Protein AF-A0A858B3G3-F1 (afdb_monomer)

Solvent-accessible surface area (backbone atoms only — not comparable to full-atom values): 54896 Å² total; per-residue (Å²): 133,86,90,81,91,86,85,88,88,89,88,86,88,87,88,80,88,87,87,83,87,80,89,79,90,82,88,81,90,79,90,88,88,88,86,87,81,83,90,80,90,80,85,83,88,88,83,89,80,91,86,81,89,84,89,82,89,85,82,90,81,90,81,91,89,84,85,88,80,85,84,82,88,83,86,82,85,89,84,83,90,82,84,89,84,91,85,85,85,86,86,83,87,84,60,61,40,83,74,44,46,37,29,28,21,26,26,58,101,71,43,76,47,81,66,30,49,61,62,38,76,27,57,45,78,96,72,91,42,36,20,15,23,37,29,52,33,68,43,62,46,59,62,91,45,75,63,56,51,36,47,38,30,39,30,29,20,26,27,60,100,72,45,75,46,82,68,26,40,38,56,31,76,27,53,43,81,93,72,87,36,32,21,17,26,37,28,42,25,51,32,74,71,41,45,73,52,28,41,36,37,31,27,24,27,24,54,99,69,41,72,40,13,42,19,48,61,46,43,59,17,27,35,43,87,73,84,29,32,22,16,25,38,31,46,31,76,42,55,56,86,63,79,71,102,59,62,52,90,50,14,51,45,61,38,60,78,48,74,75,40,46,37,30,26,21,27,26,55,101,73,44,75,50,76,74,36,51,56,68,39,78,30,60,45,79,95,73,86,42,36,18,16,21,42,37,39,49,70,50,50,50,96,64,54,58,49,36,34,19,23,20,23,26,60,99,72,44,72,52,71,79,31,76,35,33,34,59,42,81,93,73,88,35,32,20,14,22,40,28,44,28,57,33,62,57,43,44,68,54,30,39,41,37,31,27,24,28,28,60,96,76,43,76,38,22,42,18,48,62,43,44,54,18,30,19,35,93,65,87,33,28,25,16,22,34,30,46,34,78,39,53,56,90,54,79,70,102,58,60,60,86,53,17,54,56,50,67,72,52,21,37,35,40,31,35,27,21,46,77,69,48,69,58,52,76,25,62,30,44,56,23,58,35,61,29,96,89,43,62,41,25,15,31,38,25,40,28,57,49,63,60,75,46,58,61,46,32,37,33,30,30,18,19,73,41,56,45,70,42,69,70,32,46,59,55,38,72,29,41,21,79,54,49,44,42,22,24,31,38,30,41,30,58,33,62,45,41,45,69,53,29,42,47,37,36,30,32,17,31,72,76,79,39,72,39,11,39,40,45,64,53,46,65,29,32,37,66,49,74,45,52,24,26,15,20,42,42,38,31,59,39,57,53,94,59,82,73,100,58,65,48,68,61,14,47,40,78,56,81,60,78,47,37,36,30,30,22,25,29,58,101,63,43,50,50,77,46,27,39,66,58,38,72,30,56,44,78,93,68,88,30,29,23,15,26,40,40,50,29,54,37,75,60,56,33,44,42,35,28,24,22,27,27,58,100,72,43,75,48,74,71,34,42,48,51,42,61,29,61,42,80,95,73,82,40,26,23,15,24,37,26,44,35,65,40,61,77,40,34,82,52,43,44,45,34,32,26,21,26,28,61,99,68,43,73,41,14,47,18,49,59,54,42,52,18,24,35,41,88,73,88,40,34,18,15,22,36,33,43,32,78,40,58,67,88,50,85,84,59,78,74,66,87,47,64,16,31,54,42,62,53,45,41,43,30,25,18,26,26,60,98,69,46,73,51,72,73,26,51,71,60,33,72,20,56,43,82,92,72,88,34,32,22,20,22,38,32,41,27,62,41,79,53,64,52,56,58,45,34,35,34,26,27,24,27,58,99,74,44,75,50,77,70,44,46,58,62,42,82,32,62,44,78,94,73,87,38,30,23,18,24,37,30,43,32,56,33,61,55,46,38,72,57,30,40,40,38,33,26,28,27,30,63,99,73,42,73,41,12,41,33,46,60,55,44,61,24,35,35,46,93,72,88,50,31,22,17,23,38,35,44,36,77,42,57,53,86,61,77,72,100,56,62,55,64,68,15,48,50,64,67,92,68,81,39,42,52,66,36,61,86,91,38,57,48,44,20,40,54,52,59,76,79,63,90,84,55,60,76,86,41,55,60,66,44,61,30,68,30,55,60,71,25,48,67,64,44,40,36,43,33,26,51,52,45,53,57,62,28,52,72,12,38,39,42,84,52,29,24,58,58,70,70,56,32,21,19,30,42,30,45,52,52,42,14,40,18,16,24,11,33,57,57,73,80,64,37,40,36,45,26,52,74,36,82,87,32,54,48,43,38,51,54,40,59,77,67,53,51,30,50,75,43,56,76,92,67,71,50,59,50,20,37,40,32,33,93,77,40,35,29,39,29,68,41,97,66,28,23,43,35,28,36,88,96,69,10,21,44,81,44,53,58,62,72,94,43,70,72,77,44,28,26,25,63,80,92

pLDDT: mean 86.66, std 19.13, range [22.41, 98.69]

Sequence (1038 aa):
MKRLLDVSVSILVVIALFMSQSWAVTAAYADYSIDGSDDSNSFHLEGSTSNQAEPISGGQESDAGSVDSEPQDAQQVLSGETNEAAAADSASNDQLTVKNVSVSAHVQNIGWMDPVSSGKVAGTTGRGLNLEALKISLEVDGATSQEQIANAISVEAHVSNVGWQAAVGNGGTAGTTGQSRAVEALRVRLSGELSARYTVWYRVHSAEFGWLGWACDGADAGSAGYGRAVQAVQVAVLPKGDPAPGDTSCPFKSRSDEPASITVRSHTSNIGWMSPVGGGSVAGTTGRGLPMEALEAQLGWYGHSGSIELRGHVSNVGWQQWSEGHCGTTGKSQRLEAVQIRLTGEAAEKYDIWYCAHVSGIGWLDWACNGAAAGSAGKGKAIEAVKVILVEKGGAAPGSSSKVFIGDLDAVAVSGSAVSGESLGLSSGQKATIGGKGAKLLNSIALSVAGQTDDGSISYAVMDAYSGWGASESDGGAAKAVSGAPIKAIKMSLSGQFAANYDIWYRVYDSGNGWTGWTSNGQACGVSGGSSGLCGIDVALVRKGQPAPGSTGNAFTETSGIGLVSQAHVASAGWLAPVGNGETAGQTGMSRSLQALYISTQGIDASVEVSAHVANIGWQPYVSGASYAGTVGKGLAIQAVKLRLTGNDSSKYNIYYRIHAADYGWLGWAKNDAAAGTVGLSKQAEAIQIKLVAKGSSDAPVQDHAALIQLPGLSAKANCSGLGWQASVGNGGVAGTVGQNRAMEAMQLSLSDSSMNGGISYSAHVSNIGWQSAVSDGATAGTIGQGQQIQAVKINLTGDVSNYFDVWYRVHVSNYGWLGWTKNGSPAGTTKLGIPVQALQVKIVPKGASAPGSTSDSYFETYRYMGYQTPGSYPKVSCNSVQLPSYCTGYFTYVTPSRIPYNASRQDCINAFVQRAREYIGTRYIEPWSSWPGDAVDCSGLVLQCLYATGMDMGWYNPYNHRWLPEQTYNSMNWYRNNTFMPVSTSAMQRGDVVYYQGHIGIYIGNGRIIDSWPGIGVTERSVNAPGRVIGAARPFA

Organism: Collinsella aerofaciens (strain ATCC 25986 / DSM 3979 / JCM 10188 / KCTC 3647 / NCTC 11838 / VPI 1003) (NCBI:txid411903)

Mean predicted aligned error: 19.14 Å

InterPro domains:
  IPR000064 Endopeptidase, NLPC/P60 domain [PF00877] (934-1026)
  IPR000064 Endopeptidase, NLPC/P60 domain [PS51935] (907-1038)
  IPR006637 Clostridial hydrophobic repeat [PF07538] (106-139)
  IPR006637 Clostridial hydrophobic repeat [PF07538] (158-192)
  IPR006637 Clostridial hydrophobic repeat [PF07538] (208-237)
  IPR006637 Clostridial hydrophobic repeat [PF07538] (267-298)
  IPR006637 Clostridial hydrophobic repeat [PF07538] (313-345)
  IPR006637 Clostridial hydrophobic repeat [PF07538] (358-391)
  IPR006637 Clostridial hydrophobic repeat [PF07538] (569-600)
  IPR006637 Clostridial hydrophobic repeat [PF07538] (613-647)
  IPR006637 Clostridial hydrophobic repeat [PF07538] (660-693)
  IPR006637 Clostridial hydrophobic repeat [PF07538] (721-752)
  IPR006637 Clostridial hydrophobic repeat [PF07538] (765-799)
  IPR006637 Clostridial hydrophobic repeat [PF07538] (812-845)
  IPR006637 Clostridial hydrophobic repeat [SM00728] (105-148)
  IPR006637 Clostridial hydrophobic repeat [SM00728] (157-203)
  IPR006637 Clostridial hydrophobic repeat [SM00728] (204-265)
  IPR006637 Clostridial hydrophobic repeat [SM00728] (266-311)
  IPR006637 Clostridial hydrophobic repeat [SM00728] (312-356)
  IPR006637 Clostridial hydrophobic repeat [SM00728] (357-401)

Nearest PDB structures (foldseek):
  8xup-assembly2_K  TM=7.875E-01  e=3.218E-03  Escherichia coli K-12
  2if7-assembly1_A  TM=2.024E-01  e=1.362E+00  Homo sapiens
  3v6o-assembly2_B  TM=2.243E-01  e=8.916E+00  Homo sapiens

Radius of gyration: 60.41 Å; Cα contacts (8 Å, |Δi|>4): 2766; chains: 1; bounding box: 128×125×145 Å

Secondary structure (DSSP, 8-state):
------------------------------------------------------------------------------------------------EEEEEEEEEEETTTEEPPPEETTSEEE-SSS-PPEEEEEEEEEEET--SHHHHHHSEEEEEEETTTEEPPPB-TT--EE-SSSS--EEEEEEEE-THHHHHEEEEEEEEETTTEEPPPEETT--EEESSS---EEEEEEEEEETTPPPSS--S-SEE-STTSPPEEEEEEEETTTEEPPPEETTS-EE-SSS---EEEEEEEEE-TT----EEEEEEETTTEEPPPEESEEE-SSS-PPEEEEEEEE-HHHHHHEEEEEEEEETTTEEPPPEETT--EE-TTTT--EEEEEEEEEETTPPPSS--SS-B-SPPPEEEEEEEETTS-EEEEEEESEEEEE-TTPPPEEEEEEEEE-SS----EEEEEEETTTEEEEEEETT--EE-TTSS-EEEEEEEE-HHHHHHEEEEEEEEETTTEEPPPEETT--EEESSSS--EEEEEEEEEETTPPPSS--TTSEE---S-EEEEEEEETTTEE---B-TT-EEE-TTSSPPEEEEEEEEESSS-EEEEEEEETTTEEPPPB-TTPPEE-SSS-PPEEEEEEEEESGGGGTEEEEEEEEETTTEE---EETT--EEEESS-PPEEEEEEEEEETT-TTSPP--S-SEEE--EEEEEEEETTTEEPPPB-TT-EEE-SSS-PPEEEEEEEEES-SSS--EEEEEEETTTEEPPPEETTPPEE-SSS-PPEEEEEEEE-TTHHHHEEEEEEEEETTTEEPPPEETT--EEESSS-PPEEEEEEEEEETTPPPSS--TTSEESSPPS-SS---TTSPPP-SSPP---TT--GGGG--PPP-S-TT--HHHHHHHHHHHHHHTTTPBP-TT-B--TTSBB-HHHHHHHHHHTTT---TTS-HHHHHH-GGGTTHHHHHHHTT-SEEE-GGG--TT-EEEETTEEEEEEETTEEEEEETTTEEEEEETTTTS-EEEEEES--

Structure (mmCIF, N/CA/C/O backbone):
data_AF-A0A858B3G3-F1
#
_entry.id   AF-A0A858B3G3-F1
#
loop_
_atom_site.group_PDB
_atom_site.id
_atom_site.type_symbol
_atom_site.label_atom_id
_atom_site.label_alt_id
_atom_site.label_comp_id
_atom_site.label_asym_id
_atom_site.label_entity_id
_atom_site.label_seq_id
_atom_site.pdbx_PDB_ins_code
_atom_site.Cartn_x
_atom_site.Cartn_y
_atom_site.Cartn_z
_atom_site.occupancy
_atom_site.B_iso_or_equiv
_atom_site.auth_seq_id
_atom_site.auth_comp_id
_atom_site.auth_asym_id
_atom_site.auth_atom_id
_atom_site.pdbx_PDB_model_num
ATOM 1 N N . MET A 1 1 ? -33.425 -50.848 18.474 1.00 32.31 1 MET A N 1
ATOM 2 C CA . MET A 1 1 ? -32.899 -52.175 18.065 1.00 32.31 1 MET A CA 1
ATOM 3 C C . MET A 1 1 ? -31.480 -51.949 17.531 1.00 32.31 1 MET A C 1
ATOM 5 O O . MET A 1 1 ? -31.381 -51.032 16.742 1.00 32.31 1 MET A O 1
ATOM 9 N N . LYS A 1 2 ? -30.443 -52.670 18.023 1.00 33.16 2 LYS A N 1
ATOM 10 C CA . LYS A 1 2 ? -28.980 -52.669 17.656 1.00 33.16 2 LYS A CA 1
ATOM 11 C C . LYS A 1 2 ? -28.341 -51.320 17.177 1.00 33.16 2 LYS A C 1
ATOM 13 O O . LYS A 1 2 ? -28.742 -50.812 16.146 1.00 33.16 2 LYS A O 1
ATOM 18 N N . ARG A 1 3 ? -27.427 -50.639 17.907 1.00 34.88 3 ARG A N 1
ATOM 19 C CA . ARG A 1 3 ? -25.988 -50.943 18.235 1.00 34.88 3 ARG A CA 1
ATOM 20 C C . ARG A 1 3 ? -25.076 -51.039 16.986 1.00 34.88 3 ARG A C 1
ATOM 22 O O . ARG A 1 3 ? -25.515 -51.686 16.045 1.00 34.88 3 ARG A O 1
ATOM 29 N N . LEU A 1 4 ? -23.831 -50.523 16.905 1.00 29.94 4 LEU A N 1
ATOM 30 C CA . LEU A 1 4 ? -22.820 -49.912 17.832 1.00 29.94 4 LEU A CA 1
ATOM 31 C C . LEU A 1 4 ? -22.279 -48.560 17.228 1.00 29.94 4 LEU A C 1
ATOM 33 O O . LEU A 1 4 ? -22.696 -48.250 16.117 1.00 29.94 4 LEU A O 1
ATOM 37 N N . LEU A 1 5 ? -21.522 -47.626 17.854 1.00 35.12 5 LEU A N 1
ATOM 38 C CA . LEU A 1 5 ? -20.322 -47.645 18.750 1.00 35.12 5 LEU A CA 1
ATOM 39 C C . LEU A 1 5 ? -19.048 -48.212 18.053 1.00 35.12 5 LEU A C 1
ATOM 41 O O . LEU A 1 5 ? -19.200 -49.055 17.176 1.00 35.12 5 LEU A O 1
ATOM 45 N N . ASP A 1 6 ? -17.784 -47.823 18.295 1.00 26.98 6 ASP A N 1
ATOM 46 C CA . ASP A 1 6 ? -17.085 -46.800 19.127 1.00 26.98 6 ASP A CA 1
ATOM 47 C C . ASP A 1 6 ? -16.022 -46.081 18.227 1.00 26.98 6 ASP A C 1
ATOM 49 O O . ASP A 1 6 ? -15.725 -46.599 17.153 1.00 26.98 6 ASP A O 1
ATOM 53 N N . VAL A 1 7 ? -15.420 -44.891 18.440 1.00 26.14 7 VAL A N 1
ATOM 54 C CA . VAL A 1 7 ? -15.176 -43.946 19.568 1.00 26.14 7 VAL A CA 1
ATOM 55 C C . VAL A 1 7 ? -13.763 -44.014 20.219 1.00 26.14 7 VAL A C 1
ATOM 57 O O . VAL A 1 7 ? -13.539 -44.778 21.146 1.00 26.14 7 VAL A O 1
ATOM 60 N N . SER A 1 8 ? -12.878 -43.084 19.791 1.00 31.00 8 SER A N 1
ATOM 61 C CA . SER A 1 8 ? 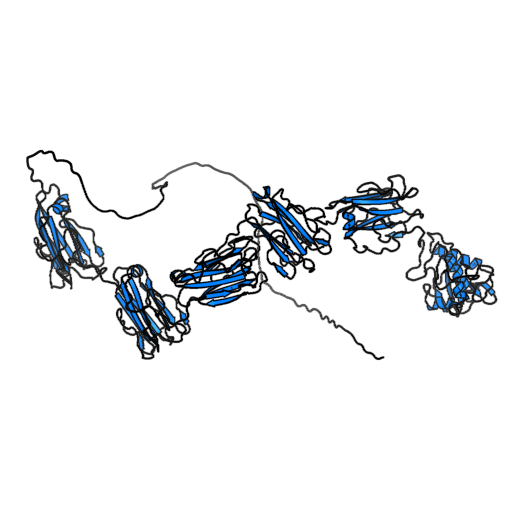-11.637 -42.563 20.440 1.00 31.00 8 SER A CA 1
ATOM 62 C C . SER A 1 8 ? -10.422 -43.478 20.722 1.00 31.00 8 SER A C 1
ATOM 64 O O . SER A 1 8 ? -10.573 -44.629 21.101 1.00 31.00 8 SER A O 1
ATOM 66 N N . VAL A 1 9 ? -9.200 -42.902 20.658 1.00 26.48 9 VAL A N 1
ATOM 67 C CA . VAL A 1 9 ? -8.211 -42.767 21.774 1.00 26.48 9 VAL A CA 1
ATOM 68 C C . VAL A 1 9 ? -6.851 -42.218 21.280 1.00 26.48 9 VAL A C 1
ATOM 70 O O . VAL A 1 9 ? -6.412 -42.511 20.171 1.00 26.48 9 VAL A O 1
ATOM 73 N N . SER A 1 10 ? -6.186 -41.411 22.116 1.00 31.34 10 SER A N 1
ATOM 74 C CA . SER A 1 10 ? -4.855 -40.814 21.886 1.00 31.34 10 SER A CA 1
ATOM 75 C C . SER A 1 10 ? -3.703 -41.689 22.406 1.00 31.34 10 SER A C 1
ATOM 77 O O . SER A 1 10 ? -3.885 -42.421 23.376 1.00 31.34 10 SER A O 1
ATOM 79 N N . ILE A 1 11 ? -2.483 -41.511 21.879 1.00 26.59 11 ILE A N 1
ATOM 80 C CA . ILE A 1 11 ? -1.233 -41.941 22.540 1.00 26.59 11 ILE A CA 1
ATOM 81 C C . ILE A 1 11 ? -0.244 -40.768 22.599 1.00 26.59 11 ILE A C 1
ATOM 83 O O . ILE A 1 11 ? -0.162 -39.958 21.678 1.00 26.59 11 ILE A O 1
ATOM 87 N N . LEU A 1 12 ? 0.490 -40.684 23.711 1.00 25.06 12 LEU A N 1
ATOM 88 C CA . LEU A 1 12 ? 1.481 -39.662 24.046 1.00 25.06 12 LEU A CA 1
ATOM 89 C C . LEU A 1 12 ? 2.709 -40.395 24.605 1.00 25.06 12 LEU A C 1
ATOM 91 O O . LEU A 1 12 ? 2.561 -41.201 25.522 1.00 25.06 12 LEU A O 1
ATOM 95 N N . VAL A 1 13 ? 3.905 -40.148 24.059 1.00 26.53 13 VAL A N 1
ATOM 96 C CA . VAL A 1 13 ? 5.163 -40.752 24.538 1.00 26.53 13 VAL A CA 1
ATOM 97 C C . VAL A 1 13 ? 6.230 -39.673 24.706 1.00 26.53 13 VAL A C 1
ATOM 99 O O . VAL A 1 13 ? 6.407 -38.823 23.838 1.00 26.53 13 VAL A O 1
ATOM 102 N N . VAL A 1 14 ? 6.948 -39.737 25.828 1.00 27.58 14 VAL A N 1
ATOM 103 C CA . VAL A 1 14 ? 8.101 -38.892 26.164 1.00 27.58 14 VAL A CA 1
ATOM 104 C C . VAL A 1 14 ? 9.312 -39.799 26.370 1.00 27.58 14 VAL A C 1
ATOM 106 O O . VAL A 1 14 ? 9.222 -40.772 27.116 1.00 27.58 14 VAL A O 1
ATOM 109 N N . ILE A 1 15 ? 10.447 -39.457 25.760 1.00 26.20 15 ILE A N 1
ATOM 110 C CA . ILE A 1 15 ? 11.780 -39.972 26.112 1.00 26.20 15 ILE A CA 1
ATOM 111 C C . ILE A 1 15 ? 12.724 -38.765 26.206 1.00 26.20 15 ILE A C 1
ATOM 113 O O . ILE A 1 15 ? 12.529 -37.770 25.508 1.00 26.20 15 ILE A O 1
ATOM 117 N N . ALA A 1 16 ? 13.688 -38.816 27.126 1.00 27.73 16 ALA A N 1
ATOM 118 C CA . ALA A 1 16 ? 14.453 -37.656 27.574 1.00 27.73 16 ALA A CA 1
ATOM 119 C C . ALA A 1 16 ? 15.955 -37.724 27.240 1.00 27.73 16 ALA A C 1
ATOM 121 O O . ALA A 1 16 ? 16.508 -38.798 27.034 1.00 27.73 16 ALA A O 1
ATOM 122 N N . LEU A 1 17 ? 16.568 -36.534 27.250 1.00 26.61 17 LEU A N 1
ATOM 123 C CA . LEU A 1 17 ? 17.950 -36.201 27.631 1.00 26.61 17 LEU A CA 1
ATOM 124 C C . LEU A 1 17 ? 19.038 -37.290 27.565 1.00 26.61 17 LEU A C 1
ATOM 126 O O . LEU A 1 17 ? 19.054 -38.219 28.366 1.00 26.61 17 LEU A O 1
ATOM 130 N N . PHE A 1 18 ? 20.104 -36.972 26.826 1.00 25.09 18 PHE A N 1
ATOM 131 C CA . PHE A 1 18 ? 21.471 -37.163 27.319 1.00 25.09 18 PHE A CA 1
ATOM 132 C C . PHE A 1 18 ? 22.304 -35.896 27.079 1.00 25.09 18 PHE A C 1
ATOM 134 O O . PHE A 1 18 ? 22.091 -35.180 26.102 1.00 25.09 18 PHE A O 1
ATOM 141 N N . MET A 1 19 ? 23.239 -35.616 27.989 1.00 27.61 19 MET A N 1
ATOM 142 C CA . MET A 1 19 ? 24.257 -34.569 27.854 1.00 27.61 19 MET A CA 1
ATOM 143 C C . MET A 1 19 ? 25.633 -35.198 27.634 1.00 27.61 19 MET A C 1
ATOM 145 O O . MET A 1 19 ? 25.947 -36.218 28.246 1.00 27.61 19 MET A O 1
ATOM 149 N N . SER A 1 20 ? 26.493 -34.509 26.886 1.00 29.72 20 SER A N 1
ATOM 150 C CA . SER A 1 20 ? 27.948 -34.658 26.983 1.00 29.72 20 SER A CA 1
ATOM 151 C C . SER A 1 20 ? 28.635 -33.333 26.648 1.00 29.72 20 SER A C 1
ATOM 153 O O . SER A 1 20 ? 28.404 -32.771 25.579 1.00 29.72 20 SER A O 1
ATOM 155 N N . GLN A 1 21 ? 29.479 -32.849 27.555 1.00 28.23 21 GLN A N 1
ATOM 156 C CA . GLN A 1 21 ? 30.507 -31.834 27.284 1.00 28.23 21 GLN A CA 1
ATOM 157 C C . GLN A 1 21 ? 31.868 -32.581 27.098 1.00 28.23 21 GLN A C 1
ATOM 159 O O . GLN A 1 21 ? 31.878 -33.807 27.203 1.00 28.23 21 GLN A O 1
ATOM 164 N N . SER A 1 22 ? 33.029 -31.992 26.775 1.00 30.34 22 SER A N 1
ATOM 165 C CA . SER A 1 22 ? 33.444 -30.582 26.834 1.00 30.34 22 SER A CA 1
ATOM 166 C C . SER A 1 22 ? 34.758 -30.299 26.059 1.00 30.34 22 SER A C 1
ATOM 168 O O . SER A 1 22 ? 35.574 -31.203 25.934 1.00 30.34 22 SER A O 1
ATOM 170 N N . TRP A 1 23 ? 35.013 -29.010 25.754 1.00 27.94 23 TRP A N 1
ATOM 171 C CA . TRP A 1 23 ? 36.341 -28.333 25.641 1.00 27.94 23 TRP A CA 1
ATOM 172 C C . TRP A 1 23 ? 37.329 -28.813 24.533 1.00 27.94 23 TRP A C 1
ATOM 174 O O . TRP A 1 23 ? 37.147 -29.871 23.948 1.00 27.94 23 TRP A O 1
ATOM 184 N N . ALA A 1 24 ? 38.358 -28.052 24.115 1.00 28.39 24 ALA A N 1
ATOM 185 C CA . ALA A 1 24 ? 38.967 -26.813 24.647 1.00 28.39 24 ALA A CA 1
ATOM 186 C C . ALA A 1 24 ? 39.320 -25.794 23.510 1.00 28.39 24 ALA A C 1
ATOM 188 O O . ALA A 1 24 ? 39.421 -26.208 22.361 1.00 28.39 24 ALA A O 1
ATOM 189 N N . VAL A 1 25 ? 39.261 -24.458 23.716 1.00 29.89 25 VAL A N 1
ATOM 190 C CA . VAL A 1 25 ? 40.357 -23.507 24.115 1.00 29.89 25 VAL A CA 1
ATOM 191 C C . VAL A 1 25 ? 41.489 -23.443 23.057 1.00 29.89 25 VAL A C 1
ATOM 193 O O . VAL A 1 25 ? 41.958 -24.490 22.634 1.00 29.89 25 VAL A O 1
ATOM 196 N N . THR A 1 26 ? 41.916 -22.293 22.501 1.00 28.44 26 THR A N 1
ATOM 197 C CA . THR A 1 26 ? 42.332 -20.983 23.094 1.00 28.44 26 THR A CA 1
ATOM 198 C C . THR A 1 26 ? 41.853 -19.806 22.196 1.00 28.44 26 THR A C 1
ATOM 200 O O . THR A 1 26 ? 41.813 -19.993 20.986 1.00 28.44 26 THR A O 1
ATOM 203 N N . ALA A 1 27 ? 41.318 -18.647 22.632 1.00 32.16 27 ALA A N 1
ATOM 204 C CA . ALA A 1 27 ? 41.798 -17.566 23.534 1.00 32.16 27 ALA A CA 1
ATOM 205 C C . ALA A 1 27 ? 42.970 -16.713 22.943 1.00 32.16 27 ALA A C 1
ATOM 207 O O . ALA A 1 27 ? 43.721 -17.231 22.127 1.00 32.16 27 ALA A O 1
ATOM 208 N N . ALA A 1 28 ? 43.194 -15.424 23.273 1.00 31.20 28 ALA A N 1
ATOM 209 C CA . ALA A 1 28 ? 42.551 -14.525 24.252 1.00 31.20 28 ALA A CA 1
ATOM 210 C C . ALA A 1 28 ? 42.939 -13.021 24.064 1.00 31.20 28 ALA A C 1
ATOM 212 O O . ALA A 1 28 ? 44.082 -12.759 23.716 1.00 31.20 28 ALA A O 1
ATOM 213 N N . TYR A 1 29 ? 42.031 -12.099 24.460 1.00 29.11 29 TYR A N 1
ATOM 214 C CA . TYR A 1 29 ? 42.267 -10.841 25.232 1.00 29.11 29 TYR A CA 1
ATOM 215 C C . TYR A 1 29 ? 43.084 -9.666 24.602 1.00 29.11 29 TYR A C 1
ATOM 217 O O . TYR A 1 29 ? 43.926 -9.887 23.743 1.00 29.11 29 TYR A O 1
ATOM 225 N N . ALA A 1 30 ? 42.931 -8.388 25.010 1.00 30.36 30 ALA A N 1
ATOM 226 C CA . ALA A 1 30 ? 41.854 -7.695 25.759 1.00 30.36 30 ALA A CA 1
ATOM 227 C C . ALA A 1 30 ? 42.004 -6.147 25.749 1.00 30.36 30 ALA A C 1
ATOM 229 O O . ALA A 1 30 ? 43.077 -5.630 25.458 1.00 30.36 30 ALA A O 1
ATOM 230 N N . ASP A 1 31 ? 40.899 -5.468 26.093 1.00 28.42 31 ASP A N 1
ATOM 231 C CA . ASP A 1 31 ? 40.708 -4.255 26.921 1.00 28.42 31 ASP A CA 1
ATOM 232 C C . ASP A 1 31 ? 41.817 -3.188 27.078 1.00 28.42 31 ASP A C 1
ATOM 234 O O . ASP A 1 31 ? 42.942 -3.485 27.468 1.00 28.42 31 ASP A O 1
ATOM 238 N N . TYR A 1 32 ? 41.412 -1.908 27.033 1.00 27.20 32 TYR A N 1
ATOM 239 C CA . TYR A 1 32 ? 41.209 -1.126 28.273 1.00 27.20 32 TYR A CA 1
ATOM 240 C C . TYR A 1 32 ? 40.237 0.060 28.063 1.00 27.20 32 TYR A C 1
ATOM 242 O O . TYR A 1 32 ? 39.793 0.317 26.945 1.00 27.20 32 TYR A O 1
ATOM 250 N N . SER A 1 33 ? 39.859 0.747 29.146 1.00 29.91 33 SER A N 1
ATOM 251 C CA . SER A 1 33 ? 38.894 1.867 29.189 1.00 29.91 33 SER A CA 1
ATOM 252 C C . SER A 1 33 ? 39.334 2.940 30.213 1.00 29.91 33 SER A C 1
ATOM 254 O O . SER A 1 33 ? 40.348 2.711 30.872 1.00 29.91 33 SER A O 1
ATOM 256 N N . ILE A 1 34 ? 38.525 4.008 30.392 1.00 31.27 34 ILE A N 1
ATOM 257 C CA . ILE A 1 34 ? 38.474 5.026 31.490 1.00 31.27 34 ILE A CA 1
ATOM 258 C C . ILE A 1 34 ? 38.810 6.505 31.119 1.00 31.27 34 ILE A C 1
ATOM 260 O O . ILE A 1 34 ? 39.879 6.806 30.605 1.00 31.27 34 ILE A O 1
ATOM 264 N N . ASP A 1 35 ? 37.833 7.374 31.445 1.00 29.45 35 ASP A N 1
ATOM 265 C CA . ASP A 1 35 ? 37.749 8.810 31.833 1.00 29.45 35 ASP A CA 1
ATOM 266 C C . ASP A 1 35 ? 38.565 9.985 31.221 1.00 29.45 35 ASP A C 1
ATOM 268 O O . ASP A 1 35 ? 39.789 9.982 31.184 1.00 29.45 35 ASP A O 1
ATOM 272 N N . GLY A 1 36 ? 37.827 11.097 31.003 1.00 26.31 36 GLY A N 1
ATOM 273 C CA . GLY A 1 36 ? 38.212 12.499 31.315 1.00 26.31 36 GLY A CA 1
ATOM 274 C C . GLY A 1 36 ? 39.073 13.290 30.306 1.00 26.31 36 GLY A C 1
ATOM 275 O O . GLY A 1 36 ? 39.797 12.706 29.511 1.00 26.31 36 GLY A O 1
ATOM 276 N N . SER A 1 37 ? 39.077 14.635 30.290 1.00 30.67 37 SER A N 1
ATOM 277 C CA . SER A 1 37 ? 38.154 15.653 30.857 1.00 30.67 37 SER A CA 1
ATOM 278 C C . SER A 1 37 ? 38.495 17.065 30.315 1.00 30.67 37 SER A C 1
ATOM 280 O O . SER A 1 37 ? 39.676 17.360 30.185 1.00 30.67 37 SER A O 1
ATOM 282 N N . ASP A 1 38 ? 37.470 17.893 30.073 1.00 28.80 38 ASP A N 1
ATOM 283 C CA . ASP A 1 38 ? 37.353 19.376 30.052 1.00 28.80 38 ASP A CA 1
ATOM 284 C C . ASP A 1 38 ? 38.481 20.326 29.540 1.00 28.80 38 ASP A C 1
ATOM 286 O O . ASP A 1 38 ? 39.639 20.233 29.926 1.00 28.80 38 ASP A O 1
ATOM 290 N N . ASP A 1 39 ? 38.047 21.339 28.763 1.00 27.45 39 ASP A N 1
ATOM 291 C CA . ASP A 1 39 ? 38.510 22.747 28.644 1.00 27.45 39 ASP A CA 1
ATOM 292 C C . ASP A 1 39 ? 40.027 23.094 28.556 1.00 27.45 39 ASP A C 1
ATOM 294 O O . ASP A 1 39 ? 40.841 22.807 29.425 1.00 27.45 39 ASP A O 1
ATOM 298 N N . SER A 1 40 ? 40.490 23.924 27.607 1.00 28.31 40 SER A N 1
ATOM 299 C CA . SER A 1 40 ? 40.075 25.336 27.449 1.00 28.31 40 SER A CA 1
ATOM 300 C C . SER A 1 40 ? 40.819 26.062 26.296 1.00 28.31 40 SER A C 1
ATOM 302 O O . SER A 1 40 ? 41.825 25.565 25.808 1.00 28.31 40 SER A O 1
ATOM 304 N N . ASN A 1 41 ? 40.310 27.247 25.904 1.00 26.67 41 ASN A N 1
ATOM 305 C CA . ASN A 1 41 ? 40.980 28.496 25.449 1.00 26.67 41 ASN A CA 1
ATOM 306 C C . ASN A 1 41 ? 42.358 28.494 24.719 1.00 26.67 41 ASN A C 1
ATOM 308 O O . ASN A 1 41 ? 43.277 27.787 25.095 1.00 26.67 41 ASN A O 1
ATOM 312 N N . SER A 1 42 ? 42.735 29.445 23.848 1.00 25.05 42 SER A N 1
ATOM 313 C CA . SER A 1 42 ? 42.097 30.428 22.940 1.00 25.05 42 SER A CA 1
ATOM 314 C C . SER A 1 42 ? 43.162 31.481 22.537 1.00 25.05 42 SER A C 1
ATOM 316 O O . SER A 1 42 ? 43.659 32.171 23.419 1.00 25.05 42 SER A O 1
ATOM 318 N N . PHE A 1 43 ? 43.389 31.687 21.232 1.00 23.80 43 PHE A N 1
ATOM 319 C CA . PHE A 1 43 ? 43.835 32.945 20.578 1.00 23.80 43 PHE A CA 1
ATOM 320 C C . PHE A 1 43 ? 45.183 33.664 20.896 1.00 23.80 43 PHE A C 1
ATOM 322 O O . PHE A 1 43 ? 45.628 33.756 22.030 1.00 23.80 43 PHE A O 1
ATOM 329 N N . HIS A 1 44 ? 45.716 34.305 19.832 1.00 22.41 44 HIS A N 1
ATOM 330 C CA . HIS A 1 44 ? 46.865 35.242 19.716 1.00 22.41 44 HIS A CA 1
ATOM 331 C C . HIS A 1 44 ? 48.271 34.697 20.098 1.00 22.41 44 HIS A C 1
ATOM 333 O O . HIS A 1 44 ? 48.447 34.090 21.144 1.00 22.41 44 HIS A O 1
ATOM 339 N N . LEU A 1 45 ? 49.295 34.716 19.218 1.00 26.73 45 LEU A N 1
ATOM 340 C CA . LEU A 1 45 ? 50.006 35.844 18.549 1.00 26.73 45 LEU A CA 1
ATOM 341 C C . LEU A 1 45 ? 50.779 36.716 19.566 1.00 26.73 45 LEU A C 1
ATOM 343 O O . LEU A 1 45 ? 50.205 37.096 20.576 1.00 26.73 45 LEU A O 1
ATOM 347 N N . GLU A 1 46 ? 52.062 37.062 19.389 1.00 25.20 46 GLU A N 1
ATOM 348 C CA . GLU A 1 46 ? 52.873 37.268 18.165 1.00 25.20 46 GLU A CA 1
ATOM 349 C C . GLU A 1 46 ? 54.346 36.781 18.303 1.00 25.20 46 GLU A C 1
ATOM 351 O O . GLU A 1 46 ? 54.759 36.366 19.383 1.00 25.20 46 GLU A O 1
ATOM 356 N N . GLY A 1 47 ? 55.172 36.945 17.249 1.00 23.34 47 GLY A N 1
ATOM 357 C CA . GLY A 1 47 ? 56.588 37.331 17.434 1.00 23.34 47 GLY A CA 1
ATOM 358 C C . GLY A 1 47 ? 57.688 36.596 16.641 1.00 23.34 47 GLY A C 1
ATOM 359 O O . GLY A 1 47 ? 58.257 35.647 17.159 1.00 23.34 47 GLY A O 1
ATOM 360 N N . SER A 1 48 ? 58.097 37.179 15.497 1.00 25.83 48 SER A N 1
ATOM 361 C CA . SER A 1 48 ? 59.504 37.284 15.010 1.00 25.83 48 SER A CA 1
ATOM 362 C C . SER A 1 48 ? 60.314 36.007 14.640 1.00 25.83 48 SER A C 1
ATOM 364 O O . SER A 1 48 ? 60.257 34.994 15.317 1.00 25.83 48 SER A O 1
ATOM 366 N N . THR A 1 49 ? 61.183 35.966 13.612 1.00 24.27 49 THR A N 1
ATOM 367 C CA . THR A 1 49 ? 61.570 36.941 12.556 1.00 24.27 49 THR A CA 1
ATOM 368 C C . THR A 1 49 ? 62.332 36.237 11.415 1.00 24.27 49 THR A C 1
ATOM 370 O O . THR A 1 49 ? 63.122 35.342 11.702 1.00 24.27 49 THR A O 1
ATOM 373 N N . SER A 1 50 ? 62.248 36.780 10.184 1.00 26.50 50 SER A N 1
ATOM 374 C CA . SER A 1 50 ? 63.158 36.569 9.020 1.00 26.50 50 SER A CA 1
ATOM 375 C C . SER A 1 50 ? 63.191 35.168 8.366 1.00 26.50 50 SER A C 1
ATOM 377 O O . SER A 1 50 ? 62.923 34.184 9.041 1.00 26.50 50 SER A O 1
ATOM 379 N N . ASN A 1 51 ? 63.585 34.942 7.101 1.00 28.66 51 ASN A N 1
ATOM 380 C CA . ASN A 1 51 ? 63.664 35.681 5.808 1.00 28.66 51 ASN A CA 1
ATOM 381 C C . ASN A 1 51 ? 64.098 34.615 4.754 1.00 28.66 51 ASN A C 1
ATOM 383 O O . ASN A 1 51 ? 64.743 33.647 5.145 1.00 28.66 51 ASN A O 1
ATOM 387 N N . GLN A 1 52 ? 63.866 34.665 3.436 1.00 32.09 52 GLN A N 1
ATOM 388 C CA . GLN A 1 52 ? 63.196 35.569 2.477 1.00 32.09 52 GLN A CA 1
ATOM 389 C C . GLN A 1 52 ? 62.591 34.644 1.373 1.00 32.09 52 GLN A C 1
ATOM 391 O O . GLN A 1 52 ? 63.157 33.584 1.117 1.00 32.09 52 GLN A O 1
ATOM 396 N N . ALA A 1 53 ? 61.360 34.843 0.882 1.00 29.70 53 ALA A N 1
ATOM 397 C CA . ALA A 1 53 ? 60.942 35.726 -0.231 1.00 29.70 53 ALA A CA 1
ATOM 398 C C . ALA A 1 53 ? 61.315 35.201 -1.652 1.00 29.70 53 ALA A C 1
ATOM 400 O O . ALA A 1 53 ? 62.419 34.706 -1.845 1.00 29.70 53 ALA A O 1
ATOM 401 N N . GLU A 1 54 ? 60.460 35.275 -2.686 1.00 28.80 54 GLU A N 1
ATOM 402 C CA . GLU A 1 54 ? 59.060 35.754 -2.739 1.00 28.80 54 GLU A CA 1
ATOM 403 C C . GLU A 1 54 ? 58.258 35.123 -3.917 1.00 28.80 54 GLU A C 1
ATOM 405 O O . GLU A 1 54 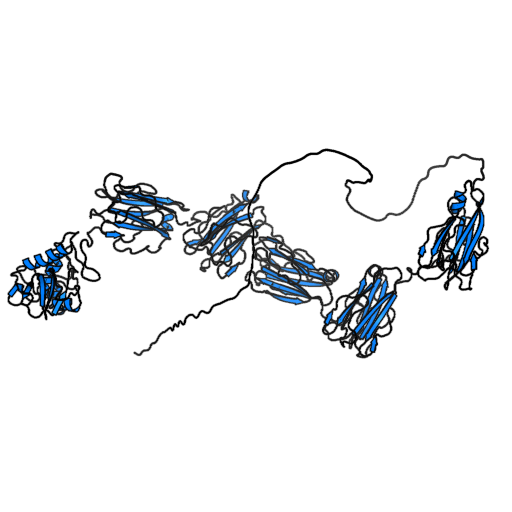? 58.872 34.746 -4.918 1.00 28.80 54 GLU A O 1
ATOM 410 N N . PRO A 1 55 ? 56.911 34.987 -3.832 1.00 53.06 55 PRO A N 1
ATOM 411 C CA . PRO A 1 55 ? 56.014 34.629 -4.946 1.00 53.06 55 PRO A CA 1
ATOM 412 C C . PRO A 1 55 ? 55.426 35.892 -5.630 1.00 53.06 55 PRO A C 1
ATOM 414 O O . PRO A 1 55 ? 55.973 36.974 -5.465 1.00 53.06 55 PRO A O 1
ATOM 417 N N . ILE A 1 56 ? 54.395 35.823 -6.491 1.00 28.91 56 ILE A N 1
ATOM 418 C CA . ILE A 1 56 ? 52.949 36.077 -6.197 1.00 28.91 56 ILE A CA 1
ATOM 419 C C . ILE A 1 56 ? 52.242 36.091 -7.589 1.00 28.91 56 ILE A C 1
ATOM 421 O O . ILE A 1 56 ? 52.822 36.624 -8.529 1.00 28.91 56 ILE A O 1
ATOM 425 N N . SER A 1 57 ? 51.164 35.341 -7.897 1.00 30.69 57 SER A N 1
ATOM 426 C CA . SER A 1 57 ? 49.762 35.371 -7.394 1.00 30.69 57 SER A CA 1
ATOM 427 C C . SER A 1 57 ? 49.026 36.691 -7.747 1.00 30.69 57 SER A C 1
ATOM 429 O O . SER A 1 57 ? 49.661 37.730 -7.794 1.00 30.69 57 SER A O 1
ATOM 431 N N . GLY A 1 58 ? 47.722 36.786 -8.039 1.00 26.84 58 GLY A N 1
ATOM 432 C CA . GLY A 1 58 ? 46.626 35.815 -8.184 1.00 26.84 58 GLY A CA 1
ATOM 433 C C . GLY A 1 58 ? 45.254 36.535 -8.110 1.00 26.84 58 GLY A C 1
ATOM 434 O O . GLY A 1 58 ? 45.212 37.713 -7.764 1.00 26.84 58 GLY A O 1
ATOM 435 N N . GLY A 1 59 ? 44.145 35.833 -8.392 1.00 25.45 59 GLY A N 1
ATOM 436 C CA . GLY A 1 59 ? 42.748 36.307 -8.208 1.00 25.45 59 GLY A CA 1
ATOM 437 C C . GLY A 1 59 ? 41.968 36.541 -9.521 1.00 25.45 59 GLY A C 1
ATOM 438 O O . GLY A 1 59 ? 42.580 36.914 -10.515 1.00 25.45 59 GLY A O 1
ATOM 439 N N . GLN A 1 60 ? 40.679 36.180 -9.680 1.00 26.27 60 GLN A N 1
ATOM 440 C CA . GLN A 1 60 ? 39.451 36.440 -8.875 1.00 26.27 60 GLN A CA 1
ATOM 441 C C . GLN A 1 60 ? 38.962 37.905 -8.984 1.00 26.27 60 GLN A C 1
ATOM 443 O O . GLN A 1 60 ? 39.773 38.812 -8.844 1.00 26.27 60 GLN A O 1
ATOM 448 N N . GLU A 1 61 ? 37.674 38.219 -9.219 1.00 26.52 61 GLU A N 1
ATOM 449 C CA . GLU A 1 61 ? 36.448 37.396 -9.396 1.00 26.52 61 GLU A CA 1
ATOM 450 C C . GLU A 1 61 ? 35.310 38.220 -10.070 1.00 26.52 61 GLU A C 1
ATOM 452 O O . GLU A 1 61 ? 35.524 39.396 -10.355 1.00 26.52 61 GLU A O 1
ATOM 457 N N . SER A 1 62 ? 34.093 37.649 -10.202 1.00 26.28 62 SER A N 1
ATOM 458 C CA . SER A 1 62 ? 32.777 38.308 -10.463 1.00 26.28 62 SER A CA 1
ATOM 459 C C . SER A 1 62 ? 32.537 38.942 -11.858 1.00 26.28 62 SER A C 1
ATOM 461 O O . SER A 1 62 ? 33.459 39.497 -12.441 1.00 26.28 62 SER A O 1
ATOM 463 N N . ASP A 1 63 ? 31.338 38.960 -12.469 1.00 23.64 63 ASP A N 1
ATOM 464 C CA . ASP A 1 63 ? 30.034 38.268 -12.281 1.00 23.64 63 ASP A CA 1
ATOM 465 C C . ASP A 1 63 ? 29.135 38.535 -13.537 1.00 23.64 63 ASP A C 1
ATOM 467 O O . ASP A 1 63 ? 29.453 39.417 -14.334 1.00 23.64 63 ASP A O 1
ATOM 471 N N . ALA A 1 64 ? 27.997 37.832 -13.666 1.00 25.44 64 ALA A N 1
ATOM 472 C CA . ALA A 1 64 ? 26.831 38.086 -14.540 1.00 25.44 64 ALA A CA 1
ATOM 473 C C . ALA A 1 64 ? 26.944 37.929 -16.085 1.00 25.44 64 ALA A C 1
ATOM 475 O O . ALA A 1 64 ? 27.985 38.136 -16.697 1.00 25.44 64 ALA A O 1
ATOM 476 N N . GLY A 1 65 ? 25.796 37.627 -16.730 1.00 24.64 65 GLY A N 1
ATOM 477 C CA . GLY A 1 65 ? 25.570 37.810 -18.184 1.00 24.64 65 GLY A CA 1
ATOM 478 C C . GLY A 1 65 ? 25.133 36.569 -18.987 1.00 24.64 65 GLY A C 1
ATOM 479 O O . GLY A 1 65 ? 25.921 36.030 -19.755 1.00 24.64 65 GLY A O 1
ATOM 480 N N . SER A 1 66 ? 23.884 36.113 -18.844 1.00 24.88 66 SER A N 1
ATOM 481 C CA . SER A 1 66 ? 23.341 34.913 -19.515 1.00 24.88 66 SER A CA 1
ATOM 482 C C . SER A 1 66 ? 22.478 35.188 -20.770 1.00 24.88 66 SER A C 1
ATOM 484 O O . SER A 1 66 ? 21.955 36.288 -20.925 1.00 24.88 66 SER A O 1
ATOM 486 N N . VAL A 1 67 ? 22.231 34.115 -21.551 1.00 25.20 67 VAL A N 1
ATOM 487 C CA . VAL A 1 67 ? 21.151 33.891 -22.560 1.00 25.20 67 VAL A CA 1
ATOM 488 C C . VAL A 1 67 ? 21.462 34.147 -24.058 1.00 25.20 67 VAL A C 1
ATOM 490 O O . VAL A 1 67 ? 21.477 35.277 -24.526 1.00 25.20 67 VAL A O 1
ATOM 493 N N . ASP A 1 68 ? 21.605 33.019 -24.772 1.00 24.59 68 ASP A N 1
ATOM 494 C CA . ASP A 1 68 ? 21.072 32.586 -26.087 1.00 24.59 68 ASP A CA 1
ATOM 495 C C . ASP A 1 68 ? 21.133 33.402 -27.405 1.00 24.59 68 ASP A C 1
ATOM 497 O O . ASP A 1 68 ? 21.012 34.620 -27.477 1.00 24.59 68 ASP A O 1
ATOM 501 N N . SER A 1 69 ? 21.066 32.596 -28.480 1.00 24.14 69 SER A N 1
ATOM 502 C CA . SER A 1 69 ? 20.366 32.797 -29.769 1.00 24.14 69 SER A CA 1
ATOM 503 C C . SER A 1 69 ? 21.097 33.393 -30.992 1.00 24.14 69 SER A C 1
ATOM 505 O O . SER A 1 69 ? 21.219 34.597 -31.186 1.00 24.14 69 SER A O 1
ATOM 507 N N . GLU A 1 70 ? 21.443 32.476 -31.906 1.00 27.75 70 GLU A N 1
ATOM 508 C CA . GLU A 1 70 ? 21.280 32.601 -33.370 1.00 27.75 70 GLU A CA 1
ATOM 509 C C . GLU A 1 70 ? 19.875 33.146 -33.750 1.00 27.75 70 GLU A C 1
ATOM 511 O O . GLU A 1 70 ? 18.922 32.866 -33.013 1.00 27.75 70 GLU A O 1
ATOM 516 N N . PRO A 1 71 ? 19.684 33.860 -34.893 1.00 36.78 71 PRO A N 1
ATOM 517 C CA . PRO A 1 71 ? 19.815 33.212 -36.207 1.00 36.78 71 PRO A CA 1
ATOM 518 C C . PRO A 1 71 ? 20.298 34.070 -37.405 1.00 36.78 71 PRO A C 1
ATOM 520 O O . PRO A 1 71 ? 20.787 35.189 -37.282 1.00 36.78 71 PRO A O 1
ATOM 523 N N . GLN A 1 72 ? 20.184 33.425 -38.569 1.00 25.69 72 GLN A N 1
ATOM 524 C CA . GLN A 1 72 ? 20.719 33.681 -39.911 1.00 25.69 72 GLN A CA 1
ATOM 525 C C . GLN A 1 72 ? 20.235 34.949 -40.652 1.00 25.69 72 GLN A C 1
ATOM 527 O O . GLN A 1 72 ? 19.201 35.525 -40.332 1.00 25.69 72 GLN A O 1
ATOM 532 N N . ASP A 1 73 ? 20.958 35.230 -41.749 1.00 26.14 73 ASP A N 1
ATOM 533 C CA . ASP A 1 73 ? 20.566 35.939 -42.985 1.00 26.14 73 ASP A CA 1
ATOM 534 C C . ASP A 1 73 ? 20.113 37.414 -42.942 1.00 26.14 73 ASP A C 1
ATOM 536 O O . ASP A 1 73 ? 19.048 37.749 -42.433 1.00 26.14 73 ASP A O 1
ATOM 540 N N . ALA A 1 74 ? 20.827 38.266 -43.704 1.00 24.45 74 ALA A N 1
ATOM 541 C CA . ALA A 1 74 ? 20.225 38.915 -44.882 1.00 24.45 74 ALA A CA 1
ATOM 542 C C . ALA A 1 74 ? 21.229 39.592 -45.849 1.00 24.45 74 ALA A C 1
ATOM 544 O O . ALA A 1 74 ? 22.251 40.165 -45.483 1.00 24.45 74 ALA A O 1
ATOM 545 N N . GLN A 1 75 ? 20.832 39.547 -47.118 1.00 24.67 75 GLN A N 1
ATOM 546 C CA . GLN A 1 75 ? 21.378 40.125 -48.349 1.00 24.67 75 GLN A CA 1
ATOM 547 C C . GLN A 1 75 ? 21.727 41.641 -48.406 1.00 24.67 75 GLN A C 1
ATOM 549 O O . GLN A 1 75 ? 20.960 42.500 -47.996 1.00 24.67 75 GLN A O 1
ATOM 554 N N . GLN A 1 76 ? 22.813 41.921 -49.144 1.00 25.17 76 GLN A N 1
ATOM 555 C CA . GLN A 1 76 ? 22.959 42.876 -50.275 1.00 25.17 76 GLN A CA 1
ATOM 556 C C . GLN A 1 76 ? 22.642 44.405 -50.209 1.00 25.17 76 GLN A C 1
ATOM 558 O O . GLN A 1 76 ? 21.508 44.819 -50.403 1.00 25.17 76 GLN A O 1
ATOM 563 N N . VAL A 1 77 ? 23.740 45.188 -50.309 1.00 26.17 77 VAL A N 1
ATOM 564 C CA . VAL A 1 77 ? 24.043 46.334 -51.234 1.00 26.17 77 VAL A CA 1
ATOM 565 C C . VAL A 1 77 ? 23.268 47.688 -51.140 1.00 26.17 77 VAL A C 1
ATOM 567 O O . VAL A 1 77 ? 22.064 47.731 -50.938 1.00 26.17 77 VAL A O 1
ATOM 570 N N . LEU A 1 78 ? 23.999 48.782 -51.464 1.00 26.19 78 LEU A N 1
ATOM 571 C CA . LEU A 1 78 ? 23.605 50.203 -51.694 1.00 26.19 78 LEU A CA 1
ATOM 572 C C . LEU A 1 78 ? 23.279 51.041 -50.427 1.00 26.19 78 LEU A C 1
ATOM 574 O O . LEU A 1 78 ? 22.713 50.524 -49.475 1.00 26.19 78 LEU A O 1
ATOM 578 N N . SER A 1 79 ? 23.592 52.349 -50.335 1.00 26.25 79 SER A N 1
ATOM 579 C CA . SER A 1 79 ? 24.402 53.262 -51.187 1.00 26.25 79 SER A CA 1
ATOM 580 C C . SER A 1 79 ? 24.656 54.626 -50.502 1.00 26.25 79 SER A C 1
ATOM 582 O O . SER A 1 79 ? 23.924 54.977 -49.582 1.00 26.25 79 SER A O 1
ATOM 584 N N . GLY A 1 80 ? 25.598 55.429 -51.028 1.00 24.44 80 GLY A N 1
ATOM 585 C CA . GLY A 1 80 ? 25.873 56.829 -50.637 1.00 24.44 80 GLY A CA 1
ATOM 586 C C . GLY A 1 80 ? 27.244 56.964 -49.956 1.00 24.44 80 GLY A C 1
ATOM 587 O O . GLY A 1 80 ? 27.423 56.462 -48.856 1.00 24.44 80 GLY A O 1
ATOM 588 N N . GLU A 1 81 ? 28.318 57.425 -50.606 1.00 29.56 81 GLU A N 1
ATOM 589 C CA . GLU A 1 81 ? 28.588 58.765 -51.175 1.00 29.56 81 GLU A CA 1
ATOM 590 C C . GLU A 1 81 ? 28.650 59.902 -50.141 1.00 29.56 81 GLU A C 1
ATOM 592 O O . GLU A 1 81 ? 27.627 60.313 -49.599 1.00 29.56 81 GLU A O 1
ATOM 597 N N . THR A 1 82 ? 29.831 60.518 -49.979 1.00 25.59 82 THR A N 1
ATOM 598 C CA . THR A 1 82 ? 29.988 61.964 -50.260 1.00 25.59 82 THR A CA 1
ATOM 599 C C . THR A 1 82 ? 31.457 62.411 -50.382 1.00 25.59 82 THR A C 1
ATOM 601 O O . THR A 1 82 ? 32.203 62.410 -49.413 1.00 25.59 82 THR A O 1
ATOM 604 N N . ASN A 1 83 ? 31.792 62.868 -51.591 1.00 27.41 83 ASN A N 1
ATOM 605 C CA . ASN A 1 83 ? 32.704 63.956 -51.980 1.00 27.41 83 ASN A CA 1
ATOM 606 C C . ASN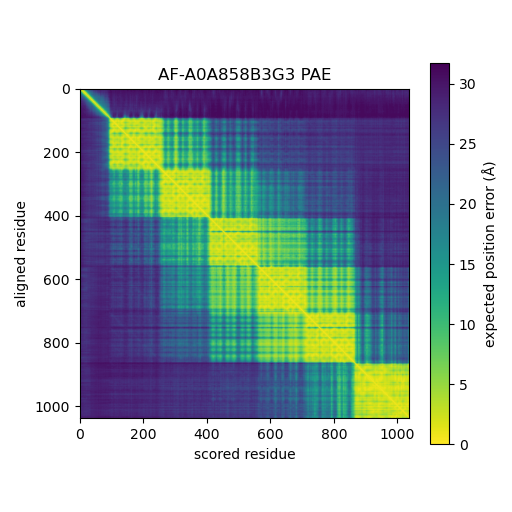 A 1 83 ? 34.179 64.013 -51.527 1.00 27.41 83 ASN A C 1
ATOM 608 O O . ASN A 1 83 ? 34.532 64.097 -50.355 1.00 27.41 83 ASN A O 1
ATOM 612 N N . GLU A 1 84 ? 35.024 64.173 -52.547 1.00 34.78 84 GLU A N 1
ATOM 613 C CA . GLU A 1 84 ? 36.414 64.627 -52.491 1.00 34.78 84 GLU A CA 1
ATOM 614 C C . GLU A 1 84 ? 36.541 66.120 -52.114 1.00 34.78 84 GLU A C 1
ATOM 616 O O . GLU A 1 84 ? 35.634 66.923 -52.342 1.00 34.78 84 GLU A O 1
ATOM 621 N N . ALA A 1 85 ? 37.740 66.521 -51.678 1.00 27.08 85 ALA A N 1
ATOM 622 C CA . ALA A 1 85 ? 38.270 67.871 -51.876 1.00 27.08 85 ALA A CA 1
ATOM 623 C C . ALA A 1 85 ? 39.789 67.783 -52.117 1.00 27.08 85 ALA A C 1
ATOM 625 O O . ALA A 1 85 ? 40.476 67.000 -51.463 1.00 27.08 85 ALA A O 1
ATOM 626 N N . ALA A 1 86 ? 40.311 68.547 -53.080 1.00 32.59 86 ALA A N 1
ATOM 627 C CA . ALA A 1 86 ? 41.650 68.327 -53.632 1.00 32.59 86 ALA A CA 1
ATOM 628 C C . ALA A 1 86 ? 42.770 69.157 -52.974 1.00 32.59 86 ALA A C 1
ATOM 630 O O . ALA A 1 86 ? 42.577 70.311 -52.593 1.00 32.59 86 ALA A O 1
ATOM 631 N N . ALA A 1 87 ? 43.979 68.591 -52.975 1.00 28.73 87 ALA A N 1
ATOM 632 C CA . ALA A 1 87 ? 45.263 69.290 -52.902 1.00 28.73 87 ALA A CA 1
ATOM 633 C C . ALA A 1 87 ? 46.285 68.517 -53.762 1.00 28.73 87 ALA A C 1
ATOM 635 O O . ALA A 1 87 ? 46.075 67.336 -54.039 1.00 28.73 87 ALA A O 1
ATOM 636 N N . ALA A 1 88 ? 47.355 69.170 -54.221 1.00 31.84 88 ALA A N 1
ATOM 637 C CA . ALA A 1 88 ? 48.261 68.614 -55.228 1.00 31.84 88 ALA A CA 1
ATOM 638 C C . ALA A 1 88 ? 49.750 68.762 -54.870 1.00 31.84 88 ALA A C 1
ATOM 640 O O . ALA A 1 88 ? 50.118 69.628 -54.079 1.00 31.84 88 ALA A O 1
ATOM 641 N N . ASP A 1 89 ? 50.559 67.994 -55.610 1.00 28.20 89 ASP A N 1
ATOM 642 C CA . ASP A 1 89 ? 51.967 68.242 -55.962 1.00 28.20 89 ASP A CA 1
ATOM 643 C C . ASP A 1 89 ? 53.091 67.762 -55.007 1.00 28.20 89 ASP A C 1
ATOM 645 O O . ASP A 1 89 ? 52.931 67.606 -53.800 1.00 28.20 89 ASP A O 1
ATOM 649 N N . SER A 1 90 ? 54.272 67.588 -55.611 1.00 31.08 90 SER A N 1
ATOM 650 C CA . SER A 1 90 ? 55.613 67.309 -55.070 1.00 31.08 90 SER A CA 1
ATOM 651 C C . SER A 1 90 ? 55.940 65.901 -54.525 1.00 31.08 90 SER A C 1
ATOM 653 O O . SER A 1 90 ? 55.364 65.380 -53.579 1.00 31.08 90 SER A O 1
ATOM 655 N N . ALA A 1 91 ? 56.948 65.305 -55.166 1.00 42.56 91 ALA A N 1
ATOM 656 C CA . ALA A 1 91 ? 57.437 63.936 -55.031 1.00 42.56 91 ALA A CA 1
ATOM 657 C C . ALA A 1 91 ? 58.269 63.608 -53.769 1.00 42.56 91 ALA A C 1
ATOM 659 O O . ALA A 1 91 ? 59.035 64.437 -53.280 1.00 42.56 91 ALA A O 1
ATOM 660 N N . SER A 1 92 ? 58.289 62.319 -53.407 1.00 35.19 92 SER A N 1
ATOM 661 C CA . SER A 1 92 ? 59.502 61.614 -52.951 1.00 35.19 92 SER A CA 1
ATOM 662 C C . SER A 1 92 ? 59.576 60.221 -53.609 1.00 35.19 92 SER A C 1
ATOM 664 O O . SER A 1 92 ? 58.619 59.795 -54.259 1.00 35.19 92 SER A O 1
ATOM 666 N N . ASN A 1 93 ? 60.719 59.532 -53.506 1.00 51.34 93 ASN A N 1
ATOM 667 C CA . ASN A 1 93 ? 60.964 58.223 -54.137 1.00 51.34 93 ASN A CA 1
ATOM 668 C C . ASN A 1 93 ? 61.288 57.138 -53.089 1.00 51.34 93 ASN A C 1
ATOM 670 O O . ASN A 1 93 ? 62.225 56.357 -53.244 1.00 51.34 93 ASN A O 1
ATOM 674 N N . ASP A 1 94 ? 60.519 57.117 -52.002 1.00 54.50 94 ASP A N 1
ATOM 675 C CA . ASP A 1 94 ? 60.707 56.218 -50.858 1.00 54.50 94 ASP A CA 1
ATOM 676 C C . ASP A 1 94 ? 59.761 55.006 -50.949 1.00 54.50 94 ASP A C 1
ATOM 678 O O . ASP A 1 94 ? 58.822 54.871 -50.171 1.00 54.50 94 ASP A O 1
ATOM 682 N N . GLN A 1 95 ? 59.969 54.136 -51.947 1.00 66.88 95 GLN A N 1
ATOM 683 C CA . GLN A 1 95 ? 59.133 52.947 -52.167 1.00 66.88 95 GLN A CA 1
ATOM 684 C C . GLN A 1 95 ? 59.983 51.678 -52.358 1.00 66.88 95 GLN A C 1
ATOM 686 O O . GLN A 1 95 ? 60.594 51.479 -53.405 1.00 66.88 95 GLN A O 1
ATOM 691 N N . LEU A 1 96 ? 59.959 50.767 -51.374 1.00 79.25 96 LEU A N 1
ATOM 692 C CA . LEU A 1 96 ? 60.688 49.480 -51.364 1.00 79.25 96 LEU A CA 1
ATOM 693 C C . LEU A 1 96 ? 60.525 48.677 -52.678 1.00 79.25 96 LEU A C 1
ATOM 695 O O . LEU A 1 96 ? 59.404 48.304 -53.004 1.00 79.25 96 LEU A O 1
ATOM 699 N N . THR A 1 97 ? 61.580 48.357 -53.429 1.00 85.06 97 THR A N 1
ATOM 700 C CA . THR A 1 97 ? 61.476 47.566 -54.682 1.00 85.06 97 THR A CA 1
ATOM 701 C C . THR A 1 97 ? 62.393 46.348 -54.683 1.00 85.06 97 THR A C 1
ATOM 703 O O . THR A 1 97 ? 63.494 46.384 -54.141 1.00 85.06 97 THR A O 1
ATOM 706 N N . VAL A 1 98 ? 61.944 45.240 -55.286 1.00 87.75 98 VAL A N 1
ATOM 707 C CA . VAL A 1 98 ? 62.746 44.009 -55.387 1.00 87.75 98 VAL A CA 1
ATOM 708 C C . VAL A 1 98 ? 63.687 44.116 -56.582 1.00 87.75 98 VAL A C 1
ATOM 710 O O . VAL A 1 98 ? 63.253 44.083 -57.733 1.00 87.75 98 VAL A O 1
ATOM 713 N N . LYS A 1 99 ? 64.983 44.216 -56.293 1.00 88.38 99 LYS A N 1
ATOM 714 C CA . LYS A 1 99 ? 66.065 44.344 -57.275 1.00 88.38 99 LYS A CA 1
ATOM 715 C C . LYS A 1 99 ? 66.601 42.994 -57.737 1.00 88.38 99 LYS A C 1
ATOM 717 O O . LYS A 1 99 ? 66.951 42.834 -58.903 1.00 88.38 99 LYS A O 1
ATOM 722 N N . ASN A 1 100 ? 66.671 42.019 -56.831 1.00 88.81 100 ASN A N 1
ATOM 723 C CA . ASN A 1 100 ? 67.181 40.684 -57.130 1.00 88.81 100 ASN A CA 1
ATOM 724 C C . ASN A 1 100 ? 66.525 39.618 -56.240 1.00 88.81 100 ASN A C 1
ATOM 726 O O . ASN A 1 100 ? 66.167 39.885 -55.092 1.00 88.81 100 ASN A O 1
ATOM 730 N N . VAL A 1 101 ? 66.413 38.398 -56.767 1.00 92.69 101 VAL A N 1
ATOM 731 C CA . VAL A 1 101 ? 65.912 37.205 -56.068 1.00 92.69 101 VAL A CA 1
ATOM 732 C C . VAL A 1 101 ? 66.962 36.116 -56.225 1.00 92.69 101 VAL A C 1
ATOM 734 O O . VAL A 1 101 ? 67.311 35.767 -57.351 1.00 92.69 101 VAL A O 1
ATOM 737 N N . SER A 1 102 ? 67.442 35.572 -55.111 1.00 95.12 102 SER A N 1
ATOM 738 C CA . SER A 1 102 ? 68.506 34.571 -55.056 1.00 95.12 102 SER A CA 1
ATOM 739 C C . SER A 1 102 ? 68.044 33.370 -54.231 1.00 95.12 102 SER A C 1
ATOM 741 O O . SER A 1 102 ? 67.677 33.519 -53.067 1.00 95.12 102 SER A O 1
ATOM 743 N N . VAL A 1 103 ? 68.017 32.180 -54.833 1.00 96.88 103 VAL A N 1
ATOM 744 C CA . VAL A 1 103 ? 67.479 30.952 -54.223 1.00 96.88 103 VAL A CA 1
ATOM 745 C C . VAL A 1 103 ? 68.558 29.877 -54.189 1.00 96.88 103 VAL A C 1
ATOM 747 O O . VAL A 1 103 ? 69.060 29.474 -55.234 1.00 96.88 103 VAL A O 1
ATOM 750 N N . SER A 1 104 ? 68.894 29.368 -53.006 1.00 96.62 104 SER A N 1
ATOM 751 C CA . SER A 1 104 ? 69.861 28.276 -52.825 1.00 96.62 104 SER A CA 1
ATOM 752 C C . SER A 1 104 ? 69.208 27.112 -52.087 1.00 96.62 104 SER A C 1
ATOM 754 O O . SER A 1 104 ? 68.456 27.316 -51.135 1.00 96.62 104 SER A O 1
ATOM 756 N N . ALA A 1 105 ? 69.487 25.886 -52.529 1.00 96.25 105 ALA A N 1
ATOM 757 C CA . ALA A 1 105 ? 68.964 24.658 -51.940 1.00 96.25 105 ALA A CA 1
ATOM 758 C C . ALA A 1 105 ? 70.089 23.849 -51.283 1.00 96.25 105 ALA A C 1
ATOM 760 O O . ALA A 1 105 ? 71.156 23.679 -51.873 1.00 96.25 105 ALA A O 1
ATOM 761 N N . HIS A 1 106 ? 69.829 23.311 -50.093 1.00 96.94 106 HIS A N 1
ATOM 762 C CA . HIS A 1 106 ? 70.644 22.281 -49.461 1.00 96.94 106 HIS A CA 1
ATOM 763 C C . HIS A 1 106 ? 70.106 20.912 -49.878 1.00 96.94 106 HIS A C 1
ATOM 765 O O . HIS A 1 106 ? 69.037 20.500 -49.423 1.00 96.94 106 HIS A O 1
ATOM 771 N N . VAL A 1 107 ? 70.819 20.212 -50.758 1.00 95.00 107 VAL A N 1
ATOM 772 C CA . VAL A 1 107 ? 70.404 18.896 -51.266 1.00 95.00 107 VAL A CA 1
ATOM 773 C C . VAL A 1 107 ? 71.209 17.790 -50.590 1.00 95.00 107 VAL A C 1
ATOM 775 O O . VAL A 1 107 ? 72.426 17.887 -50.426 1.00 95.00 107 VAL A O 1
ATOM 778 N N . GLN A 1 108 ? 70.517 16.720 -50.210 1.00 93.75 108 GLN A N 1
ATOM 779 C CA . GLN A 1 108 ? 71.071 15.510 -49.617 1.00 93.75 108 GLN A CA 1
ATOM 780 C C . GLN A 1 108 ? 72.283 15.007 -50.418 1.00 93.75 108 GLN A C 1
ATOM 782 O O . GLN A 1 108 ? 72.227 14.881 -51.641 1.00 93.75 108 GLN A O 1
ATOM 787 N N . ASN A 1 109 ? 73.383 14.713 -49.719 1.00 91.00 109 ASN A N 1
ATOM 788 C CA . ASN A 1 109 ? 74.672 14.281 -50.283 1.00 91.00 109 ASN A CA 1
ATOM 789 C C . ASN A 1 109 ? 75.369 15.283 -51.238 1.00 91.00 109 ASN A C 1
ATOM 791 O O . ASN A 1 109 ? 76.394 14.935 -51.820 1.00 91.00 109 ASN A O 1
ATOM 795 N N . ILE A 1 110 ? 74.857 16.512 -51.387 1.00 92.50 110 ILE A N 1
ATOM 796 C CA . ILE A 1 110 ? 75.480 17.603 -52.164 1.00 92.50 110 ILE A CA 1
ATOM 797 C C . ILE A 1 110 ? 75.851 18.787 -51.257 1.00 92.50 110 ILE A C 1
ATOM 799 O O . ILE A 1 110 ? 76.908 19.387 -51.435 1.00 92.50 110 ILE A O 1
ATOM 803 N N . GLY A 1 111 ? 75.009 19.110 -50.273 1.00 91.62 111 GLY A N 1
ATOM 804 C CA . GLY A 1 111 ? 75.124 20.326 -49.469 1.00 91.62 111 GLY A CA 1
ATOM 805 C C . GLY A 1 111 ? 74.426 21.522 -50.126 1.00 91.62 111 GLY A C 1
ATOM 806 O O . GLY A 1 111 ? 73.523 21.350 -50.948 1.00 91.62 111 GLY A O 1
ATOM 807 N N . TRP A 1 112 ? 74.827 22.740 -49.749 1.00 95.81 112 TRP A N 1
ATOM 808 C CA . TRP A 1 112 ? 74.327 23.977 -50.363 1.00 95.81 112 TRP A CA 1
ATOM 809 C C . TRP A 1 112 ? 74.808 24.102 -51.814 1.00 95.81 112 TRP A C 1
ATOM 811 O O . TRP A 1 112 ? 76.008 24.136 -52.072 1.00 95.81 112 TRP A O 1
ATOM 821 N N . MET A 1 113 ? 73.864 24.201 -52.748 1.00 95.62 113 MET A N 1
ATOM 822 C CA . MET A 1 113 ? 74.122 24.480 -54.162 1.00 95.62 113 MET A CA 1
ATOM 823 C C . MET A 1 113 ? 74.236 25.989 -54.424 1.00 95.62 113 MET A C 1
ATOM 825 O O . MET A 1 113 ? 73.632 26.790 -53.703 1.00 95.62 113 MET A O 1
ATOM 829 N N . ASP A 1 114 ? 74.960 26.369 -55.482 1.00 94.62 114 ASP A N 1
ATOM 830 C CA . ASP A 1 114 ? 75.091 27.769 -55.909 1.00 94.62 114 ASP A CA 1
ATOM 831 C C . ASP A 1 114 ? 73.714 28.450 -56.061 1.00 94.62 114 ASP A C 1
ATOM 833 O O . ASP A 1 114 ? 72.792 27.840 -56.619 1.00 94.62 114 ASP A O 1
ATOM 837 N N . PRO A 1 115 ? 73.531 29.696 -55.577 1.00 93.94 115 PRO A N 1
ATOM 838 C CA . PRO A 1 115 ? 72.242 30.369 -55.661 1.00 93.94 115 PRO A CA 1
ATOM 839 C C . PRO A 1 115 ? 71.837 30.687 -57.106 1.00 93.94 115 PRO A C 1
ATOM 841 O O . PRO A 1 115 ? 72.636 31.188 -57.898 1.00 93.94 115 PRO A O 1
ATOM 844 N N . VAL A 1 116 ? 70.566 30.454 -57.435 1.00 95.44 116 VAL A N 1
ATOM 845 C CA . VAL A 1 116 ? 69.980 30.735 -58.752 1.00 95.44 116 VAL A CA 1
ATOM 846 C C . VAL A 1 116 ? 69.039 31.939 -58.702 1.00 95.44 116 VAL A C 1
ATOM 848 O O . VAL A 1 116 ? 68.466 32.250 -57.658 1.00 95.44 116 VAL A O 1
ATOM 851 N N . SER A 1 117 ? 68.864 32.616 -59.838 1.00 91.56 117 SER A N 1
ATOM 852 C CA . SER A 1 117 ? 68.014 33.806 -59.945 1.00 91.56 117 SER A CA 1
ATOM 853 C C . SER A 1 117 ? 66.514 33.494 -60.085 1.00 91.56 117 SER A C 1
ATOM 855 O O . SER A 1 117 ? 66.119 32.349 -60.319 1.00 91.56 117 SER A O 1
ATOM 857 N N . SER A 1 118 ? 65.677 34.533 -59.965 1.00 90.69 118 SER A N 1
ATOM 858 C CA . SER A 1 118 ? 64.211 34.487 -60.135 1.00 90.69 118 SER A CA 1
ATOM 859 C C . SER A 1 118 ? 63.752 33.558 -61.276 1.00 90.69 118 SER A C 1
ATOM 861 O O . SER A 1 118 ? 64.226 33.636 -62.413 1.00 90.69 118 SER A O 1
ATOM 863 N N . GLY A 1 119 ? 62.827 32.650 -60.964 1.00 87.56 119 GLY A N 1
ATOM 864 C CA . GLY A 1 119 ? 62.237 31.677 -61.885 1.00 87.56 119 GLY A CA 1
ATOM 865 C C . GLY A 1 119 ? 63.125 30.483 -62.259 1.00 87.56 119 GLY A C 1
ATOM 866 O O . GLY A 1 119 ? 62.650 29.581 -62.953 1.00 87.56 119 GLY A O 1
ATOM 867 N N . LYS A 1 120 ? 64.391 30.420 -61.827 1.00 94.81 120 LYS A N 1
ATOM 868 C CA . LYS A 1 120 ? 65.274 29.265 -62.073 1.00 94.81 120 LYS A CA 1
ATOM 869 C C . LYS A 1 120 ? 65.053 28.147 -61.046 1.00 94.81 120 LYS A C 1
ATOM 871 O O . LYS A 1 120 ? 64.385 28.331 -60.033 1.00 94.81 120 LYS A O 1
ATOM 876 N N . VAL A 1 121 ? 65.576 26.960 -61.358 1.00 96.38 121 VAL A N 1
ATOM 877 C CA . VAL A 1 121 ? 65.428 25.743 -60.543 1.00 96.38 121 VAL A CA 1
ATOM 878 C C . VAL A 1 121 ? 66.566 25.661 -59.526 1.00 96.38 121 VAL A C 1
ATOM 880 O O . VAL A 1 121 ? 67.722 25.535 -59.920 1.00 96.38 121 VAL A O 1
ATOM 883 N N . ALA A 1 122 ? 66.235 25.689 -58.236 1.00 95.31 122 ALA A N 1
ATOM 884 C CA . ALA A 1 122 ? 67.151 25.393 -57.138 1.00 95.31 122 ALA A CA 1
ATOM 885 C C . ALA A 1 122 ? 66.956 23.938 -56.681 1.00 95.31 122 ALA A C 1
ATOM 887 O O . ALA A 1 122 ? 65.827 23.522 -56.429 1.00 95.31 122 ALA A O 1
ATOM 888 N N . GLY A 1 123 ? 68.036 23.164 -56.558 1.00 94.62 123 GLY A N 1
ATOM 889 C CA . GLY A 1 123 ? 67.990 21.740 -56.201 1.00 94.62 123 GLY A CA 1
ATOM 890 C C . GLY A 1 123 ? 68.203 20.810 -57.401 1.00 94.62 123 GLY A C 1
ATOM 891 O O . GLY A 1 123 ? 68.865 21.182 -58.370 1.00 94.62 123 GLY A O 1
ATOM 892 N N . THR A 1 124 ? 67.660 19.588 -57.356 1.00 92.38 124 THR A N 1
ATOM 893 C CA . THR A 1 124 ? 67.815 18.598 -58.441 1.00 92.38 124 THR A CA 1
ATOM 894 C C . THR A 1 124 ? 66.489 17.968 -58.861 1.00 92.38 124 THR A C 1
ATOM 896 O O . THR A 1 124 ? 65.638 17.677 -58.032 1.00 92.38 124 THR A O 1
ATOM 899 N N . THR A 1 125 ? 66.317 17.706 -60.155 1.00 90.31 125 THR A N 1
ATOM 900 C CA . THR A 1 125 ? 65.172 16.954 -60.690 1.00 90.31 125 THR A CA 1
ATOM 901 C C . THR A 1 125 ? 65.641 15.610 -61.246 1.00 90.31 125 THR A C 1
ATOM 903 O O . THR A 1 125 ? 66.748 15.496 -61.775 1.00 90.31 125 THR A O 1
ATOM 906 N N . GLY A 1 126 ? 64.829 14.561 -61.083 1.00 81.62 126 GLY A N 1
ATOM 907 C CA . GLY A 1 126 ? 65.096 13.227 -61.644 1.00 81.62 126 GLY A CA 1
ATOM 908 C C . GLY A 1 126 ? 66.298 12.461 -61.065 1.00 81.62 126 GLY A C 1
ATOM 909 O O . GLY A 1 126 ? 66.621 11.394 -61.576 1.00 81.62 126 GLY A O 1
ATOM 910 N N . ARG A 1 127 ? 66.968 12.968 -60.016 1.00 88.12 127 ARG A N 1
ATOM 911 C CA . ARG A 1 127 ? 68.150 12.325 -59.398 1.00 88.12 127 ARG A CA 1
ATOM 912 C C . ARG A 1 127 ? 67.860 11.503 -58.138 1.00 88.12 127 ARG A C 1
ATOM 914 O O . ARG A 1 127 ? 68.765 10.844 -57.644 1.00 88.12 127 ARG A O 1
ATOM 921 N N . GLY A 1 128 ? 66.639 11.561 -57.601 1.00 85.50 128 GLY A N 1
ATOM 922 C CA . GLY A 1 128 ? 66.280 10.869 -56.355 1.00 85.50 128 GLY A CA 1
ATOM 923 C C . GLY A 1 128 ? 66.922 11.449 -55.086 1.00 85.50 128 GLY A C 1
ATOM 924 O O . GLY A 1 128 ? 66.868 10.807 -54.044 1.00 85.50 128 GLY A O 1
ATOM 925 N N . LEU A 1 129 ? 67.532 12.638 -55.166 1.00 92.81 129 LEU A N 1
ATOM 926 C CA . LEU A 1 129 ? 68.133 13.332 -54.026 1.00 92.81 129 LEU A CA 1
ATOM 927 C C . LEU A 1 129 ? 67.146 14.345 -53.450 1.00 92.81 129 LEU A C 1
ATOM 929 O O . LEU A 1 129 ? 66.558 15.137 -54.189 1.00 92.81 129 LEU A O 1
ATOM 933 N N . ASN A 1 130 ? 66.986 14.321 -52.131 1.00 94.31 130 ASN A N 1
ATOM 934 C CA . ASN A 1 130 ? 66.008 15.143 -51.429 1.00 94.31 130 ASN A CA 1
ATOM 935 C C . ASN A 1 130 ? 66.585 16.515 -51.060 1.00 94.31 130 ASN A C 1
ATOM 937 O O . ASN A 1 130 ? 67.768 16.646 -50.750 1.00 94.31 130 ASN A O 1
ATOM 941 N N . LEU A 1 131 ? 65.740 17.537 -51.047 1.00 95.00 131 LEU A N 1
ATOM 942 C CA . LEU A 1 131 ? 66.051 18.857 -50.519 1.00 95.00 131 LEU A CA 1
ATOM 943 C C . LEU A 1 131 ? 65.835 18.836 -49.001 1.00 95.00 131 LEU A C 1
ATOM 945 O O . LEU A 1 131 ? 64.735 18.552 -48.531 1.00 95.00 131 LEU A O 1
ATOM 949 N N . GLU A 1 132 ? 66.885 19.112 -48.231 1.00 96.12 132 GLU A N 1
ATOM 950 C CA . GLU A 1 132 ? 66.825 19.152 -46.763 1.00 96.12 132 GLU A CA 1
ATOM 951 C C . GLU A 1 132 ? 66.497 20.562 -46.244 1.00 96.12 132 GLU A C 1
ATOM 953 O O . GLU A 1 132 ? 65.790 20.700 -45.246 1.00 96.12 132 GLU A O 1
ATOM 958 N N . ALA A 1 133 ? 66.968 21.607 -46.940 1.00 95.62 133 ALA A N 1
ATOM 959 C CA . ALA A 1 133 ? 66.664 23.006 -46.639 1.00 95.62 133 ALA A CA 1
ATOM 960 C C . ALA A 1 133 ? 66.710 23.922 -47.875 1.00 95.62 133 ALA A C 1
ATOM 962 O O . ALA A 1 133 ? 67.310 23.596 -48.901 1.00 95.62 133 ALA A O 1
ATOM 963 N N . LEU A 1 134 ? 66.111 25.105 -47.748 1.00 96.31 134 LEU A N 1
ATOM 964 C CA . LEU A 1 134 ? 66.086 26.185 -48.732 1.00 96.31 134 LEU A CA 1
ATOM 965 C C . LEU A 1 134 ? 66.536 27.503 -48.080 1.00 96.31 134 LEU A C 1
ATOM 967 O O . LEU A 1 134 ? 66.300 27.737 -46.895 1.00 96.31 134 LEU A O 1
ATOM 971 N N . LYS A 1 135 ? 67.144 28.381 -48.875 1.00 97.06 135 LYS A N 1
ATOM 972 C CA . LYS A 1 135 ? 67.336 29.807 -48.591 1.00 97.06 135 LYS A CA 1
ATOM 973 C C . LYS A 1 135 ? 66.768 30.616 -49.744 1.00 97.06 135 LYS A C 1
ATOM 975 O O . LYS A 1 135 ? 67.066 30.317 -50.901 1.00 97.06 135 LYS A O 1
ATOM 980 N N . ILE A 1 136 ? 65.997 31.650 -49.424 1.00 96.19 136 ILE A N 1
ATOM 981 C CA . ILE A 1 136 ? 65.550 32.658 -50.388 1.00 96.19 136 ILE A CA 1
ATOM 982 C C . ILE A 1 136 ? 66.014 34.017 -49.873 1.00 96.19 136 ILE A C 1
ATOM 984 O O . ILE A 1 136 ? 65.642 34.419 -48.771 1.00 96.19 136 ILE A O 1
ATOM 988 N N . SER A 1 137 ? 66.828 34.700 -50.670 1.00 94.25 137 SER A N 1
ATOM 989 C CA . SER A 1 137 ? 67.350 36.033 -50.390 1.00 94.25 137 SER A CA 1
ATOM 990 C C . SER A 1 137 ? 66.807 37.041 -51.403 1.00 94.25 137 SER A C 1
ATOM 992 O O . SER A 1 137 ? 66.961 36.850 -52.611 1.00 94.25 137 SER A O 1
ATOM 994 N N . LEU A 1 138 ? 66.211 38.127 -50.918 1.00 92.19 138 LEU A N 1
ATOM 995 C CA . LEU A 1 138 ? 65.821 39.298 -51.700 1.00 92.19 138 LEU A CA 1
ATOM 996 C C . LEU A 1 138 ? 66.818 40.436 -51.484 1.00 92.19 138 LEU A C 1
ATOM 998 O O . LEU A 1 138 ? 67.114 40.798 -50.343 1.00 92.19 138 LEU A O 1
ATOM 1002 N N . GLU A 1 139 ? 67.273 41.033 -52.582 1.00 90.69 139 GLU A N 1
ATOM 1003 C CA . GLU A 1 139 ? 67.911 42.350 -52.581 1.00 90.69 139 GLU A CA 1
ATOM 1004 C C . GLU A 1 139 ? 66.819 43.402 -52.804 1.00 90.69 139 GLU A C 1
ATOM 1006 O O . GLU A 1 139 ? 66.048 43.298 -53.766 1.00 90.69 139 GLU A O 1
ATOM 1011 N N . VAL A 1 140 ? 66.722 44.378 -51.899 1.00 86.62 140 VAL A N 1
ATOM 1012 C CA . VAL A 1 140 ? 65.607 45.332 -51.842 1.00 86.62 140 VAL A CA 1
ATOM 1013 C C . VAL A 1 140 ? 66.149 46.758 -51.816 1.00 86.62 140 VAL A C 1
ATOM 1015 O O . VAL A 1 140 ? 66.811 47.150 -50.855 1.00 86.62 140 VAL A O 1
ATOM 1018 N N . ASP A 1 141 ? 65.859 47.531 -52.860 1.00 85.31 141 ASP A N 1
ATOM 1019 C CA . ASP A 1 141 ? 66.170 48.961 -52.914 1.00 85.31 141 ASP A CA 1
ATOM 1020 C C . ASP A 1 141 ? 65.083 49.760 -52.171 1.00 85.31 141 ASP A C 1
ATOM 1022 O O . ASP A 1 141 ? 63.927 49.341 -52.097 1.00 85.31 141 ASP A O 1
ATOM 1026 N N . GLY A 1 142 ? 65.436 50.924 -51.617 1.00 78.81 142 GLY A N 1
ATOM 1027 C CA . GLY A 1 142 ? 64.500 51.787 -50.877 1.00 78.81 142 GLY A CA 1
ATOM 1028 C C . GLY A 1 142 ? 64.219 51.362 -49.427 1.00 78.81 142 GLY A C 1
ATOM 1029 O O . GLY A 1 142 ? 63.326 51.919 -48.798 1.00 78.81 142 GLY A O 1
ATOM 1030 N N . ALA A 1 143 ? 64.963 50.395 -48.878 1.00 79.88 143 ALA A N 1
ATOM 1031 C CA . ALA A 1 143 ? 64.865 50.031 -47.465 1.00 79.88 143 ALA A CA 1
ATOM 1032 C C . ALA A 1 143 ? 65.609 51.030 -46.563 1.00 79.88 143 ALA A C 1
ATOM 1034 O O . ALA A 1 143 ? 66.782 51.330 -46.783 1.00 79.88 143 ALA A O 1
ATOM 1035 N N . THR A 1 144 ? 64.934 51.507 -45.517 1.00 78.31 144 THR A N 1
ATOM 1036 C CA . THR A 1 144 ? 65.458 52.463 -44.530 1.00 78.31 144 THR A CA 1
ATOM 1037 C C . THR A 1 144 ? 65.904 51.798 -43.224 1.00 78.31 144 THR A C 1
ATOM 1039 O O . THR A 1 144 ? 66.569 52.441 -42.412 1.00 78.31 144 THR A O 1
ATOM 1042 N N . SER A 1 145 ? 65.614 50.505 -43.020 1.00 83.38 145 SER A N 1
ATOM 1043 C CA . SER A 1 145 ? 66.157 49.722 -41.902 1.00 83.38 145 SER A CA 1
ATOM 1044 C C . SER A 1 145 ? 66.570 48.298 -42.292 1.00 83.38 145 SER A C 1
ATOM 1046 O O . SER A 1 145 ? 65.998 47.669 -43.185 1.00 83.38 145 SER A O 1
ATOM 1048 N N . GLN A 1 146 ? 67.541 47.744 -41.558 1.00 80.75 146 GLN A N 1
ATOM 1049 C CA . GLN A 1 146 ? 67.966 46.346 -41.708 1.00 80.75 146 GLN A CA 1
ATOM 1050 C C . GLN A 1 146 ? 66.831 45.354 -41.384 1.00 80.75 146 GLN A C 1
ATOM 1052 O O . GLN A 1 146 ? 66.819 44.237 -41.895 1.00 80.75 146 GLN A O 1
ATOM 1057 N N . GLU A 1 147 ? 65.862 45.764 -40.564 1.00 82.75 147 GLU A N 1
ATOM 1058 C CA . GLU A 1 147 ? 64.692 44.967 -40.189 1.00 82.75 147 GLU A CA 1
ATOM 1059 C C . GLU A 1 147 ? 63.678 44.845 -41.337 1.00 82.75 147 GLU A C 1
ATOM 1061 O O . GLU A 1 147 ? 63.130 43.765 -41.551 1.00 82.75 147 GLU A O 1
ATOM 1066 N N . GLN A 1 148 ? 63.487 45.900 -42.141 1.00 81.94 148 GLN A N 1
ATOM 1067 C CA . GLN A 1 148 ? 62.706 45.810 -43.382 1.00 81.94 148 GLN A CA 1
ATOM 1068 C C . GLN A 1 148 ? 63.335 44.804 -44.354 1.00 81.94 148 GLN A C 1
ATOM 1070 O O . GLN A 1 148 ? 62.623 43.995 -44.944 1.00 81.94 148 GLN A O 1
ATOM 1075 N N . ILE A 1 149 ? 64.669 44.806 -44.477 1.00 83.31 149 ILE A N 1
ATOM 1076 C CA . ILE A 1 149 ? 65.397 43.836 -45.307 1.00 83.31 149 ILE A CA 1
ATOM 1077 C C . ILE A 1 149 ? 65.250 42.422 -44.730 1.00 83.31 149 ILE A C 1
ATOM 1079 O O . ILE A 1 149 ? 64.956 41.497 -45.481 1.00 83.31 149 ILE A O 1
ATOM 1083 N N . ALA A 1 150 ? 65.407 42.239 -43.415 1.00 85.81 150 ALA A N 1
ATOM 1084 C CA . ALA A 1 150 ? 65.297 40.934 -42.759 1.00 85.81 150 ALA A CA 1
ATOM 1085 C C . ALA A 1 150 ? 63.887 40.324 -42.860 1.00 85.81 150 ALA A C 1
ATOM 1087 O O . ALA A 1 150 ? 63.755 39.117 -43.052 1.00 85.81 150 ALA A O 1
ATOM 1088 N N . ASN A 1 151 ? 62.839 41.146 -42.783 1.00 87.62 151 ASN A N 1
ATOM 1089 C CA . ASN A 1 151 ? 61.447 40.696 -42.850 1.00 87.62 151 ASN A CA 1
ATOM 1090 C C . ASN A 1 151 ? 60.860 40.683 -44.274 1.00 87.62 151 ASN A C 1
ATOM 1092 O O . ASN A 1 151 ? 59.750 40.183 -44.449 1.00 87.62 151 ASN A O 1
ATOM 1096 N N . ALA A 1 152 ? 61.577 41.190 -45.288 1.00 90.06 152 ALA A N 1
ATOM 1097 C CA . ALA A 1 152 ? 61.112 41.355 -46.676 1.00 90.06 152 ALA A CA 1
ATOM 1098 C C . ALA A 1 152 ? 60.424 40.114 -47.278 1.00 90.06 152 ALA A C 1
ATOM 1100 O O . ALA A 1 152 ? 59.459 40.235 -48.036 1.00 90.06 152 ALA A O 1
ATOM 1101 N N . ILE A 1 153 ? 60.911 38.926 -46.915 1.00 93.62 153 ILE A N 1
ATOM 1102 C CA . ILE A 1 153 ? 60.335 37.628 -47.260 1.00 93.62 153 ILE A CA 1
ATOM 1103 C C . ILE A 1 153 ? 60.331 36.727 -46.023 1.00 93.62 153 ILE A C 1
ATOM 1105 O O . ILE A 1 153 ? 61.225 36.811 -45.180 1.00 93.62 153 ILE A O 1
ATOM 1109 N N . SER A 1 154 ? 59.324 35.867 -45.923 1.00 94.69 154 SER A N 1
ATOM 1110 C CA . SER A 1 154 ? 59.137 34.900 -44.845 1.00 94.69 154 SER A CA 1
ATOM 1111 C C . SER A 1 154 ? 58.889 33.515 -45.452 1.00 94.69 154 SER A C 1
ATOM 1113 O O . SER A 1 154 ? 58.073 33.378 -46.368 1.00 94.69 154 SER A O 1
ATOM 1115 N N . VAL A 1 155 ? 59.632 32.508 -44.983 1.00 96.69 155 VAL A N 1
ATOM 1116 C CA . VAL A 1 155 ? 59.682 31.153 -45.561 1.00 96.69 155 VAL A CA 1
ATOM 1117 C C . VAL A 1 155 ? 59.413 30.104 -44.483 1.00 96.69 155 VAL A C 1
ATOM 1119 O O . VAL A 1 155 ? 60.119 30.061 -43.478 1.00 96.69 155 VAL A O 1
ATOM 1122 N N . GLU A 1 156 ? 58.437 29.226 -44.707 1.00 97.44 156 GLU A N 1
ATOM 1123 C CA . GLU A 1 156 ? 58.142 28.060 -43.857 1.00 97.44 156 GLU A CA 1
ATOM 1124 C C . GLU A 1 156 ? 58.429 26.767 -44.625 1.00 97.44 156 GLU A C 1
ATOM 1126 O O . GLU A 1 156 ? 58.217 26.694 -45.838 1.00 97.44 156 GLU A O 1
ATOM 1131 N N . ALA A 1 157 ? 58.870 25.729 -43.913 1.00 96.25 157 ALA A N 1
ATOM 1132 C CA . ALA A 1 157 ? 59.095 24.400 -44.471 1.00 96.25 157 ALA A CA 1
ATOM 1133 C C . ALA A 1 157 ? 58.376 23.329 -43.645 1.00 96.25 157 ALA A C 1
ATOM 1135 O O . ALA A 1 157 ? 58.543 23.261 -42.427 1.00 96.25 157 ALA A O 1
ATOM 1136 N N . HIS A 1 158 ? 57.615 22.468 -44.316 1.00 95.25 158 HIS A N 1
ATOM 1137 C CA . HIS A 1 158 ? 57.124 21.216 -43.756 1.00 95.25 158 HIS A CA 1
ATOM 1138 C C . HIS A 1 158 ? 58.238 20.180 -43.872 1.00 95.25 158 HIS A C 1
ATOM 1140 O O . HIS A 1 158 ? 58.591 19.780 -44.983 1.00 95.25 158 HIS A O 1
ATOM 1146 N N . VAL A 1 159 ? 58.816 19.758 -42.750 1.00 94.44 159 VAL A N 1
ATOM 1147 C CA . VAL A 1 159 ? 59.916 18.786 -42.722 1.00 94.44 159 VAL A CA 1
ATOM 1148 C C . VAL A 1 159 ? 59.407 17.417 -42.282 1.00 94.44 159 VAL A C 1
ATOM 1150 O O . VAL A 1 159 ? 58.626 17.290 -41.335 1.00 94.44 159 VAL A O 1
ATOM 1153 N N . SER A 1 160 ? 59.881 16.375 -42.963 1.00 90.25 160 SER A N 1
ATOM 1154 C CA . SER A 1 160 ? 59.502 14.989 -42.703 1.00 90.25 160 SER A CA 1
ATOM 1155 C C . SER A 1 160 ? 59.793 14.592 -41.251 1.00 90.25 160 SER A C 1
ATOM 1157 O O . SER A 1 160 ? 60.904 14.787 -40.747 1.00 90.25 160 SER A O 1
ATOM 1159 N N . ASN A 1 161 ? 58.788 14.033 -40.571 1.00 85.69 161 ASN A N 1
ATOM 1160 C CA . ASN A 1 161 ? 58.804 13.719 -39.133 1.00 85.69 161 ASN A CA 1
ATOM 1161 C C . ASN A 1 161 ? 59.073 14.938 -38.212 1.00 85.69 161 ASN A C 1
ATOM 1163 O O . ASN A 1 161 ? 59.641 14.794 -37.127 1.00 85.69 161 ASN A O 1
ATOM 1167 N N . VAL A 1 162 ? 58.681 16.142 -38.649 1.00 89.25 162 VAL A N 1
ATOM 1168 C CA . VAL A 1 162 ? 58.687 17.393 -37.859 1.00 89.25 162 VAL A CA 1
ATOM 1169 C C . VAL A 1 162 ? 57.374 18.165 -38.017 1.00 89.25 162 VAL A C 1
ATOM 1171 O O . VAL A 1 162 ? 56.873 18.701 -37.035 1.00 89.25 162 VAL A O 1
ATOM 1174 N N . GLY A 1 163 ? 56.818 18.216 -39.230 1.00 88.19 163 GLY A N 1
ATOM 1175 C CA . GLY A 1 163 ? 55.714 19.113 -39.574 1.00 88.19 163 GLY A CA 1
ATOM 1176 C C . GLY A 1 163 ? 56.208 20.490 -40.030 1.00 88.19 163 GLY A C 1
ATOM 1177 O O . GLY A 1 163 ? 57.380 20.654 -40.381 1.00 88.19 163 GLY A O 1
ATOM 1178 N N . TRP A 1 164 ? 55.313 21.480 -40.039 1.00 93.19 164 TRP A N 1
ATOM 1179 C CA . TRP A 1 164 ? 55.644 22.874 -40.362 1.00 93.19 164 TRP A CA 1
ATOM 1180 C C . TRP A 1 164 ? 56.575 23.486 -39.307 1.00 93.19 164 TRP A C 1
ATOM 1182 O O . TRP A 1 164 ? 56.236 23.562 -38.127 1.00 93.19 164 TRP A O 1
ATOM 1192 N N . GLN A 1 165 ? 57.751 23.937 -39.738 1.00 94.94 165 GLN A N 1
ATOM 1193 C CA . GLN A 1 165 ? 58.697 24.680 -38.907 1.00 94.94 165 GLN A CA 1
ATOM 1194 C C . GLN A 1 165 ? 58.370 26.178 -38.886 1.00 94.94 165 GLN A C 1
ATOM 1196 O O . GLN A 1 165 ? 57.815 26.714 -39.845 1.00 94.94 165 GLN A O 1
ATOM 1201 N N . ALA A 1 166 ? 58.766 26.860 -37.805 1.00 93.44 166 ALA A N 1
ATOM 1202 C CA . ALA A 1 166 ? 58.601 28.305 -37.661 1.00 93.44 166 ALA A CA 1
ATOM 1203 C C . ALA A 1 166 ? 59.253 29.079 -38.821 1.00 93.44 166 ALA A C 1
ATOM 1205 O O . ALA A 1 166 ? 60.348 28.736 -39.274 1.00 93.44 166 ALA A O 1
ATOM 1206 N N . ALA A 1 167 ? 58.575 30.132 -39.280 1.00 93.62 167 ALA A N 1
ATOM 1207 C CA . ALA A 1 167 ? 58.984 30.885 -40.455 1.00 93.62 167 ALA A CA 1
ATOM 1208 C C . ALA A 1 167 ? 60.328 31.605 -40.253 1.00 93.62 167 ALA A C 1
ATOM 1210 O O . ALA A 1 167 ? 60.529 32.295 -39.252 1.00 93.62 167 ALA A O 1
ATOM 1211 N N . VAL A 1 168 ? 61.220 31.511 -41.239 1.00 95.56 168 VAL A N 1
ATOM 1212 C CA . VAL A 1 168 ? 62.489 32.253 -41.267 1.00 95.56 168 VAL A CA 1
ATOM 1213 C C . VAL A 1 168 ? 62.394 33.474 -42.179 1.00 95.56 168 VAL A C 1
ATOM 1215 O O . VAL A 1 168 ? 61.647 33.469 -43.157 1.00 95.56 168 VAL A O 1
ATOM 1218 N N . GLY A 1 169 ? 63.145 34.524 -41.844 1.00 91.81 169 GLY A N 1
ATOM 1219 C CA . GLY A 1 169 ? 63.235 35.748 -42.641 1.00 91.81 169 GLY A CA 1
ATOM 1220 C C . GLY A 1 169 ? 64.156 35.632 -43.863 1.00 91.81 169 GLY A C 1
ATOM 1221 O O . GLY A 1 169 ? 64.654 34.559 -44.212 1.00 91.81 169 GLY A O 1
ATOM 1222 N N . ASN A 1 170 ? 64.420 36.780 -44.482 1.00 93.12 170 ASN A N 1
ATOM 1223 C CA . ASN A 1 170 ? 65.236 36.950 -45.679 1.00 93.12 170 ASN A CA 1
ATOM 1224 C C . ASN A 1 170 ? 66.642 36.330 -45.531 1.00 93.12 170 ASN A C 1
ATOM 1226 O O . ASN A 1 170 ? 67.397 36.673 -44.620 1.00 93.12 170 ASN A O 1
ATOM 1230 N N . GLY A 1 171 ? 66.993 35.395 -46.420 1.00 90.88 171 GLY A N 1
ATOM 1231 C CA . GLY A 1 171 ? 68.251 34.635 -46.388 1.00 90.88 171 GLY A CA 1
ATOM 1232 C C . GLY A 1 171 ? 68.352 33.552 -45.301 1.00 90.88 171 GLY A C 1
ATOM 1233 O O . GLY A 1 171 ? 69.384 32.879 -45.202 1.00 90.88 171 GLY A O 1
ATOM 1234 N N . GLY A 1 172 ? 67.302 33.355 -44.498 1.00 94.00 172 GLY A N 1
ATOM 1235 C CA . GLY A 1 172 ? 67.227 32.327 -43.462 1.00 94.00 172 GLY A CA 1
ATOM 1236 C C . GLY A 1 172 ? 67.129 30.902 -44.017 1.00 94.00 172 GLY A C 1
ATOM 1237 O O . GLY A 1 172 ? 66.648 30.673 -45.125 1.00 94.00 172 GLY A O 1
ATOM 1238 N N . THR A 1 173 ? 67.589 29.926 -43.229 1.00 96.44 173 THR A N 1
ATOM 1239 C CA . THR A 1 173 ? 67.520 28.493 -43.563 1.00 96.44 173 THR A CA 1
ATOM 1240 C C . THR A 1 173 ? 66.144 27.927 -43.206 1.00 96.44 173 THR A C 1
ATOM 1242 O O . THR A 1 173 ? 65.886 27.669 -42.033 1.00 96.44 173 THR A O 1
ATOM 1245 N N . ALA A 1 174 ? 65.278 27.695 -44.192 1.00 95.38 174 ALA A N 1
ATOM 1246 C CA . ALA A 1 174 ? 64.023 26.966 -44.001 1.00 95.38 174 ALA A CA 1
ATOM 1247 C C . ALA A 1 174 ? 64.268 25.465 -44.222 1.00 95.38 174 ALA A C 1
ATOM 1249 O O . ALA A 1 174 ? 64.725 25.084 -45.298 1.00 95.38 174 ALA A O 1
ATOM 1250 N N . GLY A 1 175 ? 63.991 24.614 -43.232 1.00 93.88 175 GLY A N 1
ATOM 1251 C CA . GLY A 1 175 ? 64.310 23.182 -43.269 1.00 93.88 175 GLY A CA 1
ATOM 1252 C C . GLY A 1 175 ? 65.441 22.790 -42.310 1.00 93.88 175 GLY A C 1
ATOM 1253 O O . GLY A 1 175 ? 65.695 23.451 -41.303 1.00 93.88 175 GLY A O 1
ATOM 1254 N N . THR A 1 176 ? 66.156 21.706 -42.622 1.00 91.31 176 THR A N 1
ATOM 1255 C CA . THR A 1 176 ? 67.300 21.208 -41.837 1.00 91.31 176 THR A CA 1
ATOM 1256 C C . THR A 1 176 ? 68.536 20.993 -42.711 1.00 91.31 176 THR A C 1
ATOM 1258 O O . THR A 1 176 ? 68.427 20.745 -43.903 1.00 91.31 176 THR A O 1
ATOM 1261 N N . THR A 1 177 ? 69.738 21.067 -42.141 1.00 90.69 177 THR A N 1
ATOM 1262 C CA . THR A 1 177 ? 70.985 20.792 -42.879 1.00 90.69 177 THR A CA 1
ATOM 1263 C C . THR A 1 177 ? 71.743 19.653 -42.215 1.00 90.69 177 THR A C 1
ATOM 1265 O O . THR A 1 177 ? 72.111 19.773 -41.046 1.00 90.69 177 THR A O 1
ATOM 1268 N N . GLY A 1 178 ? 71.979 18.554 -42.935 1.00 82.19 178 GLY A N 1
ATOM 1269 C CA . GLY A 1 178 ? 72.762 17.416 -42.444 1.00 82.19 178 GLY A CA 1
ATOM 1270 C C . GLY A 1 178 ? 72.036 16.524 -41.430 1.00 82.19 178 GLY A C 1
ATOM 1271 O O . GLY A 1 178 ? 72.659 15.644 -40.845 1.00 82.19 178 GLY A O 1
ATOM 1272 N N . GLN A 1 179 ? 70.729 16.720 -41.221 1.00 86.75 179 GLN A N 1
ATOM 1273 C CA . GLN A 1 179 ? 69.913 15.872 -40.338 1.00 86.75 179 GLN A CA 1
ATOM 1274 C C . GLN A 1 179 ? 69.256 14.688 -41.072 1.00 86.75 179 GLN A C 1
ATOM 1276 O O . GLN A 1 179 ? 68.538 13.915 -40.440 1.00 86.75 179 GLN A O 1
ATOM 1281 N N . SER A 1 180 ? 69.472 14.536 -42.388 1.00 84.69 180 SER A N 1
ATOM 1282 C CA . SER A 1 180 ? 68.802 13.531 -43.237 1.00 84.69 180 SER A CA 1
ATOM 1283 C C . SER A 1 180 ? 67.266 13.616 -43.226 1.00 84.69 180 SER A C 1
ATOM 1285 O O . SER A 1 180 ? 66.584 12.626 -43.489 1.00 84.69 180 SER A O 1
ATOM 1287 N N . ARG A 1 181 ? 66.703 14.798 -42.926 1.00 90.50 181 ARG A N 1
ATOM 1288 C CA . ARG A 1 181 ? 65.259 15.070 -42.967 1.00 90.50 181 ARG A CA 1
ATOM 1289 C C . ARG A 1 181 ? 64.943 15.950 -44.169 1.00 90.50 181 ARG A C 1
ATOM 1291 O O . ARG A 1 181 ? 65.473 17.051 -44.289 1.00 90.50 181 ARG A O 1
ATOM 1298 N N . ALA A 1 182 ? 64.084 15.454 -45.051 1.00 93.44 182 ALA A N 1
ATOM 1299 C CA . ALA A 1 182 ? 63.660 16.180 -46.239 1.00 93.44 182 ALA A CA 1
ATOM 1300 C C . ALA A 1 182 ? 62.582 17.226 -45.923 1.00 93.44 182 ALA A C 1
ATOM 1302 O O . ALA A 1 182 ? 61.734 17.009 -45.055 1.00 93.44 182 ALA A O 1
ATOM 1303 N N . VAL A 1 183 ? 62.570 18.314 -46.691 1.00 95.94 183 VAL A N 1
ATOM 1304 C CA . VAL A 1 183 ? 61.390 19.165 -46.872 1.00 95.94 183 VAL A CA 1
ATOM 1305 C C . VAL A 1 183 ? 60.381 18.408 -47.738 1.00 95.94 183 VAL A C 1
ATOM 1307 O O . VAL A 1 183 ? 60.760 17.792 -48.730 1.00 95.94 183 VAL A O 1
ATOM 1310 N N . GLU A 1 184 ? 59.102 18.461 -47.387 1.00 96.00 184 GLU A N 1
ATOM 1311 C CA . GLU A 1 184 ? 57.989 17.836 -48.120 1.00 96.00 184 GLU A CA 1
ATOM 1312 C C . GLU A 1 184 ? 57.044 18.895 -48.726 1.00 96.00 184 GLU A C 1
ATOM 1314 O O . GLU A 1 184 ? 56.482 18.691 -49.804 1.00 96.00 184 GLU A O 1
ATOM 1319 N N . ALA A 1 185 ? 56.937 20.068 -48.086 1.00 96.00 185 ALA A N 1
ATOM 1320 C CA . ALA A 1 185 ? 56.207 21.235 -48.584 1.00 96.00 185 ALA A CA 1
ATOM 1321 C C . ALA A 1 185 ? 56.817 22.565 -48.093 1.00 96.00 185 ALA A C 1
ATOM 1323 O O . ALA A 1 185 ? 57.612 22.588 -47.153 1.00 96.00 185 ALA A O 1
ATOM 1324 N N . LEU A 1 186 ? 56.444 23.673 -48.734 1.00 96.50 186 LEU A N 1
ATOM 1325 C CA . LEU A 1 186 ? 56.913 25.034 -48.457 1.00 96.50 186 LEU A CA 1
ATOM 1326 C C . LEU A 1 186 ? 55.753 26.040 -48.443 1.00 96.50 186 LEU A C 1
ATOM 1328 O O . LEU A 1 186 ? 54.773 25.868 -49.169 1.00 96.50 186 LEU A O 1
ATOM 1332 N N . ARG A 1 187 ? 55.931 27.139 -47.703 1.00 97.81 187 ARG A N 1
ATOM 1333 C CA . ARG A 1 187 ? 55.212 28.409 -47.905 1.00 97.81 187 ARG A CA 1
ATOM 1334 C C . ARG A 1 187 ? 56.219 29.540 -48.040 1.00 97.81 187 ARG A C 1
ATOM 1336 O O . ARG A 1 187 ? 57.254 29.535 -47.373 1.00 97.81 187 ARG A O 1
ATOM 1343 N N . VAL A 1 188 ? 55.909 30.518 -48.882 1.00 96.25 188 VAL A N 1
ATOM 1344 C CA . VAL A 1 188 ? 56.737 31.706 -49.103 1.00 96.25 188 VAL A CA 1
ATOM 1345 C C . VAL A 1 188 ? 55.816 32.913 -49.223 1.00 96.25 188 VAL A C 1
ATOM 1347 O O . VAL A 1 188 ? 54.900 32.918 -50.038 1.00 96.25 188 VAL A O 1
ATOM 1350 N N . ARG A 1 189 ? 56.054 33.956 -48.432 1.00 95.62 189 ARG A N 1
ATOM 1351 C CA . ARG A 1 189 ? 55.269 35.198 -48.471 1.00 95.62 189 ARG A CA 1
ATOM 1352 C C . ARG A 1 189 ? 56.183 36.412 -48.420 1.00 95.62 189 ARG A C 1
ATOM 1354 O O . ARG A 1 189 ? 57.207 36.390 -47.740 1.00 95.62 189 ARG A O 1
ATOM 1361 N N . LEU A 1 190 ? 55.806 37.470 -49.129 1.00 93.56 190 LEU A N 1
ATOM 1362 C CA . LEU A 1 190 ? 56.412 38.792 -48.967 1.00 93.56 190 LEU A CA 1
ATOM 1363 C C . LEU A 1 190 ? 55.778 39.503 -47.764 1.00 93.56 190 LEU A C 1
ATOM 1365 O O . LEU A 1 190 ? 54.624 39.233 -47.426 1.00 93.56 190 LEU A O 1
ATOM 1369 N N . SER A 1 191 ? 56.506 40.437 -47.155 1.00 86.62 191 SER A N 1
ATOM 1370 C CA . SER A 1 191 ? 56.013 41.237 -46.022 1.00 86.62 191 SER A CA 1
ATOM 1371 C C . SER A 1 191 ? 56.040 42.737 -46.323 1.00 86.62 191 SER A C 1
ATOM 1373 O O . SER A 1 191 ? 56.785 43.199 -47.189 1.00 86.62 191 SER A O 1
ATOM 1375 N N . GLY A 1 192 ? 55.260 43.512 -45.563 1.00 82.31 192 GLY A N 1
ATOM 1376 C CA . GLY A 1 192 ? 55.220 44.973 -45.682 1.00 82.31 192 GLY A CA 1
ATOM 1377 C C . GLY A 1 192 ? 54.813 45.437 -47.083 1.00 82.31 192 GLY A C 1
ATOM 1378 O O . GLY A 1 192 ? 54.027 44.784 -47.762 1.00 82.31 192 GLY A O 1
ATOM 1379 N N . GLU A 1 193 ? 55.372 46.553 -47.546 1.00 81.88 193 GLU A N 1
ATOM 1380 C CA . GLU A 1 193 ? 55.015 47.134 -48.850 1.00 81.88 193 GLU A CA 1
ATOM 1381 C C . GLU A 1 193 ? 55.311 46.230 -50.057 1.00 81.88 193 GLU A C 1
ATOM 1383 O O . GLU A 1 193 ? 54.712 46.409 -51.120 1.00 81.88 193 GLU A O 1
ATOM 1388 N N . LEU A 1 194 ? 56.221 45.258 -49.915 1.00 88.88 194 LEU A N 1
ATOM 1389 C CA . LEU A 1 194 ? 56.562 44.344 -51.001 1.00 88.88 194 LEU A CA 1
ATOM 1390 C C . LEU A 1 194 ? 55.386 43.433 -51.361 1.00 88.88 194 LEU A C 1
ATOM 1392 O O . LEU A 1 194 ? 55.179 43.173 -52.542 1.00 88.88 194 LEU A O 1
ATOM 1396 N N . SER A 1 195 ? 54.570 43.005 -50.391 1.00 90.56 195 SER A N 1
ATOM 1397 C CA . SER A 1 195 ? 53.389 42.171 -50.671 1.00 90.56 195 SER A CA 1
ATOM 1398 C C . SER A 1 195 ? 52.242 42.944 -51.329 1.00 90.56 195 SER A C 1
ATOM 1400 O O . SER A 1 195 ? 51.371 42.327 -51.942 1.00 90.56 195 SER A O 1
ATOM 1402 N N . ALA A 1 196 ? 52.252 44.278 -51.252 1.00 87.81 196 ALA A N 1
ATOM 1403 C CA . ALA A 1 196 ? 51.306 45.141 -51.956 1.00 87.81 196 ALA A CA 1
ATOM 1404 C C . ALA A 1 196 ? 51.705 45.383 -53.424 1.00 87.81 196 ALA A C 1
ATOM 1406 O O . ALA A 1 196 ? 50.835 45.590 -54.266 1.00 87.81 196 ALA A O 1
ATOM 1407 N N . ARG A 1 197 ? 53.009 45.350 -53.742 1.00 89.94 197 ARG A N 1
ATOM 1408 C CA . ARG A 1 197 ? 53.549 45.698 -55.074 1.00 89.94 197 ARG A CA 1
ATOM 1409 C C . ARG A 1 197 ? 54.113 44.521 -55.871 1.00 89.94 197 ARG A C 1
ATOM 1411 O O . ARG A 1 197 ? 54.295 44.647 -57.079 1.00 89.94 197 ARG A O 1
ATOM 1418 N N . TYR A 1 198 ? 54.287 43.367 -55.235 1.00 94.19 198 TYR A N 1
ATOM 1419 C CA . TYR A 1 198 ? 54.723 42.124 -55.861 1.00 94.19 198 TYR A CA 1
ATOM 1420 C C . TYR A 1 198 ? 53.921 40.921 -55.344 1.00 94.19 198 TYR A C 1
ATOM 1422 O O . TYR A 1 198 ? 53.343 40.943 -54.254 1.00 94.19 198 TYR A O 1
ATOM 1430 N N . THR A 1 199 ? 53.919 39.847 -56.125 1.00 95.50 199 THR A N 1
ATOM 1431 C CA . THR A 1 199 ? 53.522 38.503 -55.699 1.00 95.50 199 THR A CA 1
ATOM 1432 C C . THR A 1 199 ? 54.724 37.573 -55.821 1.00 95.50 199 THR A C 1
ATOM 1434 O O . THR A 1 199 ? 55.427 37.575 -56.837 1.00 95.50 199 THR A O 1
ATOM 1437 N N . VAL A 1 200 ? 54.972 36.772 -54.783 1.00 96.06 200 VAL A N 1
ATOM 1438 C CA . VAL A 1 200 ? 55.959 35.690 -54.826 1.00 96.06 200 VAL A CA 1
ATOM 1439 C C . VAL A 1 200 ? 55.269 34.405 -55.265 1.00 96.06 200 VAL A C 1
ATOM 1441 O O . VAL A 1 200 ? 54.523 33.797 -54.505 1.00 96.06 200 VAL A O 1
ATOM 1444 N N . TRP A 1 201 ? 55.526 33.994 -56.504 1.00 97.31 201 TRP A N 1
ATOM 1445 C CA . TRP A 1 201 ? 55.119 32.707 -57.061 1.00 97.31 201 TRP A CA 1
ATOM 1446 C C . TRP A 1 201 ? 56.183 31.650 -56.762 1.00 97.31 201 TRP A C 1
ATOM 1448 O O . TRP A 1 201 ? 57.376 31.890 -56.949 1.00 97.31 201 TRP A O 1
ATOM 1458 N N . TYR A 1 202 ? 55.783 30.454 -56.341 1.00 97.31 202 TYR A N 1
ATOM 1459 C CA . TYR A 1 202 ? 56.709 29.343 -56.106 1.00 97.31 202 TYR A CA 1
ATOM 1460 C C . TYR A 1 202 ? 56.062 27.987 -56.364 1.00 97.31 202 TYR A C 1
ATOM 1462 O O . TYR A 1 202 ? 54.865 27.797 -56.175 1.00 97.31 202 TYR A O 1
ATOM 1470 N N . ARG A 1 203 ? 56.876 27.021 -56.785 1.00 97.50 203 ARG A N 1
ATOM 1471 C CA . ARG A 1 203 ? 56.469 25.619 -56.921 1.00 97.50 203 ARG A CA 1
ATOM 1472 C C . ARG A 1 203 ? 57.599 24.675 -56.568 1.00 97.50 203 ARG A C 1
ATOM 1474 O O . ARG A 1 203 ? 58.771 25.055 -56.609 1.00 97.50 203 ARG A O 1
ATOM 1481 N N . VAL A 1 204 ? 57.248 23.424 -56.298 1.00 96.94 204 VAL A N 1
ATOM 1482 C CA . VAL A 1 204 ? 58.208 22.376 -55.945 1.00 96.94 204 VAL A CA 1
ATOM 1483 C C . VAL A 1 204 ? 58.089 21.161 -56.861 1.00 96.94 204 VAL A C 1
ATOM 1485 O O . VAL A 1 204 ? 57.020 20.850 -57.387 1.00 96.94 204 VAL A O 1
ATOM 1488 N N . HIS A 1 205 ? 59.207 20.464 -57.031 1.00 96.75 205 HIS A N 1
ATOM 1489 C CA . HIS A 1 205 ? 59.274 19.144 -57.634 1.00 96.75 205 HIS A CA 1
ATOM 1490 C C . HIS A 1 205 ? 59.266 18.101 -56.511 1.00 96.75 205 HIS A C 1
ATOM 1492 O O . HIS A 1 205 ? 60.312 17.844 -55.908 1.00 96.75 205 HIS A O 1
ATOM 1498 N N . SER A 1 206 ? 58.102 17.524 -56.210 1.00 94.69 206 SER A N 1
ATOM 1499 C CA . SER A 1 206 ? 57.952 16.492 -55.176 1.00 94.69 206 SER A CA 1
ATOM 1500 C C . SER A 1 206 ? 58.239 15.093 -55.741 1.00 94.69 206 SER A C 1
ATOM 1502 O O . SER A 1 206 ? 57.967 14.802 -56.909 1.00 94.69 206 SER A O 1
ATOM 1504 N N . ALA A 1 207 ? 58.833 14.220 -54.930 1.00 92.62 207 ALA A N 1
ATOM 1505 C CA . ALA A 1 207 ? 59.162 12.848 -55.298 1.00 92.62 207 ALA A CA 1
ATOM 1506 C C . ALA A 1 207 ? 57.901 12.065 -55.709 1.00 92.62 207 ALA A C 1
ATOM 1508 O O . ALA A 1 207 ? 56.873 12.127 -55.042 1.00 92.62 207 ALA A O 1
ATOM 1509 N N . GLU A 1 208 ? 57.985 11.335 -56.824 1.00 89.44 208 GLU A N 1
ATOM 1510 C CA . GLU A 1 208 ? 56.884 10.587 -57.468 1.00 89.44 208 GLU A CA 1
ATOM 1511 C C . GLU A 1 208 ? 55.675 11.421 -57.958 1.00 89.44 208 GLU A C 1
ATOM 1513 O O . GLU A 1 208 ? 54.940 10.944 -58.818 1.00 89.44 208 GLU A O 1
ATOM 1518 N N . PHE A 1 209 ? 55.507 12.680 -57.531 1.00 91.31 209 PHE A N 1
ATOM 1519 C CA . PHE A 1 209 ? 54.505 13.607 -58.084 1.00 91.31 209 PHE A CA 1
ATOM 1520 C C . PHE A 1 209 ? 55.041 14.544 -59.184 1.00 91.31 209 PHE A C 1
ATOM 1522 O O . PHE A 1 209 ? 54.253 15.042 -59.985 1.00 91.31 209 PHE A O 1
ATOM 1529 N N . GLY A 1 210 ? 56.356 14.773 -59.258 1.00 93.62 210 GLY A N 1
ATOM 1530 C CA . GLY A 1 210 ? 56.973 15.689 -60.222 1.00 93.62 210 GLY A CA 1
ATOM 1531 C C . GLY A 1 210 ? 56.781 17.165 -59.856 1.00 93.62 210 GLY A C 1
ATOM 1532 O O . GLY A 1 210 ? 56.603 17.507 -58.686 1.00 93.62 210 GLY A O 1
ATOM 1533 N N . TRP A 1 211 ? 56.842 18.057 -60.853 1.00 95.88 211 TRP A N 1
ATOM 1534 C CA . TRP A 1 211 ? 56.503 19.473 -60.663 1.00 95.88 211 TRP A CA 1
ATOM 1535 C C . TRP A 1 211 ? 55.008 19.633 -60.392 1.00 95.88 211 TRP A C 1
ATOM 1537 O O . TRP A 1 211 ? 54.189 19.356 -61.266 1.00 95.88 211 TRP A O 1
ATOM 1547 N N . LEU A 1 212 ? 54.681 20.135 -59.206 1.00 96.00 212 LEU A N 1
ATOM 1548 C CA . LEU A 1 212 ? 53.342 20.606 -58.866 1.00 96.00 212 LEU A CA 1
ATOM 1549 C C . LEU A 1 212 ? 53.117 22.034 -59.403 1.00 96.00 212 LEU A C 1
ATOM 1551 O O . LEU A 1 212 ? 54.028 22.661 -59.958 1.00 96.00 212 LEU A O 1
ATOM 1555 N N . GLY A 1 213 ? 51.889 22.533 -59.274 1.00 95.88 213 GLY A N 1
ATOM 1556 C CA . GLY A 1 213 ? 51.504 23.883 -59.687 1.00 95.88 213 GLY A CA 1
ATOM 1557 C C . GLY A 1 213 ? 52.207 24.996 -58.897 1.00 95.88 213 GLY A C 1
ATOM 1558 O O . GLY A 1 213 ? 52.839 24.760 -57.866 1.00 95.88 213 GLY A O 1
ATOM 1559 N N . TRP A 1 214 ? 52.092 26.228 -59.386 1.00 97.38 214 TRP A N 1
ATOM 1560 C CA . TRP A 1 214 ? 52.575 27.428 -58.706 1.00 97.38 214 TRP A CA 1
ATOM 1561 C C . TRP A 1 214 ? 51.594 27.885 -57.618 1.00 97.38 214 TRP A C 1
ATOM 1563 O O . TRP A 1 214 ? 50.455 28.245 -57.908 1.00 97.38 214 TRP A O 1
ATOM 1573 N N . ALA A 1 215 ? 52.063 27.897 -56.372 1.00 96.31 215 ALA A N 1
ATOM 1574 C CA . ALA A 1 215 ? 51.467 28.632 -55.262 1.00 96.31 215 ALA A CA 1
ATOM 1575 C C . ALA A 1 215 ? 51.930 30.096 -55.277 1.00 96.31 215 ALA A C 1
ATOM 1577 O O . ALA A 1 215 ? 52.919 30.440 -55.935 1.00 96.31 215 ALA A O 1
ATOM 1578 N N . CYS A 1 216 ? 51.258 30.945 -54.500 1.00 95.19 216 CYS A N 1
ATOM 1579 C CA . CYS A 1 216 ? 51.660 32.330 -54.284 1.00 95.19 216 CYS A CA 1
ATOM 1580 C C . CYS A 1 216 ? 51.407 32.821 -52.856 1.00 95.19 216 CYS A C 1
ATOM 1582 O O . CYS A 1 216 ? 50.503 32.330 -52.182 1.00 95.19 216 CYS A O 1
ATOM 1584 N N . ASP A 1 217 ? 52.167 33.843 -52.447 1.00 93.06 217 ASP A N 1
ATOM 1585 C CA . ASP A 1 217 ? 51.886 34.741 -51.312 1.00 93.06 217 ASP A CA 1
ATOM 1586 C C . ASP A 1 217 ? 51.448 34.049 -49.997 1.00 93.06 217 ASP A C 1
ATOM 1588 O O . ASP A 1 217 ? 50.634 34.575 -49.241 1.00 93.06 217 ASP A O 1
ATOM 1592 N N . GLY A 1 218 ? 52.027 32.882 -49.696 1.00 92.75 218 GLY A N 1
ATOM 1593 C CA . GLY A 1 218 ? 51.807 32.119 -48.463 1.00 92.75 218 GLY A CA 1
ATOM 1594 C C . GLY A 1 218 ? 51.045 30.800 -48.625 1.00 92.75 218 GLY A C 1
ATOM 1595 O O . GLY A 1 218 ? 51.053 30.009 -47.687 1.00 92.75 218 GLY A O 1
ATOM 1596 N N . ALA A 1 219 ? 50.440 30.515 -49.783 1.00 95.56 219 ALA A N 1
ATOM 1597 C CA . ALA A 1 219 ? 49.747 29.246 -50.031 1.00 95.56 219 ALA A CA 1
ATOM 1598 C C . ALA A 1 219 ? 50.703 28.031 -50.057 1.00 95.56 219 ALA A C 1
ATOM 1600 O O . ALA A 1 219 ? 51.851 28.130 -50.493 1.00 95.56 219 ALA A O 1
ATOM 1601 N N . ASP A 1 220 ? 50.248 26.867 -49.605 1.00 96.50 220 ASP A N 1
ATOM 1602 C CA . ASP A 1 220 ? 51.081 25.664 -49.523 1.00 96.50 220 ASP A CA 1
ATOM 1603 C C . ASP A 1 220 ? 51.561 25.204 -50.919 1.00 96.50 220 ASP A C 1
ATOM 1605 O O . ASP A 1 220 ? 50.814 25.238 -51.899 1.00 96.50 220 ASP A O 1
ATOM 1609 N N . ALA A 1 221 ? 52.813 24.744 -51.012 1.00 95.88 221 ALA A N 1
ATOM 1610 C CA . ALA A 1 221 ? 53.385 24.130 -52.213 1.00 95.88 221 ALA A CA 1
ATOM 1611 C C . ALA A 1 221 ? 54.141 22.841 -51.862 1.00 95.88 221 ALA A C 1
ATOM 1613 O O . ALA A 1 221 ? 55.092 22.880 -51.081 1.00 95.88 221 ALA A O 1
ATOM 1614 N N . GLY A 1 222 ? 53.766 21.702 -52.451 1.00 94.94 222 GLY A N 1
ATOM 1615 C CA . GLY A 1 222 ? 54.370 20.395 -52.162 1.00 94.94 222 GLY A CA 1
ATOM 1616 C C . GLY A 1 222 ? 53.373 19.333 -51.730 1.00 94.94 222 GLY A C 1
ATOM 1617 O O . GLY A 1 222 ? 52.302 19.195 -52.313 1.00 94.94 222 GLY A O 1
ATOM 1618 N N . SER A 1 223 ? 53.734 18.535 -50.735 1.00 92.88 223 SER A N 1
ATOM 1619 C CA . SER A 1 223 ? 52.896 17.421 -50.300 1.00 92.88 223 SER A CA 1
ATOM 1620 C C . SER A 1 223 ? 53.071 17.101 -48.822 1.00 92.88 223 SER A C 1
ATOM 1622 O O . SER A 1 223 ? 54.196 17.078 -48.338 1.00 92.88 223 SER A O 1
ATOM 1624 N N . ALA A 1 224 ? 51.978 16.789 -48.127 1.00 89.75 224 ALA A N 1
ATOM 1625 C CA . ALA A 1 224 ? 51.988 16.373 -46.723 1.00 89.75 224 ALA A CA 1
ATOM 1626 C C . ALA A 1 224 ? 51.352 14.984 -46.549 1.00 89.75 224 ALA A C 1
ATOM 1628 O O . ALA A 1 224 ? 50.480 14.584 -47.317 1.00 89.75 224 ALA A O 1
ATOM 1629 N N . GLY A 1 225 ? 51.811 14.212 -45.561 1.00 85.00 225 GLY A N 1
ATOM 1630 C CA . GLY A 1 225 ? 51.254 12.896 -45.201 1.00 85.00 225 GLY A CA 1
ATOM 1631 C C . GLY A 1 225 ? 51.562 11.725 -46.153 1.00 85.00 225 GLY A C 1
ATOM 1632 O O . GLY A 1 225 ? 51.444 10.563 -45.759 1.00 85.00 225 GLY A O 1
ATOM 1633 N N . TYR A 1 226 ? 52.017 11.999 -47.379 1.00 87.31 226 TYR A N 1
ATOM 1634 C CA . TYR A 1 226 ? 52.474 10.980 -48.339 1.00 87.31 226 TYR A CA 1
ATOM 1635 C C . TYR A 1 226 ? 53.953 10.569 -48.178 1.00 87.31 226 TYR A C 1
ATOM 1637 O O . TYR A 1 226 ? 54.398 9.655 -48.870 1.00 87.31 226 TYR A O 1
ATOM 1645 N N . GLY A 1 227 ? 54.737 11.256 -47.335 1.00 86.94 227 GLY A N 1
ATOM 1646 C CA . GLY A 1 227 ? 56.182 11.011 -47.190 1.00 86.94 227 GLY A CA 1
ATOM 1647 C C . GLY A 1 227 ? 56.999 11.325 -48.454 1.00 86.94 227 GLY A C 1
ATOM 1648 O O . GLY A 1 227 ? 57.990 10.651 -48.738 1.00 86.94 227 GLY A O 1
ATOM 1649 N N . ARG A 1 228 ? 56.550 12.291 -49.271 1.00 91.56 228 ARG A N 1
ATOM 1650 C CA . ARG A 1 228 ? 57.194 12.659 -50.542 1.00 91.56 228 ARG A CA 1
ATOM 1651 C C . ARG A 1 228 ? 58.027 13.922 -50.376 1.00 91.56 228 ARG A C 1
ATOM 1653 O O . ARG A 1 228 ? 57.500 15.004 -50.137 1.00 91.56 228 ARG A O 1
ATOM 1660 N N . ALA A 1 229 ? 59.335 13.756 -50.519 1.00 93.38 229 ALA A N 1
ATOM 1661 C CA . ALA A 1 229 ? 60.308 14.830 -50.416 1.00 93.38 229 ALA A CA 1
ATOM 1662 C C . ALA A 1 229 ? 60.283 15.765 -51.633 1.00 93.38 229 ALA A C 1
ATOM 1664 O O . ALA A 1 229 ? 60.238 15.317 -52.779 1.00 93.38 229 ALA A O 1
ATOM 1665 N N . VAL A 1 230 ? 60.436 17.063 -51.388 1.00 96.19 230 VAL A N 1
ATOM 1666 C CA . VAL A 1 230 ? 60.878 18.038 -52.385 1.00 96.19 230 VAL A CA 1
ATOM 1667 C C . VAL A 1 230 ? 62.285 17.661 -52.854 1.00 96.19 230 VAL A C 1
ATOM 1669 O O . VAL A 1 230 ? 63.144 17.307 -52.051 1.00 96.19 230 VAL A O 1
ATOM 1672 N N . GLN A 1 231 ? 62.536 17.760 -54.157 1.00 96.38 231 GLN A N 1
ATOM 1673 C CA . GLN A 1 231 ? 63.854 17.540 -54.772 1.00 96.38 231 GLN A CA 1
ATOM 1674 C C . GLN A 1 231 ? 64.411 18.836 -55.387 1.00 96.38 231 GLN A C 1
ATOM 1676 O O . GLN A 1 231 ? 65.622 19.075 -55.369 1.00 96.38 231 GLN A O 1
ATOM 1681 N N . ALA A 1 232 ? 63.521 19.710 -55.872 1.00 95.94 232 ALA A N 1
ATOM 1682 C CA . ALA A 1 232 ? 63.846 21.040 -56.378 1.00 95.94 232 ALA A CA 1
ATOM 1683 C C . ALA A 1 232 ? 62.694 22.040 -56.176 1.00 95.94 232 ALA A C 1
ATOM 1685 O O . ALA A 1 232 ? 61.542 21.646 -55.992 1.00 95.94 232 ALA A O 1
ATOM 1686 N N . VAL A 1 233 ? 63.003 23.333 -56.261 1.00 96.94 233 VAL A N 1
ATOM 1687 C CA . VAL A 1 233 ? 62.075 24.466 -56.105 1.00 96.94 233 VAL A CA 1
ATOM 1688 C C . VAL A 1 233 ? 62.297 25.462 -57.246 1.00 96.94 233 VAL A C 1
ATOM 1690 O O . VAL A 1 233 ? 63.420 25.621 -57.723 1.00 96.94 233 VAL A O 1
ATOM 1693 N N . GLN A 1 234 ? 61.246 26.156 -57.674 1.00 97.50 234 GLN A N 1
ATOM 1694 C CA . GLN A 1 234 ? 61.357 27.423 -58.402 1.00 97.50 234 GLN A CA 1
ATOM 1695 C C . GLN A 1 234 ? 60.648 28.512 -57.596 1.00 97.50 234 GLN A C 1
ATOM 1697 O O . GLN A 1 234 ? 59.562 28.267 -57.076 1.00 97.50 234 GLN A O 1
ATOM 1702 N N . VAL A 1 235 ? 61.239 29.706 -57.523 1.00 96.31 235 VAL A N 1
ATOM 1703 C CA . VAL A 1 235 ? 60.636 30.898 -56.902 1.00 96.31 235 VAL A CA 1
ATOM 1704 C C . VAL A 1 235 ? 60.805 32.068 -57.861 1.00 96.31 235 VAL A C 1
ATOM 1706 O O . VAL A 1 235 ? 61.911 32.304 -58.345 1.00 96.31 235 VAL A O 1
ATOM 1709 N N . ALA A 1 236 ? 59.729 32.790 -58.148 1.00 94.94 236 ALA A N 1
ATOM 1710 C CA . ALA A 1 236 ? 59.712 33.976 -58.990 1.00 94.94 236 ALA A CA 1
ATOM 1711 C C . ALA A 1 236 ? 58.940 35.092 -58.281 1.00 94.94 236 ALA A C 1
ATOM 1713 O O . ALA A 1 236 ? 57.785 34.908 -57.909 1.00 94.94 236 ALA A O 1
ATOM 1714 N N . VAL A 1 237 ? 59.565 36.255 -58.107 1.00 93.56 237 VAL A N 1
ATOM 1715 C CA . VAL A 1 237 ? 58.869 37.459 -57.631 1.00 93.56 237 VAL A CA 1
ATOM 1716 C C . VAL A 1 237 ? 58.501 38.298 -58.850 1.00 93.56 237 VAL A C 1
ATOM 1718 O O . VAL A 1 237 ? 59.387 38.654 -59.628 1.00 93.56 237 VAL A O 1
ATOM 1721 N N . LEU A 1 238 ? 57.208 38.574 -59.024 1.00 93.62 238 LEU A N 1
ATOM 1722 C CA . LEU A 1 238 ? 56.639 39.339 -60.140 1.00 93.62 238 LEU A CA 1
ATOM 1723 C C . LEU A 1 238 ? 55.830 40.540 -59.610 1.00 93.62 238 LEU A C 1
ATOM 1725 O O . LEU A 1 238 ? 55.368 40.480 -58.469 1.00 93.62 238 LEU A O 1
ATOM 1729 N N . PRO A 1 239 ? 55.647 41.620 -60.392 1.00 92.94 239 PRO A N 1
ATOM 1730 C CA . PRO A 1 239 ? 54.719 42.712 -60.078 1.00 92.94 239 PRO A CA 1
ATOM 1731 C C . PRO A 1 239 ? 53.315 42.241 -59.662 1.00 92.94 239 PRO A C 1
ATOM 1733 O O . PRO A 1 239 ? 52.831 41.195 -60.100 1.00 92.94 239 PRO A O 1
ATOM 1736 N N . LYS A 1 240 ? 52.631 43.011 -58.806 1.00 91.62 240 LYS A N 1
ATOM 1737 C CA . LYS A 1 240 ? 51.280 42.656 -58.344 1.00 91.62 240 LYS A CA 1
ATOM 1738 C C . LYS A 1 240 ? 50.288 42.671 -59.510 1.00 91.62 240 LYS A C 1
ATOM 1740 O O . LYS A 1 240 ? 50.094 43.703 -60.144 1.00 91.62 240 LYS A O 1
ATOM 1745 N N . GLY A 1 241 ? 49.634 41.535 -59.744 1.00 86.38 241 GLY A N 1
ATOM 1746 C CA . GLY A 1 241 ? 48.686 41.346 -60.846 1.00 86.38 241 GLY A CA 1
ATOM 1747 C C . GLY A 1 241 ? 49.272 40.655 -62.082 1.00 86.38 241 GLY A C 1
ATOM 1748 O O . GLY A 1 241 ? 48.495 40.238 -62.940 1.00 86.38 241 GLY A O 1
ATOM 1749 N N . ASP A 1 242 ? 50.593 40.460 -62.159 1.00 92.69 242 ASP A N 1
ATOM 1750 C CA . ASP A 1 242 ? 51.196 39.648 -63.220 1.00 92.69 242 ASP A CA 1
ATOM 1751 C C . ASP A 1 242 ? 50.786 38.166 -63.077 1.00 92.69 242 ASP A C 1
ATOM 1753 O O . ASP A 1 242 ? 50.724 37.634 -61.958 1.00 92.69 242 ASP A O 1
ATOM 1757 N N . PRO A 1 243 ? 50.516 37.465 -64.196 1.00 90.00 243 PRO A N 1
ATOM 1758 C CA . PRO A 1 243 ? 50.081 36.074 -64.176 1.00 90.00 243 PRO A CA 1
ATOM 1759 C C . PRO A 1 243 ? 51.179 35.129 -63.669 1.00 90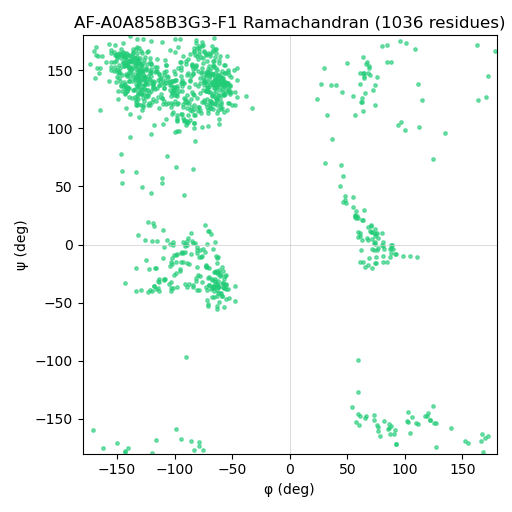.00 243 PRO A C 1
ATOM 1761 O O . PRO A 1 243 ? 52.376 35.387 -63.809 1.00 90.00 243 PRO A O 1
ATOM 1764 N N . ALA A 1 244 ? 50.758 33.984 -63.128 1.00 91.38 244 ALA A N 1
ATOM 1765 C CA . ALA A 1 244 ? 51.665 32.936 -62.676 1.00 91.38 244 ALA A CA 1
ATOM 1766 C C . ALA A 1 244 ? 52.610 32.454 -63.802 1.00 91.38 244 ALA A C 1
ATOM 1768 O O . ALA A 1 244 ? 52.177 32.351 -64.954 1.00 91.38 244 ALA A O 1
ATOM 1769 N N . PRO A 1 245 ? 53.861 32.043 -63.503 1.00 92.50 245 PRO A N 1
ATOM 1770 C CA . PRO A 1 245 ? 54.802 31.538 -64.514 1.00 92.50 245 PRO A CA 1
ATOM 1771 C C . PRO A 1 245 ? 54.433 30.176 -65.150 1.00 92.50 245 PRO A C 1
ATOM 1773 O O . PRO A 1 245 ? 55.265 29.556 -65.816 1.00 92.50 245 PRO A O 1
ATOM 1776 N N . GLY A 1 246 ? 53.232 29.651 -64.902 1.00 93.19 246 GLY A N 1
ATOM 1777 C CA . GLY A 1 246 ? 52.735 28.369 -65.397 1.00 93.19 246 GLY A CA 1
ATOM 1778 C C . GLY A 1 246 ? 51.462 27.939 -64.666 1.00 93.19 246 GLY A C 1
ATOM 1779 O O . GLY A 1 246 ? 50.831 28.749 -63.995 1.00 93.19 246 GLY A O 1
ATOM 1780 N N . ASP A 1 247 ? 51.109 26.657 -64.777 1.00 93.44 247 ASP A N 1
ATOM 1781 C CA . ASP A 1 247 ? 49.918 26.085 -64.132 1.00 93.44 247 ASP A CA 1
ATOM 1782 C C . ASP A 1 247 ? 49.889 26.287 -62.604 1.00 93.44 247 ASP A C 1
ATOM 1784 O O . ASP A 1 247 ? 50.897 26.089 -61.925 1.00 93.44 247 ASP A O 1
ATOM 1788 N N . THR A 1 248 ? 48.715 26.630 -62.077 1.00 94.44 248 THR A N 1
ATOM 1789 C CA . THR A 1 248 ? 48.406 26.847 -60.654 1.00 94.44 248 THR A CA 1
ATOM 1790 C C . THR A 1 248 ? 47.393 25.831 -60.104 1.00 94.44 248 THR A C 1
ATOM 1792 O O . THR A 1 248 ? 47.004 25.934 -58.946 1.00 94.44 248 THR A O 1
ATOM 1795 N N . SER A 1 249 ? 46.951 24.849 -60.903 1.00 90.69 249 SER A N 1
ATOM 1796 C CA . SER A 1 249 ? 45.792 23.994 -60.592 1.00 90.69 249 SER A CA 1
ATOM 1797 C C . SER A 1 249 ? 45.949 23.083 -59.368 1.00 90.69 249 SER A C 1
ATOM 1799 O O . SER A 1 249 ? 44.974 22.813 -58.671 1.00 90.69 249 SER A O 1
ATOM 1801 N N . CYS A 1 250 ? 47.163 22.598 -59.098 1.00 91.75 250 CYS A N 1
ATOM 1802 C CA . CYS A 1 250 ? 47.459 21.699 -57.981 1.00 91.75 250 CYS A CA 1
ATOM 1803 C C . CYS A 1 250 ? 48.873 21.976 -57.434 1.00 91.75 250 CYS A C 1
ATOM 1805 O O . CYS A 1 250 ? 49.816 21.256 -57.775 1.00 91.75 250 CYS A O 1
ATOM 1807 N N . PRO A 1 251 ? 49.065 23.044 -56.635 1.00 94.56 251 PRO A N 1
ATOM 1808 C CA . PRO A 1 251 ? 50.367 23.382 -56.058 1.00 94.56 251 PRO A CA 1
ATOM 1809 C C . PRO A 1 251 ? 50.720 22.506 -54.851 1.00 94.56 251 PRO A C 1
ATOM 1811 O O . PRO A 1 251 ? 51.898 22.262 -54.582 1.00 94.56 251 PRO A O 1
ATOM 1814 N N . PHE A 1 252 ? 49.704 22.000 -54.149 1.00 95.06 252 PHE A N 1
ATOM 1815 C CA . PHE A 1 252 ? 49.829 21.195 -52.943 1.00 95.06 252 PHE A CA 1
ATOM 1816 C C . PHE A 1 252 ? 48.928 19.958 -52.991 1.00 95.06 252 PHE A C 1
ATOM 1818 O O . PHE A 1 252 ? 47.896 19.955 -53.665 1.00 95.06 252 PHE A O 1
ATOM 1825 N N . LYS A 1 253 ? 49.329 18.909 -52.265 1.00 92.44 253 LYS A N 1
ATOM 1826 C CA . LYS A 1 253 ? 48.542 17.695 -52.017 1.00 92.44 253 LYS A CA 1
ATOM 1827 C C . LYS A 1 253 ? 48.697 17.257 -50.561 1.00 92.44 253 LYS A C 1
ATOM 1829 O O . LYS A 1 253 ? 49.775 16.782 -50.193 1.00 92.44 253 LYS A O 1
ATOM 1834 N N . SER A 1 254 ? 47.645 17.336 -49.750 1.00 89.19 254 SER A N 1
ATOM 1835 C CA . SER A 1 254 ? 47.621 16.610 -48.477 1.00 89.19 254 SER A CA 1
ATOM 1836 C C . SER A 1 254 ? 47.053 15.206 -48.668 1.00 89.19 254 SER A C 1
ATOM 1838 O O . SER A 1 254 ? 46.390 14.904 -49.664 1.00 89.19 254 SER A O 1
ATOM 1840 N N . ARG A 1 255 ? 47.358 14.326 -47.716 1.00 86.00 255 ARG A N 1
ATOM 1841 C CA . ARG A 1 255 ? 46.806 12.972 -47.633 1.00 86.00 255 ARG A CA 1
ATOM 1842 C C . ARG A 1 255 ? 45.549 12.889 -46.755 1.00 86.00 255 ARG A C 1
ATOM 1844 O O . ARG A 1 255 ? 44.808 11.922 -46.855 1.00 86.00 255 ARG A O 1
ATOM 1851 N N . SER A 1 256 ? 45.282 13.917 -45.945 1.00 85.88 256 SER A N 1
ATOM 1852 C CA . SER A 1 256 ? 43.969 14.120 -45.301 1.00 85.88 256 SER A CA 1
ATOM 1853 C C . SER A 1 256 ? 42.837 14.196 -46.322 1.00 85.88 256 SER A C 1
ATOM 1855 O O . SER A 1 256 ? 41.738 13.707 -46.094 1.00 85.88 256 SER A O 1
ATOM 1857 N N . ASP A 1 257 ? 43.141 14.767 -47.483 1.00 84.88 257 ASP A N 1
ATOM 1858 C CA . ASP A 1 257 ? 42.158 15.104 -48.508 1.00 84.88 257 ASP A CA 1
ATOM 1859 C C . ASP A 1 257 ? 41.763 13.871 -49.356 1.00 84.88 257 ASP A C 1
ATOM 1861 O O . ASP A 1 257 ? 40.918 13.971 -50.246 1.00 84.88 257 ASP A O 1
ATOM 1865 N N . GLU A 1 258 ? 42.364 12.698 -49.094 1.00 86.62 258 GLU A N 1
ATOM 1866 C CA . GLU A 1 258 ? 41.934 11.420 -49.669 1.00 86.62 258 GLU A CA 1
ATOM 1867 C C . GLU A 1 258 ? 40.649 10.925 -48.963 1.00 86.62 258 GLU A C 1
ATOM 1869 O O . GLU A 1 258 ? 40.595 10.898 -47.729 1.00 86.62 258 GLU A O 1
ATOM 1874 N N . PRO A 1 259 ? 39.609 10.489 -49.702 1.00 88.56 259 PRO A N 1
ATOM 1875 C CA . PRO A 1 259 ? 38.360 10.019 -49.104 1.00 88.56 259 PRO A CA 1
ATOM 1876 C C . PRO A 1 259 ? 38.553 8.730 -48.295 1.00 88.56 259 PRO A C 1
ATOM 1878 O O . PRO A 1 259 ? 39.437 7.915 -48.577 1.00 88.56 259 PRO A O 1
ATOM 1881 N N . ALA A 1 260 ? 37.682 8.512 -47.308 1.00 92.25 260 ALA A N 1
ATOM 1882 C CA . ALA A 1 260 ? 37.756 7.350 -46.432 1.00 92.25 260 ALA A CA 1
ATOM 1883 C C . ALA A 1 260 ? 37.592 6.039 -47.217 1.00 92.25 260 ALA A C 1
ATOM 1885 O O . ALA A 1 260 ? 36.635 5.840 -47.969 1.00 92.25 260 ALA A O 1
ATOM 1886 N N . SER A 1 261 ? 38.523 5.113 -47.003 1.00 92.81 261 SER A N 1
ATOM 1887 C CA . SER A 1 261 ? 38.531 3.790 -47.625 1.00 92.81 261 SER A CA 1
ATOM 1888 C C . SER A 1 261 ? 38.163 2.695 -46.623 1.00 92.81 261 SER A C 1
ATOM 1890 O O . SER A 1 261 ? 38.358 2.837 -45.417 1.00 92.81 261 SER A O 1
ATOM 1892 N N . ILE A 1 262 ? 37.634 1.577 -47.125 1.00 95.50 262 ILE A N 1
ATOM 1893 C CA . ILE A 1 262 ? 37.310 0.395 -46.320 1.00 95.50 262 ILE A CA 1
ATOM 1894 C C . ILE A 1 262 ? 37.862 -0.867 -46.981 1.00 95.50 262 ILE A C 1
ATOM 1896 O O . ILE A 1 262 ? 37.730 -1.056 -48.195 1.00 95.50 262 ILE A O 1
ATOM 1900 N N . THR A 1 263 ? 38.439 -1.751 -46.167 1.00 97.19 263 THR A N 1
ATOM 1901 C CA . THR A 1 263 ? 38.748 -3.134 -46.555 1.00 97.19 263 THR A CA 1
ATOM 1902 C C . THR A 1 263 ? 38.039 -4.114 -45.627 1.00 97.19 263 THR A C 1
ATOM 1904 O O . THR A 1 263 ? 37.812 -3.809 -44.460 1.00 97.19 263 THR A O 1
ATOM 1907 N N . VAL A 1 264 ? 37.648 -5.278 -46.147 1.00 97.62 264 VAL A N 1
ATOM 1908 C CA . VAL A 1 264 ? 36.854 -6.285 -45.426 1.00 97.62 264 VAL A CA 1
ATOM 1909 C C . VAL A 1 264 ? 37.374 -7.684 -45.745 1.00 97.62 264 VAL A C 1
ATOM 1911 O O . VAL A 1 264 ? 37.684 -7.975 -46.898 1.00 97.62 264 VAL A O 1
ATOM 1914 N N . ARG A 1 265 ? 37.430 -8.586 -44.762 1.00 97.56 265 ARG A N 1
ATOM 1915 C CA . ARG A 1 265 ? 37.669 -10.024 -44.978 1.00 97.56 265 ARG A CA 1
ATOM 1916 C C . ARG A 1 265 ? 36.827 -10.885 -44.049 1.00 97.56 265 ARG A C 1
ATOM 1918 O O . ARG A 1 265 ? 36.444 -10.465 -42.965 1.00 97.56 265 ARG A O 1
ATOM 1925 N N . SER A 1 266 ? 36.579 -12.120 -44.465 1.00 97.06 266 SER A N 1
ATOM 1926 C CA . SER A 1 266 ? 35.840 -13.117 -43.692 1.00 97.06 266 SER A CA 1
ATOM 1927 C C . SER A 1 266 ? 36.729 -14.282 -43.268 1.00 97.06 266 SER A C 1
ATOM 1929 O O . SER A 1 266 ? 37.597 -14.720 -44.027 1.00 97.06 266 SER A O 1
ATOM 1931 N N . HIS A 1 267 ? 36.447 -14.842 -42.095 1.00 97.50 267 HIS A N 1
ATOM 1932 C CA . HIS A 1 267 ? 36.832 -16.201 -41.742 1.00 97.50 267 HIS A CA 1
ATOM 1933 C C . HIS A 1 267 ? 35.703 -17.139 -42.180 1.00 97.50 267 HIS A C 1
ATOM 1935 O O . HIS A 1 267 ? 34.643 -17.176 -41.551 1.00 97.50 267 HIS A O 1
ATOM 1941 N N . THR A 1 268 ? 35.898 -17.871 -43.274 1.00 95.38 268 THR A N 1
ATOM 1942 C CA . THR A 1 268 ? 34.892 -18.803 -43.806 1.00 95.38 268 THR A CA 1
ATOM 1943 C C . THR A 1 268 ? 35.237 -20.231 -43.395 1.00 95.38 268 THR A C 1
ATOM 1945 O O . THR A 1 268 ? 36.387 -20.663 -43.502 1.00 95.38 268 THR A O 1
ATOM 1948 N N . SER A 1 269 ? 34.245 -20.979 -42.912 1.00 93.44 269 SER A N 1
ATOM 1949 C CA . SER A 1 269 ? 34.441 -22.335 -42.397 1.00 93.44 269 SER A CA 1
ATOM 1950 C C . SER A 1 269 ? 35.028 -23.265 -43.467 1.00 93.44 269 SER A C 1
ATOM 1952 O O . SER A 1 269 ? 34.646 -23.207 -44.637 1.00 93.44 269 SER A O 1
ATOM 1954 N N . ASN A 1 270 ? 35.988 -24.104 -43.068 1.00 89.81 270 ASN A N 1
ATOM 1955 C CA . ASN A 1 270 ? 36.830 -24.941 -43.942 1.00 89.81 270 ASN A CA 1
ATOM 1956 C C . ASN A 1 270 ? 37.693 -24.190 -44.988 1.00 89.81 270 ASN A C 1
ATOM 1958 O O . ASN A 1 270 ? 38.283 -24.835 -45.853 1.00 89.81 270 ASN A O 1
ATOM 1962 N N . ILE A 1 271 ? 37.800 -22.856 -44.915 1.00 93.44 271 ILE A N 1
ATOM 1963 C CA . ILE A 1 271 ? 38.714 -22.036 -45.738 1.00 93.44 271 ILE A CA 1
ATOM 1964 C C . ILE A 1 271 ? 39.712 -21.267 -44.859 1.00 93.44 271 ILE A C 1
ATOM 1966 O O . ILE A 1 271 ? 40.888 -21.180 -45.202 1.00 93.44 271 ILE A O 1
ATOM 1970 N N . GLY A 1 272 ? 39.260 -20.732 -43.724 1.00 93.12 272 GLY A N 1
ATOM 1971 C CA . GLY A 1 272 ? 40.038 -19.818 -42.891 1.00 93.12 272 GLY A CA 1
ATOM 1972 C C . GLY A 1 272 ? 39.807 -18.350 -43.263 1.00 93.12 272 GLY A C 1
ATOM 1973 O O . GLY A 1 272 ? 38.795 -18.003 -43.878 1.00 93.12 272 GLY A O 1
ATOM 1974 N N . TRP A 1 273 ? 40.748 -17.481 -42.885 1.00 97.12 273 TRP A N 1
ATOM 1975 C CA . TRP A 1 273 ? 40.737 -16.066 -43.272 1.00 97.12 273 TRP A CA 1
ATOM 1976 C C . TRP A 1 273 ? 41.018 -15.896 -44.767 1.00 97.12 273 TRP A C 1
ATOM 1978 O O . TRP A 1 273 ? 42.072 -16.291 -45.263 1.00 97.12 273 TRP A O 1
ATOM 1988 N N . MET A 1 274 ? 40.083 -15.265 -45.472 1.00 96.62 274 MET A N 1
ATOM 1989 C CA . MET A 1 274 ? 40.231 -14.885 -46.877 1.00 96.62 274 MET A CA 1
ATOM 1990 C C . MET A 1 274 ? 41.003 -13.559 -47.018 1.00 96.62 274 MET A C 1
ATOM 1992 O O . MET A 1 274 ? 41.146 -12.800 -46.055 1.00 96.62 274 MET A O 1
ATOM 1996 N N . SER A 1 275 ? 41.507 -13.268 -48.221 1.00 95.88 275 SER A N 1
ATOM 1997 C CA . SER A 1 275 ? 42.161 -11.986 -48.525 1.00 95.88 275 SER A CA 1
ATOM 1998 C C . SER A 1 275 ? 41.203 -10.797 -48.338 1.00 95.88 275 SER A C 1
ATOM 2000 O O . SER A 1 275 ? 40.025 -10.931 -48.682 1.00 95.88 275 SER A O 1
ATOM 2002 N N . PRO A 1 276 ? 41.681 -9.629 -47.863 1.00 96.12 276 PRO A N 1
ATOM 2003 C CA . PRO A 1 276 ? 40.893 -8.399 -47.851 1.00 96.12 276 PRO A CA 1
ATOM 2004 C C . PRO A 1 276 ? 40.393 -7.998 -49.242 1.00 96.12 276 PRO A C 1
ATOM 2006 O O . PRO A 1 276 ? 41.125 -8.080 -50.229 1.00 96.12 276 PRO A O 1
ATOM 2009 N N . VAL A 1 277 ? 39.154 -7.513 -49.297 1.00 96.88 277 VAL A N 1
ATOM 2010 C CA . VAL A 1 277 ? 38.520 -6.904 -50.474 1.00 96.88 277 VAL A CA 1
ATOM 2011 C C . VAL A 1 277 ? 38.097 -5.471 -50.148 1.00 96.88 277 VAL A C 1
ATOM 2013 O O . VAL A 1 277 ? 37.780 -5.164 -49.000 1.00 96.88 277 VAL A O 1
ATOM 2016 N N . GLY A 1 278 ? 38.116 -4.582 -51.142 1.00 92.50 278 GLY A N 1
ATOM 2017 C CA . GLY A 1 278 ? 37.704 -3.184 -50.970 1.00 92.50 278 GLY A CA 1
ATOM 2018 C C . GLY A 1 278 ? 36.183 -3.000 -50.893 1.00 92.50 278 GLY A C 1
ATOM 2019 O O . GLY A 1 278 ? 35.417 -3.924 -51.177 1.00 92.50 278 GLY A O 1
ATOM 2020 N N . GLY A 1 279 ? 35.747 -1.784 -50.556 1.00 91.69 279 GLY A N 1
ATOM 2021 C CA . GLY A 1 279 ? 34.329 -1.409 -50.470 1.00 91.69 279 GLY A CA 1
ATOM 2022 C C . GLY A 1 279 ? 33.467 -1.871 -51.658 1.00 91.69 279 GLY A C 1
ATOM 2023 O O . GLY A 1 279 ? 33.906 -1.903 -52.806 1.00 91.69 279 GLY A O 1
ATOM 2024 N N . GLY A 1 280 ? 32.234 -2.291 -51.367 1.00 90.31 280 GLY A N 1
ATOM 2025 C CA . GLY A 1 280 ? 31.266 -2.835 -52.330 1.00 90.31 280 GLY A CA 1
ATOM 2026 C C . GLY A 1 280 ? 31.544 -4.269 -52.814 1.00 90.31 280 GLY A C 1
ATOM 2027 O O . GLY A 1 280 ? 30.637 -4.917 -53.350 1.00 90.31 280 GLY A O 1
ATOM 2028 N N . SER A 1 281 ? 32.755 -4.794 -52.604 1.00 96.06 281 SER A N 1
ATOM 2029 C CA . SER A 1 281 ? 33.144 -6.152 -53.005 1.00 96.06 281 SER A CA 1
ATOM 2030 C C . SER A 1 281 ? 32.585 -7.225 -52.062 1.00 96.06 281 SER A C 1
ATOM 2032 O O . SER A 1 281 ? 32.184 -6.946 -50.933 1.00 96.06 281 SER A O 1
ATOM 2034 N N . VAL A 1 282 ? 32.546 -8.476 -52.533 1.00 97.19 282 VAL A N 1
ATOM 2035 C CA . VAL A 1 282 ? 32.024 -9.622 -51.769 1.00 97.19 282 VAL A CA 1
ATOM 2036 C C . VAL A 1 282 ? 33.117 -10.203 -50.870 1.00 97.19 282 VAL A C 1
ATOM 2038 O O . VAL A 1 282 ? 34.084 -10.773 -51.372 1.00 97.19 282 VAL A O 1
ATOM 2041 N N . ALA A 1 283 ? 32.935 -10.116 -49.552 1.00 96.75 283 ALA A N 1
ATOM 2042 C CA . ALA A 1 283 ? 33.765 -10.798 -48.561 1.00 96.75 283 ALA A CA 1
ATOM 2043 C C . ALA A 1 283 ? 33.071 -12.095 -48.109 1.00 96.75 283 ALA A C 1
ATOM 2045 O O . ALA A 1 283 ? 32.024 -12.040 -47.462 1.00 96.75 283 ALA A O 1
ATOM 2046 N N . GLY A 1 284 ? 33.630 -13.254 -48.469 1.00 95.62 284 GLY A N 1
ATOM 2047 C CA . GLY A 1 284 ? 33.092 -14.584 -48.148 1.00 95.62 284 GLY A CA 1
ATOM 2048 C C . GLY A 1 284 ? 32.800 -15.434 -49.382 1.00 95.62 284 GLY A C 1
ATOM 2049 O O . GLY A 1 284 ? 33.447 -15.297 -50.420 1.00 95.62 284 GLY A O 1
ATOM 2050 N N . THR A 1 285 ? 31.818 -16.331 -49.277 1.00 94.00 285 THR A N 1
ATOM 2051 C CA . THR A 1 285 ? 31.354 -17.165 -50.399 1.00 94.00 285 THR A CA 1
ATOM 2052 C C . THR A 1 285 ? 29.844 -17.064 -50.584 1.00 94.00 285 THR A C 1
ATOM 2054 O O . THR A 1 285 ? 29.125 -16.757 -49.644 1.00 94.00 285 THR A O 1
ATOM 2057 N N . THR A 1 286 ? 29.334 -17.330 -51.784 1.00 93.75 286 THR A N 1
ATOM 2058 C CA . THR A 1 286 ? 27.890 -17.301 -52.062 1.00 93.75 286 THR A CA 1
ATOM 2059 C C . THR A 1 286 ? 27.429 -18.634 -52.641 1.00 93.75 286 THR A C 1
ATOM 2061 O O . THR A 1 286 ? 28.034 -19.162 -53.574 1.00 93.75 286 THR A O 1
ATOM 2064 N N . GLY A 1 287 ? 26.375 -19.218 -52.067 1.00 87.44 287 GLY A N 1
ATOM 2065 C CA . GLY A 1 287 ? 25.741 -20.445 -52.562 1.00 87.44 287 GLY A CA 1
ATOM 2066 C C . GLY A 1 287 ? 26.571 -21.721 -52.383 1.00 87.44 287 GLY A C 1
ATOM 2067 O O . GLY A 1 287 ? 26.217 -22.756 -52.942 1.00 87.44 287 GLY A O 1
ATOM 2068 N N . ARG A 1 288 ? 27.674 -21.668 -51.623 1.00 89.75 288 ARG A N 1
ATOM 2069 C CA . ARG A 1 288 ? 28.576 -22.814 -51.397 1.00 89.75 288 ARG A CA 1
ATOM 2070 C C . ARG A 1 288 ? 28.242 -23.635 -50.148 1.00 89.75 288 ARG A C 1
ATOM 2072 O O . ARG A 1 288 ? 28.877 -24.664 -49.944 1.00 89.75 288 ARG A O 1
ATOM 2079 N N . GLY A 1 289 ? 27.304 -23.190 -49.305 1.00 86.69 289 GLY A N 1
ATOM 2080 C CA . GLY A 1 289 ? 26.993 -23.849 -48.030 1.00 86.69 289 GLY A CA 1
ATOM 2081 C C . GLY A 1 289 ? 28.116 -23.753 -46.988 1.00 86.69 289 GLY A C 1
ATOM 2082 O O . GLY A 1 289 ? 28.104 -24.497 -46.011 1.00 86.69 289 GLY A O 1
ATOM 2083 N N . LEU A 1 290 ? 29.094 -22.864 -47.197 1.00 93.31 290 LEU A N 1
ATOM 2084 C CA . LEU A 1 290 ? 30.207 -22.624 -46.280 1.00 93.31 290 LEU A CA 1
ATOM 2085 C C . LEU A 1 290 ? 29.882 -21.393 -45.418 1.00 93.31 290 LEU A C 1
ATOM 2087 O O . LEU A 1 290 ? 29.892 -20.275 -45.942 1.00 93.31 290 LEU A O 1
ATOM 2091 N N . PRO A 1 291 ? 29.568 -21.564 -44.120 1.00 94.69 291 PRO A N 1
ATOM 2092 C CA . PRO A 1 291 ? 29.217 -20.444 -43.260 1.00 94.69 291 PRO A CA 1
ATOM 2093 C C . PRO A 1 291 ? 30.424 -19.544 -42.986 1.00 94.69 291 PRO A C 1
ATOM 2095 O O . PRO A 1 291 ? 31.558 -20.006 -42.838 1.00 94.69 291 PRO A O 1
ATOM 2098 N N . MET A 1 292 ? 30.161 -18.250 -42.851 1.00 97.25 292 MET A N 1
ATOM 2099 C CA . MET A 1 292 ? 31.073 -17.302 -42.228 1.00 97.25 292 MET A CA 1
ATOM 2100 C C . MET A 1 292 ? 31.081 -17.541 -40.712 1.00 97.25 292 MET A C 1
ATOM 2102 O O . MET A 1 292 ? 30.023 -17.666 -40.098 1.00 97.25 292 MET A O 1
ATOM 2106 N N . GLU A 1 293 ? 32.262 -17.614 -40.105 1.00 97.25 293 GLU A N 1
ATOM 2107 C CA . GLU A 1 293 ? 32.436 -17.760 -38.652 1.00 97.25 293 GLU A CA 1
ATOM 2108 C C . GLU A 1 293 ? 32.830 -16.424 -38.004 1.00 97.25 293 GLU A C 1
ATOM 2110 O O . GLU A 1 293 ? 32.345 -16.103 -36.920 1.00 97.25 293 GLU A O 1
ATOM 2115 N N . ALA A 1 294 ? 33.654 -15.621 -38.690 1.00 97.44 294 ALA A N 1
ATOM 2116 C CA . ALA A 1 294 ? 34.034 -14.264 -38.294 1.00 97.44 294 ALA A CA 1
ATOM 2117 C C . ALA A 1 294 ? 34.138 -13.313 -39.495 1.00 97.44 294 ALA A C 1
ATOM 2119 O O . ALA A 1 294 ? 34.285 -13.741 -40.643 1.00 97.44 294 ALA A O 1
ATOM 2120 N N . LEU A 1 295 ? 34.088 -12.017 -39.199 1.00 98.19 295 LEU A N 1
ATOM 2121 C CA . LEU A 1 295 ? 34.223 -10.904 -40.131 1.00 98.19 295 LEU A CA 1
ATOM 2122 C C . LEU A 1 295 ? 35.203 -9.882 -39.543 1.00 98.19 295 LEU A C 1
ATOM 2124 O O . LEU A 1 295 ? 35.172 -9.624 -38.341 1.00 98.19 295 LEU A O 1
ATOM 2128 N N . GLU A 1 296 ? 36.040 -9.293 -40.387 1.00 98.00 296 GLU A N 1
ATOM 2129 C CA . GLU A 1 296 ? 36.938 -8.188 -40.052 1.00 98.00 296 GLU A CA 1
ATOM 2130 C C . GLU A 1 296 ? 36.764 -7.072 -41.092 1.00 98.00 296 GLU A C 1
ATOM 2132 O O . GLU A 1 296 ? 36.663 -7.359 -42.289 1.00 98.00 296 GLU A O 1
ATOM 2137 N N . ALA A 1 297 ? 36.726 -5.814 -40.655 1.00 97.25 297 ALA A N 1
ATOM 2138 C CA . ALA A 1 297 ? 36.668 -4.638 -41.517 1.00 97.25 297 ALA A CA 1
ATOM 2139 C C . ALA A 1 297 ? 37.559 -3.517 -40.963 1.00 97.25 297 ALA A C 1
ATOM 2141 O O . ALA A 1 297 ? 37.531 -3.231 -39.771 1.00 97.25 297 ALA A O 1
ATOM 2142 N N . GLN A 1 298 ? 38.341 -2.873 -41.827 1.00 96.12 298 GLN A N 1
ATOM 2143 C CA . GLN A 1 298 ? 39.328 -1.860 -41.449 1.00 96.12 298 GLN A CA 1
ATOM 2144 C C . GLN A 1 298 ? 39.052 -0.543 -42.182 1.00 96.12 298 GLN A C 1
ATOM 2146 O O . GLN A 1 298 ? 38.842 -0.546 -43.399 1.00 96.12 298 GLN A O 1
ATOM 2151 N N . LEU A 1 299 ? 39.072 0.567 -41.438 1.00 95.56 299 LEU A N 1
ATOM 2152 C CA . LEU A 1 299 ? 38.937 1.931 -41.950 1.00 95.56 299 LEU A CA 1
ATOM 2153 C C . LEU A 1 299 ? 40.321 2.484 -42.313 1.00 95.56 299 LEU A C 1
ATOM 2155 O O . LEU A 1 299 ? 41.237 2.444 -41.496 1.00 95.56 299 LEU A O 1
ATOM 2159 N N . GLY A 1 300 ? 40.469 3.015 -43.523 1.00 92.44 300 GLY A N 1
ATOM 2160 C CA . GLY A 1 300 ? 41.680 3.691 -43.981 1.00 92.44 300 GLY A CA 1
ATOM 2161 C C . GLY A 1 300 ? 41.376 5.132 -44.368 1.00 92.44 300 GLY A C 1
ATOM 2162 O O . GLY A 1 300 ? 40.964 5.383 -45.499 1.00 92.44 300 GLY A O 1
ATOM 2163 N N . TRP A 1 301 ? 41.587 6.068 -43.444 1.00 92.50 301 TRP A N 1
ATOM 2164 C CA . TRP A 1 301 ? 41.399 7.505 -43.660 1.00 92.50 301 TRP A CA 1
ATOM 2165 C C . TRP A 1 301 ? 42.505 8.254 -42.900 1.00 92.50 301 TRP A C 1
ATOM 2167 O O . TRP A 1 301 ? 42.670 8.069 -41.696 1.00 92.50 301 TRP A O 1
ATOM 2177 N N . TYR A 1 302 ? 43.370 8.985 -43.609 1.00 86.69 302 TYR A N 1
ATOM 2178 C CA . TYR A 1 302 ? 44.643 9.454 -43.047 1.00 86.69 302 TYR A CA 1
ATOM 2179 C C . TYR A 1 302 ? 44.485 10.779 -42.293 1.00 86.69 302 TYR A C 1
ATOM 2181 O O . TYR A 1 302 ? 44.044 11.763 -42.868 1.00 86.69 302 TYR A O 1
ATOM 2189 N N . GLY A 1 303 ? 44.910 10.834 -41.028 1.00 84.62 303 GLY A N 1
ATOM 2190 C CA . GLY A 1 303 ? 44.885 12.067 -40.225 1.00 84.62 303 GLY A CA 1
ATOM 2191 C C . GLY A 1 303 ? 43.523 12.426 -39.617 1.00 84.62 303 GLY A C 1
ATOM 2192 O O . GLY A 1 303 ? 43.441 13.413 -38.894 1.00 84.62 303 GLY A O 1
ATOM 2193 N N . HIS A 1 304 ? 42.497 11.610 -39.862 1.00 88.31 304 HIS A N 1
ATOM 2194 C CA . HIS A 1 304 ? 41.145 11.757 -39.321 1.00 88.31 304 HIS A CA 1
ATOM 2195 C C . HIS A 1 304 ? 40.868 10.757 -38.192 1.00 88.31 304 HIS A C 1
ATOM 2197 O O . HIS A 1 304 ? 41.633 9.814 -37.972 1.00 88.31 304 HIS A O 1
ATOM 2203 N N . SER A 1 305 ? 39.773 10.969 -37.463 1.00 89.00 305 SER A N 1
ATOM 2204 C CA . SER A 1 305 ? 39.398 10.177 -36.288 1.00 89.00 305 SER A CA 1
ATOM 2205 C C . SER A 1 305 ? 38.191 9.254 -36.512 1.00 89.00 305 SER A C 1
ATOM 2207 O O . SER A 1 305 ? 37.354 9.466 -37.390 1.00 89.00 305 SER A O 1
ATOM 2209 N N . GLY A 1 306 ? 38.087 8.220 -35.674 1.00 91.06 306 GLY A N 1
ATOM 2210 C CA . GLY A 1 306 ? 37.018 7.223 -35.734 1.00 91.06 306 GLY A CA 1
ATOM 2211 C C . GLY A 1 306 ? 37.474 5.852 -36.231 1.00 91.06 306 GLY A C 1
ATOM 2212 O O . GLY A 1 306 ? 38.584 5.676 -36.729 1.00 91.06 306 GLY A O 1
ATOM 2213 N N . SER A 1 307 ? 36.598 4.867 -36.068 1.00 94.62 307 SER A N 1
ATOM 2214 C CA . SER A 1 307 ? 36.832 3.461 -36.398 1.00 94.62 307 SER A CA 1
ATOM 2215 C C . SER A 1 307 ? 35.555 2.792 -36.918 1.00 94.62 307 SER A C 1
ATOM 2217 O O . SER A 1 307 ? 34.477 3.392 -36.921 1.00 94.62 307 SER A O 1
ATOM 2219 N N . ILE A 1 308 ? 35.671 1.541 -37.376 1.00 97.38 308 ILE A N 1
ATOM 2220 C CA . ILE A 1 308 ? 34.516 0.674 -37.638 1.00 97.38 308 ILE A CA 1
ATOM 2221 C C . ILE A 1 308 ? 34.359 -0.265 -36.443 1.00 97.38 308 ILE A C 1
ATOM 2223 O O . ILE A 1 308 ? 35.270 -1.030 -36.132 1.00 97.38 308 ILE A O 1
ATOM 2227 N N . GLU A 1 309 ? 33.189 -0.260 -35.814 1.00 96.94 309 GLU A N 1
ATOM 2228 C CA . GLU A 1 309 ? 32.805 -1.261 -34.820 1.00 96.94 309 GLU A CA 1
ATOM 2229 C C . GLU A 1 309 ? 31.847 -2.280 -35.434 1.00 96.94 309 GLU A C 1
ATOM 2231 O O . GLU A 1 309 ? 30.932 -1.931 -36.187 1.00 96.94 309 GLU A O 1
ATOM 2236 N N . LEU A 1 310 ? 32.027 -3.549 -35.073 1.00 97.19 310 LEU A N 1
ATOM 2237 C CA . LEU A 1 310 ? 31.170 -4.649 -35.490 1.00 97.19 310 LEU A CA 1
ATOM 2238 C C . LEU A 1 310 ? 30.644 -5.411 -34.274 1.00 97.19 310 LEU A C 1
ATOM 2240 O O . LEU A 1 310 ? 31.317 -5.530 -33.251 1.00 97.19 310 LEU A O 1
ATOM 2244 N N . ARG A 1 311 ? 29.465 -6.015 -34.423 1.00 94.25 311 ARG A N 1
ATOM 2245 C CA . ARG A 1 311 ? 29.049 -7.160 -33.607 1.00 94.25 311 ARG A CA 1
ATOM 2246 C C . ARG A 1 311 ? 28.330 -8.204 -34.445 1.00 94.25 311 ARG A C 1
ATOM 2248 O O . ARG A 1 311 ? 27.712 -7.886 -35.459 1.00 94.25 311 ARG A O 1
ATOM 2255 N N . GLY A 1 312 ? 28.404 -9.456 -34.007 1.00 93.25 312 GLY A N 1
ATOM 2256 C CA . GLY A 1 312 ? 27.831 -10.597 -34.710 1.00 93.25 312 GLY A CA 1
ATOM 2257 C C . GLY A 1 312 ? 26.879 -11.400 -33.834 1.00 93.25 312 GLY A C 1
ATOM 2258 O O . GLY A 1 312 ? 27.168 -11.634 -32.661 1.00 93.25 312 GLY A O 1
ATOM 2259 N N . HIS A 1 313 ? 25.768 -11.859 -34.410 1.00 92.50 313 HIS A N 1
ATOM 2260 C CA . HIS A 1 313 ? 24.935 -12.895 -33.809 1.00 92.50 313 HIS A CA 1
ATOM 2261 C C . HIS A 1 313 ? 25.529 -14.258 -34.161 1.00 92.50 313 HIS A C 1
ATOM 2263 O O . HIS A 1 313 ? 25.396 -14.724 -35.296 1.00 92.50 313 HIS A O 1
ATOM 2269 N N . VAL A 1 314 ? 26.195 -14.896 -33.202 1.00 93.38 314 VAL A N 1
ATOM 2270 C CA . VAL A 1 314 ? 26.868 -16.185 -33.393 1.00 93.38 314 VAL A CA 1
ATOM 2271 C C . VAL A 1 314 ? 25.974 -17.324 -32.897 1.00 93.38 314 VAL A C 1
ATOM 2273 O O . VAL A 1 314 ? 25.392 -17.260 -31.810 1.00 93.38 314 VAL A O 1
ATOM 2276 N N . SER A 1 315 ? 25.863 -18.402 -33.678 1.00 91.06 315 SER A N 1
ATOM 2277 C CA . SER A 1 315 ? 25.033 -19.558 -33.322 1.00 91.06 315 SER A CA 1
ATOM 2278 C C . SER A 1 315 ? 25.445 -20.173 -31.983 1.00 91.06 315 SER A C 1
ATOM 2280 O O . SER A 1 315 ? 26.619 -20.501 -31.783 1.00 91.06 315 SER A O 1
ATOM 2282 N N . ASN A 1 316 ? 24.462 -20.400 -31.109 1.00 86.00 316 ASN A N 1
ATOM 2283 C CA . ASN A 1 316 ? 24.637 -20.884 -29.734 1.00 86.00 316 ASN A CA 1
ATOM 2284 C C . ASN A 1 316 ? 25.434 -19.921 -28.821 1.00 86.00 316 ASN A C 1
ATOM 2286 O O . ASN A 1 316 ? 25.974 -20.354 -27.806 1.00 86.00 316 ASN A O 1
ATOM 2290 N N . VAL A 1 317 ? 25.512 -18.632 -29.179 1.00 87.88 317 VAL A N 1
ATOM 2291 C CA . VAL A 1 317 ? 26.104 -17.552 -28.361 1.00 87.88 317 VAL A CA 1
ATOM 2292 C C . VAL A 1 317 ? 25.148 -16.361 -28.241 1.00 87.88 317 VAL A C 1
ATOM 2294 O O . VAL A 1 317 ? 25.037 -15.788 -27.164 1.00 87.88 317 VAL A O 1
ATOM 2297 N N . GLY A 1 318 ? 24.440 -16.013 -29.320 1.00 85.19 318 GLY A N 1
ATOM 2298 C CA . GLY A 1 318 ? 23.653 -14.780 -29.411 1.00 85.19 318 GLY A CA 1
ATOM 2299 C C . GLY A 1 318 ? 24.478 -13.622 -29.977 1.00 85.19 318 GLY A C 1
ATOM 2300 O O . GLY A 1 318 ? 25.528 -13.844 -30.588 1.00 85.19 318 GLY A O 1
ATOM 2301 N N . TRP A 1 319 ? 24.010 -12.385 -29.786 1.00 87.31 319 TRP A N 1
ATOM 2302 C CA . TRP A 1 319 ? 24.791 -11.190 -30.120 1.00 87.31 319 TRP A CA 1
ATOM 2303 C C . TRP A 1 319 ? 26.002 -11.049 -29.198 1.00 87.31 319 TRP A C 1
ATOM 2305 O O . TRP A 1 319 ? 25.891 -11.072 -27.973 1.00 87.31 319 TRP A O 1
ATOM 2315 N N . GLN A 1 320 ? 27.171 -10.883 -29.805 1.00 90.81 320 GLN A N 1
ATOM 2316 C CA . GLN A 1 320 ? 28.391 -10.496 -29.105 1.00 90.81 320 GLN A CA 1
ATOM 2317 C C . GLN A 1 320 ? 28.360 -9.006 -28.733 1.00 90.81 320 GLN A C 1
ATOM 2319 O O . GLN A 1 320 ? 27.542 -8.242 -29.240 1.00 90.81 320 GLN A O 1
ATOM 2324 N N . GLN A 1 321 ? 29.276 -8.579 -27.865 1.00 87.81 321 GLN A N 1
ATOM 2325 C CA . GLN A 1 321 ? 29.518 -7.152 -27.640 1.00 87.81 321 GLN A CA 1
ATOM 2326 C C . GLN A 1 321 ? 30.090 -6.487 -28.902 1.00 87.81 321 GLN A C 1
ATOM 2328 O O . GLN A 1 321 ? 30.676 -7.163 -29.752 1.00 87.81 321 GLN A O 1
ATOM 2333 N N . TRP A 1 322 ? 29.927 -5.168 -29.005 1.00 91.44 322 TRP A N 1
ATOM 2334 C CA . TRP A 1 322 ? 30.611 -4.358 -30.014 1.00 91.44 322 TRP A CA 1
ATOM 2335 C C . TRP A 1 322 ? 32.130 -4.463 -29.837 1.00 91.44 322 TRP A C 1
ATOM 2337 O O . TRP A 1 322 ? 32.634 -4.442 -28.713 1.00 91.44 322 TRP A O 1
ATOM 2347 N N . SER A 1 323 ? 32.857 -4.595 -30.944 1.00 94.69 323 SER A N 1
ATOM 2348 C CA . SER A 1 323 ? 34.317 -4.597 -30.954 1.00 94.69 323 SER A CA 1
ATOM 2349 C C . SER A 1 323 ? 34.855 -3.867 -32.178 1.00 94.69 323 SER A C 1
ATOM 2351 O O . SER A 1 323 ? 34.248 -3.888 -33.252 1.00 94.69 323 SER A O 1
ATOM 2353 N N . GLU A 1 324 ? 36.001 -3.214 -32.016 1.00 96.12 324 GLU A N 1
ATOM 2354 C CA . GLU A 1 324 ? 36.659 -2.502 -33.102 1.00 96.12 324 GLU A CA 1
ATOM 2355 C C . GLU A 1 324 ? 37.211 -3.488 -34.139 1.00 96.12 324 GLU A C 1
ATOM 2357 O O . GLU A 1 324 ? 37.873 -4.478 -33.817 1.00 96.12 324 GLU A O 1
ATOM 2362 N N . GLY A 1 325 ? 36.908 -3.224 -35.406 1.00 94.38 325 GLY A N 1
ATOM 2363 C CA . GLY A 1 325 ? 37.466 -3.902 -36.567 1.00 94.38 325 GLY A CA 1
ATOM 2364 C C . GLY A 1 325 ? 37.061 -5.362 -36.787 1.00 94.38 325 GLY A C 1
ATOM 2365 O O . GLY A 1 325 ? 37.308 -5.869 -37.877 1.00 94.38 325 GLY A O 1
ATOM 2366 N N . HIS A 1 326 ? 36.422 -6.060 -35.837 1.00 95.81 326 HIS A N 1
ATOM 2367 C CA . HIS A 1 326 ? 36.089 -7.484 -35.996 1.00 95.81 326 HIS A CA 1
ATOM 2368 C C . HIS A 1 326 ? 34.859 -7.966 -35.206 1.00 95.81 326 HIS A C 1
ATOM 2370 O O . HIS A 1 326 ? 34.486 -7.402 -34.183 1.00 95.81 326 HIS A O 1
ATOM 2376 N N . CYS A 1 327 ? 34.243 -9.065 -35.659 1.00 96.62 327 CYS A N 1
ATOM 2377 C CA . CYS A 1 327 ? 33.239 -9.822 -34.902 1.00 96.62 327 CYS A CA 1
ATOM 2378 C C . CYS A 1 327 ? 33.201 -11.311 -35.300 1.00 96.62 327 CYS A C 1
ATOM 2380 O O . CYS A 1 327 ? 33.689 -11.697 -36.362 1.00 96.62 327 CYS A O 1
ATOM 2382 N N . GLY A 1 328 ? 32.550 -12.147 -34.491 1.00 95.75 328 GLY A N 1
ATOM 2383 C CA . GLY A 1 328 ? 32.344 -13.579 -34.725 1.00 95.75 328 GLY A CA 1
ATOM 2384 C C . GLY A 1 328 ? 33.290 -14.474 -33.920 1.00 95.75 328 GLY A C 1
ATOM 2385 O O . GLY A 1 328 ? 33.725 -14.128 -32.821 1.00 95.75 328 GLY A O 1
ATOM 2386 N N . THR A 1 329 ? 33.599 -15.660 -34.444 1.00 93.25 329 THR A N 1
ATOM 2387 C CA . THR A 1 329 ? 34.584 -16.592 -33.872 1.00 93.25 329 THR A CA 1
ATOM 2388 C C . THR A 1 329 ? 35.455 -17.216 -34.962 1.00 93.25 329 THR A C 1
ATOM 2390 O O . THR A 1 329 ? 35.029 -17.370 -36.098 1.00 93.25 329 THR A O 1
ATOM 2393 N N . THR A 1 330 ? 36.688 -17.591 -34.632 1.00 92.81 330 THR A N 1
ATOM 2394 C CA . THR A 1 330 ? 37.605 -18.289 -35.548 1.00 92.81 330 THR A CA 1
ATOM 2395 C C . THR A 1 330 ? 37.761 -19.738 -35.094 1.00 92.81 330 THR A C 1
ATOM 2397 O O . THR A 1 330 ? 38.138 -19.977 -33.947 1.00 92.81 330 THR A O 1
ATOM 2400 N N . GLY A 1 331 ? 37.461 -20.706 -35.967 1.00 85.00 331 GLY A N 1
ATOM 2401 C CA . GLY A 1 331 ? 37.791 -22.123 -35.767 1.00 85.00 331 GLY A CA 1
ATOM 2402 C C . GLY A 1 331 ? 36.949 -22.864 -34.722 1.00 85.00 331 GLY A C 1
ATOM 2403 O O . GLY A 1 331 ? 37.278 -23.993 -34.368 1.00 85.00 331 GLY A O 1
ATOM 2404 N N . LYS A 1 332 ? 35.866 -22.256 -34.217 1.00 88.56 332 LYS A N 1
ATOM 2405 C CA . LYS A 1 332 ? 34.953 -22.880 -33.238 1.00 88.56 332 LYS A CA 1
ATOM 2406 C C . LYS A 1 332 ? 33.781 -23.635 -33.879 1.00 88.56 332 LYS A C 1
ATOM 2408 O O . LYS A 1 332 ? 32.940 -24.161 -33.153 1.00 88.56 332 LYS A O 1
ATOM 2413 N N . SER A 1 333 ? 33.679 -23.648 -35.211 1.00 85.88 333 SER A N 1
ATOM 2414 C CA . SER A 1 333 ? 32.516 -24.158 -35.960 1.00 85.88 333 SER A CA 1
ATOM 2415 C C . SER A 1 333 ? 31.185 -23.477 -35.586 1.00 85.88 333 SER A C 1
ATOM 2417 O O . SER A 1 333 ? 30.109 -24.050 -35.767 1.00 85.88 333 SER A O 1
ATOM 2419 N N . GLN A 1 334 ? 31.242 -22.247 -35.060 1.00 92.56 334 GLN A N 1
ATOM 2420 C CA . GLN A 1 334 ? 30.074 -21.422 -34.747 1.00 92.56 334 GLN A CA 1
ATOM 2421 C C . GLN A 1 334 ? 29.896 -20.385 -35.861 1.00 92.56 334 GLN A C 1
ATOM 2423 O O . GLN A 1 334 ? 30.801 -19.598 -36.132 1.00 92.56 334 GLN A O 1
ATOM 2428 N N . ARG A 1 335 ? 28.734 -20.397 -36.520 1.00 94.12 335 ARG A N 1
ATOM 2429 C CA . ARG A 1 335 ? 28.432 -19.521 -37.665 1.00 94.12 335 ARG A CA 1
ATOM 2430 C C . ARG A 1 335 ? 27.950 -18.147 -37.198 1.00 94.12 335 ARG A C 1
ATOM 2432 O O . ARG A 1 335 ? 27.215 -18.059 -36.213 1.00 94.12 335 ARG A O 1
ATOM 2439 N N . LEU A 1 336 ? 28.272 -17.105 -37.955 1.00 95.94 336 LEU A N 1
ATOM 2440 C CA . LEU A 1 336 ? 27.531 -15.847 -37.931 1.00 95.94 336 LEU A CA 1
ATOM 2441 C C . LEU A 1 336 ? 26.169 -16.057 -38.602 1.00 95.94 336 LEU A C 1
ATOM 2443 O O . LEU A 1 336 ? 26.081 -16.623 -39.690 1.00 95.94 336 LEU A O 1
ATOM 2447 N N . GLU A 1 337 ? 25.107 -15.596 -37.952 1.00 95.06 337 GLU A N 1
ATOM 2448 C CA . GLU A 1 337 ? 23.735 -15.599 -38.476 1.00 95.06 337 GLU A CA 1
ATOM 2449 C C . GLU A 1 337 ? 23.257 -14.185 -38.818 1.00 95.06 337 GLU A C 1
ATOM 2451 O O . GLU A 1 337 ? 22.476 -14.015 -39.749 1.00 95.06 337 GLU A O 1
ATOM 2456 N N . ALA A 1 338 ? 23.749 -13.171 -38.105 1.00 94.25 338 ALA A N 1
ATOM 2457 C CA . ALA A 1 338 ? 23.535 -11.757 -38.400 1.00 94.25 338 ALA A CA 1
ATOM 2458 C C . ALA A 1 338 ? 24.764 -10.921 -38.006 1.00 94.25 338 ALA A C 1
ATOM 2460 O O . ALA A 1 338 ? 25.607 -11.378 -37.230 1.00 94.25 338 ALA A O 1
ATOM 2461 N N . VAL A 1 339 ? 24.851 -9.699 -38.529 1.00 95.69 339 VAL A N 1
ATOM 2462 C CA . VAL A 1 339 ? 25.904 -8.720 -38.233 1.00 95.69 339 VAL A CA 1
ATOM 2463 C C . VAL A 1 339 ? 25.317 -7.311 -38.095 1.00 95.69 339 VAL A C 1
ATOM 2465 O O . VAL A 1 339 ? 24.326 -6.974 -38.746 1.00 95.69 339 VAL A O 1
ATOM 2468 N N . GLN A 1 340 ? 25.934 -6.488 -37.253 1.00 94.44 340 GLN A N 1
ATOM 2469 C CA . GLN A 1 340 ? 25.737 -5.041 -37.167 1.00 94.44 340 GLN A CA 1
ATOM 2470 C C . GLN A 1 340 ? 27.109 -4.371 -37.300 1.00 94.44 340 GLN A C 1
ATOM 2472 O O . GLN A 1 340 ? 28.088 -4.865 -36.742 1.00 94.44 340 GLN A O 1
ATOM 2477 N N . ILE A 1 341 ? 27.186 -3.281 -38.065 1.00 96.44 341 ILE A N 1
ATOM 2478 C CA . ILE A 1 341 ? 28.427 -2.566 -38.396 1.00 96.44 341 ILE A CA 1
ATOM 2479 C C . ILE A 1 341 ? 28.145 -1.066 -38.285 1.00 96.44 341 ILE A C 1
ATOM 2481 O O . ILE A 1 341 ? 27.203 -0.576 -38.905 1.00 96.44 341 ILE A O 1
ATOM 2485 N N . ARG A 1 342 ? 28.935 -0.322 -37.512 1.00 95.00 342 ARG A N 1
ATOM 2486 C CA . ARG A 1 342 ? 28.786 1.134 -37.358 1.00 95.00 342 ARG A CA 1
ATOM 2487 C C . ARG A 1 342 ? 30.131 1.847 -37.432 1.00 95.00 342 ARG A C 1
ATOM 2489 O O . ARG A 1 342 ? 31.175 1.227 -37.252 1.00 95.00 342 ARG A O 1
ATOM 2496 N N . LEU A 1 343 ? 30.081 3.148 -37.687 1.00 95.94 343 LEU A N 1
ATOM 2497 C CA . LEU A 1 343 ? 31.229 4.043 -37.563 1.00 95.94 343 LEU A CA 1
ATOM 2498 C C . LEU A 1 343 ? 31.231 4.699 -36.178 1.00 95.94 343 LEU A C 1
ATOM 2500 O O . LEU A 1 343 ? 30.180 4.827 -35.546 1.00 95.94 343 LEU A O 1
ATOM 2504 N N . THR A 1 344 ? 32.402 5.150 -35.739 1.00 93.69 344 THR A N 1
ATOM 2505 C CA . THR A 1 344 ? 32.602 5.964 -34.529 1.00 93.69 344 THR A CA 1
ATOM 2506 C C . THR A 1 344 ? 33.326 7.271 -34.873 1.00 93.69 344 THR A C 1
ATOM 2508 O O . THR A 1 344 ? 33.878 7.400 -35.966 1.00 93.69 344 THR A O 1
ATOM 2511 N N . GLY A 1 345 ? 33.332 8.241 -33.952 1.00 92.31 345 GLY A N 1
ATOM 2512 C CA . GLY A 1 345 ? 34.055 9.511 -34.110 1.00 92.31 345 GLY A CA 1
ATOM 2513 C C . GLY A 1 345 ? 33.653 10.318 -35.352 1.00 92.31 345 GLY A C 1
ATOM 2514 O O . GLY A 1 345 ? 32.546 10.185 -35.869 1.00 92.31 345 GLY A O 1
ATOM 2515 N N . GLU A 1 346 ? 34.583 11.128 -35.853 1.00 92.69 346 GLU A N 1
ATOM 2516 C CA . GLU A 1 346 ? 34.426 11.965 -37.051 1.00 92.69 346 GLU A CA 1
ATOM 2517 C C . GLU A 1 346 ? 34.006 11.164 -38.298 1.00 92.69 346 GLU A C 1
ATOM 2519 O O . GLU A 1 346 ? 33.199 11.637 -39.100 1.00 92.69 346 GLU A O 1
ATOM 2524 N N . ALA A 1 347 ? 34.470 9.917 -38.444 1.00 92.56 347 ALA A N 1
ATOM 2525 C CA . ALA A 1 347 ? 34.021 9.032 -39.519 1.00 92.56 347 ALA A CA 1
ATOM 2526 C C . ALA A 1 347 ? 32.493 8.827 -39.508 1.00 92.56 347 ALA A C 1
ATOM 2528 O O . ALA A 1 347 ? 31.875 8.815 -40.571 1.00 92.56 347 ALA A O 1
ATOM 2529 N N . ALA A 1 348 ? 31.865 8.744 -38.329 1.00 93.38 348 ALA A N 1
ATOM 2530 C CA . ALA A 1 348 ? 30.410 8.648 -38.193 1.00 93.38 348 ALA A CA 1
ATOM 2531 C C . ALA A 1 348 ? 29.671 9.964 -38.494 1.00 93.38 348 ALA A C 1
ATOM 2533 O O . ALA A 1 348 ? 28.469 9.934 -38.759 1.00 93.38 348 ALA A O 1
ATOM 2534 N N . GLU A 1 349 ? 30.357 11.106 -38.467 1.00 92.50 349 GLU A N 1
ATOM 2535 C CA . GLU A 1 349 ? 29.802 12.419 -38.816 1.00 92.50 349 GLU A CA 1
ATOM 2536 C C . GLU A 1 349 ? 29.908 12.707 -40.318 1.00 92.50 349 GLU A C 1
ATOM 2538 O O . GLU A 1 349 ? 29.025 13.350 -40.885 1.00 92.50 349 GLU A O 1
ATOM 2543 N N . LYS A 1 350 ? 30.975 12.229 -40.973 1.00 93.06 350 LYS A N 1
ATOM 2544 C CA . LYS A 1 350 ? 31.253 12.478 -42.399 1.00 93.06 350 LYS A CA 1
ATOM 2545 C C . LYS A 1 350 ? 30.761 11.381 -43.344 1.00 93.06 350 LYS A C 1
ATOM 2547 O O . LYS A 1 350 ? 30.521 11.680 -44.513 1.00 93.06 350 LYS A O 1
ATOM 2552 N N . TYR A 1 351 ? 30.572 10.155 -42.858 1.00 95.25 351 TYR A N 1
ATOM 2553 C CA . TYR A 1 351 ? 30.159 9.011 -43.672 1.00 95.25 351 TYR A CA 1
ATOM 2554 C C . TYR A 1 351 ? 28.990 8.231 -43.052 1.00 95.25 351 TYR A C 1
ATOM 2556 O O . TYR A 1 351 ? 28.726 8.277 -41.847 1.00 95.25 351 TYR A O 1
ATOM 2564 N N . ASP A 1 352 ? 28.307 7.477 -43.908 1.00 95.50 352 ASP A N 1
ATOM 2565 C CA . ASP A 1 352 ? 27.396 6.393 -43.553 1.00 95.50 352 ASP A CA 1
ATOM 2566 C C . ASP A 1 352 ? 27.965 5.056 -44.049 1.00 95.50 352 ASP A C 1
ATOM 2568 O O . ASP A 1 352 ? 28.551 4.973 -45.134 1.00 95.50 352 ASP A O 1
ATOM 2572 N N . ILE A 1 353 ? 27.796 3.995 -43.254 1.00 96.50 353 ILE A N 1
ATOM 2573 C CA . ILE A 1 353 ? 28.281 2.649 -43.582 1.00 96.50 353 ILE A CA 1
ATOM 2574 C C . ILE A 1 353 ? 27.112 1.733 -43.951 1.00 96.50 353 ILE A C 1
ATOM 2576 O O . ILE A 1 353 ? 26.333 1.313 -43.094 1.00 96.50 353 ILE A O 1
ATOM 2580 N N . TRP A 1 354 ? 27.005 1.408 -45.242 1.00 97.62 354 TRP A N 1
ATOM 2581 C CA . TRP A 1 354 ? 25.982 0.512 -45.787 1.00 97.62 354 TRP A CA 1
ATOM 2582 C C . TRP A 1 354 ? 26.533 -0.904 -45.960 1.00 97.62 354 TRP A C 1
ATOM 2584 O O . TRP A 1 354 ? 27.637 -1.102 -46.471 1.00 97.62 354 TRP A O 1
ATOM 2594 N N . TYR A 1 355 ? 25.754 -1.916 -45.580 1.00 97.88 355 TYR A N 1
ATOM 2595 C CA . TYR A 1 355 ? 26.136 -3.324 -45.708 1.00 97.88 355 TYR A CA 1
ATOM 2596 C C . TYR A 1 355 ? 24.942 -4.243 -45.952 1.00 97.88 355 TYR A C 1
ATOM 2598 O O . TYR A 1 355 ? 23.838 -4.009 -45.473 1.00 97.88 355 TYR A O 1
ATOM 2606 N N . CYS A 1 356 ? 25.171 -5.329 -46.684 1.00 96.94 356 CYS A N 1
ATOM 2607 C CA . CYS A 1 356 ? 24.190 -6.392 -46.893 1.00 96.94 356 CYS A CA 1
ATOM 2608 C C . CYS A 1 356 ? 24.834 -7.767 -46.686 1.00 96.94 356 CYS A C 1
ATOM 2610 O O . CYS A 1 356 ? 26.050 -7.931 -46.828 1.00 96.94 356 CYS A O 1
ATOM 2612 N N . ALA A 1 357 ? 24.012 -8.760 -46.345 1.00 97.12 357 ALA A N 1
ATOM 2613 C CA . ALA A 1 357 ? 24.446 -10.121 -46.041 1.00 97.12 357 ALA A CA 1
ATOM 2614 C C . ALA A 1 357 ? 23.826 -11.136 -47.012 1.00 97.12 357 ALA A C 1
ATOM 2616 O O . ALA A 1 357 ? 22.632 -11.079 -47.307 1.00 97.12 357 ALA A O 1
ATOM 2617 N N . HIS A 1 358 ? 24.631 -12.091 -47.477 1.00 97.50 358 HIS A N 1
ATOM 2618 C CA . HIS A 1 358 ? 24.177 -13.264 -48.214 1.00 97.50 358 HIS A CA 1
ATOM 2619 C C . HIS A 1 358 ? 23.878 -14.396 -47.230 1.00 97.50 358 HIS A C 1
ATOM 2621 O O . HIS A 1 358 ? 24.798 -14.998 -46.673 1.00 97.50 358 HIS A O 1
ATOM 2627 N N . VAL A 1 359 ? 22.597 -14.687 -47.011 1.00 96.38 359 VAL A N 1
ATOM 2628 C CA . VAL A 1 359 ? 22.137 -15.708 -46.064 1.00 96.38 359 VAL A CA 1
ATOM 2629 C C . VAL A 1 359 ? 21.927 -17.050 -46.771 1.00 96.38 359 VAL A C 1
ATOM 2631 O O . VAL A 1 359 ? 21.272 -17.137 -47.813 1.00 96.38 359 VAL A O 1
ATOM 2634 N N . SER A 1 360 ? 22.463 -18.120 -46.185 1.00 94.00 360 SER A N 1
ATOM 2635 C CA . SER A 1 360 ? 22.461 -19.468 -46.757 1.00 94.00 360 SER A CA 1
ATOM 2636 C C . SER A 1 360 ? 21.040 -19.999 -46.986 1.00 94.00 360 SER A C 1
ATOM 2638 O O . SER A 1 360 ? 20.234 -20.138 -46.059 1.00 94.00 360 SER A O 1
ATOM 2640 N N . GLY A 1 361 ? 20.717 -20.295 -48.247 1.00 91.25 361 GLY A N 1
ATOM 2641 C CA . GLY A 1 361 ? 19.381 -20.723 -48.670 1.00 91.25 361 GLY A CA 1
ATOM 2642 C C . GLY A 1 361 ? 18.315 -19.617 -48.703 1.00 91.25 361 GLY A C 1
ATOM 2643 O O . GLY A 1 361 ? 17.136 -19.948 -48.785 1.00 91.25 361 GLY A O 1
ATOM 2644 N N . ILE A 1 362 ? 18.706 -18.338 -48.629 1.00 92.62 362 ILE A N 1
ATOM 2645 C CA . ILE A 1 362 ? 17.827 -17.173 -48.853 1.00 92.62 362 ILE A CA 1
ATOM 2646 C C . ILE A 1 362 ? 18.384 -16.276 -49.973 1.00 92.62 362 ILE A C 1
ATOM 2648 O O . ILE A 1 362 ? 17.625 -15.834 -50.830 1.00 92.62 362 ILE A O 1
ATOM 2652 N N . GLY A 1 363 ? 19.703 -16.057 -50.005 1.00 94.50 363 GLY A N 1
ATOM 2653 C CA . GLY A 1 363 ? 20.372 -15.152 -50.945 1.00 94.50 363 GLY A CA 1
ATOM 2654 C C . GLY A 1 363 ? 20.791 -13.834 -50.289 1.00 94.50 363 GLY A C 1
ATOM 2655 O O . GLY A 1 363 ? 20.886 -13.744 -49.065 1.00 94.50 363 GLY A O 1
ATOM 2656 N N . TRP A 1 364 ? 21.061 -12.809 -51.102 1.00 97.00 364 TRP A N 1
ATOM 2657 C CA . TRP A 1 364 ? 21.327 -11.455 -50.604 1.00 97.00 364 TRP A CA 1
ATOM 2658 C C . TRP A 1 364 ? 20.069 -10.844 -49.981 1.00 97.00 364 TRP A C 1
ATOM 2660 O O . TRP A 1 364 ? 19.015 -10.807 -50.615 1.00 97.00 364 TRP A O 1
ATOM 2670 N N . LEU A 1 365 ? 20.207 -10.346 -48.754 1.00 96.12 365 LEU A N 1
ATOM 2671 C CA . LEU A 1 365 ? 19.254 -9.430 -48.136 1.00 96.12 365 LEU A CA 1
ATOM 2672 C C . LEU A 1 365 ? 19.518 -7.985 -48.581 1.00 96.12 365 LEU A C 1
ATOM 2674 O O . LEU A 1 365 ? 20.547 -7.683 -49.190 1.00 96.12 365 LEU A O 1
ATOM 2678 N N . ASP A 1 366 ? 18.577 -7.102 -48.261 1.00 95.81 366 ASP A N 1
ATOM 2679 C CA . ASP A 1 366 ? 18.676 -5.666 -48.534 1.00 95.81 366 ASP A CA 1
ATOM 2680 C C . ASP A 1 366 ? 19.787 -4.984 -47.703 1.00 95.81 366 ASP A C 1
ATOM 2682 O O . ASP A 1 366 ? 20.322 -5.552 -46.747 1.00 95.81 366 ASP A O 1
ATOM 2686 N N . TRP A 1 367 ? 20.129 -3.741 -48.054 1.00 96.25 367 TRP A N 1
ATOM 2687 C CA . TRP A 1 367 ? 21.187 -2.963 -47.408 1.00 96.25 367 TRP A CA 1
ATOM 2688 C C . TRP A 1 367 ? 20.741 -2.357 -46.068 1.00 96.25 367 TRP A C 1
ATOM 2690 O O . TRP A 1 367 ? 19.867 -1.491 -46.022 1.00 96.25 367 TRP A O 1
ATOM 2700 N N . ALA A 1 368 ? 21.382 -2.792 -44.984 1.00 93.00 368 ALA A N 1
ATOM 2701 C CA . ALA A 1 368 ? 21.379 -2.141 -43.678 1.00 93.00 368 ALA A CA 1
ATOM 2702 C C . ALA A 1 368 ? 22.376 -0.969 -43.644 1.00 93.00 368 ALA A C 1
ATOM 2704 O O . ALA A 1 368 ? 23.292 -0.904 -44.465 1.00 93.00 368 ALA A O 1
ATOM 2705 N N . CYS A 1 369 ? 22.219 -0.074 -42.666 1.00 93.75 369 CYS A N 1
ATOM 2706 C CA . CYS A 1 369 ? 23.074 1.095 -42.456 1.00 93.75 369 CYS A CA 1
ATOM 2707 C C . CYS A 1 369 ? 23.389 1.282 -40.967 1.00 93.75 369 CYS A C 1
ATOM 2709 O O . CYS A 1 369 ? 22.536 0.975 -40.134 1.00 93.75 369 CYS A O 1
ATOM 2711 N N . ASN A 1 370 ? 24.559 1.841 -40.637 1.00 91.81 370 ASN A N 1
ATOM 2712 C CA . ASN A 1 370 ? 24.881 2.452 -39.333 1.00 91.81 370 ASN A CA 1
ATOM 2713 C C . ASN A 1 370 ? 24.416 1.663 -38.090 1.00 91.81 370 ASN A C 1
ATOM 2715 O O . ASN A 1 370 ? 23.772 2.202 -37.192 1.00 91.81 370 ASN A O 1
ATOM 2719 N N . GLY A 1 371 ? 24.732 0.373 -38.027 1.00 88.44 371 GLY A N 1
ATOM 2720 C CA . GLY A 1 371 ? 24.409 -0.486 -36.892 1.00 88.44 371 GLY A CA 1
ATOM 2721 C C . GLY A 1 371 ? 23.036 -1.160 -36.942 1.00 88.44 371 GLY A C 1
ATOM 2722 O O . GLY A 1 371 ? 22.747 -1.949 -36.049 1.00 88.44 371 GLY A O 1
ATOM 2723 N N . ALA A 1 372 ? 22.204 -0.947 -37.966 1.00 86.62 372 ALA A N 1
ATOM 2724 C CA . ALA A 1 372 ? 21.000 -1.757 -38.181 1.00 86.62 372 ALA A CA 1
ATOM 2725 C C . ALA A 1 372 ? 21.368 -3.220 -38.507 1.00 86.62 372 ALA A C 1
ATOM 2727 O O . ALA A 1 372 ? 22.340 -3.483 -39.215 1.00 86.62 372 ALA A O 1
ATOM 2728 N N . ALA A 1 373 ? 20.625 -4.206 -38.006 1.00 89.19 373 ALA A N 1
ATOM 2729 C CA . ALA A 1 373 ? 20.994 -5.605 -38.229 1.00 89.19 373 ALA A CA 1
ATOM 2730 C C . ALA A 1 373 ? 20.861 -6.036 -39.700 1.00 89.19 373 ALA A C 1
ATOM 2732 O O . ALA A 1 373 ? 19.888 -5.704 -40.374 1.00 89.19 373 ALA A O 1
ATOM 2733 N N . ALA A 1 374 ? 21.825 -6.831 -40.169 1.00 93.31 374 ALA A N 1
ATOM 2734 C CA . ALA A 1 374 ? 21.795 -7.516 -41.456 1.00 93.31 374 ALA A CA 1
ATOM 2735 C C . ALA A 1 374 ? 21.931 -9.031 -41.244 1.00 93.31 374 ALA A C 1
ATOM 2737 O O . ALA A 1 374 ? 22.840 -9.476 -40.543 1.00 93.31 374 ALA A O 1
ATOM 2738 N N . GLY A 1 375 ? 21.053 -9.835 -41.847 1.00 93.25 375 GLY A N 1
ATOM 2739 C CA . GLY A 1 375 ? 21.082 -11.303 -41.733 1.00 93.25 375 GLY A CA 1
ATOM 2740 C C . GLY A 1 375 ? 19.820 -11.907 -41.109 1.00 93.25 375 GLY A C 1
ATOM 2741 O O . GLY A 1 375 ? 18.715 -11.416 -41.316 1.00 93.25 375 GLY A O 1
ATOM 2742 N N . SER A 1 376 ? 19.971 -13.008 -40.377 1.00 91.12 376 SER A N 1
ATOM 2743 C CA . SER A 1 376 ? 18.881 -13.909 -39.977 1.00 91.12 376 SER A CA 1
ATOM 2744 C C . SER A 1 376 ? 19.081 -14.543 -38.591 1.00 91.12 376 SER A C 1
ATOM 2746 O O . SER A 1 376 ? 19.048 -15.769 -38.441 1.00 91.12 376 SER A O 1
ATOM 2748 N N . ALA A 1 377 ? 19.324 -13.708 -37.576 1.00 88.06 377 ALA A N 1
ATOM 2749 C CA . ALA A 1 377 ? 19.531 -14.144 -36.193 1.00 88.06 377 ALA A CA 1
ATOM 2750 C C . ALA A 1 377 ? 18.376 -15.026 -35.686 1.00 88.06 377 ALA A C 1
ATOM 2752 O O . ALA A 1 377 ? 17.203 -14.738 -35.930 1.00 88.06 377 ALA A O 1
ATOM 2753 N N . GLY A 1 378 ? 18.700 -16.127 -35.004 1.00 79.69 378 GLY A N 1
ATOM 2754 C CA . GLY A 1 378 ? 17.707 -17.018 -34.390 1.00 79.69 378 GLY A CA 1
ATOM 2755 C C . GLY A 1 378 ? 16.939 -17.912 -35.374 1.00 79.69 378 GLY A C 1
ATOM 2756 O O . GLY A 1 378 ? 16.290 -18.864 -34.949 1.00 79.69 378 GLY A O 1
ATOM 2757 N N . LYS A 1 379 ? 17.043 -17.691 -36.694 1.00 85.56 379 LYS A N 1
ATOM 2758 C CA . LYS A 1 379 ? 16.390 -18.539 -37.716 1.00 85.56 379 LYS A CA 1
ATOM 2759 C C . LYS A 1 379 ? 17.242 -19.728 -38.168 1.00 85.56 379 LYS A C 1
ATOM 2761 O O . LYS A 1 379 ? 16.854 -20.449 -39.086 1.00 85.56 379 LYS A O 1
ATOM 2766 N N . GLY A 1 380 ? 18.400 -19.949 -37.540 1.00 85.81 380 GLY A N 1
ATOM 2767 C CA . GLY A 1 380 ? 19.270 -21.098 -37.809 1.00 85.81 380 GLY A CA 1
ATOM 2768 C C . GLY A 1 380 ? 19.978 -21.057 -39.168 1.00 85.81 380 GLY A C 1
ATOM 2769 O O . GLY A 1 380 ? 20.451 -22.090 -39.643 1.00 85.81 380 GLY A O 1
ATOM 2770 N N . LYS A 1 381 ? 20.022 -19.889 -39.821 1.00 91.38 381 LYS A N 1
ATOM 2771 C CA . LYS A 1 381 ? 20.635 -19.676 -41.138 1.00 91.38 381 LYS A CA 1
ATOM 2772 C C . LYS A 1 381 ? 21.912 -18.852 -40.994 1.00 91.38 381 LYS A C 1
ATOM 2774 O O . LYS A 1 381 ? 21.929 -17.860 -40.273 1.00 91.38 381 LYS A O 1
ATOM 2779 N N . ALA A 1 382 ? 22.973 -19.278 -41.677 1.00 94.44 382 ALA A N 1
ATOM 2780 C CA . ALA A 1 382 ? 24.264 -18.598 -41.659 1.00 94.44 382 ALA A CA 1
ATOM 2781 C C . ALA A 1 382 ? 24.326 -17.441 -42.661 1.00 94.44 382 ALA A C 1
ATOM 2783 O O . ALA A 1 382 ? 23.753 -17.537 -43.747 1.00 94.44 382 ALA A O 1
ATOM 2784 N N . ILE A 1 383 ? 25.138 -16.433 -42.357 1.00 97.38 383 ILE A N 1
ATOM 2785 C CA . ILE A 1 383 ? 25.782 -15.592 -43.368 1.00 97.38 383 ILE A CA 1
ATOM 2786 C C . ILE A 1 383 ? 26.855 -16.438 -44.075 1.00 97.38 383 ILE A C 1
ATOM 2788 O O . ILE A 1 383 ? 27.624 -17.142 -43.424 1.00 97.38 383 ILE A O 1
ATOM 2792 N N . GLU A 1 384 ? 26.923 -16.369 -45.403 1.00 97.44 384 GLU A N 1
ATOM 2793 C CA . GLU A 1 384 ? 27.996 -16.970 -46.217 1.00 97.44 384 GLU A CA 1
ATOM 2794 C C . GLU A 1 384 ? 28.976 -15.900 -46.743 1.00 97.44 384 GLU A C 1
ATOM 2796 O O . GLU A 1 384 ? 30.184 -16.144 -46.833 1.00 97.44 384 GLU A O 1
ATOM 2801 N N . ALA A 1 385 ? 28.463 -14.699 -47.041 1.00 97.31 385 ALA A N 1
ATOM 2802 C CA . ALA A 1 385 ? 29.225 -13.524 -47.466 1.00 97.31 385 ALA A CA 1
ATOM 2803 C C . ALA A 1 385 ? 28.554 -12.209 -47.037 1.00 97.31 385 ALA A C 1
ATOM 2805 O O . ALA A 1 385 ? 27.350 -12.175 -46.780 1.00 97.31 385 ALA A O 1
ATOM 2806 N N . VAL A 1 386 ? 29.313 -11.113 -47.044 1.00 98.00 386 VAL A N 1
ATOM 2807 C CA . VAL A 1 386 ? 28.801 -9.738 -46.911 1.00 98.00 386 VAL A CA 1
ATOM 2808 C C . VAL A 1 386 ? 29.332 -8.833 -48.026 1.00 98.00 386 VAL A C 1
ATOM 2810 O O . VAL A 1 386 ? 30.310 -9.162 -48.701 1.00 98.00 386 VAL A O 1
ATOM 2813 N N . LYS A 1 387 ? 28.702 -7.669 -48.189 1.00 97.88 387 LYS A N 1
ATOM 2814 C CA . LYS A 1 387 ? 29.297 -6.472 -48.802 1.00 97.88 387 LYS A CA 1
ATOM 2815 C C . LYS A 1 387 ? 29.200 -5.332 -47.799 1.00 97.88 387 LYS A C 1
ATOM 2817 O O . LYS A 1 387 ? 28.195 -5.246 -47.096 1.00 97.88 387 LYS A O 1
ATOM 2822 N N . VAL A 1 388 ? 30.195 -4.452 -47.776 1.00 97.62 388 VAL A N 1
ATOM 2823 C CA . VAL A 1 388 ? 30.210 -3.227 -46.958 1.00 97.62 388 VAL A CA 1
ATOM 2824 C C . VAL A 1 388 ? 30.755 -2.089 -47.818 1.00 97.62 388 VAL A C 1
ATOM 2826 O O . VAL A 1 388 ? 31.675 -2.314 -48.604 1.00 97.62 388 VAL A O 1
ATOM 2829 N N . ILE A 1 389 ? 30.197 -0.888 -47.711 1.00 96.31 389 ILE A N 1
ATOM 2830 C CA . ILE A 1 389 ? 30.634 0.304 -48.444 1.00 96.31 389 ILE A CA 1
ATOM 2831 C C . ILE A 1 389 ? 30.445 1.557 -47.580 1.00 96.31 389 ILE A C 1
ATOM 2833 O O . ILE A 1 389 ? 29.501 1.635 -46.794 1.00 96.31 389 ILE A O 1
ATOM 2837 N N . LEU A 1 390 ? 31.354 2.519 -47.731 1.00 95.56 390 LEU A N 1
ATOM 2838 C CA . LEU A 1 390 ? 31.228 3.863 -47.169 1.00 95.56 390 LEU A CA 1
ATOM 2839 C C . LEU A 1 390 ? 30.617 4.789 -48.224 1.00 95.56 390 LEU A C 1
ATOM 2841 O O . LEU A 1 390 ? 30.992 4.717 -49.395 1.00 95.56 390 LEU A O 1
ATOM 2845 N N . VAL A 1 391 ? 29.707 5.662 -47.807 1.00 94.31 391 VAL A N 1
ATOM 2846 C CA . VAL A 1 391 ? 29.190 6.785 -48.605 1.00 94.31 391 VAL A CA 1
ATOM 2847 C C . VAL A 1 391 ? 29.259 8.059 -47.767 1.00 94.31 391 VAL A C 1
ATOM 2849 O O . VAL A 1 391 ? 29.268 7.973 -46.541 1.00 94.31 391 VAL A O 1
ATOM 2852 N N . GLU A 1 392 ? 29.317 9.231 -48.397 1.00 92.12 392 GLU A N 1
ATOM 2853 C CA . GLU A 1 392 ? 29.229 10.518 -47.688 1.00 92.12 392 GLU A CA 1
ATOM 2854 C C . GLU A 1 392 ? 27.930 10.619 -46.867 1.00 92.12 392 GLU A C 1
ATOM 2856 O O . GLU A 1 392 ? 26.933 9.965 -47.184 1.00 92.12 392 GLU A O 1
ATOM 2861 N N . LYS A 1 393 ? 27.929 11.428 -45.803 1.00 92.94 393 LYS A N 1
ATOM 2862 C CA . LYS A 1 393 ? 26.805 11.516 -44.860 1.00 92.94 393 LYS A CA 1
ATOM 2863 C C . LYS A 1 393 ? 25.484 11.901 -45.538 1.00 92.94 393 LYS A C 1
ATOM 2865 O O . LYS A 1 393 ? 25.401 12.902 -46.242 1.00 92.94 393 LYS A O 1
ATOM 2870 N N . GLY A 1 394 ? 24.433 11.119 -45.292 1.00 86.81 394 GLY A N 1
ATOM 2871 C CA . GLY A 1 394 ? 23.136 11.230 -45.968 1.00 86.81 394 GLY A CA 1
ATOM 2872 C C . GLY A 1 394 ? 23.090 10.553 -47.345 1.00 86.81 394 GLY A C 1
ATOM 2873 O O . GLY A 1 394 ? 22.064 10.621 -48.024 1.00 86.81 394 GLY A O 1
ATOM 2874 N N . GLY A 1 395 ? 24.176 9.900 -47.768 1.00 86.25 395 GLY A N 1
ATOM 2875 C CA . GLY A 1 395 ? 24.304 9.231 -49.056 1.00 86.25 395 GLY A CA 1
ATOM 2876 C C . GLY A 1 395 ? 23.326 8.068 -49.230 1.00 86.25 395 GLY A C 1
ATOM 2877 O O . GLY A 1 395 ? 23.101 7.257 -48.327 1.00 86.25 395 GLY A O 1
ATOM 2878 N N . ALA A 1 396 ? 22.745 7.978 -50.427 1.00 85.81 396 ALA A N 1
ATOM 2879 C CA . ALA A 1 396 ? 21.735 6.979 -50.752 1.00 85.81 396 ALA A CA 1
ATOM 2880 C C . ALA A 1 396 ? 22.268 5.537 -50.662 1.00 85.81 396 ALA A C 1
ATOM 2882 O O . ALA A 1 396 ? 23.409 5.243 -51.024 1.00 85.81 396 ALA A O 1
ATOM 2883 N N . ALA A 1 397 ? 21.395 4.620 -50.240 1.00 88.56 397 ALA A N 1
ATOM 2884 C CA . ALA A 1 397 ? 21.687 3.193 -50.193 1.00 88.56 397 ALA A CA 1
ATOM 2885 C C . ALA A 1 397 ? 22.067 2.640 -51.587 1.00 88.56 397 ALA A C 1
ATOM 2887 O O . ALA A 1 397 ? 21.412 2.992 -52.573 1.00 88.56 397 ALA A O 1
ATOM 2888 N N . PRO A 1 398 ? 23.010 1.682 -51.702 1.00 90.50 398 PRO A N 1
ATOM 2889 C CA . PRO A 1 398 ? 23.350 1.041 -52.982 1.00 90.50 398 PRO A CA 1
ATOM 2890 C C . PRO A 1 398 ? 22.263 0.092 -53.543 1.00 90.50 398 PRO A C 1
ATOM 2892 O O . PRO A 1 398 ? 22.531 -0.706 -54.443 1.00 90.50 398 PRO A O 1
ATOM 2895 N N . GLY A 1 399 ? 21.052 0.108 -52.982 1.00 91.06 399 GLY A N 1
ATOM 2896 C CA . GLY A 1 399 ? 19.926 -0.753 -53.335 1.00 91.06 399 GLY A CA 1
ATOM 2897 C C . GLY A 1 399 ? 18.760 -0.580 -52.355 1.00 91.06 399 GLY A C 1
ATOM 2898 O O . GLY A 1 399 ? 18.725 0.377 -51.589 1.00 91.06 399 GLY A O 1
ATOM 2899 N N . SER A 1 400 ? 17.807 -1.516 -52.359 1.00 90.38 400 SER A N 1
ATOM 2900 C CA . SER A 1 400 ? 16.711 -1.526 -51.376 1.00 90.38 400 SER A CA 1
ATOM 2901 C C . SER A 1 400 ? 17.239 -1.710 -49.945 1.00 90.38 400 SER A C 1
ATOM 2903 O O . SER A 1 400 ? 18.253 -2.375 -49.734 1.00 90.38 400 SER A O 1
ATOM 2905 N N . SER A 1 401 ? 16.510 -1.149 -48.977 1.00 87.06 401 SER A N 1
ATOM 2906 C CA . SER A 1 401 ? 16.726 -1.232 -47.522 1.00 87.06 401 SER A CA 1
ATOM 2907 C C . SER A 1 401 ? 15.492 -1.792 -46.778 1.00 87.06 401 SER A C 1
ATOM 2909 O O . SER A 1 401 ? 15.321 -1.610 -45.574 1.00 87.06 401 SER A O 1
ATOM 2911 N N . SER A 1 402 ? 14.600 -2.483 -47.496 1.00 82.50 402 SER A N 1
ATOM 2912 C CA . SER A 1 402 ? 13.281 -2.920 -47.007 1.00 82.50 402 SER A CA 1
ATOM 2913 C C . SER A 1 402 ? 13.311 -4.233 -46.211 1.00 82.50 402 SER A C 1
ATOM 2915 O O . SER A 1 402 ? 12.521 -4.422 -45.288 1.00 82.50 402 SER A O 1
ATOM 2917 N N . LYS A 1 403 ? 14.189 -5.170 -46.588 1.00 87.44 403 LYS A N 1
ATOM 2918 C CA . LYS A 1 403 ? 14.271 -6.552 -46.071 1.00 87.44 403 LYS A CA 1
ATOM 2919 C C . LYS A 1 403 ? 15.686 -6.911 -45.607 1.00 87.44 403 LYS A C 1
ATOM 2921 O O . LYS A 1 403 ? 16.253 -7.920 -46.018 1.00 87.44 403 LYS A O 1
ATOM 2926 N N . VAL A 1 404 ? 16.274 -6.042 -44.788 1.00 87.75 404 VAL A N 1
ATOM 2927 C CA . VAL A 1 404 ? 17.680 -6.142 -44.342 1.00 87.75 404 VAL A CA 1
ATOM 2928 C C . VAL A 1 404 ? 17.920 -7.297 -43.361 1.00 87.75 404 VAL A C 1
ATOM 2930 O O . VAL A 1 404 ? 19.003 -7.880 -43.315 1.00 87.75 404 VAL A O 1
ATOM 2933 N N . PHE A 1 405 ? 16.886 -7.654 -42.596 1.00 87.12 405 PHE A N 1
ATOM 2934 C CA . PHE A 1 405 ? 16.955 -8.586 -41.477 1.00 87.12 405 PHE A CA 1
ATOM 2935 C C . PHE A 1 405 ? 15.740 -9.515 -41.448 1.00 87.12 405 PHE A C 1
ATOM 2937 O O . PHE A 1 405 ? 14.612 -9.090 -41.699 1.00 87.12 405 PHE A O 1
ATOM 2944 N N . ILE A 1 406 ? 15.978 -10.782 -41.114 1.00 82.81 406 ILE A N 1
ATOM 2945 C CA . ILE A 1 406 ? 14.971 -11.835 -40.949 1.00 82.81 406 ILE A CA 1
ATOM 2946 C C . ILE A 1 406 ? 15.264 -12.580 -39.638 1.00 82.81 406 ILE A C 1
ATOM 2948 O O . ILE A 1 406 ? 15.612 -13.759 -39.644 1.00 82.81 406 ILE A O 1
ATOM 2952 N N . GLY A 1 407 ? 15.189 -11.872 -38.511 1.00 74.25 407 GLY A N 1
ATOM 2953 C CA . GLY A 1 407 ? 15.286 -12.441 -37.164 1.00 74.25 407 GLY A CA 1
ATOM 2954 C C . GLY A 1 407 ? 13.995 -12.267 -36.367 1.00 74.25 407 GLY A C 1
ATOM 2955 O O . GLY A 1 407 ? 12.949 -11.936 -36.926 1.00 74.25 407 GLY A O 1
ATOM 2956 N N . ASP A 1 408 ? 14.058 -12.520 -35.063 1.00 69.12 408 ASP A N 1
ATOM 2957 C CA . ASP A 1 408 ? 13.038 -12.029 -34.134 1.00 69.12 408 ASP A CA 1
ATOM 2958 C C . ASP A 1 408 ? 13.284 -10.542 -33.846 1.00 69.12 408 ASP A C 1
ATOM 2960 O O . ASP A 1 408 ? 14.425 -10.086 -33.845 1.00 69.12 408 ASP A O 1
ATOM 2964 N N . LEU A 1 409 ? 12.206 -9.771 -33.696 1.00 70.56 409 LEU A N 1
ATOM 2965 C CA . LEU A 1 409 ? 12.268 -8.321 -33.491 1.00 70.56 409 LEU A CA 1
ATOM 2966 C C . LEU A 1 409 ? 12.336 -7.993 -31.999 1.00 70.56 409 LEU A C 1
ATOM 2968 O O . LEU A 1 409 ? 11.857 -8.771 -31.171 1.00 70.56 409 LEU A O 1
ATOM 2972 N N . ASP A 1 410 ? 12.884 -6.823 -31.667 1.00 84.44 410 ASP A N 1
ATOM 2973 C CA . ASP A 1 410 ? 12.924 -6.346 -30.286 1.00 84.44 410 ASP A CA 1
ATOM 2974 C C . ASP A 1 410 ? 11.516 -6.292 -29.683 1.00 84.44 410 ASP A C 1
ATOM 2976 O O . ASP A 1 410 ? 10.551 -5.855 -30.322 1.00 84.44 410 ASP A O 1
ATOM 2980 N N . ALA A 1 411 ? 11.397 -6.753 -28.441 1.00 88.19 411 ALA A N 1
ATOM 2981 C CA . ALA A 1 411 ? 10.117 -6.943 -27.775 1.00 88.19 411 ALA A CA 1
ATOM 2982 C C . ALA A 1 411 ? 10.077 -6.206 -26.438 1.00 88.19 411 ALA A C 1
ATOM 2984 O O . ALA A 1 411 ? 11.043 -6.234 -25.680 1.00 88.19 411 ALA A O 1
ATOM 2985 N N . VAL A 1 412 ? 8.929 -5.616 -26.108 1.00 93.31 412 VAL A N 1
ATOM 2986 C CA . VAL A 1 412 ? 8.620 -5.211 -24.736 1.00 93.31 412 VAL A CA 1
ATOM 2987 C C . VAL A 1 412 ? 7.891 -6.358 -24.046 1.00 93.31 412 VAL A C 1
ATOM 2989 O O . VAL A 1 412 ? 7.036 -7.017 -24.640 1.00 93.31 412 VAL A O 1
ATOM 2992 N N . ALA A 1 413 ? 8.232 -6.607 -22.789 1.00 93.75 413 ALA A N 1
ATOM 2993 C CA . ALA A 1 413 ? 7.491 -7.467 -21.886 1.00 93.75 413 ALA A CA 1
ATOM 2994 C C . ALA A 1 413 ? 6.826 -6.608 -20.804 1.00 93.75 413 ALA A C 1
ATOM 2996 O O . ALA A 1 413 ? 7.429 -5.662 -20.302 1.00 93.75 413 ALA A O 1
ATOM 2997 N N . VAL A 1 414 ? 5.590 -6.940 -20.433 1.00 96.38 414 VAL A N 1
ATOM 2998 C CA . VAL A 1 414 ? 4.856 -6.297 -19.335 1.00 96.38 414 VAL A CA 1
ATOM 2999 C C . VAL A 1 414 ? 4.197 -7.353 -18.456 1.00 96.38 414 VAL A C 1
ATOM 3001 O O . VAL A 1 414 ? 3.562 -8.296 -18.934 1.00 96.38 414 VAL A O 1
ATOM 3004 N N . SER A 1 415 ? 4.353 -7.180 -17.150 1.00 96.06 415 SER A N 1
ATOM 3005 C CA . SER A 1 415 ? 3.694 -7.962 -16.108 1.00 96.06 415 SER A CA 1
ATOM 3006 C C . SER A 1 415 ? 3.266 -7.052 -14.961 1.00 96.06 415 SER A C 1
ATOM 3008 O O . SER A 1 415 ? 3.730 -5.915 -14.840 1.00 96.06 415 SER A O 1
ATOM 3010 N N . GLY A 1 416 ? 2.359 -7.532 -14.116 1.00 94.19 416 GLY A N 1
ATOM 3011 C CA . GLY A 1 416 ? 1.895 -6.760 -12.971 1.00 94.19 416 GLY A CA 1
ATOM 3012 C C . GLY A 1 416 ? 1.194 -7.604 -11.920 1.00 94.19 416 GLY A C 1
ATOM 3013 O O . GLY A 1 416 ? 0.756 -8.727 -12.190 1.00 94.19 416 GLY A O 1
ATOM 3014 N N . SER A 1 417 ? 1.082 -7.033 -10.725 1.00 92.50 417 SER A N 1
ATOM 3015 C CA . SER A 1 417 ? 0.450 -7.654 -9.562 1.00 92.50 417 SER A CA 1
ATOM 3016 C C . SER A 1 417 ? -0.645 -6.757 -9.004 1.00 92.50 417 SER A C 1
ATOM 3018 O O . SER A 1 417 ? -0.497 -5.536 -8.918 1.00 92.50 417 SER A O 1
ATOM 3020 N N . ALA A 1 418 ? -1.757 -7.372 -8.622 1.00 90.56 418 ALA A N 1
ATOM 3021 C CA . ALA A 1 418 ? -2.891 -6.720 -7.998 1.00 90.56 418 ALA A CA 1
ATOM 3022 C C . ALA A 1 418 ? -2.595 -6.305 -6.550 1.00 90.56 418 ALA A C 1
ATOM 3024 O O . ALA A 1 418 ? -1.722 -6.867 -5.891 1.00 90.56 418 ALA A O 1
ATOM 3025 N N . VAL A 1 419 ? -3.418 -5.406 -6.006 1.00 84.81 419 VAL A N 1
ATOM 3026 C CA . VAL A 1 419 ? -3.441 -5.052 -4.571 1.00 84.81 419 VAL A CA 1
ATOM 3027 C C . VAL A 1 419 ? -3.644 -6.282 -3.659 1.00 84.81 419 VAL A C 1
ATOM 3029 O O . VAL A 1 419 ? -3.176 -6.290 -2.524 1.00 84.81 419 VAL A O 1
ATOM 3032 N N . SER A 1 420 ? -4.276 -7.356 -4.155 1.00 78.50 420 SER A N 1
ATOM 3033 C CA . SER A 1 420 ? -4.410 -8.643 -3.447 1.00 78.50 420 SER A CA 1
ATOM 3034 C C . SER A 1 420 ? -3.189 -9.573 -3.555 1.00 78.50 420 SER A C 1
ATOM 3036 O O . SER A 1 420 ? -3.229 -10.689 -3.045 1.00 78.50 420 SER A O 1
ATOM 3038 N N . GLY A 1 421 ? -2.117 -9.151 -4.234 1.00 82.06 421 GLY A N 1
ATOM 3039 C CA . GLY A 1 421 ? -0.906 -9.943 -4.486 1.00 82.06 421 GLY A CA 1
ATOM 3040 C C . GLY A 1 421 ? -0.994 -10.922 -5.665 1.00 82.06 421 GLY A C 1
ATOM 3041 O O . GLY A 1 421 ? 0.002 -11.554 -6.009 1.00 82.06 421 GLY A O 1
ATOM 3042 N N . GLU A 1 422 ? -2.154 -11.050 -6.311 1.00 86.31 422 GLU A N 1
ATOM 3043 C CA . GLU A 1 422 ? -2.340 -11.906 -7.491 1.00 86.31 422 GLU A CA 1
ATOM 3044 C C . GLU A 1 422 ? -1.709 -11.296 -8.749 1.00 86.31 422 GLU A C 1
ATOM 3046 O O . GLU A 1 422 ? -1.890 -10.112 -9.022 1.00 86.31 422 GLU A O 1
ATOM 3051 N N . SER A 1 423 ? -1.021 -12.101 -9.560 1.00 89.19 423 SER A N 1
ATOM 3052 C CA . SER A 1 423 ? -0.487 -11.637 -10.847 1.00 89.19 423 SER A CA 1
ATOM 3053 C C . SER A 1 423 ? -1.591 -11.480 -11.900 1.00 89.19 423 SER A C 1
ATOM 3055 O O . SER A 1 423 ? -2.464 -12.339 -12.026 1.00 89.19 423 SER A O 1
ATOM 3057 N N . LEU A 1 424 ? -1.508 -10.420 -12.710 1.00 90.56 424 LEU A N 1
ATOM 3058 C CA . LEU A 1 424 ? -2.306 -10.234 -13.931 1.00 90.56 424 LEU A CA 1
ATOM 3059 C C . LEU A 1 424 ? -1.667 -10.912 -15.165 1.00 90.56 424 LEU A C 1
ATOM 3061 O O . LEU A 1 424 ? -2.131 -10.717 -16.289 1.00 90.56 424 LEU A O 1
ATOM 3065 N N . GLY A 1 425 ? -0.623 -11.720 -14.957 1.00 89.69 425 GLY A N 1
ATOM 3066 C CA . GLY A 1 425 ? 0.112 -12.437 -15.993 1.00 89.69 425 GLY A CA 1
ATOM 3067 C C . GLY A 1 425 ? 1.332 -11.681 -16.526 1.00 89.69 425 GLY A C 1
ATOM 3068 O O . GLY A 1 425 ? 1.741 -10.644 -16.000 1.00 89.69 425 GLY A O 1
ATOM 3069 N N . LEU A 1 426 ? 1.908 -12.249 -17.585 1.00 93.19 426 LEU A N 1
ATOM 3070 C CA . LEU A 1 426 ? 3.038 -11.731 -18.351 1.00 93.19 426 LEU A CA 1
ATOM 3071 C C . LEU A 1 426 ? 2.660 -11.779 -19.836 1.00 93.19 426 LEU A C 1
ATOM 3073 O O . LEU A 1 426 ? 2.157 -12.797 -20.313 1.00 93.19 426 LEU A O 1
ATOM 3077 N N . SER A 1 427 ? 2.923 -10.697 -20.560 1.00 94.88 427 SER A N 1
ATOM 3078 C CA . SER A 1 427 ? 2.775 -10.606 -22.013 1.00 94.88 427 SER A CA 1
ATOM 3079 C C . SER A 1 427 ? 4.056 -10.031 -22.612 1.00 94.88 427 SER A C 1
ATOM 3081 O O . SER A 1 427 ? 4.692 -9.187 -21.981 1.00 94.88 427 SER A O 1
ATOM 3083 N N . SER A 1 428 ? 4.449 -10.475 -23.807 1.00 91.94 428 SER A N 1
ATOM 3084 C CA . SER A 1 428 ? 5.628 -9.957 -24.505 1.00 91.94 428 SER A CA 1
ATOM 3085 C C . SER A 1 428 ? 5.478 -9.975 -26.028 1.00 91.94 428 SER A C 1
ATOM 3087 O O . SER A 1 428 ? 4.763 -10.805 -26.590 1.00 91.94 428 SER A O 1
ATOM 3089 N N . GLY A 1 429 ? 6.164 -9.044 -26.692 1.00 88.25 429 GLY A N 1
ATOM 3090 C CA . GLY A 1 429 ? 6.209 -8.900 -28.150 1.00 88.25 429 GLY A CA 1
ATOM 3091 C C . GLY A 1 429 ? 6.458 -7.449 -28.566 1.00 88.25 429 GLY A C 1
ATOM 3092 O O . GLY A 1 429 ? 6.729 -6.594 -27.726 1.00 88.25 429 GLY A O 1
ATOM 3093 N N . GLN A 1 430 ? 6.310 -7.129 -29.857 1.00 88.44 430 GLN A N 1
ATOM 3094 C CA . GLN A 1 430 ? 6.284 -5.721 -30.294 1.00 88.44 430 GLN A CA 1
ATOM 3095 C C . GLN A 1 430 ? 5.056 -4.967 -29.767 1.00 88.44 430 GLN A C 1
ATOM 3097 O O . GLN A 1 430 ? 5.100 -3.752 -29.606 1.00 88.44 430 GLN A O 1
ATOM 3102 N N . LYS A 1 431 ? 3.975 -5.688 -29.448 1.00 93.69 431 LYS A N 1
ATOM 3103 C CA . LYS A 1 431 ? 2.894 -5.221 -28.582 1.00 93.69 431 LYS A CA 1
ATOM 3104 C C . LYS A 1 431 ? 2.680 -6.244 -27.469 1.00 93.69 431 LYS A C 1
ATOM 3106 O O . LYS A 1 431 ? 2.633 -7.440 -27.751 1.00 93.69 431 LYS A O 1
ATOM 3111 N N . ALA A 1 432 ? 2.500 -5.768 -26.242 1.00 95.44 432 ALA A N 1
ATOM 3112 C CA . ALA A 1 432 ? 2.205 -6.575 -25.068 1.00 95.44 432 ALA A CA 1
ATOM 3113 C C . ALA A 1 432 ? 1.034 -5.972 -24.270 1.00 95.44 432 ALA A C 1
ATOM 3115 O O . ALA A 1 432 ? 0.881 -4.751 -24.192 1.00 95.44 432 ALA A O 1
ATOM 3116 N N . THR A 1 433 ? 0.197 -6.831 -23.687 1.00 96.31 433 THR A N 1
ATOM 3117 C CA . THR A 1 433 ? -1.057 -6.438 -23.022 1.00 96.31 433 THR A CA 1
ATOM 3118 C C . THR A 1 433 ? -1.286 -7.274 -21.765 1.00 96.31 433 THR A C 1
ATOM 3120 O O . THR A 1 433 ? -1.239 -8.501 -21.829 1.00 96.31 433 THR A O 1
ATOM 3123 N N . ILE A 1 434 ? -1.614 -6.632 -20.642 1.00 97.06 434 ILE A N 1
ATOM 3124 C CA . ILE A 1 434 ? -2.107 -7.303 -19.426 1.00 97.06 434 ILE A CA 1
ATOM 3125 C C . ILE A 1 434 ? -3.404 -6.664 -18.926 1.00 97.06 434 ILE A C 1
ATOM 3127 O O . ILE A 1 434 ? -3.612 -5.458 -19.068 1.00 97.06 434 ILE A O 1
ATOM 3131 N N . GLY A 1 435 ? -4.260 -7.467 -18.292 1.00 95.38 435 GLY A N 1
ATOM 3132 C CA . GLY A 1 435 ? -5.477 -6.992 -17.629 1.00 95.38 435 GLY A CA 1
ATOM 3133 C C . GLY A 1 435 ? -6.537 -6.391 -18.563 1.00 95.38 435 GLY A C 1
ATOM 3134 O O . GLY A 1 435 ? -6.695 -6.809 -19.708 1.00 95.38 435 GLY A O 1
ATOM 3135 N N . GLY A 1 436 ? -7.301 -5.425 -18.046 1.00 94.00 436 GLY A N 1
ATOM 3136 C CA . GLY A 1 436 ? -8.389 -4.740 -18.750 1.00 94.00 436 GLY A CA 1
ATOM 3137 C C . GLY A 1 436 ? -9.722 -4.796 -17.996 1.00 94.00 436 GLY A C 1
ATOM 3138 O O . GLY A 1 436 ? -9.765 -4.923 -16.772 1.00 94.00 436 GLY A O 1
ATOM 3139 N N . LYS A 1 437 ? -10.840 -4.706 -18.729 1.00 93.56 437 LYS A N 1
ATOM 3140 C CA . LYS A 1 437 ? -12.191 -4.648 -18.145 1.00 93.56 437 LYS A CA 1
ATOM 3141 C C . LYS A 1 437 ? -12.485 -5.854 -17.241 1.00 93.56 437 LYS A C 1
ATOM 3143 O O . LYS A 1 437 ? -12.625 -6.972 -17.724 1.00 93.56 437 LYS A O 1
ATOM 3148 N N . GLY A 1 438 ? -12.655 -5.597 -15.944 1.00 89.19 438 GLY A N 1
ATOM 3149 C CA . GLY A 1 438 ? -12.971 -6.616 -14.935 1.00 89.19 438 GLY A CA 1
ATOM 3150 C C . GLY A 1 438 ? -11.754 -7.297 -14.296 1.00 89.19 438 GLY A C 1
ATOM 3151 O O . GLY A 1 438 ? -11.935 -8.130 -13.411 1.00 89.19 438 GLY A O 1
ATOM 3152 N N . ALA A 1 439 ? -10.529 -6.941 -14.692 1.00 92.38 439 ALA A N 1
ATOM 3153 C CA . ALA A 1 439 ? -9.321 -7.355 -13.984 1.00 92.38 439 ALA A CA 1
ATOM 3154 C C . ALA A 1 439 ? -9.160 -6.600 -12.647 1.00 92.38 439 ALA A C 1
ATOM 3156 O O . ALA A 1 439 ? -9.801 -5.574 -12.404 1.00 92.38 439 ALA A O 1
ATOM 3157 N N . LYS A 1 440 ? -8.301 -7.118 -11.762 1.00 91.50 440 LYS A N 1
ATOM 3158 C CA . LYS A 1 440 ? -8.041 -6.530 -10.437 1.00 91.50 440 LYS A CA 1
ATOM 3159 C C . LYS A 1 440 ? -7.147 -5.289 -10.531 1.00 91.50 440 LYS A C 1
ATOM 3161 O O . LYS A 1 440 ? -6.326 -5.179 -11.436 1.00 91.50 440 LYS A O 1
ATOM 3166 N N . LEU A 1 441 ? -7.306 -4.370 -9.578 1.00 93.31 441 LEU A N 1
ATOM 3167 C CA . LEU A 1 441 ? -6.515 -3.138 -9.500 1.00 93.31 441 LEU A CA 1
ATOM 3168 C C . LEU A 1 441 ? -5.032 -3.456 -9.248 1.00 93.31 441 LEU A C 1
ATOM 3170 O O . LEU A 1 441 ? -4.714 -4.153 -8.283 1.00 93.31 441 LEU A O 1
ATOM 3174 N N . LEU A 1 442 ? -4.151 -2.934 -10.102 1.00 93.94 442 LEU A N 1
ATOM 3175 C CA . LEU A 1 442 ? -2.696 -3.079 -10.057 1.00 93.94 442 LEU A CA 1
ATOM 3176 C C . LEU A 1 442 ? -2.086 -2.275 -8.904 1.00 93.94 442 LEU A C 1
ATOM 3178 O O . LEU A 1 442 ? -2.406 -1.105 -8.724 1.00 93.94 442 LEU A O 1
ATOM 3182 N N . ASN A 1 443 ? -1.165 -2.897 -8.174 1.00 91.69 443 ASN A N 1
ATOM 3183 C CA . ASN A 1 443 ? -0.331 -2.312 -7.118 1.00 91.69 443 ASN A CA 1
ATOM 3184 C C . ASN A 1 443 ? 1.134 -2.171 -7.575 1.00 91.69 443 ASN A C 1
ATOM 3186 O O . ASN A 1 443 ? 1.827 -1.246 -7.146 1.00 91.69 443 ASN A O 1
ATOM 3190 N N . SER A 1 444 ? 1.594 -3.059 -8.464 1.00 94.25 444 SER A N 1
ATOM 3191 C CA . SER A 1 444 ? 2.924 -2.993 -9.067 1.00 94.25 444 SER A CA 1
ATOM 3192 C C . SER A 1 444 ? 2.942 -3.456 -10.520 1.00 94.25 444 SER A C 1
ATOM 3194 O O . SER A 1 444 ? 2.133 -4.291 -10.933 1.00 94.25 444 SER A O 1
ATOM 3196 N N . ILE A 1 445 ? 3.907 -2.939 -11.280 1.00 96.38 445 ILE A N 1
ATOM 3197 C CA . ILE A 1 445 ? 4.197 -3.324 -12.666 1.00 96.38 445 ILE A CA 1
ATOM 3198 C C . ILE A 1 445 ? 5.688 -3.618 -12.821 1.00 96.38 445 ILE A C 1
ATOM 3200 O O . ILE A 1 445 ? 6.517 -2.998 -12.160 1.00 96.38 445 ILE A O 1
ATOM 3204 N N . ALA A 1 446 ? 6.032 -4.543 -13.707 1.00 96.44 446 ALA A N 1
ATOM 3205 C CA . ALA A 1 446 ? 7.404 -4.773 -14.139 1.00 96.44 446 ALA A CA 1
ATOM 3206 C C . ALA A 1 446 ? 7.420 -4.864 -15.665 1.00 96.44 446 ALA A C 1
ATOM 3208 O O . ALA A 1 446 ? 6.648 -5.632 -16.252 1.00 96.44 446 ALA A O 1
ATOM 3209 N N . LEU A 1 447 ? 8.285 -4.067 -16.291 1.00 95.56 447 LEU A N 1
ATOM 3210 C CA . LEU A 1 447 ? 8.484 -4.036 -17.733 1.00 95.56 447 LEU A CA 1
ATOM 3211 C C . LEU A 1 447 ? 9.953 -4.237 -18.061 1.00 95.56 447 LEU A C 1
ATO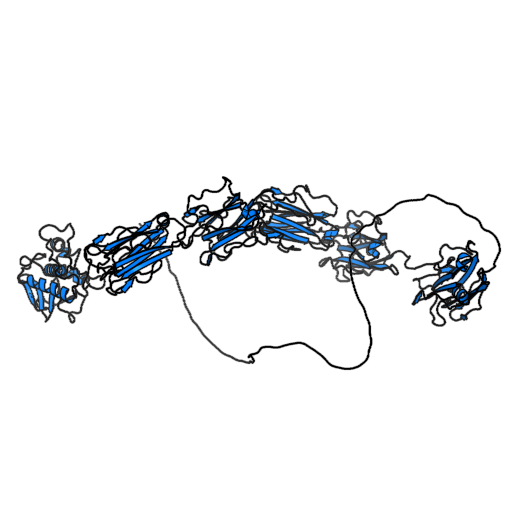M 3213 O O . LEU A 1 447 ? 10.823 -3.732 -17.363 1.00 95.56 447 LEU A O 1
ATOM 3217 N N . SER A 1 448 ? 10.235 -4.928 -19.151 1.00 92.88 448 SER A N 1
ATOM 3218 C CA . SER A 1 448 ? 11.586 -5.024 -19.694 1.00 92.88 448 SER A CA 1
ATOM 3219 C C . SER A 1 448 ? 11.541 -4.951 -21.208 1.00 92.88 448 SER A C 1
ATOM 3221 O O . SER A 1 448 ? 10.535 -5.307 -21.826 1.00 92.88 448 SER A O 1
ATOM 3223 N N . VAL A 1 449 ? 12.631 -4.488 -21.810 1.00 90.19 449 VAL A N 1
ATOM 3224 C CA . VAL A 1 449 ? 12.852 -4.643 -23.247 1.00 90.19 449 VAL A CA 1
ATOM 3225 C C . VAL A 1 449 ? 13.851 -5.768 -23.490 1.00 90.19 449 VAL A C 1
ATOM 3227 O O . VAL A 1 449 ? 14.898 -5.853 -22.857 1.00 90.19 449 VAL A O 1
ATOM 3230 N N . ALA A 1 450 ? 13.496 -6.675 -24.392 1.00 78.44 450 ALA A N 1
ATOM 3231 C CA . ALA A 1 450 ? 14.349 -7.758 -24.844 1.00 78.44 450 ALA A CA 1
ATOM 3232 C C . ALA A 1 450 ? 14.966 -7.352 -26.185 1.00 78.44 450 ALA A C 1
ATOM 3234 O O . ALA A 1 450 ? 14.326 -7.497 -27.231 1.00 78.44 450 ALA A O 1
ATOM 3235 N N . GLY A 1 451 ? 16.198 -6.841 -26.132 1.00 64.50 451 GLY A N 1
ATOM 3236 C CA . GLY A 1 451 ? 17.013 -6.556 -27.311 1.00 64.50 451 GLY A CA 1
ATOM 3237 C C . GLY A 1 451 ? 17.281 -7.835 -28.101 1.00 64.50 451 GLY A C 1
ATOM 3238 O O . GLY A 1 451 ? 18.038 -8.699 -27.660 1.00 64.50 451 GLY A O 1
ATOM 3239 N N . GLN A 1 452 ? 16.636 -7.965 -29.258 1.00 64.44 452 GLN A N 1
ATOM 3240 C CA . GLN A 1 452 ? 16.943 -8.981 -30.273 1.00 64.44 452 GLN A CA 1
ATOM 3241 C C . GLN A 1 452 ? 17.814 -8.399 -31.390 1.00 64.44 452 GLN A C 1
ATOM 3243 O O . GLN A 1 452 ? 18.422 -9.153 -32.150 1.00 64.44 452 GLN A O 1
ATOM 3248 N N . THR A 1 453 ? 17.901 -7.070 -31.468 1.00 66.06 453 THR A N 1
ATOM 3249 C CA . THR A 1 453 ? 18.747 -6.302 -32.381 1.00 66.06 453 THR A CA 1
ATOM 3250 C C . THR A 1 453 ? 19.331 -5.034 -31.750 1.00 66.06 453 THR A C 1
ATOM 3252 O O . THR A 1 453 ? 20.474 -4.703 -32.068 1.00 66.06 453 THR A O 1
ATOM 3255 N N . ASP A 1 454 ? 18.627 -4.365 -30.832 1.00 73.06 454 ASP A N 1
ATOM 3256 C CA . ASP A 1 454 ? 19.054 -3.077 -30.257 1.00 73.06 454 ASP A CA 1
ATOM 3257 C C . ASP A 1 454 ? 19.443 -3.140 -28.769 1.00 73.06 454 ASP A C 1
ATOM 3259 O O . ASP A 1 454 ? 18.819 -3.838 -27.970 1.00 73.06 454 ASP A O 1
ATOM 3263 N N . ASP A 1 455 ? 20.472 -2.369 -28.394 1.00 75.75 455 ASP A N 1
ATOM 3264 C CA . ASP A 1 455 ? 20.940 -2.220 -27.010 1.00 75.75 455 ASP A CA 1
ATOM 3265 C C . ASP A 1 455 ? 20.280 -1.017 -26.306 1.00 75.75 455 ASP A C 1
ATOM 3267 O O . ASP A 1 455 ? 20.155 0.067 -26.879 1.00 75.75 455 ASP A O 1
ATOM 3271 N N . GLY A 1 456 ? 19.901 -1.159 -25.035 1.00 84.69 456 GLY A N 1
ATOM 3272 C CA . GLY A 1 456 ? 19.312 -0.083 -24.227 1.00 84.69 456 GLY A CA 1
ATOM 3273 C C . GLY A 1 456 ? 18.443 -0.623 -23.091 1.00 84.69 456 GLY A C 1
ATOM 3274 O O . GLY A 1 456 ? 18.428 -1.826 -22.847 1.00 84.69 456 GLY A O 1
ATOM 3275 N N . SER A 1 457 ? 17.720 0.272 -22.418 1.00 90.62 457 SER A N 1
ATOM 3276 C CA . SER A 1 457 ? 16.812 -0.047 -21.306 1.00 90.62 457 SER A CA 1
ATOM 3277 C C . SER A 1 457 ? 15.435 0.589 -21.478 1.00 90.62 457 SER A C 1
ATOM 3279 O O . SER A 1 457 ? 15.297 1.610 -22.160 1.00 90.62 457 SER A O 1
ATOM 3281 N N . ILE A 1 458 ? 14.421 0.036 -20.807 1.00 94.56 458 ILE A N 1
ATOM 3282 C CA . ILE A 1 458 ? 13.192 0.769 -20.471 1.00 94.56 458 ILE A CA 1
ATOM 3283 C C . ILE A 1 458 ? 13.267 1.223 -19.010 1.00 94.56 458 ILE A C 1
ATOM 3285 O O . ILE A 1 458 ? 13.577 0.430 -18.123 1.00 94.56 458 ILE A O 1
ATOM 3289 N N . SER A 1 459 ? 12.940 2.490 -18.749 1.00 96.19 459 SER A N 1
ATOM 3290 C CA . SER A 1 459 ? 12.715 3.014 -17.400 1.00 96.19 459 SER A CA 1
ATOM 3291 C C . SER A 1 459 ? 11.291 3.540 -17.251 1.00 96.19 459 SER A C 1
ATOM 3293 O O . SER A 1 459 ? 10.730 4.125 -18.178 1.00 96.19 459 SER A O 1
ATOM 3295 N N . TYR A 1 460 ? 10.678 3.299 -16.096 1.00 96.69 460 TYR A N 1
ATOM 3296 C CA . TYR A 1 460 ? 9.262 3.572 -15.863 1.00 96.69 460 TYR A CA 1
ATOM 3297 C C . TYR A 1 460 ? 8.972 3.850 -14.391 1.00 96.69 460 TYR A C 1
ATOM 3299 O O . TYR A 1 460 ? 9.614 3.305 -13.499 1.00 96.69 460 TYR A O 1
ATOM 3307 N N . ALA A 1 461 ? 7.961 4.678 -14.142 1.00 96.94 461 ALA A N 1
ATOM 3308 C CA . ALA A 1 461 ? 7.488 5.000 -12.799 1.00 96.94 461 ALA A CA 1
ATOM 3309 C C . ALA A 1 461 ? 5.963 4.896 -12.721 1.00 96.94 461 ALA A C 1
ATOM 3311 O O . ALA A 1 461 ? 5.258 4.994 -13.732 1.00 96.94 461 ALA A O 1
ATOM 3312 N N . VAL A 1 462 ? 5.462 4.739 -11.497 1.00 96.50 462 VAL A N 1
ATOM 3313 C CA . VAL A 1 462 ? 4.034 4.634 -11.176 1.00 96.50 462 VAL A CA 1
ATOM 3314 C C . VAL A 1 462 ? 3.618 5.746 -10.216 1.00 96.50 462 VAL A C 1
ATOM 3316 O O . VAL A 1 462 ? 4.426 6.221 -9.421 1.00 96.50 462 VAL A O 1
ATOM 3319 N N . MET A 1 463 ? 2.359 6.164 -10.291 1.00 93.88 463 MET A N 1
ATOM 3320 C CA . MET A 1 463 ? 1.734 7.125 -9.384 1.00 93.88 463 MET A CA 1
ATOM 3321 C C . MET A 1 463 ? 0.653 6.440 -8.547 1.00 93.88 463 MET A C 1
ATOM 3323 O O . MET A 1 463 ? -0.125 5.660 -9.096 1.00 93.88 463 MET A O 1
ATOM 3327 N N . ASP A 1 464 ? 0.536 6.791 -7.265 1.00 90.19 464 ASP A N 1
ATOM 3328 C CA . ASP A 1 464 ? -0.590 6.402 -6.404 1.00 90.19 464 ASP A CA 1
ATOM 3329 C C . ASP A 1 464 ? -1.263 7.603 -5.711 1.00 90.19 464 ASP A C 1
ATOM 3331 O O . ASP A 1 464 ? -0.675 8.676 -5.570 1.00 90.19 464 ASP A O 1
ATOM 3335 N N . ALA A 1 465 ? -2.517 7.413 -5.285 1.00 84.19 465 ALA A N 1
ATOM 3336 C CA . ALA A 1 465 ? -3.403 8.466 -4.765 1.00 84.19 465 ALA A CA 1
ATOM 3337 C C . ALA A 1 465 ? -3.035 9.018 -3.368 1.00 84.19 465 ALA A C 1
ATOM 3339 O O . ALA A 1 465 ? -3.756 9.870 -2.843 1.00 84.19 465 ALA A O 1
ATOM 3340 N N . TYR A 1 466 ? -1.960 8.522 -2.751 1.00 81.38 466 TYR A N 1
ATOM 3341 C CA . TYR A 1 466 ? -1.514 8.901 -1.405 1.00 81.38 466 TYR A CA 1
ATOM 3342 C C . TYR A 1 466 ? -0.076 9.440 -1.386 1.00 81.38 466 TYR A C 1
ATOM 3344 O O . TYR A 1 466 ? 0.295 10.159 -0.458 1.00 81.38 466 TYR A O 1
ATOM 3352 N N . SER A 1 467 ? 0.713 9.108 -2.413 1.00 82.50 467 SER A N 1
ATOM 3353 C CA . SER A 1 467 ? 2.161 9.357 -2.470 1.00 82.50 467 SER A CA 1
ATOM 3354 C C . SER A 1 467 ? 2.610 10.157 -3.699 1.00 82.50 467 SER A C 1
ATOM 3356 O O . SER A 1 467 ? 3.742 10.629 -3.732 1.00 82.50 467 SER A O 1
ATOM 3358 N N . GLY A 1 468 ? 1.756 10.312 -4.719 1.00 87.38 468 GLY A N 1
ATOM 3359 C CA . GLY A 1 468 ? 2.152 10.892 -6.005 1.00 87.38 468 GLY A CA 1
ATOM 3360 C C . GLY A 1 468 ? 3.008 9.922 -6.827 1.00 87.38 468 GLY A C 1
ATOM 3361 O O . GLY A 1 468 ? 2.780 8.714 -6.780 1.00 87.38 468 GLY A O 1
ATOM 3362 N N . TRP A 1 469 ? 3.960 10.442 -7.610 1.00 92.50 469 TRP A N 1
ATOM 3363 C CA . TRP A 1 469 ? 4.913 9.624 -8.375 1.00 92.50 469 TRP A CA 1
ATOM 3364 C C . TRP A 1 469 ? 5.939 8.953 -7.451 1.00 92.50 469 TRP A C 1
ATOM 3366 O O . TRP A 1 469 ? 6.649 9.635 -6.715 1.00 92.50 469 TRP A O 1
ATOM 3376 N N . GLY A 1 470 ? 6.059 7.628 -7.545 1.00 90.62 470 GLY A N 1
ATOM 3377 C CA . GLY A 1 470 ? 7.161 6.874 -6.951 1.00 90.62 470 GLY A CA 1
ATOM 3378 C C . GLY A 1 470 ? 8.474 7.017 -7.731 1.00 90.62 470 GLY A C 1
ATOM 3379 O O . GLY A 1 470 ? 8.557 7.726 -8.739 1.00 90.62 470 GLY A O 1
ATOM 3380 N N . ALA A 1 471 ? 9.502 6.303 -7.269 1.00 90.50 471 ALA A N 1
ATOM 3381 C CA . ALA A 1 471 ? 10.774 6.185 -7.978 1.00 90.50 471 ALA A CA 1
ATOM 3382 C C . ALA A 1 471 ? 10.603 5.533 -9.365 1.00 90.50 471 ALA A C 1
ATOM 3384 O O . ALA A 1 471 ? 9.654 4.780 -9.605 1.00 90.50 471 ALA A O 1
ATOM 3385 N N . SER A 1 472 ? 11.542 5.817 -10.270 1.00 92.19 472 SER A N 1
ATOM 3386 C CA . SER A 1 472 ? 11.647 5.112 -11.548 1.00 92.19 472 SER A CA 1
ATOM 3387 C C . SER A 1 472 ? 12.432 3.813 -11.373 1.00 92.19 472 SER A C 1
ATOM 3389 O O . SER A 1 472 ? 13.546 3.833 -10.855 1.00 92.19 472 SER A O 1
ATOM 3391 N N . GLU A 1 473 ? 11.877 2.712 -11.864 1.00 95.25 473 GLU A N 1
ATOM 3392 C CA . GLU A 1 473 ? 12.560 1.427 -12.030 1.00 95.25 473 GLU A CA 1
ATOM 3393 C C . GLU A 1 473 ? 13.094 1.285 -13.466 1.00 95.25 473 GLU A C 1
ATOM 3395 O O . GLU A 1 473 ? 12.841 2.136 -14.330 1.00 95.25 473 GLU A O 1
ATOM 3400 N N . SER A 1 474 ? 13.801 0.187 -13.738 1.00 92.06 474 SER A N 1
ATOM 3401 C CA . SER A 1 474 ? 14.195 -0.234 -15.087 1.00 92.06 474 SER A CA 1
ATOM 3402 C C . SER A 1 474 ? 14.191 -1.757 -15.251 1.00 92.06 474 SER A C 1
ATOM 3404 O O . SER A 1 474 ? 14.322 -2.480 -14.265 1.00 92.06 474 SER A O 1
ATOM 3406 N N . ASP A 1 475 ? 14.056 -2.223 -16.495 1.00 87.94 475 ASP A N 1
ATOM 3407 C CA . ASP A 1 475 ? 14.260 -3.607 -16.969 1.00 87.94 475 ASP A CA 1
ATOM 3408 C C . ASP A 1 475 ? 13.951 -4.737 -15.965 1.00 87.94 475 ASP A C 1
ATOM 3410 O O . ASP A 1 475 ? 14.823 -5.465 -15.493 1.00 87.94 475 ASP A O 1
ATOM 3414 N N . GLY A 1 476 ? 12.666 -4.919 -15.665 1.00 86.06 476 GLY A N 1
ATOM 3415 C CA . GLY A 1 476 ? 12.152 -5.982 -14.800 1.00 86.06 476 GLY A CA 1
ATOM 3416 C C . GLY A 1 476 ? 12.014 -5.587 -13.328 1.00 86.06 476 GLY A C 1
ATOM 3417 O O . GLY A 1 476 ? 11.390 -6.329 -12.567 1.00 86.06 476 GLY A O 1
ATOM 3418 N N . GLY A 1 477 ? 12.511 -4.412 -12.926 1.00 89.06 477 GLY A N 1
ATOM 3419 C CA . GLY A 1 477 ? 12.266 -3.829 -11.606 1.00 89.06 477 GLY A CA 1
ATOM 3420 C C . GLY A 1 477 ? 10.767 -3.667 -11.326 1.00 89.06 477 GLY A C 1
ATOM 3421 O O . GLY A 1 477 ? 10.007 -3.151 -12.147 1.00 89.06 477 GLY A O 1
ATOM 3422 N N . ALA A 1 478 ? 10.295 -4.146 -10.178 1.00 90.81 478 ALA A N 1
ATOM 3423 C CA . ALA A 1 478 ? 8.873 -4.108 -9.852 1.00 90.81 478 ALA A CA 1
ATOM 3424 C C . ALA A 1 478 ? 8.485 -2.733 -9.287 1.00 90.81 478 ALA A C 1
ATOM 3426 O O . ALA A 1 478 ? 8.490 -2.558 -8.069 1.00 90.81 478 ALA A O 1
ATOM 3427 N N . ALA A 1 479 ? 8.113 -1.789 -10.155 1.00 94.12 479 ALA A N 1
ATOM 3428 C CA . ALA A 1 479 ? 7.659 -0.451 -9.778 1.00 94.12 479 ALA A CA 1
ATOM 3429 C C . ALA A 1 479 ? 6.319 -0.549 -9.042 1.00 94.12 479 ALA A C 1
ATOM 3431 O O . ALA A 1 479 ? 5.328 -1.014 -9.611 1.00 94.12 479 ALA A O 1
ATOM 3432 N N . LYS A 1 480 ? 6.289 -0.142 -7.769 1.00 91.12 480 LYS A N 1
ATOM 3433 C CA . LYS A 1 480 ? 5.125 -0.284 -6.875 1.00 91.12 480 LYS A CA 1
ATOM 3434 C C . LYS A 1 480 ? 4.598 1.077 -6.452 1.00 91.12 480 LYS A C 1
ATOM 3436 O O . LYS A 1 480 ? 5.377 2.012 -6.276 1.00 91.12 480 LYS A O 1
ATOM 3441 N N . ALA A 1 481 ? 3.291 1.157 -6.220 1.00 87.94 481 ALA A N 1
ATOM 3442 C CA . ALA A 1 481 ? 2.714 2.230 -5.421 1.00 87.94 481 ALA A CA 1
ATOM 3443 C C . ALA A 1 481 ? 3.450 2.309 -4.070 1.00 87.94 481 ALA A C 1
ATOM 3445 O O . ALA A 1 481 ? 3.621 1.287 -3.400 1.00 87.94 481 ALA A O 1
ATOM 3446 N N . VAL A 1 482 ? 3.876 3.505 -3.665 1.00 83.06 482 VAL A N 1
ATOM 3447 C CA . VAL A 1 482 ? 4.675 3.726 -2.446 1.00 83.06 482 VAL A CA 1
ATOM 3448 C C . VAL A 1 482 ? 3.822 3.481 -1.199 1.00 83.06 482 VAL A C 1
ATOM 3450 O O . VAL A 1 482 ? 4.295 2.898 -0.226 1.00 83.06 482 VAL A O 1
ATOM 3453 N N . SER A 1 483 ? 2.533 3.821 -1.268 1.00 75.44 483 SER A N 1
ATOM 3454 C CA . SER A 1 483 ? 1.520 3.452 -0.268 1.00 75.44 483 SER A CA 1
ATOM 3455 C C . SER A 1 483 ? 1.042 1.993 -0.378 1.00 75.44 483 SER A C 1
ATOM 3457 O O . SER A 1 483 ? 0.320 1.494 0.481 1.00 75.44 483 SER A O 1
ATOM 3459 N N . GLY A 1 484 ? 1.394 1.286 -1.457 1.00 77.19 484 GLY A N 1
ATOM 3460 C CA . GLY A 1 484 ? 0.854 -0.035 -1.792 1.00 77.19 484 GLY A CA 1
ATOM 3461 C C . GLY A 1 484 ? -0.591 -0.036 -2.322 1.00 77.19 484 GLY A C 1
ATOM 3462 O O . GLY A 1 484 ? -1.120 -1.113 -2.615 1.00 77.19 484 GLY A O 1
ATOM 3463 N N . ALA A 1 485 ? -1.214 1.136 -2.471 1.00 84.00 485 ALA A N 1
ATOM 3464 C CA . ALA A 1 485 ? -2.544 1.338 -3.049 1.00 84.00 485 ALA A CA 1
ATOM 3465 C C . ALA A 1 485 ? -2.614 0.990 -4.558 1.00 84.00 485 ALA A C 1
ATOM 3467 O O . ALA A 1 485 ? -1.594 0.646 -5.162 1.00 84.00 485 ALA A O 1
ATOM 3468 N N . PRO A 1 486 ? -3.792 1.078 -5.214 1.00 90.75 486 PRO A N 1
ATOM 3469 C CA . PRO A 1 486 ? -3.860 1.033 -6.667 1.00 90.75 486 PRO A CA 1
ATOM 3470 C C . PRO A 1 486 ? -3.009 2.112 -7.331 1.00 90.75 486 PRO A C 1
ATOM 3472 O O . PRO A 1 486 ? -3.036 3.282 -6.940 1.00 90.75 486 PRO A O 1
ATOM 3475 N N . ILE A 1 487 ? -2.341 1.724 -8.411 1.00 94.12 487 ILE A N 1
ATOM 3476 C CA . ILE A 1 487 ? -1.716 2.658 -9.338 1.00 94.12 487 ILE A CA 1
ATOM 3477 C C . ILE A 1 487 ? -2.819 3.498 -10.003 1.00 94.12 487 ILE A C 1
ATOM 3479 O O . ILE A 1 487 ? -3.868 2.984 -10.400 1.00 94.12 487 ILE A O 1
ATOM 3483 N N . LYS A 1 488 ? -2.562 4.799 -10.123 1.00 93.81 488 LYS A N 1
ATOM 3484 C CA . LYS A 1 488 ? -3.417 5.823 -10.739 1.00 93.81 488 LYS A CA 1
ATOM 3485 C C . LYS A 1 488 ? -2.933 6.215 -12.137 1.00 93.81 488 LYS A C 1
ATOM 3487 O O . LYS A 1 488 ? -3.741 6.379 -13.050 1.00 93.81 488 LYS A O 1
ATOM 3492 N N . ALA A 1 489 ? -1.616 6.322 -12.313 1.00 96.19 489 ALA A N 1
ATOM 3493 C CA . ALA A 1 489 ? -0.979 6.651 -13.585 1.00 96.19 489 ALA A CA 1
ATOM 3494 C C . ALA A 1 489 ? 0.426 6.038 -13.707 1.00 96.19 489 ALA A C 1
ATOM 3496 O O . ALA A 1 489 ? 1.021 5.630 -12.709 1.00 96.19 489 ALA A O 1
ATOM 3497 N N . ILE A 1 490 ? 0.949 5.971 -14.932 1.00 97.56 490 ILE A N 1
ATOM 3498 C CA . ILE A 1 490 ? 2.278 5.441 -15.274 1.00 97.56 490 ILE A CA 1
ATOM 3499 C C . ILE A 1 490 ? 2.984 6.341 -16.296 1.00 97.56 490 ILE A C 1
ATOM 3501 O O . ILE A 1 490 ? 2.330 7.084 -17.029 1.00 97.56 490 ILE A O 1
ATOM 3505 N N . LYS A 1 491 ? 4.314 6.255 -16.366 1.00 97.31 491 LYS A N 1
ATOM 3506 C CA . LYS A 1 491 ? 5.146 6.850 -17.428 1.00 97.31 491 LYS A CA 1
ATOM 3507 C C . LYS A 1 491 ? 6.285 5.897 -17.794 1.00 97.31 491 LYS A C 1
ATOM 3509 O O . LYS A 1 491 ? 6.770 5.198 -16.906 1.00 97.31 491 LYS A O 1
ATOM 3514 N N . MET A 1 492 ? 6.700 5.860 -19.063 1.00 96.75 492 MET A N 1
ATOM 3515 C CA . MET A 1 492 ? 7.755 4.966 -19.566 1.00 96.75 492 MET A CA 1
ATOM 3516 C C . MET A 1 492 ? 8.631 5.660 -20.614 1.00 96.75 492 MET A C 1
ATOM 3518 O O . MET A 1 492 ? 8.103 6.258 -21.549 1.00 96.75 492 MET A O 1
ATOM 3522 N N . SER A 1 493 ? 9.947 5.508 -20.514 1.00 96.31 493 SER A N 1
ATOM 3523 C CA . SER A 1 493 ? 10.932 6.001 -21.483 1.00 96.31 493 SER A CA 1
ATOM 3524 C C . SER A 1 493 ? 11.899 4.889 -21.881 1.00 96.31 493 SER A C 1
ATOM 3526 O O . SER A 1 493 ? 12.221 4.026 -21.067 1.00 96.31 493 SER A O 1
ATOM 3528 N N . LEU A 1 494 ? 12.396 4.938 -23.117 1.00 95.19 494 LEU A N 1
ATOM 3529 C CA . LEU A 1 494 ? 13.516 4.112 -23.576 1.00 95.19 494 LEU A CA 1
ATOM 3530 C C . LEU A 1 494 ? 14.852 4.852 -23.394 1.00 95.19 494 LEU A C 1
ATOM 3532 O O . LEU A 1 494 ? 14.879 6.081 -23.301 1.00 95.19 494 LEU A O 1
ATOM 3536 N N . SER A 1 495 ? 15.958 4.110 -23.416 1.00 92.62 495 SER A N 1
ATOM 3537 C CA . SER A 1 495 ? 17.332 4.623 -23.519 1.00 92.62 495 SER A CA 1
ATOM 3538 C C . SER A 1 495 ? 18.102 3.947 -24.670 1.00 92.62 495 SER A C 1
ATOM 3540 O O . SER A 1 495 ? 17.571 3.058 -25.335 1.00 92.62 495 SER A O 1
ATOM 3542 N N . GLY A 1 496 ? 19.350 4.353 -24.926 1.00 86.75 496 GLY A N 1
ATOM 3543 C CA . GLY A 1 496 ? 20.241 3.669 -25.877 1.00 86.75 496 GLY A CA 1
ATOM 3544 C C . GLY A 1 496 ? 19.731 3.632 -27.326 1.00 86.75 496 GLY A C 1
ATOM 3545 O O . GLY A 1 496 ? 19.044 4.546 -27.784 1.00 86.75 496 GLY A O 1
ATOM 3546 N N . GLN A 1 497 ? 20.058 2.558 -28.051 1.00 79.56 497 GLN A N 1
ATOM 3547 C CA . GLN A 1 497 ? 19.562 2.312 -29.410 1.00 79.56 497 GLN A CA 1
ATOM 3548 C C . GLN A 1 497 ? 18.046 2.098 -29.432 1.00 79.56 497 GLN A C 1
ATOM 3550 O O . GLN A 1 497 ? 17.395 2.533 -30.377 1.00 79.56 497 GLN A O 1
ATOM 3555 N N . PHE A 1 498 ? 17.461 1.536 -28.367 1.00 86.50 498 PHE A N 1
ATOM 3556 C CA . PHE A 1 498 ? 16.005 1.467 -28.209 1.00 86.50 498 PHE A CA 1
ATOM 3557 C C . PHE A 1 498 ? 15.346 2.847 -28.363 1.00 86.50 498 PHE A C 1
ATOM 3559 O O . PHE A 1 498 ? 14.398 2.983 -29.131 1.00 86.50 498 PHE A O 1
ATOM 3566 N N . ALA A 1 499 ? 15.884 3.887 -27.717 1.00 90.00 499 ALA A N 1
ATOM 3567 C CA . ALA A 1 499 ? 15.402 5.264 -27.865 1.00 90.00 499 ALA A CA 1
ATOM 3568 C C . ALA A 1 499 ? 15.752 5.917 -29.216 1.00 90.00 499 ALA A C 1
ATOM 3570 O O . ALA A 1 499 ? 15.139 6.920 -29.591 1.00 90.00 499 ALA A O 1
ATOM 3571 N N . ALA A 1 500 ? 16.739 5.393 -29.946 1.00 82.94 500 ALA A N 1
ATOM 3572 C CA . ALA A 1 500 ? 17.086 5.855 -31.290 1.00 82.94 500 ALA A CA 1
ATOM 3573 C C . ALA A 1 500 ? 16.156 5.261 -32.363 1.00 82.94 500 ALA A C 1
ATOM 3575 O O . ALA A 1 500 ? 15.749 5.980 -33.274 1.00 82.94 500 ALA A O 1
ATOM 3576 N N . ASN A 1 501 ? 15.779 3.987 -32.221 1.00 81.50 501 ASN A N 1
ATOM 3577 C CA . ASN A 1 501 ? 15.093 3.205 -33.253 1.00 81.50 501 ASN A CA 1
ATOM 3578 C C . ASN A 1 501 ? 13.588 3.011 -33.004 1.00 81.50 501 ASN A C 1
ATOM 3580 O O . ASN A 1 501 ? 12.850 2.733 -33.955 1.00 81.50 501 ASN A O 1
ATOM 3584 N N . TYR A 1 502 ? 13.112 3.203 -31.769 1.00 89.19 502 TYR A N 1
ATOM 3585 C CA . TYR A 1 502 ? 11.706 3.044 -31.395 1.00 89.19 502 TYR A CA 1
ATOM 3586 C C . TYR A 1 502 ? 11.151 4.237 -30.603 1.00 89.19 502 TYR A C 1
ATOM 3588 O O . TYR A 1 502 ? 11.845 4.879 -29.818 1.00 89.19 502 TYR A O 1
ATOM 3596 N N . ASP A 1 503 ? 9.852 4.469 -30.773 1.00 94.19 503 ASP A N 1
ATOM 3597 C CA . ASP A 1 503 ? 8.998 5.184 -29.831 1.00 94.19 503 ASP A CA 1
ATOM 3598 C C . ASP A 1 503 ? 8.235 4.143 -28.995 1.00 94.19 503 ASP A C 1
ATOM 3600 O O . ASP A 1 503 ? 7.601 3.235 -29.551 1.00 94.19 503 ASP A O 1
ATOM 3604 N N . ILE A 1 504 ? 8.274 4.257 -27.662 1.00 96.06 504 ILE A N 1
ATOM 3605 C CA . ILE A 1 504 ? 7.469 3.394 -26.787 1.00 96.06 504 ILE A CA 1
ATOM 3606 C C . ILE A 1 504 ? 6.101 4.028 -26.570 1.00 96.06 504 ILE A C 1
ATOM 3608 O O . ILE A 1 504 ? 5.979 5.052 -25.903 1.00 96.06 504 ILE A O 1
ATOM 3612 N N . TRP A 1 505 ? 5.065 3.404 -27.121 1.00 97.81 505 TRP A N 1
ATOM 3613 C CA . TRP A 1 505 ? 3.678 3.825 -26.957 1.00 97.81 505 TRP A CA 1
ATOM 3614 C C . TRP A 1 505 ? 2.985 2.986 -25.889 1.00 97.81 505 TRP A C 1
ATOM 3616 O O . TRP A 1 505 ? 3.095 1.761 -25.883 1.00 97.81 505 TRP A O 1
ATOM 3626 N N . TYR A 1 506 ? 2.224 3.622 -25.005 1.00 97.94 506 TYR A N 1
ATOM 3627 C CA . TYR A 1 506 ? 1.455 2.944 -23.965 1.00 97.94 506 TYR A CA 1
ATOM 3628 C C . TYR A 1 506 ? 0.109 3.617 -23.700 1.00 97.94 506 TYR A C 1
ATOM 3630 O O . TYR A 1 506 ? -0.075 4.817 -23.914 1.00 97.94 506 TYR A O 1
ATOM 3638 N N . ARG A 1 507 ? -0.841 2.815 -23.222 1.00 97.94 507 ARG A N 1
ATOM 3639 C CA . ARG A 1 507 ? -2.118 3.256 -22.650 1.00 97.94 507 ARG A CA 1
ATOM 3640 C C . ARG A 1 507 ? -2.536 2.338 -21.507 1.00 97.94 507 ARG A C 1
ATOM 3642 O O . ARG A 1 507 ? -2.034 1.219 -21.382 1.00 97.94 507 ARG A O 1
ATOM 3649 N N . VAL A 1 508 ? -3.494 2.775 -20.700 1.00 97.75 508 VAL A N 1
ATOM 3650 C CA . VAL A 1 508 ? -3.931 2.043 -19.504 1.00 97.75 508 VAL A CA 1
ATOM 3651 C C . VAL A 1 508 ? -5.442 1.875 -19.465 1.00 97.75 508 VAL A C 1
ATOM 3653 O O . VAL A 1 508 ? -6.181 2.678 -20.030 1.00 97.75 508 VAL A O 1
ATOM 3656 N N . TYR A 1 509 ? -5.910 0.816 -18.811 1.00 97.19 509 TYR A N 1
ATOM 3657 C CA . TYR A 1 509 ? -7.317 0.629 -18.484 1.00 97.19 509 TYR A CA 1
ATOM 3658 C C . TYR A 1 509 ? -7.535 1.085 -17.040 1.00 97.19 509 TYR A C 1
ATOM 3660 O O . TYR A 1 509 ? -7.135 0.391 -16.104 1.00 97.19 509 TYR A O 1
ATOM 3668 N N . ASP A 1 510 ? -8.174 2.238 -16.862 1.00 95.69 510 ASP A N 1
ATOM 3669 C CA . ASP A 1 510 ? -8.676 2.704 -15.571 1.00 95.69 510 ASP A CA 1
ATOM 3670 C C . ASP A 1 510 ? -10.039 2.058 -15.269 1.00 95.69 510 ASP A C 1
ATOM 3672 O O . ASP A 1 510 ? -10.903 1.939 -16.142 1.00 95.69 510 ASP A O 1
ATOM 3676 N N . SER A 1 511 ? -10.253 1.633 -14.025 1.00 93.38 511 SER A N 1
ATOM 3677 C CA . SER A 1 511 ? -11.439 0.866 -13.633 1.00 93.38 511 SER A CA 1
ATOM 3678 C C . SER A 1 511 ? -12.765 1.624 -13.765 1.00 93.38 511 SER A C 1
ATOM 3680 O O . SER A 1 511 ? -13.804 0.975 -13.885 1.00 93.38 511 SER A O 1
ATOM 3682 N N . GLY A 1 512 ? -12.749 2.962 -13.731 1.00 89.56 512 GLY A N 1
ATOM 3683 C CA . GLY A 1 512 ? -13.933 3.810 -13.904 1.00 89.56 512 GLY A CA 1
ATOM 3684 C C . GLY A 1 512 ? -14.090 4.355 -15.326 1.00 89.56 512 GLY A C 1
ATOM 3685 O O . GLY A 1 512 ? -15.208 4.438 -15.828 1.00 89.56 512 GLY A O 1
ATOM 3686 N N . ASN A 1 513 ? -12.979 4.694 -15.984 1.00 90.88 513 ASN A N 1
ATOM 3687 C CA . ASN A 1 513 ? -12.962 5.435 -17.252 1.00 90.88 513 ASN A CA 1
ATOM 3688 C C . ASN A 1 513 ? -12.694 4.551 -18.487 1.00 90.88 513 ASN A C 1
ATOM 3690 O O . ASN A 1 513 ? -12.989 4.955 -19.610 1.00 90.88 513 ASN A O 1
ATOM 3694 N N . GLY A 1 514 ? -12.183 3.330 -18.302 1.00 95.06 514 GLY A N 1
ATOM 3695 C CA . GLY A 1 514 ? -11.849 2.409 -19.388 1.00 95.06 514 GLY A CA 1
ATOM 3696 C C . GLY A 1 514 ? -10.442 2.614 -19.955 1.00 95.06 514 GLY A C 1
ATOM 3697 O O . GLY A 1 514 ? -9.542 3.079 -19.259 1.00 95.06 514 GLY A O 1
ATOM 3698 N N . TRP A 1 515 ? -10.239 2.228 -21.219 1.00 96.62 515 TRP A N 1
ATOM 3699 C CA . TRP A 1 515 ? -8.972 2.465 -21.921 1.00 96.62 515 TRP A CA 1
ATOM 3700 C C . TRP A 1 515 ? -8.759 3.963 -22.176 1.00 96.62 515 TRP A C 1
ATOM 3702 O O . TRP A 1 515 ? -9.565 4.587 -22.867 1.00 96.62 515 TRP A O 1
ATOM 3712 N N . THR A 1 516 ? -7.640 4.503 -21.698 1.00 97.31 516 THR A N 1
ATOM 3713 C CA . THR A 1 516 ? -7.158 5.846 -22.045 1.00 97.31 516 THR A CA 1
ATOM 3714 C C . THR A 1 516 ? -6.720 5.931 -23.511 1.00 97.31 516 THR A C 1
ATOM 3716 O O . THR A 1 516 ? -6.557 4.915 -24.203 1.00 97.31 516 THR A O 1
ATOM 3719 N N . GLY A 1 517 ? -6.455 7.154 -23.974 1.00 97.00 517 GLY A N 1
ATOM 3720 C CA . GLY A 1 517 ? -5.645 7.373 -25.172 1.00 97.00 517 GLY A CA 1
ATOM 3721 C C . GLY A 1 517 ? -4.223 6.814 -25.033 1.00 97.00 517 GLY A C 1
ATOM 3722 O O . GLY A 1 517 ? -3.743 6.553 -23.925 1.00 97.00 517 GLY A O 1
ATOM 3723 N N . TRP A 1 518 ? -3.557 6.640 -26.172 1.00 97.75 518 TRP A N 1
ATOM 3724 C CA . TRP A 1 518 ? -2.135 6.313 -26.266 1.00 97.75 518 TRP A CA 1
ATOM 3725 C C . TRP A 1 518 ? -1.259 7.546 -26.026 1.00 97.75 518 TRP A C 1
ATOM 3727 O O . TRP A 1 518 ? -1.524 8.620 -26.559 1.00 97.75 518 TRP A O 1
ATOM 3737 N N . THR A 1 519 ? -0.175 7.371 -25.281 1.00 97.50 519 THR A N 1
ATOM 3738 C CA . THR A 1 519 ? 0.916 8.346 -25.149 1.00 97.50 519 THR A CA 1
ATOM 3739 C C . THR A 1 519 ? 2.262 7.644 -25.312 1.00 97.50 519 THR A C 1
ATOM 3741 O O . THR A 1 519 ? 2.294 6.422 -25.465 1.00 97.50 519 THR A O 1
ATOM 3744 N N . SER A 1 520 ? 3.366 8.386 -25.290 1.00 96.31 520 SER A N 1
ATOM 3745 C CA . SER A 1 520 ? 4.704 7.827 -25.487 1.00 96.31 520 SER A CA 1
ATOM 3746 C C . SER A 1 520 ? 5.802 8.538 -24.698 1.00 96.31 520 SER A C 1
ATOM 3748 O O . SER A 1 520 ? 5.597 9.620 -24.150 1.00 96.31 520 SER A O 1
ATOM 3750 N N . ASN A 1 521 ? 6.982 7.910 -24.656 1.00 94.69 521 ASN A N 1
ATOM 3751 C CA . ASN A 1 521 ? 8.275 8.538 -24.357 1.00 94.69 521 ASN A CA 1
ATOM 3752 C C . ASN A 1 521 ? 8.277 9.494 -23.137 1.00 94.69 521 ASN A C 1
ATOM 3754 O O . ASN A 1 521 ? 8.601 10.677 -23.242 1.00 94.69 521 ASN A O 1
ATOM 3758 N N . GLY A 1 522 ? 7.912 8.976 -21.964 1.00 95.38 522 GLY A N 1
ATOM 3759 C CA . GLY A 1 522 ? 8.025 9.650 -20.665 1.00 95.38 522 GLY A CA 1
ATOM 3760 C C . GLY A 1 522 ? 6.796 10.449 -20.228 1.00 95.38 522 GLY A C 1
ATOM 3761 O O . GLY A 1 522 ? 6.733 10.882 -19.076 1.00 95.38 522 GLY A O 1
ATOM 3762 N N . GLN A 1 523 ? 5.801 10.609 -21.102 1.00 96.56 523 GLN A N 1
ATOM 3763 C CA . GLN A 1 523 ? 4.552 11.304 -20.791 1.00 96.56 523 GLN A CA 1
ATOM 3764 C C . GLN A 1 523 ? 3.678 10.521 -19.797 1.00 96.56 523 GLN A C 1
ATOM 3766 O O . GLN A 1 523 ? 3.694 9.288 -19.756 1.00 96.56 523 GLN A O 1
ATOM 3771 N N . ALA A 1 524 ? 2.885 11.226 -18.991 1.00 97.00 524 ALA A N 1
ATOM 3772 C CA . ALA A 1 524 ? 1.958 10.587 -18.059 1.00 97.00 524 ALA A CA 1
ATOM 3773 C C . ALA A 1 524 ? 0.824 9.853 -18.801 1.00 97.00 524 ALA A C 1
ATOM 3775 O O . ALA A 1 524 ? 0.363 10.304 -19.850 1.00 97.00 524 ALA A O 1
ATOM 3776 N N . CYS A 1 525 ? 0.344 8.744 -18.235 1.00 97.19 525 CYS A N 1
ATOM 3777 C CA . CYS A 1 525 ? -0.811 7.999 -18.732 1.00 97.19 525 CYS A CA 1
ATOM 3778 C C . CYS A 1 525 ? -1.656 7.443 -17.579 1.00 97.19 525 CYS A C 1
ATOM 3780 O O . CYS A 1 525 ? -1.108 6.809 -16.680 1.00 97.19 525 CYS A O 1
ATOM 3782 N N . GLY A 1 526 ? -2.974 7.661 -17.594 1.00 96.12 526 GLY A N 1
ATOM 3783 C CA . GLY A 1 526 ? -3.894 7.270 -16.517 1.00 96.12 526 GLY A CA 1
ATOM 3784 C C . GLY A 1 526 ? -4.768 8.414 -16.008 1.00 96.12 526 GLY A C 1
ATOM 3785 O O . GLY A 1 526 ? -5.058 9.358 -16.740 1.00 96.12 526 GLY A O 1
ATOM 3786 N N . VAL A 1 527 ? -5.210 8.323 -14.755 1.00 92.00 527 VAL A N 1
ATOM 3787 C CA . VAL A 1 527 ? -6.180 9.252 -14.153 1.00 92.00 527 VAL A CA 1
ATOM 3788 C C . VAL A 1 527 ? -5.659 9.692 -12.787 1.00 92.00 527 VAL A C 1
ATOM 3790 O O . VAL A 1 527 ? -5.451 8.845 -11.926 1.00 92.00 527 VAL A O 1
ATOM 3793 N N . SER A 1 528 ? -5.432 10.989 -12.557 1.00 86.06 528 SER A N 1
ATOM 3794 C CA . SER A 1 528 ? -4.705 11.444 -11.354 1.00 86.06 528 SER A CA 1
ATOM 3795 C C . SER A 1 528 ? -5.474 11.271 -10.035 1.00 86.06 528 SER A C 1
ATOM 3797 O O . SER A 1 528 ? -4.855 11.085 -8.989 1.00 86.06 528 SER A O 1
ATOM 3799 N N . GLY A 1 529 ? -6.812 11.288 -10.065 1.00 80.19 529 GLY A N 1
ATOM 3800 C CA . GLY A 1 529 ? -7.659 11.286 -8.865 1.00 80.19 529 GLY A CA 1
ATOM 3801 C C . GLY A 1 529 ? -8.922 10.424 -8.972 1.00 80.19 529 GLY A C 1
ATOM 3802 O O . GLY A 1 529 ? -9.139 9.723 -9.961 1.00 80.19 529 GLY A O 1
ATOM 3803 N N . GLY A 1 530 ? -9.768 10.467 -7.944 1.00 82.81 530 GLY A N 1
ATOM 3804 C CA . GLY A 1 530 ? -10.957 9.626 -7.777 1.00 82.81 530 GLY A CA 1
ATOM 3805 C C . GLY A 1 530 ? -10.648 8.215 -7.256 1.00 82.81 530 GLY A C 1
ATOM 3806 O O . GLY A 1 530 ? -9.492 7.797 -7.201 1.00 82.81 530 GLY A O 1
ATOM 3807 N N . SER A 1 531 ? -11.691 7.461 -6.898 1.00 83.50 531 SER A N 1
ATOM 3808 C CA . SER A 1 531 ? -11.601 6.100 -6.333 1.00 83.50 531 SER A CA 1
ATOM 3809 C C . SER A 1 531 ? -11.253 4.995 -7.344 1.00 83.50 531 SER A C 1
ATOM 3811 O O . SER A 1 531 ? -11.064 3.844 -6.955 1.00 83.50 531 SER A O 1
ATOM 3813 N N . SER A 1 532 ? -11.143 5.320 -8.636 1.00 89.00 532 SER A N 1
ATOM 3814 C CA . SER A 1 532 ? -10.700 4.382 -9.671 1.00 89.00 532 SER A CA 1
ATOM 3815 C C . SER A 1 532 ? -9.223 3.990 -9.522 1.00 89.00 532 SER A C 1
ATOM 3817 O O . SER A 1 532 ? -8.451 4.668 -8.842 1.00 89.00 532 SER A O 1
ATOM 3819 N N . GLY A 1 533 ? -8.792 2.941 -10.215 1.00 92.00 533 GLY A N 1
ATOM 3820 C CA . GLY A 1 533 ? -7.374 2.615 -10.365 1.00 92.00 533 GLY A CA 1
ATOM 3821 C C . GLY A 1 533 ? -7.111 1.805 -11.627 1.00 92.00 533 GLY A C 1
ATOM 3822 O O . GLY A 1 533 ? -8.040 1.297 -12.259 1.00 92.00 533 GLY A O 1
ATOM 3823 N N . LEU A 1 534 ? -5.842 1.668 -11.998 1.00 95.38 534 LEU A N 1
ATOM 3824 C CA . LEU A 1 534 ? -5.459 0.919 -13.188 1.00 95.38 534 LEU A CA 1
ATOM 3825 C C . LEU A 1 534 ? -5.649 -0.585 -12.972 1.00 95.38 534 LEU A C 1
ATOM 3827 O O . LEU A 1 534 ? -5.209 -1.136 -11.967 1.00 95.38 534 LEU A O 1
ATOM 3831 N N . CYS A 1 535 ? -6.262 -1.266 -13.936 1.00 95.62 535 CYS A N 1
ATOM 3832 C CA . CYS A 1 535 ? -6.390 -2.726 -13.963 1.00 95.62 535 CYS A CA 1
ATOM 3833 C C . CYS A 1 535 ? -5.999 -3.351 -15.311 1.00 95.62 535 CYS A C 1
ATOM 3835 O O . CYS A 1 535 ? -6.178 -4.550 -15.512 1.00 95.62 535 CYS A O 1
ATOM 3837 N N . GLY A 1 536 ? -5.433 -2.575 -16.235 1.00 96.75 536 GLY A N 1
ATOM 3838 C CA . GLY A 1 536 ? -4.841 -3.095 -17.466 1.00 96.75 536 GLY A CA 1
ATOM 3839 C C . GLY A 1 536 ? -3.857 -2.120 -18.097 1.00 96.75 536 GLY A C 1
ATOM 3840 O O . GLY A 1 536 ? -3.921 -0.919 -17.838 1.00 96.75 536 GLY A O 1
ATOM 3841 N N . ILE A 1 537 ? -2.940 -2.643 -18.908 1.00 97.75 537 ILE A N 1
ATOM 3842 C CA . ILE A 1 537 ? -1.904 -1.879 -19.611 1.00 97.75 537 ILE A CA 1
ATOM 3843 C C . ILE A 1 537 ? -1.724 -2.476 -21.009 1.00 97.75 537 ILE A C 1
ATOM 3845 O O . ILE A 1 537 ? -1.662 -3.694 -21.168 1.00 97.75 537 ILE A O 1
ATOM 3849 N N . ASP A 1 538 ? -1.647 -1.600 -22.005 1.00 97.38 538 ASP A N 1
ATOM 3850 C CA . ASP A 1 538 ? -1.330 -1.879 -23.406 1.00 97.38 538 ASP A CA 1
ATOM 3851 C C . ASP A 1 538 ? -0.004 -1.154 -23.701 1.00 97.38 538 ASP A C 1
ATOM 3853 O O . ASP A 1 538 ? 0.070 0.058 -23.500 1.00 97.38 538 ASP A O 1
ATOM 3857 N N . VAL A 1 539 ? 1.031 -1.859 -24.166 1.00 97.38 539 VAL A N 1
ATOM 3858 C CA . VAL A 1 539 ? 2.349 -1.279 -24.506 1.00 97.38 539 VAL A CA 1
ATOM 3859 C C . VAL A 1 539 ? 2.774 -1.753 -25.890 1.00 97.38 539 VAL A C 1
ATOM 3861 O O . VAL A 1 539 ? 2.563 -2.916 -26.228 1.00 97.38 539 VAL A O 1
ATOM 3864 N N . ALA A 1 540 ? 3.375 -0.879 -26.693 1.00 96.12 540 ALA A N 1
ATOM 3865 C CA . ALA A 1 540 ? 3.893 -1.195 -28.016 1.00 96.12 540 ALA A CA 1
ATOM 3866 C C . ALA A 1 540 ? 5.239 -0.503 -28.284 1.00 96.12 540 ALA A C 1
ATOM 3868 O O . ALA A 1 540 ? 5.385 0.697 -28.057 1.00 96.12 540 ALA A O 1
ATOM 3869 N N . LEU A 1 541 ? 6.195 -1.258 -28.827 1.00 93.25 541 LEU A N 1
ATOM 3870 C CA . LEU A 1 541 ? 7.388 -0.723 -29.477 1.00 93.25 541 LEU A CA 1
ATOM 3871 C C . LEU A 1 541 ? 7.047 -0.447 -30.942 1.00 93.25 541 LEU A C 1
ATOM 3873 O O . LEU A 1 541 ? 6.743 -1.360 -31.710 1.00 93.25 541 LEU A O 1
ATOM 3877 N N . VAL A 1 542 ? 7.088 0.823 -31.325 1.00 91.44 542 VAL A N 1
ATOM 3878 C CA . VAL A 1 542 ? 6.771 1.296 -32.675 1.00 91.44 542 VAL A CA 1
ATOM 3879 C C . VAL A 1 542 ? 8.045 1.887 -33.268 1.00 91.44 542 VAL A C 1
ATOM 3881 O O . VAL A 1 542 ? 8.747 2.610 -32.572 1.00 91.44 542 VAL A O 1
ATOM 3884 N N . ARG A 1 543 ? 8.390 1.575 -34.526 1.00 85.75 543 ARG A N 1
ATOM 3885 C CA . ARG A 1 543 ? 9.594 2.153 -35.156 1.00 85.75 543 ARG A CA 1
ATOM 3886 C C . ARG A 1 543 ? 9.516 3.679 -35.153 1.00 85.75 543 ARG A C 1
ATOM 3888 O O . ARG A 1 543 ? 8.457 4.230 -35.447 1.00 85.75 543 ARG A O 1
ATOM 3895 N N . LYS A 1 544 ? 10.629 4.339 -34.836 1.00 84.31 544 LYS A N 1
ATOM 3896 C CA . LYS A 1 544 ? 10.644 5.774 -34.547 1.00 84.31 544 LYS A CA 1
ATOM 3897 C C . LYS A 1 544 ? 10.073 6.609 -35.696 1.00 84.31 544 LYS A C 1
ATOM 3899 O O . LYS A 1 544 ? 10.401 6.382 -36.862 1.00 84.31 544 LYS A O 1
ATOM 3904 N N . GLY A 1 545 ? 9.194 7.553 -35.366 1.00 77.38 545 GLY A N 1
ATOM 3905 C CA . GLY A 1 545 ? 8.512 8.410 -36.342 1.00 77.38 545 GLY A CA 1
ATOM 3906 C C . GLY A 1 545 ? 7.357 7.749 -37.111 1.00 77.38 545 GLY A C 1
ATOM 3907 O O . GLY A 1 545 ? 6.793 8.377 -38.005 1.00 77.38 545 GLY A O 1
ATOM 3908 N N . GLN A 1 546 ? 6.971 6.510 -36.787 1.00 86.06 546 GLN A N 1
ATOM 3909 C CA . GLN A 1 546 ? 5.700 5.928 -37.240 1.00 86.06 546 GLN A CA 1
ATOM 3910 C C . GLN A 1 546 ? 4.530 6.402 -36.347 1.00 86.06 546 GLN A C 1
ATOM 3912 O O . GLN A 1 546 ? 4.741 6.744 -35.181 1.00 86.06 546 GLN A O 1
ATOM 3917 N N . PRO A 1 547 ? 3.286 6.444 -36.865 1.00 88.44 547 PRO A N 1
ATOM 3918 C CA . PRO A 1 547 ? 2.138 6.958 -36.120 1.00 88.44 547 PRO A CA 1
ATOM 3919 C C . PRO A 1 547 ? 1.757 6.094 -34.907 1.00 88.44 547 PRO A C 1
ATOM 3921 O O . PRO A 1 547 ? 2.027 4.894 -34.853 1.00 88.44 547 PRO A O 1
ATOM 3924 N N . ALA A 1 548 ? 1.061 6.718 -33.952 1.00 92.12 548 ALA A N 1
ATOM 3925 C CA . ALA A 1 548 ? 0.558 6.068 -32.745 1.00 92.12 548 ALA A CA 1
ATOM 3926 C C . ALA A 1 548 ? -0.337 4.842 -33.055 1.00 92.12 548 ALA A C 1
ATOM 3928 O O . ALA A 1 548 ? -1.124 4.893 -34.005 1.00 92.12 548 ALA A O 1
ATOM 3929 N N . PRO A 1 549 ? -0.345 3.784 -32.213 1.00 94.00 549 PRO A N 1
ATOM 3930 C CA . PRO A 1 549 ? -1.205 2.603 -32.398 1.00 94.00 549 PRO A CA 1
ATOM 3931 C C . PRO A 1 549 ? -2.727 2.844 -32.291 1.00 94.00 549 PRO A C 1
ATOM 3933 O O . PRO A 1 549 ? -3.509 1.892 -32.333 1.00 94.00 549 PRO A O 1
ATOM 3936 N N . GLY A 1 550 ? -3.170 4.086 -32.088 1.00 94.50 550 GLY A N 1
ATOM 3937 C CA . GLY A 1 550 ? -4.571 4.478 -31.969 1.00 94.50 550 GLY A CA 1
ATOM 3938 C C . GLY A 1 550 ? -4.724 5.926 -31.498 1.00 94.50 550 GLY A C 1
ATOM 3939 O O . GLY A 1 550 ? -3.761 6.687 -31.486 1.00 94.50 550 GLY A O 1
ATOM 3940 N N . SER A 1 551 ? -5.939 6.302 -31.083 1.00 94.88 551 SER A N 1
ATOM 3941 C CA . SER A 1 551 ? -6.227 7.650 -30.566 1.00 94.88 551 SER A CA 1
ATOM 3942 C C . SER A 1 551 ? -5.351 8.012 -29.362 1.00 94.88 551 SER A C 1
ATOM 3944 O O . SER A 1 551 ? -5.205 7.208 -28.440 1.00 94.88 551 SER A O 1
ATOM 3946 N N . THR A 1 552 ? -4.824 9.236 -29.357 1.00 95.12 552 THR A N 1
ATOM 3947 C CA . THR A 1 552 ? -3.988 9.804 -28.286 1.00 95.12 552 THR A CA 1
ATOM 3948 C C . THR A 1 552 ? -4.763 10.708 -27.316 1.00 95.12 552 THR A C 1
ATOM 3950 O O . THR A 1 552 ? -4.245 11.094 -26.270 1.00 95.12 552 THR A O 1
ATOM 3953 N N . GLY A 1 553 ? -6.023 11.035 -27.626 1.00 91.75 553 GLY A N 1
ATOM 3954 C CA . GLY A 1 553 ? -6.866 11.887 -26.783 1.00 91.75 553 GLY A CA 1
ATOM 3955 C C . GLY A 1 553 ? -7.147 11.263 -25.412 1.00 91.75 553 GLY A C 1
ATOM 3956 O O . GLY A 1 553 ? -7.431 10.070 -25.318 1.00 91.75 553 GLY A O 1
ATOM 3957 N N . ASN A 1 554 ? -7.092 12.076 -24.353 1.00 91.50 554 ASN A N 1
ATOM 3958 C CA . ASN A 1 554 ? -7.299 11.664 -22.958 1.00 91.50 554 ASN A CA 1
ATOM 3959 C C . ASN A 1 554 ? -6.375 10.506 -22.517 1.00 91.50 554 ASN A C 1
ATOM 3961 O O . ASN A 1 554 ? -6.805 9.579 -21.829 1.00 91.50 554 ASN A O 1
ATOM 3965 N N . ALA A 1 555 ? -5.101 10.527 -22.928 1.00 94.81 555 ALA A N 1
ATOM 3966 C CA . ALA A 1 555 ? -4.109 9.554 -22.462 1.00 94.81 555 ALA A CA 1
ATOM 3967 C C . ALA A 1 555 ? -3.774 9.714 -20.967 1.00 94.81 555 ALA A C 1
ATOM 3969 O O . ALA A 1 555 ? -3.611 8.720 -20.259 1.00 94.81 555 ALA A O 1
ATOM 3970 N N . PHE A 1 556 ? -3.741 10.956 -20.479 1.00 95.69 556 PHE A N 1
ATOM 3971 C CA . PHE A 1 556 ? -3.763 11.313 -19.061 1.00 95.69 556 PHE A CA 1
ATOM 3972 C C . PHE A 1 556 ? -4.968 12.219 -18.800 1.00 95.69 556 PHE A C 1
ATOM 3974 O O . PHE A 1 556 ? -5.321 13.037 -19.649 1.00 95.69 556 PHE A O 1
ATOM 3981 N N . THR A 1 557 ? -5.625 12.057 -17.654 1.00 91.06 557 THR A N 1
ATOM 3982 C CA . THR A 1 557 ? -6.755 12.893 -17.229 1.00 91.06 557 THR A CA 1
ATOM 3983 C C . THR A 1 557 ? -6.537 13.351 -15.796 1.00 91.06 557 THR A C 1
ATOM 3985 O O . THR A 1 557 ? -6.450 12.529 -14.882 1.00 91.06 557 THR A O 1
ATOM 3988 N N . GLU A 1 558 ? -6.487 14.665 -15.585 1.00 85.12 558 GLU A N 1
ATOM 3989 C CA . GLU A 1 558 ? -6.495 15.221 -14.237 1.00 85.12 558 GLU A CA 1
ATOM 3990 C C . GLU A 1 558 ? -7.929 15.334 -13.722 1.00 85.12 558 GLU A C 1
ATOM 3992 O O . GLU A 1 558 ? -8.767 16.047 -14.281 1.00 85.12 558 GLU A O 1
ATOM 3997 N N . THR A 1 559 ? -8.231 14.591 -12.657 1.00 77.19 559 THR A N 1
ATOM 3998 C CA . THR A 1 559 ? -9.587 14.527 -12.110 1.00 77.19 559 THR A CA 1
ATOM 3999 C C . THR A 1 559 ? -9.927 15.856 -11.435 1.00 77.19 559 THR A C 1
ATOM 4001 O O . THR A 1 559 ? -9.496 16.142 -10.319 1.00 77.19 559 THR A O 1
ATOM 4004 N N . SER A 1 560 ? -10.711 16.678 -12.127 1.00 63.56 560 SER A N 1
ATOM 4005 C CA . SER A 1 560 ? -11.155 17.983 -11.636 1.00 63.56 560 SER A CA 1
ATOM 4006 C C . SER A 1 560 ? -12.198 17.855 -10.520 1.00 63.56 560 SER A C 1
ATOM 4008 O O . SER A 1 560 ? -13.044 16.962 -10.547 1.00 63.56 560 SER A O 1
ATOM 4010 N N . GLY A 1 561 ? -12.178 18.794 -9.571 1.00 70.00 561 GLY A N 1
ATOM 4011 C CA . GLY A 1 561 ? -13.136 18.867 -8.464 1.00 70.00 561 GLY A CA 1
ATOM 4012 C C . GLY A 1 561 ? -12.610 18.323 -7.133 1.00 70.00 561 GLY A C 1
ATOM 4013 O O . GLY A 1 561 ? -11.503 17.797 -7.035 1.00 70.00 561 GLY A O 1
ATOM 4014 N N . ILE A 1 562 ? -13.421 18.505 -6.090 1.00 75.62 562 ILE A N 1
ATOM 4015 C CA . ILE A 1 562 ? -13.045 18.238 -4.698 1.00 75.62 562 ILE A CA 1
ATOM 4016 C C . ILE A 1 562 ? -13.414 16.804 -4.328 1.00 75.62 562 ILE A C 1
ATOM 4018 O O . ILE A 1 562 ? -14.578 16.412 -4.422 1.00 75.62 562 ILE A O 1
ATOM 4022 N N . GLY A 1 563 ? -12.425 16.030 -3.888 1.00 80.69 563 GLY A N 1
ATOM 4023 C CA . GLY A 1 563 ? -12.571 14.610 -3.587 1.00 80.69 563 GLY A CA 1
ATOM 4024 C C . GLY A 1 563 ? -12.023 14.216 -2.218 1.00 80.69 563 GLY A C 1
ATOM 4025 O O . GLY A 1 563 ? -11.188 14.898 -1.626 1.00 80.69 563 GLY A O 1
ATOM 4026 N N . LEU A 1 564 ? -12.489 13.062 -1.747 1.00 89.00 564 LEU A N 1
ATOM 4027 C CA . LEU A 1 564 ? -11.876 12.288 -0.676 1.00 89.00 564 LEU A CA 1
ATOM 4028 C C . LEU A 1 564 ? -11.862 10.824 -1.118 1.00 89.00 564 LEU A C 1
ATOM 4030 O O . LEU A 1 564 ? -12.877 10.324 -1.608 1.00 89.00 564 LEU A O 1
ATOM 4034 N N . VAL A 1 565 ? -10.721 10.158 -0.954 1.00 89.44 565 VAL A N 1
ATOM 4035 C CA . VAL A 1 565 ? -10.520 8.746 -1.289 1.00 89.44 565 VAL A CA 1
ATOM 4036 C C . VAL A 1 565 ? -9.962 8.034 -0.063 1.00 89.44 565 VAL A C 1
ATOM 4038 O O . VAL A 1 565 ? -8.982 8.474 0.538 1.00 89.44 565 VAL A O 1
ATOM 4041 N N . SER A 1 566 ? -10.570 6.916 0.321 1.00 91.31 566 SER A N 1
ATOM 4042 C CA . SER A 1 566 ? -10.143 6.120 1.476 1.00 91.31 566 SER A CA 1
ATOM 4043 C C . SER A 1 566 ? -10.019 4.643 1.127 1.00 91.31 566 SER A C 1
ATOM 4045 O O . SER A 1 566 ? -10.777 4.131 0.308 1.00 91.31 566 SER A O 1
ATOM 4047 N N . GLN A 1 567 ? -9.060 3.951 1.737 1.00 92.06 567 GLN A N 1
ATOM 4048 C CA . GLN A 1 567 ? -8.792 2.538 1.474 1.00 92.06 567 GLN A CA 1
ATOM 4049 C C . GLN A 1 567 ? -8.571 1.791 2.791 1.00 92.06 567 GLN A C 1
ATOM 4051 O O . GLN A 1 567 ? -7.835 2.251 3.662 1.00 92.06 567 GLN A O 1
ATOM 4056 N N . ALA A 1 568 ? -9.216 0.634 2.938 1.00 93.69 568 ALA A N 1
ATOM 4057 C CA . ALA A 1 568 ? -9.200 -0.173 4.155 1.00 93.69 568 ALA A CA 1
ATOM 4058 C C . ALA A 1 568 ? -8.392 -1.466 3.975 1.00 93.69 568 ALA A C 1
ATOM 4060 O O . ALA A 1 568 ? -8.598 -2.192 3.001 1.00 93.69 568 ALA A O 1
ATOM 4061 N N . HIS A 1 569 ? -7.541 -1.794 4.949 1.00 93.81 569 HIS A N 1
ATOM 4062 C CA . HIS A 1 569 ? -6.974 -3.132 5.115 1.00 93.81 569 HIS A CA 1
ATOM 4063 C C . HIS A 1 569 ? -7.852 -3.930 6.081 1.00 93.81 569 HIS A C 1
ATOM 4065 O O . HIS A 1 569 ? -8.013 -3.539 7.240 1.00 93.81 569 HIS A O 1
ATOM 4071 N N . VAL A 1 570 ? -8.394 -5.058 5.629 1.00 94.56 570 VAL A N 1
ATOM 4072 C CA . VAL A 1 570 ? -9.336 -5.891 6.388 1.00 94.56 570 VAL A CA 1
ATOM 4073 C C . VAL A 1 570 ? -8.762 -7.289 6.628 1.00 94.56 570 VAL A C 1
ATOM 4075 O O . VAL A 1 570 ? -8.144 -7.897 5.751 1.00 94.56 570 VAL A O 1
ATOM 4078 N N . ALA A 1 571 ? -8.979 -7.816 7.835 1.00 93.94 571 ALA A N 1
ATOM 4079 C CA . ALA A 1 571 ? -8.518 -9.134 8.256 1.00 93.94 571 ALA A CA 1
ATOM 4080 C C . ALA A 1 571 ? -8.929 -10.233 7.259 1.00 93.94 571 ALA A C 1
ATOM 4082 O O . ALA A 1 571 ? -10.092 -10.334 6.867 1.00 93.94 571 ALA A O 1
ATOM 4083 N N . SER A 1 572 ? -7.955 -11.049 6.846 1.00 87.25 572 SER A N 1
ATOM 4084 C CA . SER A 1 572 ? -8.109 -12.125 5.849 1.00 87.25 572 SER A CA 1
ATOM 4085 C C . SER A 1 572 ? -8.587 -11.693 4.450 1.00 87.25 572 SER A C 1
ATOM 4087 O O . SER A 1 572 ? -8.831 -12.559 3.613 1.00 87.25 572 SER A O 1
ATOM 4089 N N . ALA A 1 573 ? -8.705 -10.389 4.176 1.00 86.69 573 ALA A N 1
ATOM 4090 C CA . ALA A 1 573 ? -9.040 -9.837 2.860 1.00 86.69 573 ALA A CA 1
ATOM 4091 C C . ALA A 1 573 ? -7.916 -8.962 2.270 1.00 86.69 573 ALA A C 1
ATOM 4093 O O . ALA A 1 573 ? -7.870 -8.778 1.057 1.00 86.69 573 ALA A O 1
ATOM 4094 N N . GLY A 1 574 ? -7.005 -8.455 3.109 1.00 88.69 574 GLY A N 1
ATOM 4095 C CA . GLY A 1 574 ? -5.932 -7.552 2.694 1.00 88.69 574 GLY A CA 1
ATOM 4096 C C . GLY A 1 574 ? -6.437 -6.128 2.461 1.00 88.69 574 GLY A C 1
ATOM 4097 O O . GLY A 1 574 ? -7.471 -5.726 3.000 1.00 88.69 574 GLY A O 1
ATOM 4098 N N . TRP A 1 575 ? -5.705 -5.359 1.655 1.00 87.69 575 TRP A N 1
ATOM 4099 C CA . TRP A 1 575 ? -6.161 -4.057 1.169 1.00 87.69 575 TRP A CA 1
ATOM 4100 C C . TRP A 1 575 ? -7.316 -4.234 0.172 1.00 87.69 575 TRP A C 1
ATOM 4102 O O . TRP A 1 575 ? -7.187 -4.921 -0.840 1.00 87.69 575 TRP A O 1
ATOM 4112 N N . LEU A 1 576 ? -8.454 -3.603 0.459 1.00 87.06 576 LEU A N 1
ATOM 4113 C CA . LEU A 1 576 ? -9.618 -3.568 -0.429 1.00 87.06 576 LEU A CA 1
ATOM 4114 C C . LEU A 1 576 ? -9.449 -2.497 -1.519 1.00 87.06 576 LEU A C 1
ATOM 4116 O O . LEU A 1 576 ? -8.478 -1.741 -1.510 1.00 87.06 576 LEU A O 1
ATOM 4120 N N . ALA A 1 577 ? -10.394 -2.405 -2.457 1.00 82.44 577 ALA A N 1
ATOM 4121 C CA . ALA A 1 577 ? -10.441 -1.273 -3.384 1.00 82.44 577 ALA A CA 1
ATOM 4122 C C . ALA A 1 577 ? -10.661 0.056 -2.619 1.00 82.44 577 ALA A C 1
ATOM 4124 O O . ALA A 1 577 ? -11.390 0.054 -1.620 1.00 82.44 577 ALA A O 1
ATOM 4125 N N . PRO A 1 578 ? -10.061 1.180 -3.056 1.00 86.94 578 PRO A N 1
ATOM 4126 C CA . PRO A 1 578 ? -10.384 2.498 -2.530 1.00 86.94 578 PRO A CA 1
ATOM 4127 C C . PRO A 1 578 ? -11.833 2.886 -2.832 1.00 86.94 578 PRO A C 1
ATOM 4129 O O . PRO A 1 578 ? -12.406 2.474 -3.840 1.00 86.94 578 PRO A O 1
ATOM 4132 N N . VAL A 1 579 ? -12.406 3.714 -1.966 1.00 89.19 579 VAL A N 1
ATOM 4133 C CA . VAL A 1 579 ? -13.785 4.206 -2.055 1.00 89.19 579 VAL A CA 1
ATOM 4134 C C . VAL A 1 579 ? -13.823 5.724 -1.868 1.00 89.19 579 VAL A C 1
ATOM 4136 O O . VAL A 1 579 ? -12.936 6.309 -1.238 1.00 89.19 579 VAL A O 1
ATOM 4139 N N . GLY A 1 580 ? -14.826 6.365 -2.459 1.00 88.31 580 GLY A N 1
ATOM 4140 C CA . GLY A 1 580 ? -14.988 7.813 -2.520 1.00 88.31 580 GLY A CA 1
ATOM 4141 C C . GLY A 1 580 ? -15.695 8.442 -1.315 1.00 88.31 580 GLY A C 1
ATOM 4142 O O . GLY A 1 580 ? -15.934 7.822 -0.276 1.00 88.31 580 GLY A O 1
ATOM 4143 N N . ASN A 1 581 ? -16.051 9.717 -1.474 1.00 90.88 581 ASN A N 1
ATOM 4144 C CA . ASN A 1 581 ? -16.632 10.546 -0.422 1.00 90.88 581 ASN A CA 1
ATOM 4145 C C . ASN A 1 581 ? -17.999 10.014 0.059 1.00 90.88 581 ASN A C 1
ATOM 4147 O O . ASN A 1 581 ? -18.992 10.066 -0.663 1.00 90.88 581 ASN A O 1
ATOM 4151 N N . GLY A 1 582 ? -18.066 9.550 1.307 1.00 90.75 582 GLY A N 1
ATOM 4152 C CA . GLY A 1 582 ? -19.260 8.981 1.938 1.00 90.75 582 GLY A CA 1
ATOM 4153 C C . GLY A 1 582 ? -19.474 7.482 1.717 1.00 90.75 582 GLY A C 1
ATOM 4154 O O . GLY A 1 582 ? -20.408 6.930 2.300 1.00 90.75 582 GLY A O 1
ATOM 4155 N N . GLU A 1 583 ? -18.626 6.823 0.928 1.00 94.00 583 GLU A N 1
ATOM 4156 C CA . GLU A 1 583 ? -18.685 5.379 0.691 1.00 94.00 583 GLU A CA 1
ATOM 4157 C C . GLU A 1 583 ? -18.075 4.571 1.857 1.00 94.00 583 GLU A C 1
ATOM 4159 O O . GLU A 1 583 ? -17.432 5.109 2.762 1.00 94.00 583 GLU A O 1
ATOM 4164 N N . THR A 1 584 ? -18.323 3.258 1.869 1.00 96.25 584 THR A N 1
ATOM 4165 C CA . THR A 1 584 ? -17.943 2.354 2.968 1.00 96.25 584 THR A CA 1
ATOM 4166 C C . THR A 1 584 ? -16.579 1.709 2.721 1.00 96.25 584 THR A C 1
ATOM 4168 O O . THR A 1 584 ? -16.466 0.795 1.906 1.00 96.25 584 THR A O 1
ATOM 4171 N N . ALA A 1 585 ? -15.556 2.111 3.476 1.00 95.06 585 ALA A N 1
ATOM 4172 C CA . ALA A 1 585 ? -14.245 1.468 3.465 1.00 95.06 585 ALA A CA 1
ATOM 4173 C C . ALA A 1 585 ? -14.199 0.349 4.524 1.00 95.06 585 ALA A C 1
ATOM 4175 O O . ALA A 1 585 ? -14.085 0.616 5.721 1.00 95.06 585 ALA A O 1
ATOM 4176 N N . GLY A 1 586 ? -14.312 -0.913 4.097 1.00 94.50 586 GLY A N 1
ATOM 4177 C CA . GLY A 1 586 ? -14.256 -2.096 4.971 1.00 94.50 586 GLY A CA 1
ATOM 4178 C C . GLY A 1 586 ? -15.273 -3.178 4.594 1.00 94.50 586 GLY A C 1
ATOM 4179 O O . GLY A 1 586 ? -15.738 -3.220 3.457 1.00 94.50 586 GLY A O 1
ATOM 4180 N N . GLN A 1 587 ? -15.623 -4.064 5.537 1.00 94.06 587 GLN A N 1
ATOM 4181 C CA . GLN A 1 587 ? -16.594 -5.154 5.325 1.00 94.06 587 GLN A CA 1
ATOM 4182 C C . GLN A 1 587 ? -17.538 -5.331 6.525 1.00 94.06 587 GLN A C 1
ATOM 4184 O O . GLN A 1 587 ? -17.257 -6.087 7.451 1.00 94.06 587 GLN A O 1
ATOM 4189 N N . THR A 1 588 ? -18.691 -4.660 6.487 1.00 95.00 588 THR A N 1
ATOM 4190 C CA . THR A 1 588 ? -19.729 -4.731 7.532 1.00 95.00 588 THR A CA 1
ATOM 4191 C C . THR A 1 588 ? -20.341 -6.129 7.656 1.00 95.00 588 THR A C 1
ATOM 4193 O O . THR A 1 588 ? -20.760 -6.704 6.650 1.00 95.00 588 THR A O 1
ATOM 4196 N N . GLY A 1 589 ? -20.462 -6.657 8.876 1.00 86.50 589 GLY A N 1
ATOM 4197 C CA . GLY A 1 589 ? -21.182 -7.902 9.165 1.00 86.50 589 GLY A CA 1
ATOM 4198 C C . GLY A 1 589 ? -20.464 -9.188 8.744 1.00 86.50 589 GLY A C 1
ATOM 4199 O O . GLY A 1 589 ? -21.043 -10.266 8.847 1.00 86.50 589 GLY A O 1
ATOM 4200 N N . MET A 1 590 ? -19.208 -9.105 8.289 1.00 88.19 590 MET A N 1
ATOM 4201 C CA . MET A 1 590 ? -18.393 -10.278 7.941 1.00 88.19 590 MET A CA 1
ATOM 4202 C C . MET A 1 590 ? -17.526 -10.786 9.105 1.00 88.19 590 MET A C 1
ATOM 4204 O O . MET A 1 590 ? -16.759 -11.727 8.915 1.00 88.19 590 MET A O 1
ATOM 4208 N N . SER A 1 591 ? -17.613 -10.178 10.299 1.00 87.88 591 SER A N 1
ATOM 4209 C CA . SER A 1 591 ? -16.770 -10.489 11.470 1.00 87.88 591 SER A CA 1
ATOM 4210 C C . SER A 1 591 ? -15.263 -10.332 11.217 1.00 87.88 591 SER A C 1
ATOM 4212 O O . SER A 1 591 ? -14.436 -10.908 11.924 1.00 87.88 591 SER A O 1
ATOM 4214 N N . ARG A 1 592 ? -14.889 -9.529 10.213 1.00 92.44 592 ARG A N 1
ATOM 4215 C CA . ARG A 1 592 ? -13.501 -9.218 9.850 1.00 92.44 592 ARG A CA 1
ATOM 4216 C C . ARG A 1 592 ? -13.151 -7.828 10.358 1.00 92.44 592 ARG A C 1
ATOM 4218 O O . ARG A 1 592 ? -13.857 -6.869 10.066 1.00 92.44 592 ARG A O 1
ATOM 4225 N N . SER A 1 593 ? -12.053 -7.708 11.097 1.00 95.50 593 SER A N 1
ATOM 4226 C CA . SER A 1 593 ? -11.605 -6.410 11.594 1.00 95.50 593 SER A CA 1
ATOM 4227 C C . SER A 1 593 ? -11.001 -5.545 10.489 1.00 95.50 593 SER A C 1
ATOM 4229 O O . SER A 1 593 ? -10.220 -6.015 9.661 1.00 95.50 593 SER A O 1
ATOM 4231 N N . LEU A 1 594 ? -11.309 -4.252 10.534 1.00 97.19 594 LEU A N 1
ATOM 4232 C CA . LEU A 1 594 ? -10.489 -3.195 9.960 1.00 97.19 594 LEU A CA 1
ATOM 4233 C C . LEU A 1 594 ? -9.165 -3.155 10.742 1.00 97.19 594 LEU A C 1
ATOM 4235 O O . LEU A 1 594 ? -9.168 -3.108 11.973 1.00 97.19 594 LEU A O 1
ATOM 4239 N N . GLN A 1 595 ? -8.035 -3.214 10.043 1.00 97.25 595 GLN A N 1
ATOM 4240 C CA . GLN A 1 595 ? -6.697 -3.307 10.644 1.00 97.25 595 GLN A CA 1
ATOM 4241 C C . GLN A 1 595 ? -5.820 -2.100 10.304 1.00 97.25 595 GLN A C 1
ATOM 4243 O O . GLN A 1 595 ? -5.078 -1.639 11.168 1.00 97.25 595 GLN A O 1
ATOM 4248 N N . ALA A 1 596 ? -5.938 -1.552 9.091 1.00 95.88 596 ALA A N 1
ATOM 4249 C CA . ALA A 1 596 ? -5.287 -0.306 8.691 1.00 95.88 596 ALA A CA 1
ATOM 4250 C C . ALA A 1 596 ? -6.174 0.531 7.753 1.00 95.88 596 ALA A C 1
ATOM 4252 O O . ALA A 1 596 ? -7.103 0.003 7.136 1.00 95.88 596 ALA A O 1
ATOM 4253 N N . LEU A 1 597 ? -5.895 1.833 7.667 1.00 94.75 597 LEU A N 1
ATOM 4254 C CA . LEU A 1 597 ? -6.683 2.812 6.917 1.00 94.75 597 LEU A CA 1
ATOM 4255 C C . LEU A 1 597 ? -5.781 3.867 6.255 1.00 94.75 597 LEU A C 1
ATOM 4257 O O . LEU A 1 597 ? -4.967 4.498 6.932 1.00 94.75 597 LEU A O 1
ATOM 4261 N N . TYR A 1 598 ? -5.988 4.082 4.956 1.00 91.81 598 TYR A N 1
ATOM 4262 C CA . TYR A 1 598 ? -5.479 5.212 4.175 1.00 91.81 598 TYR A CA 1
ATOM 4263 C C . TYR A 1 598 ? -6.601 6.209 3.876 1.00 91.81 598 TYR A C 1
ATOM 4265 O O . TYR A 1 598 ? -7.736 5.797 3.620 1.00 91.81 598 TYR A O 1
ATOM 4273 N N . ILE A 1 599 ? -6.284 7.508 3.866 1.00 91.62 599 ILE A N 1
ATOM 4274 C CA . ILE A 1 599 ? -7.197 8.584 3.450 1.00 91.62 599 ILE A CA 1
ATOM 4275 C C . ILE A 1 599 ? -6.394 9.698 2.767 1.00 91.62 599 ILE A C 1
ATOM 4277 O O . ILE A 1 599 ? -5.400 10.164 3.317 1.00 91.62 599 ILE A O 1
ATOM 4281 N N . SER A 1 600 ? -6.860 10.161 1.610 1.00 88.25 600 SER A N 1
ATOM 4282 C CA . SER A 1 600 ? -6.388 11.377 0.949 1.00 88.25 600 SER A CA 1
ATOM 4283 C C . SER A 1 600 ? -7.560 12.236 0.489 1.00 88.25 600 SER A C 1
ATOM 4285 O O . SER A 1 600 ? -8.691 11.777 0.308 1.00 88.25 600 SER A O 1
ATOM 4287 N N . THR A 1 601 ? -7.276 13.520 0.346 1.00 88.19 601 THR A N 1
ATOM 4288 C CA . THR A 1 601 ? -8.107 14.537 -0.297 1.00 88.19 601 THR A CA 1
ATOM 4289 C C . THR A 1 601 ? -7.658 14.736 -1.740 1.00 88.19 601 THR A C 1
ATOM 4291 O O . THR A 1 601 ? -6.614 14.246 -2.168 1.00 88.19 601 THR A O 1
ATOM 4294 N N . GLN A 1 602 ? -8.451 15.481 -2.499 1.00 83.88 602 GLN A N 1
ATOM 4295 C CA . GLN A 1 602 ? -8.145 15.870 -3.867 1.00 83.88 602 GLN A CA 1
ATOM 4296 C C . GLN A 1 602 ? -8.797 17.224 -4.161 1.00 83.88 602 GLN A C 1
ATOM 4298 O O . GLN A 1 602 ? -9.903 17.485 -3.685 1.00 83.88 602 GLN A O 1
ATOM 4303 N N . GLY A 1 603 ? -8.134 18.072 -4.951 1.00 81.44 603 GLY A N 1
ATOM 4304 C CA . GLY A 1 603 ? -8.700 19.343 -5.422 1.00 81.44 603 GLY A CA 1
ATOM 4305 C C . GLY A 1 603 ? -8.841 20.439 -4.357 1.00 81.44 603 GLY A C 1
ATOM 4306 O O . GLY A 1 603 ? -9.490 21.445 -4.628 1.00 81.44 603 GLY A O 1
ATOM 4307 N N . ILE A 1 604 ? -8.250 20.254 -3.171 1.00 85.19 604 ILE A N 1
ATOM 4308 C CA . ILE A 1 604 ? -8.139 21.257 -2.100 1.00 85.19 604 ILE A CA 1
ATOM 4309 C C . ILE A 1 604 ? -6.761 21.191 -1.442 1.00 85.19 604 ILE A C 1
ATOM 4311 O O . ILE A 1 604 ? -6.159 20.121 -1.361 1.00 85.19 604 ILE A O 1
ATOM 4315 N N . ASP A 1 605 ? -6.305 22.318 -0.904 1.00 88.31 605 ASP A N 1
ATOM 4316 C CA . ASP A 1 605 ? -5.104 22.409 -0.071 1.00 88.31 605 ASP A CA 1
ATOM 4317 C C . ASP A 1 605 ? -5.445 22.058 1.386 1.00 88.31 605 ASP A C 1
ATOM 4319 O O . ASP A 1 605 ? -5.446 22.901 2.285 1.00 88.31 605 ASP A O 1
ATOM 4323 N N . ALA A 1 606 ? -5.838 20.806 1.622 1.00 88.75 606 ALA A N 1
ATOM 4324 C CA . ALA A 1 606 ? -5.990 20.283 2.972 1.00 88.75 606 ALA A CA 1
ATOM 4325 C C . ALA A 1 606 ? -5.704 18.786 3.028 1.00 88.75 606 ALA A C 1
ATOM 4327 O O . ALA A 1 606 ? -6.276 18.039 2.244 1.00 88.75 606 ALA A O 1
ATOM 4328 N N . SER A 1 607 ? -4.900 18.336 3.987 1.00 90.75 607 SER A N 1
ATOM 4329 C CA . SER A 1 607 ? -4.585 16.918 4.213 1.00 90.75 607 SER A CA 1
ATOM 4330 C C . SER A 1 607 ? -5.468 16.313 5.301 1.00 90.75 607 SER A C 1
ATOM 4332 O O . SER A 1 607 ? -5.876 17.012 6.230 1.00 90.75 607 SER A O 1
ATOM 4334 N N . VAL A 1 608 ? -5.728 15.002 5.230 1.00 94.06 608 VAL A N 1
ATOM 4335 C CA . VAL A 1 608 ? -6.316 14.254 6.354 1.00 94.06 608 VAL A CA 1
ATOM 4336 C C . VAL A 1 608 ? -5.204 13.676 7.219 1.00 94.06 608 VAL A C 1
ATOM 4338 O O . VAL A 1 608 ? -4.353 12.936 6.732 1.00 94.06 608 VAL A O 1
ATOM 4341 N N . GLU A 1 609 ? -5.249 13.975 8.511 1.00 96.25 609 GLU A N 1
ATOM 4342 C CA . GLU A 1 609 ? -4.454 13.307 9.537 1.00 96.25 609 GLU A CA 1
ATOM 4343 C C . GLU A 1 609 ? -5.326 12.330 10.324 1.00 96.25 609 GLU A C 1
ATOM 4345 O O . GLU A 1 609 ? -6.421 12.683 10.771 1.00 96.25 609 GLU A O 1
ATOM 4350 N N . VAL A 1 610 ? -4.829 11.109 10.515 1.00 97.25 610 VAL A N 1
ATOM 4351 C CA . VAL A 1 610 ? -5.563 9.982 11.100 1.00 97.25 610 VAL A CA 1
ATOM 4352 C C . VAL A 1 610 ? -4.798 9.415 12.290 1.00 97.25 610 VAL A C 1
ATOM 4354 O O . VAL A 1 610 ? -3.638 9.041 12.158 1.00 97.25 610 VAL A O 1
ATOM 4357 N N . SER A 1 611 ? -5.458 9.294 13.437 1.00 97.88 611 SER A N 1
ATOM 4358 C CA . SER A 1 611 ? -4.995 8.513 14.590 1.00 97.88 611 SER A CA 1
ATOM 4359 C C . SER A 1 611 ? -5.947 7.334 14.805 1.00 97.88 611 SER A C 1
ATOM 4361 O O . SER A 1 611 ? -7.167 7.490 14.710 1.00 97.88 611 SER A O 1
ATOM 4363 N N . ALA A 1 612 ? -5.407 6.147 15.086 1.00 98.19 612 ALA A N 1
ATOM 4364 C CA . ALA A 1 612 ? -6.188 4.939 15.342 1.00 98.19 612 ALA A CA 1
ATOM 4365 C C . ALA A 1 612 ? -5.942 4.399 16.756 1.00 98.19 612 ALA A C 1
ATOM 4367 O O . ALA A 1 612 ? -4.805 4.325 17.219 1.00 98.19 612 ALA A O 1
ATOM 4368 N N . HIS A 1 613 ? -7.014 3.978 17.424 1.00 98.00 613 HIS A N 1
ATOM 4369 C CA . HIS A 1 613 ? -6.967 3.181 18.643 1.00 98.00 613 HIS A CA 1
ATOM 4370 C C . HIS A 1 613 ? -6.926 1.700 18.262 1.00 98.00 613 HIS A C 1
ATOM 4372 O O . HIS A 1 613 ? -7.942 1.134 17.847 1.00 98.00 613 HIS A O 1
ATOM 4378 N N . VAL A 1 614 ? -5.761 1.069 18.388 1.00 98.00 614 VAL A N 1
ATOM 4379 C CA . VAL A 1 614 ? -5.543 -0.330 17.995 1.00 98.00 614 VAL A CA 1
ATOM 4380 C C . VAL A 1 614 ? -5.586 -1.250 19.216 1.00 98.00 614 VAL A C 1
ATOM 4382 O O . VAL A 1 614 ? -5.067 -0.923 20.285 1.00 98.00 614 VAL A O 1
ATOM 4385 N N . ALA A 1 615 ? -6.196 -2.425 19.055 1.00 96.69 615 ALA A N 1
ATOM 4386 C CA . ALA A 1 615 ? -6.253 -3.466 20.074 1.00 96.69 615 ALA A CA 1
ATOM 4387 C C . ALA A 1 615 ? -4.851 -3.779 20.632 1.00 96.69 615 ALA A C 1
ATOM 4389 O O . ALA A 1 615 ? -3.909 -3.991 19.872 1.00 96.69 615 ALA A O 1
ATOM 4390 N N . ASN A 1 616 ? -4.725 -3.817 21.962 1.00 94.12 616 ASN A N 1
ATOM 4391 C CA . ASN A 1 616 ? -3.473 -4.039 22.703 1.00 94.12 616 ASN A CA 1
ATOM 4392 C C . ASN A 1 616 ? -2.357 -2.989 22.480 1.00 94.12 616 ASN A C 1
ATOM 4394 O O . ASN A 1 616 ? -1.239 -3.204 22.940 1.00 94.12 616 ASN A O 1
ATOM 4398 N N . ILE A 1 617 ? -2.643 -1.862 21.814 1.00 96.06 617 ILE A N 1
ATOM 4399 C CA . ILE A 1 617 ? -1.705 -0.738 21.615 1.00 96.06 617 ILE A CA 1
ATOM 4400 C C . ILE A 1 617 ? -2.268 0.568 22.197 1.00 96.06 617 ILE A C 1
ATOM 4402 O O . ILE A 1 617 ? -1.527 1.340 22.797 1.00 96.06 617 ILE A O 1
ATOM 4406 N N . GLY A 1 618 ? -3.572 0.815 22.045 1.00 95.56 618 GLY A N 1
ATOM 4407 C CA . GLY A 1 618 ? -4.187 2.105 22.358 1.00 95.56 618 GLY A CA 1
ATOM 4408 C C . GLY A 1 618 ? -4.093 3.091 21.189 1.00 95.56 618 GLY A C 1
ATOM 4409 O O . GLY A 1 618 ? -3.953 2.682 20.034 1.00 95.56 618 GLY A O 1
ATOM 4410 N N . TRP A 1 619 ? -4.210 4.390 21.482 1.00 97.44 619 TRP A N 1
ATOM 4411 C CA . TRP A 1 619 ? -4.121 5.466 20.487 1.00 97.44 619 TRP A CA 1
ATOM 4412 C C . TRP A 1 619 ? -2.697 5.613 19.930 1.00 97.44 619 TRP A C 1
ATOM 4414 O O . TRP A 1 619 ? -1.760 5.918 20.664 1.00 97.44 619 TRP A O 1
ATOM 4424 N N . GLN A 1 620 ? -2.550 5.440 18.617 1.00 98.00 620 GLN A N 1
ATOM 4425 C CA . GLN A 1 620 ? -1.325 5.742 17.874 1.00 98.00 620 GLN A CA 1
ATOM 4426 C C . GLN A 1 620 ? -1.205 7.256 17.580 1.00 98.00 620 GLN A C 1
ATOM 4428 O O . GLN A 1 620 ? -2.224 7.956 17.574 1.00 98.00 620 GLN A O 1
ATOM 4433 N N . PRO A 1 621 ? 0.002 7.777 17.280 1.00 97.44 621 PRO A N 1
ATOM 4434 C CA . PRO A 1 621 ? 0.176 9.123 16.727 1.00 97.44 621 PRO A CA 1
ATOM 4435 C C . PRO A 1 621 ? -0.647 9.361 15.451 1.00 97.44 621 PRO A C 1
ATOM 4437 O O . PRO A 1 621 ? -1.090 8.415 14.798 1.00 97.44 621 PRO A O 1
ATOM 4440 N N . TYR A 1 622 ? -0.834 10.631 15.087 1.00 97.12 622 TYR A N 1
ATOM 4441 C CA . TYR A 1 622 ? -1.471 10.997 13.820 1.00 97.12 622 TYR A CA 1
ATOM 4442 C C . TYR A 1 622 ? -0.513 10.762 12.648 1.00 97.12 622 TYR A C 1
ATOM 4444 O O . TYR A 1 622 ? 0.677 11.059 12.749 1.00 97.12 622 TYR A O 1
ATOM 4452 N N . VAL A 1 623 ? -1.050 10.263 11.537 1.00 94.50 623 VAL A N 1
ATOM 4453 C CA . VAL A 1 623 ? -0.336 10.028 10.273 1.00 94.50 623 VAL A CA 1
ATOM 4454 C C . VAL A 1 623 ? -1.153 10.535 9.083 1.00 94.50 623 VAL A C 1
ATOM 4456 O O . VAL A 1 623 ? -2.373 10.667 9.181 1.00 94.50 623 VAL A O 1
ATOM 4459 N N . SER A 1 624 ? -0.492 10.828 7.964 1.00 86.62 624 SER A N 1
ATOM 4460 C CA . SER A 1 624 ? -1.106 11.381 6.749 1.00 86.62 624 SER A CA 1
ATOM 4461 C C . SER A 1 624 ? -0.329 10.985 5.482 1.00 86.62 624 SER A C 1
ATOM 4463 O O . SER A 1 624 ? 0.756 10.397 5.557 1.00 86.62 624 SER A O 1
ATOM 4465 N N . GLY A 1 625 ? -0.893 11.290 4.306 1.00 79.50 625 GLY A N 1
ATOM 4466 C CA . GLY A 1 625 ? -0.270 11.030 3.003 1.00 79.50 625 GLY A CA 1
ATOM 4467 C C . GLY A 1 625 ? 0.030 9.544 2.779 1.00 79.50 625 GLY A C 1
ATOM 4468 O O . GLY A 1 625 ? -0.840 8.694 2.960 1.00 79.50 625 GLY A O 1
ATOM 4469 N N . ALA A 1 626 ? 1.282 9.229 2.439 1.00 77.31 626 ALA A N 1
ATOM 4470 C CA . ALA A 1 626 ? 1.764 7.869 2.177 1.00 77.31 626 ALA A CA 1
ATOM 4471 C C . ALA A 1 626 ? 1.770 6.925 3.408 1.00 77.31 626 ALA A C 1
ATOM 4473 O O . ALA A 1 626 ? 2.064 5.735 3.266 1.00 77.31 626 ALA A O 1
ATOM 4474 N N . SER A 1 627 ? 1.420 7.405 4.610 1.00 86.81 627 SER A N 1
ATOM 4475 C CA . SER A 1 627 ? 1.362 6.602 5.845 1.00 86.81 627 SER A CA 1
ATOM 4476 C C . SER A 1 627 ? -0.063 6.178 6.226 1.00 86.81 627 SER A C 1
ATOM 4478 O O . SER A 1 627 ? -0.966 7.008 6.296 1.00 86.81 627 SER A O 1
ATOM 4480 N N . TYR A 1 628 ? -0.258 4.891 6.540 1.00 91.69 628 TYR A N 1
ATOM 4481 C CA . TYR A 1 628 ? -1.535 4.360 7.034 1.00 91.69 628 TYR A CA 1
ATOM 4482 C C . TYR A 1 628 ? -1.644 4.440 8.562 1.00 91.69 628 TYR A C 1
ATOM 4484 O O . TYR A 1 628 ? -0.671 4.200 9.280 1.00 91.69 628 TYR A O 1
ATOM 4492 N N . ALA A 1 629 ? -2.850 4.681 9.077 1.00 95.38 629 ALA A N 1
ATOM 4493 C CA . ALA A 1 629 ? -3.151 4.480 10.496 1.00 95.38 629 ALA A CA 1
ATOM 4494 C C . ALA A 1 629 ? -3.504 3.006 10.758 1.00 95.38 629 ALA A C 1
ATOM 4496 O O . ALA A 1 629 ? -4.102 2.358 9.897 1.00 95.38 629 ALA A O 1
ATOM 4497 N N . GLY A 1 630 ? -3.175 2.468 11.936 1.00 95.88 630 GLY A N 1
ATOM 4498 C CA . GLY A 1 630 ? -3.434 1.072 12.304 1.00 95.88 630 GLY A CA 1
ATOM 4499 C C . GLY A 1 630 ? -2.200 0.163 12.233 1.00 95.88 630 GLY A C 1
ATOM 4500 O O . GLY A 1 630 ? -1.081 0.561 12.566 1.00 95.88 630 GLY A O 1
ATOM 4501 N N . THR A 1 631 ? -2.401 -1.094 11.827 1.00 94.31 631 THR A N 1
ATOM 4502 C CA . THR A 1 631 ? -1.340 -2.090 11.613 1.00 94.31 631 THR A CA 1
ATOM 4503 C C . THR A 1 631 ? -1.657 -3.017 10.440 1.00 94.31 631 THR A C 1
ATOM 4505 O O . THR A 1 631 ? -2.755 -3.559 10.362 1.00 94.31 631 THR A O 1
ATOM 4508 N N . VAL A 1 632 ? -0.668 -3.295 9.589 1.00 91.94 632 VAL A N 1
ATOM 4509 C CA . VAL A 1 632 ? -0.714 -4.392 8.606 1.00 91.94 632 VAL A CA 1
ATOM 4510 C C . VAL A 1 632 ? 0.063 -5.597 9.157 1.00 91.94 632 VAL A C 1
ATOM 4512 O O . VAL A 1 632 ? 1.011 -5.433 9.926 1.00 91.94 632 VAL A O 1
ATOM 4515 N N . GLY A 1 633 ? -0.362 -6.822 8.831 1.00 89.19 633 GLY A N 1
ATOM 4516 C CA . GLY A 1 633 ? 0.337 -8.076 9.171 1.00 89.19 633 GLY A CA 1
ATOM 4517 C C . GLY A 1 633 ? 0.323 -8.511 10.648 1.00 89.19 633 GLY A C 1
ATOM 4518 O O . GLY A 1 633 ? 0.492 -9.693 10.927 1.00 89.19 633 GLY A O 1
ATOM 4519 N N . LYS A 1 634 ? 0.070 -7.606 11.605 1.00 92.25 634 LYS A N 1
ATOM 4520 C CA . LYS A 1 634 ? 0.102 -7.902 13.056 1.00 92.25 634 LYS A CA 1
ATOM 4521 C C . LYS A 1 634 ? -1.163 -8.574 13.611 1.00 92.25 634 LYS A C 1
ATOM 4523 O O . LYS A 1 634 ? -1.193 -8.930 14.783 1.00 92.25 634 LYS A O 1
ATOM 4528 N N . GLY A 1 635 ? -2.227 -8.697 12.814 1.00 91.88 635 GLY A N 1
ATOM 4529 C CA . GLY A 1 635 ? -3.514 -9.268 13.240 1.00 91.88 635 GLY A CA 1
ATOM 4530 C C . GLY A 1 635 ? -4.360 -8.380 14.169 1.00 91.88 635 GLY A C 1
ATOM 4531 O O . GLY A 1 635 ? -5.496 -8.736 14.478 1.00 91.88 635 GLY A O 1
ATOM 4532 N N . LEU A 1 636 ? -3.845 -7.223 14.597 1.00 96.50 636 LEU A N 1
ATOM 4533 C CA . LEU A 1 636 ? -4.512 -6.328 15.542 1.00 96.50 636 LEU A CA 1
ATOM 4534 C C . LEU A 1 636 ? -5.582 -5.475 14.847 1.00 96.50 636 LEU A C 1
ATOM 4536 O O . LEU A 1 636 ? -5.373 -4.946 13.757 1.00 96.50 636 LEU A O 1
ATOM 4540 N N . ALA A 1 637 ? -6.738 -5.347 15.495 1.00 97.12 637 ALA A N 1
ATOM 4541 C CA . ALA A 1 637 ? -7.870 -4.576 14.994 1.00 97.12 637 ALA A CA 1
ATOM 4542 C C . ALA A 1 637 ? -7.779 -3.096 15.388 1.00 97.12 637 ALA A C 1
ATOM 4544 O O . ALA A 1 637 ? -7.468 -2.780 16.538 1.00 97.12 637 ALA A O 1
ATOM 4545 N N . ILE A 1 638 ? -8.172 -2.203 14.481 1.00 98.38 638 ILE A N 1
ATOM 4546 C CA . ILE A 1 638 ? -8.639 -0.862 14.844 1.00 98.38 638 ILE A CA 1
ATOM 4547 C C . ILE A 1 638 ? -9.951 -1.023 15.627 1.00 98.38 638 ILE A C 1
ATOM 4549 O O . ILE A 1 638 ? -10.806 -1.835 15.271 1.00 98.38 63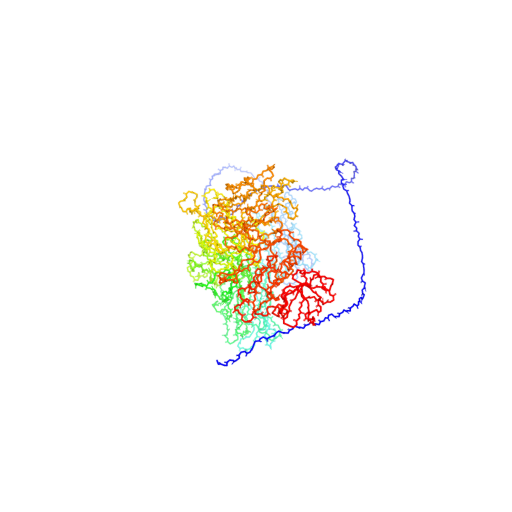8 ILE A O 1
ATOM 4553 N N . GLN A 1 639 ? -10.104 -0.265 16.709 1.00 97.94 639 GLN A N 1
ATOM 4554 C CA . GLN A 1 639 ? -11.304 -0.236 17.556 1.00 97.94 639 GLN A CA 1
ATOM 4555 C C . GLN A 1 639 ? -11.990 1.135 17.494 1.00 97.94 639 GLN A C 1
ATOM 4557 O O . GLN A 1 639 ? -13.217 1.207 17.431 1.00 97.94 639 GLN A O 1
ATOM 4562 N N . ALA A 1 640 ? -11.202 2.214 17.437 1.00 97.88 640 ALA A N 1
ATOM 4563 C CA . ALA A 1 640 ? -11.666 3.584 17.231 1.00 97.88 640 ALA A CA 1
ATOM 4564 C C . ALA A 1 640 ? -10.671 4.402 16.389 1.00 97.88 640 ALA A C 1
ATOM 4566 O O . ALA A 1 640 ? -9.525 3.995 16.203 1.00 97.88 640 ALA A O 1
ATOM 4567 N N . VAL A 1 641 ? -11.105 5.557 15.883 1.00 98.38 641 VAL A N 1
ATOM 4568 C CA . VAL A 1 641 ? -10.308 6.490 15.069 1.00 98.38 641 VAL A CA 1
ATOM 4569 C C . VAL A 1 641 ? -10.587 7.951 15.434 1.00 98.38 641 VAL A C 1
ATOM 4571 O O . VAL A 1 641 ? -11.666 8.279 15.931 1.00 98.38 641 VAL A O 1
ATOM 4574 N N . LYS A 1 642 ? -9.634 8.831 15.125 1.00 98.31 642 LYS A N 1
ATOM 4575 C CA . LYS A 1 642 ? -9.793 10.288 15.032 1.00 98.31 642 LYS A CA 1
ATOM 4576 C C . LYS A 1 642 ? -9.245 10.754 13.690 1.00 98.31 642 LYS A C 1
ATOM 4578 O O . LYS A 1 642 ? -8.147 10.346 13.318 1.00 98.31 642 LYS A O 1
ATOM 4583 N N . LEU A 1 643 ? -9.989 11.597 12.979 1.00 97.88 643 LEU A N 1
ATOM 4584 C CA . LEU A 1 643 ? -9.563 12.199 11.717 1.00 97.88 643 LEU A CA 1
ATOM 4585 C C . LEU A 1 643 ? -9.679 13.722 11.839 1.00 97.88 643 LEU A C 1
ATOM 4587 O O . LEU A 1 643 ? -10.713 14.241 12.269 1.00 97.88 643 LEU A O 1
ATOM 4591 N N . ARG A 1 644 ? -8.649 14.451 11.419 1.00 96.50 644 ARG A N 1
ATOM 4592 C CA . ARG A 1 644 ? -8.638 15.921 11.381 1.00 96.50 644 ARG A CA 1
ATOM 4593 C C . ARG A 1 644 ? -8.099 16.426 10.046 1.00 96.50 644 ARG A C 1
ATOM 4595 O O . ARG A 1 644 ? -7.414 15.691 9.342 1.00 96.50 644 ARG A O 1
ATOM 4602 N N . LEU A 1 645 ? -8.432 17.668 9.702 1.00 95.44 645 LEU A N 1
ATOM 4603 C CA . LEU A 1 645 ? -7.916 18.337 8.508 1.00 95.44 645 LEU A CA 1
ATOM 4604 C C . LEU A 1 645 ? -6.789 19.301 8.891 1.00 95.44 645 LEU A C 1
ATOM 4606 O O . LEU A 1 645 ? -6.947 20.080 9.831 1.00 95.44 645 LEU A O 1
ATOM 4610 N N . THR A 1 646 ? -5.696 19.272 8.137 1.00 94.50 646 THR A N 1
ATOM 4611 C CA . THR A 1 646 ? -4.596 20.254 8.168 1.00 94.50 646 THR A CA 1
ATOM 4612 C C . THR A 1 646 ? -4.444 20.905 6.786 1.00 94.50 646 THR A C 1
ATOM 4614 O O . THR A 1 646 ? -5.180 20.540 5.876 1.00 94.50 646 THR A O 1
ATOM 4617 N N . GLY A 1 647 ? -3.567 21.901 6.608 1.00 92.50 647 GLY A N 1
ATOM 4618 C CA . GLY A 1 647 ? -3.466 22.690 5.361 1.00 92.50 647 GLY A CA 1
ATOM 4619 C C . GLY A 1 647 ? -4.451 23.869 5.284 1.00 92.50 647 GLY A C 1
ATOM 4620 O O . GLY A 1 647 ? -5.315 24.029 6.153 1.00 92.50 647 GLY A O 1
ATOM 4621 N N . ASN A 1 648 ? -4.314 24.732 4.274 1.00 89.94 648 ASN A N 1
ATOM 4622 C CA . ASN A 1 648 ? -5.010 26.026 4.210 1.00 89.94 648 ASN A CA 1
ATOM 4623 C C . ASN A 1 648 ? -6.544 25.900 4.084 1.00 89.94 648 ASN A C 1
ATOM 4625 O O . ASN A 1 648 ? -7.294 26.653 4.716 1.00 89.94 648 ASN A O 1
ATOM 4629 N N . ASP A 1 649 ? -7.037 24.903 3.351 1.00 91.50 649 ASP A N 1
ATOM 4630 C CA . ASP A 1 649 ? -8.465 24.631 3.146 1.00 91.50 649 ASP A CA 1
ATOM 4631 C C . ASP A 1 649 ? -9.126 23.883 4.318 1.00 91.50 649 ASP A C 1
ATOM 4633 O O . ASP A 1 649 ? -10.355 23.776 4.363 1.00 91.50 649 ASP A O 1
ATOM 4637 N N . SER A 1 650 ? -8.372 23.471 5.347 1.00 92.94 650 SER A N 1
ATOM 4638 C CA . SER A 1 650 ? -8.950 23.019 6.629 1.00 92.94 650 SER A CA 1
ATOM 4639 C C . SER A 1 650 ? -9.822 24.105 7.284 1.00 92.94 650 SER A C 1
ATOM 4641 O O . SER A 1 650 ? -10.757 23.820 8.039 1.00 92.94 650 SER A O 1
ATOM 4643 N N . SER A 1 651 ? -9.584 25.373 6.931 1.00 92.44 651 SER A N 1
ATOM 4644 C CA . SER A 1 651 ? -10.434 26.514 7.269 1.00 92.44 651 SER A CA 1
ATOM 4645 C C . SER A 1 651 ? -11.826 26.449 6.615 1.00 92.44 651 SER A C 1
ATOM 4647 O O . SER A 1 651 ? -12.788 26.888 7.246 1.00 92.44 651 SER A O 1
ATOM 4649 N N . LYS A 1 652 ? -11.967 25.821 5.439 1.00 94.44 652 LYS A N 1
ATOM 4650 C CA . LYS A 1 652 ? -13.177 25.790 4.590 1.00 94.44 652 LYS A CA 1
ATOM 4651 C C . LYS A 1 652 ? -14.003 24.501 4.715 1.00 94.44 652 LYS A C 1
ATOM 4653 O O . LYS A 1 652 ? -15.217 24.546 4.516 1.00 94.44 652 LYS A O 1
ATOM 4658 N N . TYR A 1 653 ? -13.390 23.374 5.091 1.00 95.00 653 TYR A N 1
ATOM 4659 C CA . TYR A 1 653 ? -14.045 22.053 5.137 1.00 95.00 653 TYR A CA 1
ATOM 4660 C C . TYR A 1 653 ? -14.119 21.440 6.544 1.00 95.00 653 TYR A C 1
ATOM 4662 O O . TYR A 1 653 ? -13.305 21.721 7.419 1.00 95.00 653 TYR A O 1
ATOM 4670 N N . ASN A 1 654 ? -15.121 20.591 6.764 1.00 95.44 654 ASN A N 1
ATOM 4671 C CA . ASN A 1 654 ? -15.205 19.656 7.884 1.00 95.44 654 ASN A CA 1
ATOM 4672 C C . ASN A 1 654 ? -14.969 18.234 7.366 1.00 95.44 654 ASN A C 1
ATOM 4674 O O . ASN A 1 654 ? -15.386 17.903 6.253 1.00 95.44 654 ASN A O 1
ATOM 4678 N N . ILE A 1 655 ? -14.402 17.376 8.212 1.00 96.31 655 ILE A N 1
ATOM 4679 C CA . ILE A 1 655 ? -14.387 15.930 8.005 1.00 96.31 655 ILE A CA 1
ATOM 4680 C C . ILE A 1 655 ? -15.305 15.259 9.029 1.00 96.31 655 ILE A C 1
ATOM 4682 O O . ILE A 1 655 ? -15.141 15.412 10.240 1.00 96.31 655 ILE A O 1
ATOM 4686 N N . TYR A 1 656 ? -16.300 14.538 8.523 1.00 97.69 656 TYR A N 1
ATOM 4687 C CA . TYR A 1 656 ? -17.249 13.734 9.286 1.00 97.69 656 TYR A CA 1
ATOM 4688 C C . TYR A 1 656 ? -16.947 12.256 9.068 1.00 97.69 656 TYR A C 1
ATOM 4690 O O . TYR A 1 656 ? -16.617 11.853 7.955 1.00 97.69 656 TYR A O 1
ATOM 4698 N N . TYR A 1 657 ? -17.065 11.428 10.099 1.00 98.06 657 TYR A N 1
ATOM 4699 C CA . TYR A 1 657 ? -16.780 9.998 9.980 1.00 98.06 657 TYR A CA 1
ATOM 4700 C C . TYR A 1 657 ? -17.525 9.173 11.022 1.00 98.06 657 TYR A C 1
ATOM 4702 O O . TYR A 1 657 ? -17.797 9.638 12.126 1.00 98.06 657 TYR A O 1
ATOM 4710 N N . ARG A 1 658 ? -17.840 7.926 10.676 1.00 98.00 658 ARG A N 1
ATOM 4711 C CA . ARG A 1 658 ? -18.424 6.945 11.598 1.00 98.00 658 ARG A CA 1
ATOM 4712 C C . ARG A 1 658 ? -17.848 5.557 11.372 1.00 98.00 658 ARG A C 1
ATOM 4714 O O . ARG A 1 658 ? -17.414 5.234 10.268 1.00 98.00 658 ARG A O 1
ATOM 4721 N N . ILE A 1 659 ? -17.879 4.741 12.419 1.00 98.06 659 ILE A N 1
ATOM 4722 C CA . ILE A 1 659 ? -17.373 3.366 12.432 1.00 98.06 659 ILE A CA 1
ATOM 4723 C C . ILE A 1 659 ? -18.546 2.383 12.452 1.00 98.06 659 ILE A C 1
ATOM 4725 O O . ILE A 1 659 ? -19.521 2.593 13.173 1.00 98.06 659 ILE A O 1
ATOM 4729 N N . HIS A 1 660 ? -18.430 1.297 11.687 1.00 97.81 660 HIS A N 1
ATOM 4730 C CA . HIS A 1 660 ? -19.213 0.083 11.893 1.00 97.81 660 HIS A CA 1
ATOM 4731 C C . HIS A 1 660 ? -18.469 -0.783 12.911 1.00 97.81 660 HIS A C 1
ATOM 4733 O O . HIS A 1 660 ? -17.408 -1.323 12.593 1.00 97.81 660 HIS A O 1
ATOM 4739 N N . ALA A 1 661 ? -18.973 -0.869 14.138 1.00 96.06 661 ALA A N 1
ATOM 4740 C CA . ALA A 1 661 ? -18.357 -1.631 15.219 1.00 96.06 661 ALA A CA 1
ATOM 4741 C C . ALA A 1 661 ? -19.032 -2.999 15.383 1.00 96.06 661 ALA A C 1
ATOM 4743 O O . ALA A 1 661 ? -20.256 -3.117 15.289 1.00 96.06 661 ALA A O 1
ATOM 4744 N N . ALA A 1 662 ? -18.239 -4.032 15.668 1.00 94.69 662 ALA A N 1
ATOM 4745 C CA . ALA A 1 662 ? -18.756 -5.368 15.945 1.00 94.69 662 ALA A CA 1
ATOM 4746 C C . ALA A 1 662 ? -19.765 -5.348 17.109 1.00 94.69 662 ALA A C 1
ATOM 4748 O O . ALA A 1 662 ? -19.553 -4.670 18.116 1.00 94.69 662 ALA A O 1
ATOM 4749 N N . ASP A 1 663 ? -20.862 -6.085 16.936 1.00 90.31 663 ASP A N 1
ATOM 4750 C CA . ASP A 1 663 ? -22.044 -6.163 17.813 1.00 90.31 663 ASP A CA 1
ATOM 4751 C C . ASP A 1 663 ? -22.847 -4.858 18.019 1.00 90.31 663 ASP A C 1
ATOM 4753 O O . ASP A 1 663 ? -23.913 -4.904 18.631 1.00 90.31 663 ASP A O 1
ATOM 4757 N N . TYR A 1 664 ? -22.400 -3.716 17.479 1.00 91.12 664 TYR A N 1
ATOM 4758 C CA . TYR A 1 664 ? -23.095 -2.421 17.584 1.00 91.12 664 TYR A CA 1
ATOM 4759 C C . TYR A 1 664 ? -23.568 -1.845 16.239 1.00 91.12 664 TYR A C 1
ATOM 4761 O O . TYR A 1 664 ? -24.465 -1.005 16.217 1.00 91.12 664 TYR A O 1
ATOM 4769 N N . GLY A 1 665 ? -23.001 -2.287 15.114 1.00 94.62 665 GLY A N 1
ATOM 4770 C CA . GLY A 1 665 ? -23.323 -1.754 13.790 1.00 94.62 665 GLY A CA 1
ATOM 4771 C C . GLY A 1 665 ? -22.748 -0.353 13.560 1.00 94.62 665 GLY A C 1
ATOM 4772 O O . GLY A 1 665 ? -21.700 -0.001 14.104 1.00 94.62 665 GLY A O 1
ATOM 4773 N N . TRP A 1 666 ? -23.412 0.453 12.724 1.00 96.62 666 TRP A N 1
ATOM 4774 C CA . TRP A 1 666 ? -23.009 1.841 12.466 1.00 96.62 666 TRP A CA 1
ATOM 4775 C C . TRP A 1 666 ? -23.265 2.741 13.677 1.00 96.62 666 TRP A C 1
ATOM 4777 O O . TRP A 1 666 ? -24.413 3.000 14.030 1.00 96.62 666 TRP A O 1
ATOM 4787 N N . LEU A 1 667 ? -22.189 3.282 14.246 1.00 95.31 667 LEU A N 1
ATOM 4788 C CA . LEU A 1 667 ? -22.249 4.315 15.280 1.00 95.31 667 LEU A CA 1
ATOM 4789 C C . LEU A 1 667 ? -22.584 5.697 14.686 1.00 95.31 667 LEU A C 1
ATOM 4791 O O . LEU A 1 667 ? -22.662 5.876 13.464 1.00 95.31 667 LEU A O 1
ATOM 4795 N N . GLY A 1 668 ? -22.772 6.688 15.561 1.00 94.50 668 GLY A N 1
ATOM 4796 C CA . GLY A 1 668 ? -23.013 8.075 15.168 1.00 94.50 668 GLY A CA 1
ATOM 4797 C C . GLY A 1 668 ? -21.841 8.724 14.425 1.00 94.50 668 GLY A C 1
ATOM 4798 O O . GLY A 1 668 ? -20.709 8.235 14.438 1.00 94.50 668 GLY A O 1
ATOM 4799 N N . TRP A 1 669 ? -22.113 9.855 13.773 1.00 97.00 669 TRP A N 1
ATOM 4800 C CA . TRP A 1 669 ? -21.095 10.626 13.059 1.00 97.00 669 TRP A CA 1
ATOM 4801 C C . TRP A 1 669 ? -20.271 11.484 14.022 1.00 97.00 669 TRP A C 1
ATOM 4803 O O . TRP A 1 669 ? -20.773 12.442 14.612 1.00 97.00 669 TRP A O 1
ATOM 4813 N N . ALA A 1 670 ? -18.981 11.180 14.131 1.00 96.69 670 ALA A N 1
ATOM 4814 C CA . ALA A 1 670 ? -17.987 12.117 14.626 1.00 96.69 670 ALA A CA 1
ATOM 4815 C C . ALA A 1 670 ? -17.681 13.191 13.572 1.00 96.69 670 ALA A C 1
ATOM 4817 O O . ALA A 1 670 ? -18.015 13.063 12.391 1.00 96.69 670 ALA A O 1
ATOM 4818 N N . LYS A 1 671 ? -17.022 14.255 14.027 1.00 96.25 671 LYS A N 1
ATOM 4819 C CA . LYS A 1 671 ? -16.622 15.425 13.249 1.00 96.25 671 LYS A CA 1
ATOM 4820 C C . LYS A 1 671 ? -15.301 15.946 13.811 1.00 96.25 671 LYS A C 1
ATOM 4822 O O . LYS A 1 671 ? -15.208 16.061 15.028 1.00 96.25 671 LYS A O 1
ATOM 4827 N N . ASN A 1 672 ? -14.348 16.297 12.945 1.00 95.81 672 ASN A N 1
ATOM 4828 C CA . ASN A 1 672 ? -13.099 17.018 13.247 1.00 95.81 672 ASN A CA 1
ATOM 4829 C C . ASN A 1 672 ? -12.447 16.648 14.605 1.00 95.81 672 ASN A C 1
ATOM 4831 O O . ASN A 1 672 ? -12.714 17.289 15.619 1.00 95.81 672 ASN A O 1
ATOM 4835 N N . ASP A 1 673 ? -11.556 15.658 14.617 1.00 96.69 673 ASP A N 1
ATOM 4836 C CA . ASP A 1 673 ? -10.795 15.165 15.784 1.00 96.69 673 ASP A CA 1
ATOM 4837 C C . ASP A 1 673 ? -11.592 14.449 16.898 1.00 96.69 673 ASP A C 1
ATOM 4839 O O . ASP A 1 673 ? -11.012 13.686 17.675 1.00 96.69 673 ASP A O 1
ATOM 4843 N N . ALA A 1 674 ? -12.921 14.595 16.960 1.00 95.75 674 ALA A N 1
ATOM 4844 C CA . ALA A 1 674 ? -13.755 13.804 17.868 1.00 95.75 674 ALA A CA 1
ATOM 4845 C C . ALA A 1 674 ? -13.627 12.299 17.558 1.00 95.75 674 ALA A C 1
ATOM 4847 O O . ALA A 1 674 ? -13.701 11.885 16.404 1.00 95.75 674 ALA A O 1
ATOM 4848 N N . ALA A 1 675 ? -13.429 11.449 18.561 1.00 96.19 675 ALA A N 1
ATOM 4849 C CA . ALA A 1 675 ? -13.228 10.021 18.312 1.00 96.19 675 ALA A CA 1
ATOM 4850 C C . ALA A 1 675 ? -14.517 9.308 17.845 1.00 96.19 675 ALA A C 1
ATOM 4852 O O . ALA A 1 675 ? -15.618 9.657 18.270 1.00 96.19 675 ALA A O 1
ATOM 4853 N N . ALA A 1 676 ? -14.366 8.276 17.008 1.00 97.25 676 ALA A N 1
ATOM 4854 C CA . ALA A 1 676 ? -15.438 7.373 16.576 1.00 97.25 676 ALA A CA 1
ATOM 4855 C C . ALA A 1 676 ? -15.024 5.903 16.735 1.00 97.25 676 ALA A C 1
ATOM 4857 O O . ALA A 1 676 ? -13.884 5.569 16.423 1.00 97.25 676 ALA A O 1
ATOM 4858 N N . GLY A 1 677 ? -15.932 5.017 17.158 1.00 96.75 677 GLY A N 1
ATOM 4859 C CA . GLY A 1 677 ? -15.675 3.581 17.364 1.00 96.75 677 GLY A CA 1
ATOM 4860 C C . GLY A 1 677 ? -15.927 3.122 18.803 1.00 96.75 677 GLY A C 1
ATOM 4861 O O . GLY A 1 677 ? -16.835 3.620 19.467 1.00 96.75 677 GLY A O 1
ATOM 4862 N N . THR A 1 678 ? -15.127 2.176 19.303 1.00 95.12 678 THR A N 1
ATOM 4863 C CA . THR A 1 678 ? -15.171 1.738 20.710 1.00 95.12 678 THR A CA 1
ATOM 4864 C C . THR A 1 678 ? -13.798 1.788 21.381 1.00 95.12 678 THR A C 1
ATOM 4866 O O . THR A 1 678 ? -12.776 1.544 20.740 1.00 95.12 678 THR A O 1
ATOM 4869 N N . VAL A 1 679 ? -13.767 2.085 22.683 1.00 93.88 679 VAL A N 1
ATOM 4870 C CA . VAL A 1 679 ? -12.541 2.107 23.504 1.00 93.88 679 VAL A CA 1
ATOM 4871 C C . VAL A 1 679 ? -12.798 1.372 24.820 1.00 93.88 679 VAL A C 1
ATOM 4873 O O . VAL A 1 679 ? -13.737 1.687 25.545 1.00 93.88 679 VAL A O 1
ATOM 4876 N N . GLY A 1 680 ? -11.976 0.365 25.130 1.00 88.88 680 GLY A N 1
ATOM 4877 C CA . GLY A 1 680 ? -12.097 -0.446 26.353 1.00 88.88 680 GLY A CA 1
ATOM 4878 C C . GLY A 1 680 ? -13.140 -1.577 26.312 1.00 88.88 680 GLY A C 1
ATOM 4879 O O . GLY A 1 680 ? -13.246 -2.328 27.277 1.00 88.88 680 GLY A O 1
ATOM 4880 N N . LEU A 1 681 ? -13.885 -1.743 25.210 1.00 89.50 681 LEU A N 1
ATOM 4881 C CA . LEU A 1 681 ? -14.894 -2.809 25.044 1.00 89.50 681 LEU A CA 1
ATOM 4882 C C . LEU A 1 681 ? -14.360 -4.064 24.327 1.00 89.50 681 LEU A C 1
ATOM 4884 O O . LEU A 1 681 ? -15.079 -5.057 24.208 1.00 89.50 681 LEU A O 1
ATOM 4888 N N . SER A 1 682 ? -13.129 -4.013 23.812 1.00 89.62 682 SER A N 1
ATOM 4889 C CA . SER A 1 682 ? -12.529 -5.051 22.957 1.00 89.62 682 SER A CA 1
ATOM 4890 C C . SER A 1 682 ? -13.358 -5.411 21.712 1.00 89.62 682 SER A C 1
ATOM 4892 O O . SER A 1 682 ? -13.314 -6.550 21.252 1.00 89.62 682 SER A O 1
ATOM 4894 N N . LYS A 1 683 ? -14.095 -4.445 21.142 1.00 93.19 683 LYS A N 1
ATOM 4895 C CA . LYS A 1 683 ? -14.816 -4.597 19.868 1.00 93.19 683 LYS A CA 1
ATOM 4896 C C . LYS A 1 683 ? -14.040 -3.950 18.727 1.00 93.19 683 LYS A C 1
ATOM 4898 O O . LYS A 1 683 ? -13.634 -2.792 18.815 1.00 93.19 683 LYS A O 1
ATOM 4903 N N . GLN A 1 684 ? -13.837 -4.708 17.658 1.00 95.75 684 GLN A N 1
ATOM 4904 C CA . GLN A 1 684 ? -13.233 -4.233 16.421 1.00 95.75 684 GLN A CA 1
ATOM 4905 C C . GLN A 1 684 ? -14.170 -3.293 15.650 1.00 95.75 684 GLN A C 1
ATOM 4907 O O . GLN A 1 684 ? -15.387 -3.484 15.631 1.00 95.75 684 GLN A O 1
ATOM 4912 N N . ALA A 1 685 ? -13.581 -2.332 14.945 1.00 97.88 685 ALA A N 1
ATOM 4913 C CA . ALA A 1 685 ? -14.183 -1.766 13.750 1.00 97.88 685 ALA A CA 1
ATOM 4914 C C . ALA A 1 685 ? -14.161 -2.820 12.628 1.00 97.88 685 ALA A C 1
ATOM 4916 O O . ALA A 1 685 ? -13.192 -3.566 12.495 1.00 97.88 685 ALA A O 1
ATOM 4917 N N . GLU A 1 686 ? -15.204 -2.867 11.805 1.00 97.75 686 GLU A N 1
ATOM 4918 C CA . GLU A 1 686 ? -15.287 -3.689 10.585 1.00 97.75 686 GLU A CA 1
ATOM 4919 C C . GLU A 1 686 ? -15.230 -2.831 9.309 1.00 97.75 686 GLU A C 1
ATOM 4921 O O . GLU A 1 686 ? -14.753 -3.272 8.261 1.00 97.75 686 GLU A O 1
ATOM 4926 N N . ALA A 1 687 ? -15.719 -1.590 9.396 1.00 97.88 687 ALA A N 1
ATOM 4927 C CA . ALA A 1 687 ? -15.693 -0.605 8.322 1.00 97.88 687 ALA A CA 1
ATOM 4928 C C . ALA A 1 687 ? -15.750 0.831 8.865 1.00 97.88 687 ALA A C 1
ATOM 4930 O O . ALA A 1 687 ? -16.129 1.063 10.016 1.00 97.88 687 ALA A O 1
ATOM 4931 N N . ILE A 1 688 ? -15.423 1.797 8.009 1.00 98.38 688 ILE A N 1
ATOM 4932 C CA . ILE A 1 688 ? -15.576 3.235 8.243 1.00 98.38 688 ILE A CA 1
ATOM 4933 C C . ILE A 1 688 ? -16.339 3.877 7.070 1.00 98.38 688 ILE A C 1
ATOM 4935 O O . ILE A 1 688 ? -16.252 3.414 5.934 1.00 98.38 688 ILE A O 1
ATOM 4939 N N . GLN A 1 689 ? -17.094 4.939 7.344 1.00 97.75 689 GLN A N 1
ATOM 4940 C CA . GLN A 1 689 ? -17.590 5.886 6.339 1.00 97.75 689 GLN A CA 1
ATOM 4941 C C . GLN A 1 689 ? -17.022 7.267 6.659 1.00 97.75 689 GLN A C 1
ATOM 4943 O O . GLN A 1 689 ? -17.026 7.670 7.823 1.00 97.75 689 GLN A O 1
ATOM 4948 N N . ILE A 1 690 ? -16.542 7.984 5.641 1.00 96.81 690 ILE A N 1
ATOM 4949 C CA . ILE A 1 690 ? -15.856 9.277 5.780 1.00 96.81 690 ILE A CA 1
ATOM 4950 C C . ILE A 1 690 ? -16.458 10.264 4.778 1.00 96.81 690 ILE A C 1
ATOM 4952 O O . ILE A 1 690 ? -16.578 9.938 3.602 1.00 96.81 690 ILE A O 1
ATOM 4956 N N . LYS A 1 691 ? -16.818 11.468 5.228 1.00 95.06 691 LYS A N 1
ATOM 4957 C CA . LYS A 1 691 ? -17.337 12.562 4.402 1.00 95.06 691 LYS A CA 1
ATOM 4958 C C . LYS A 1 691 ? -16.549 13.852 4.621 1.00 95.06 691 LYS A C 1
ATOM 4960 O O . LYS A 1 691 ? -16.583 14.428 5.707 1.00 95.06 691 LYS A O 1
ATOM 4965 N N . LEU A 1 692 ? -15.918 14.342 3.563 1.00 93.75 692 LEU A N 1
ATOM 4966 C CA . LEU A 1 692 ? -15.463 15.721 3.419 1.00 93.75 692 LEU A CA 1
ATOM 4967 C C . LEU A 1 692 ? -16.661 16.590 3.000 1.00 93.75 692 LEU A C 1
ATOM 4969 O O . LEU A 1 692 ? -17.353 16.260 2.034 1.00 93.75 692 LEU A O 1
ATOM 4973 N N . VAL A 1 693 ? -16.934 17.668 3.744 1.00 93.75 693 VAL A N 1
ATOM 4974 C CA . VAL A 1 693 ? -18.117 18.534 3.558 1.00 93.75 693 VAL A CA 1
ATOM 4975 C C . VAL A 1 693 ? -17.741 20.002 3.772 1.00 93.75 693 VAL A C 1
ATOM 4977 O O . VAL A 1 693 ? -17.046 20.326 4.735 1.00 93.75 693 VAL A O 1
ATOM 4980 N N . ALA A 1 694 ? -18.207 20.910 2.908 1.00 92.75 694 ALA A N 1
ATOM 4981 C CA . ALA A 1 694 ? -17.987 22.351 3.075 1.00 92.75 694 ALA A CA 1
ATOM 4982 C C . ALA A 1 694 ? -18.623 22.874 4.378 1.00 92.75 694 ALA A C 1
ATOM 4984 O O . ALA A 1 694 ? -19.731 22.474 4.753 1.00 92.75 694 ALA A O 1
ATOM 4985 N N . LYS A 1 695 ? -17.941 23.777 5.095 1.00 93.44 695 LYS A N 1
ATOM 4986 C CA . LYS A 1 695 ? -18.478 24.357 6.336 1.00 93.44 695 LYS A CA 1
ATOM 4987 C C . LYS A 1 695 ? -19.738 25.168 6.035 1.00 93.44 695 LYS A C 1
ATOM 4989 O O . LYS A 1 695 ? -19.716 26.075 5.215 1.00 93.44 695 LYS A O 1
ATOM 4994 N N . GLY A 1 696 ? -20.826 24.828 6.725 1.00 88.56 696 GLY A N 1
ATOM 4995 C CA . GLY A 1 696 ? -22.142 25.432 6.516 1.00 88.56 696 GLY A CA 1
ATOM 4996 C C . GLY A 1 696 ? -23.023 24.730 5.475 1.00 88.56 696 GLY A C 1
ATOM 4997 O O . GLY A 1 696 ? -24.177 25.123 5.349 1.00 88.56 696 GLY A O 1
ATOM 4998 N N . SER A 1 697 ? -22.544 23.691 4.771 1.00 92.00 697 SER A N 1
ATOM 4999 C CA . SER A 1 697 ? -23.418 22.923 3.872 1.00 92.00 697 SER A CA 1
ATOM 5000 C C . SER A 1 697 ? -24.466 22.102 4.635 1.00 92.00 697 SER A C 1
ATOM 5002 O O . SER A 1 697 ? -24.179 21.513 5.681 1.00 92.00 697 SER A O 1
ATOM 5004 N N . SER A 1 698 ? -25.657 21.993 4.043 1.00 89.31 698 SER A N 1
ATOM 5005 C CA . SER A 1 698 ? -26.729 21.066 4.418 1.00 89.31 698 SER A CA 1
ATOM 5006 C C . SER A 1 698 ? -26.361 19.585 4.268 1.00 89.31 698 SER A C 1
ATOM 5008 O O . SER A 1 698 ? -27.041 18.740 4.839 1.00 89.31 698 SER A O 1
ATOM 5010 N N . ASP A 1 699 ? -25.287 19.249 3.544 1.00 88.19 699 ASP A N 1
ATOM 5011 C CA . ASP A 1 699 ? -24.832 17.857 3.350 1.00 88.19 699 ASP A CA 1
ATOM 5012 C C . ASP A 1 699 ? -24.173 17.249 4.605 1.00 88.19 699 ASP A C 1
ATOM 5014 O O . ASP A 1 699 ? -23.803 16.067 4.624 1.00 88.19 699 ASP A O 1
ATOM 5018 N N . ALA A 1 700 ? -23.982 18.069 5.645 1.00 91.88 700 ALA A N 1
ATOM 5019 C CA . ALA A 1 700 ? -23.420 17.681 6.927 1.00 91.88 700 ALA A CA 1
ATOM 5020 C C . ALA A 1 700 ? -24.280 16.589 7.602 1.00 91.88 700 ALA A C 1
ATOM 5022 O O . ALA A 1 700 ? -25.464 16.814 7.858 1.00 91.88 700 ALA A O 1
ATOM 5023 N N . PRO A 1 701 ? -23.710 15.416 7.937 1.00 93.94 701 PRO A N 1
ATOM 5024 C CA . PRO A 1 701 ? -24.440 14.375 8.650 1.00 93.94 701 PRO A CA 1
ATOM 5025 C C . PRO A 1 701 ? -24.974 14.840 10.007 1.00 93.94 701 PRO A C 1
ATOM 5027 O O . PRO A 1 701 ? -24.279 15.520 10.766 1.00 93.94 701 PRO A O 1
ATOM 5030 N N . VAL A 1 702 ? -26.192 14.402 10.331 1.00 89.62 702 VAL A N 1
ATOM 5031 C CA . VAL A 1 702 ? -26.790 14.586 11.658 1.00 89.62 702 VAL A CA 1
ATOM 5032 C C . VAL A 1 702 ? -25.978 13.803 12.699 1.00 89.62 702 VAL A C 1
ATOM 5034 O O . VAL A 1 702 ? -25.519 12.688 12.441 1.00 89.62 702 VAL A O 1
ATOM 5037 N N . GLN A 1 703 ? -25.780 14.410 13.870 1.00 86.50 703 GLN A N 1
ATOM 5038 C CA . GLN A 1 703 ? -25.008 13.861 14.990 1.00 86.50 703 GLN A CA 1
ATOM 5039 C C . GLN A 1 703 ? -25.955 13.510 16.155 1.00 86.50 703 GLN A C 1
ATOM 5041 O O . GLN A 1 703 ? -25.845 14.050 17.250 1.00 86.50 703 GLN A O 1
ATOM 5046 N N . ASP A 1 704 ? -26.940 12.657 15.873 1.00 83.12 704 ASP A N 1
ATOM 5047 C CA . ASP A 1 704 ? -28.040 12.250 16.765 1.00 83.12 704 ASP A CA 1
ATOM 5048 C C . ASP A 1 704 ? -27.724 11.023 17.643 1.00 83.12 704 ASP A C 1
ATOM 5050 O O . ASP A 1 704 ? -28.405 10.784 18.638 1.00 83.12 704 ASP A O 1
ATOM 5054 N N . HIS A 1 705 ? -26.675 10.269 17.307 1.00 85.50 705 HIS A N 1
ATOM 5055 C CA . HIS A 1 705 ? -26.216 9.085 18.039 1.00 85.50 705 HIS A CA 1
ATOM 5056 C C . HIS A 1 705 ? -24.765 9.245 18.518 1.00 85.50 705 HIS A C 1
ATOM 5058 O O . HIS A 1 705 ? -23.972 9.980 17.926 1.00 85.50 705 HIS A O 1
ATOM 5064 N N . ALA A 1 706 ? -24.383 8.503 19.562 1.00 89.12 706 ALA A N 1
ATOM 5065 C CA . ALA A 1 706 ? -23.007 8.476 20.055 1.00 89.12 706 ALA A CA 1
ATOM 5066 C C . ALA A 1 706 ? -22.041 7.918 18.991 1.00 89.12 706 ALA A C 1
ATOM 5068 O O . ALA A 1 706 ? -22.224 6.809 18.486 1.00 89.12 706 ALA A O 1
ATOM 5069 N N . ALA A 1 707 ? -20.994 8.679 18.663 1.00 94.19 707 ALA A N 1
ATOM 5070 C CA . ALA A 1 707 ? -19.954 8.248 17.725 1.00 94.19 707 ALA A CA 1
ATOM 5071 C C . ALA A 1 707 ? -18.898 7.336 18.377 1.00 94.19 707 ALA A C 1
ATOM 5073 O O . ALA A 1 707 ? -18.355 6.450 17.715 1.00 94.19 707 ALA A O 1
ATOM 5074 N N . LEU A 1 708 ? -18.624 7.537 19.672 1.00 94.81 708 LEU A N 1
ATOM 5075 C CA . LEU A 1 708 ? -17.691 6.747 20.478 1.00 94.81 708 LEU A CA 1
ATOM 5076 C C . LEU A 1 708 ? -18.423 6.085 21.649 1.00 94.81 708 LEU A C 1
ATOM 5078 O O . LEU A 1 708 ? -18.963 6.779 22.513 1.00 94.81 708 LEU A O 1
ATOM 5082 N N . ILE A 1 709 ? -18.335 4.757 21.731 1.00 93.62 709 ILE A N 1
ATOM 5083 C CA . ILE A 1 709 ? -18.698 3.985 22.924 1.00 93.62 709 ILE A CA 1
ATOM 5084 C C . ILE A 1 709 ? -17.411 3.675 23.704 1.00 93.62 709 ILE A C 1
ATOM 5086 O O . ILE A 1 709 ? -16.682 2.736 23.381 1.00 93.62 709 ILE A O 1
ATOM 5090 N N . GLN A 1 710 ? -17.110 4.476 24.725 1.00 93.06 710 GLN A N 1
ATOM 5091 C CA . GLN A 1 710 ? -15.984 4.256 25.637 1.00 93.06 710 GLN A CA 1
ATOM 5092 C C . GLN A 1 710 ? -16.457 3.636 26.957 1.00 93.06 710 GLN A C 1
ATOM 5094 O O . GLN A 1 710 ? -17.449 4.088 27.526 1.00 93.06 710 GLN A O 1
ATOM 5099 N N . LEU A 1 711 ? -15.751 2.616 27.460 1.00 92.00 711 LEU A N 1
ATOM 5100 C CA . LEU A 1 711 ? -15.967 2.091 28.812 1.00 92.00 711 LEU A CA 1
ATOM 5101 C C . LEU A 1 711 ? -15.652 3.210 29.825 1.00 92.00 711 LEU A C 1
ATOM 5103 O O . LEU A 1 711 ? -14.497 3.636 29.873 1.00 92.00 711 LEU A O 1
ATOM 5107 N N . PRO A 1 712 ? -16.626 3.699 30.616 1.00 93.06 712 PRO A N 1
ATOM 5108 C CA . PRO A 1 712 ? -16.378 4.797 31.542 1.00 93.06 712 PRO A CA 1
ATOM 5109 C C . PRO A 1 712 ? -15.431 4.365 32.665 1.00 93.06 712 PRO A C 1
ATOM 5111 O O . PRO A 1 712 ? -15.473 3.223 33.141 1.00 93.06 712 PRO A O 1
ATOM 5114 N N . GLY A 1 713 ? -14.613 5.307 33.130 1.00 92.56 713 GLY A N 1
ATOM 5115 C CA . GLY A 1 713 ? -13.903 5.165 34.390 1.00 92.56 713 GLY A CA 1
ATOM 5116 C C . GLY A 1 713 ? -14.898 5.049 35.546 1.00 92.56 713 GLY A C 1
ATOM 5117 O O . GLY A 1 713 ? -15.977 5.638 35.517 1.00 92.56 713 GLY A O 1
ATOM 5118 N N . LEU A 1 714 ? -14.541 4.270 36.566 1.00 95.56 714 LEU A N 1
ATOM 5119 C CA . LEU A 1 714 ? -15.298 4.156 37.811 1.00 95.56 714 LEU A CA 1
ATOM 5120 C C . LEU A 1 714 ? -14.377 4.504 38.975 1.00 95.56 714 LEU A C 1
ATOM 5122 O O . LEU A 1 714 ? -13.325 3.887 39.126 1.00 95.56 714 LEU A O 1
ATOM 5126 N N . SER A 1 715 ? -14.819 5.425 39.825 1.00 97.25 715 SER A N 1
ATOM 5127 C CA . SER A 1 715 ? -14.266 5.672 41.155 1.00 97.25 715 SER A CA 1
ATOM 5128 C C . SER A 1 715 ? -15.295 5.224 42.187 1.00 97.25 715 SER A C 1
ATOM 5130 O O . SER A 1 715 ? -16.444 5.659 42.139 1.00 97.25 715 SER A O 1
ATOM 5132 N N . ALA A 1 716 ? -14.906 4.355 43.119 1.00 98.00 716 ALA A N 1
ATOM 5133 C CA . ALA A 1 716 ? -15.740 3.951 44.249 1.00 98.00 716 ALA A CA 1
ATOM 5134 C C . ALA A 1 716 ? -14.936 3.992 45.555 1.00 98.00 716 ALA A C 1
ATOM 5136 O O . ALA A 1 716 ? -13.790 3.548 45.592 1.00 98.00 716 ALA A O 1
ATOM 5137 N N . LYS A 1 717 ? -15.529 4.492 46.643 1.00 97.69 717 LYS A N 1
ATOM 5138 C CA . LYS A 1 717 ? -14.923 4.496 47.987 1.00 97.69 717 LYS A CA 1
ATOM 5139 C C . LYS A 1 717 ? -15.968 4.334 49.087 1.00 97.69 717 LYS A C 1
ATOM 5141 O O . LYS A 1 717 ? -17.154 4.602 48.887 1.00 97.69 717 LYS A O 1
ATOM 5146 N N . ALA A 1 718 ? -15.504 3.930 50.266 1.00 97.81 718 ALA A N 1
ATOM 5147 C CA . ALA A 1 718 ? -16.327 3.687 51.445 1.00 97.81 718 ALA A CA 1
ATOM 5148 C C . ALA A 1 718 ? -15.784 4.428 52.676 1.00 97.81 718 ALA A C 1
ATOM 5150 O O . ALA A 1 718 ? -14.574 4.472 52.896 1.00 97.81 718 ALA A O 1
ATOM 5151 N N . ASN A 1 719 ? -16.682 4.965 53.501 1.00 97.56 719 ASN A N 1
ATOM 5152 C CA . ASN A 1 719 ? -16.392 5.406 54.862 1.00 97.56 719 ASN A CA 1
ATOM 5153 C C . ASN A 1 719 ? -16.537 4.200 55.796 1.00 97.56 719 ASN A C 1
ATOM 5155 O O . ASN A 1 719 ? -17.628 3.633 55.885 1.00 97.56 719 ASN A O 1
ATOM 5159 N N . CYS A 1 720 ? -15.458 3.799 56.467 1.00 95.94 720 CYS A N 1
ATOM 5160 C CA . CYS A 1 720 ? -15.437 2.629 57.346 1.00 95.94 720 CYS A CA 1
ATOM 5161 C C . CYS A 1 720 ? -15.337 3.037 58.817 1.00 95.94 720 CYS A C 1
ATOM 5163 O O . CYS A 1 720 ? -14.555 3.919 59.182 1.00 95.94 720 CYS A O 1
ATOM 5165 N N . SER A 1 721 ? -16.107 2.364 59.669 1.00 93.06 721 SER A N 1
ATOM 5166 C CA . SER A 1 721 ? -16.238 2.725 61.078 1.00 93.06 721 SER A CA 1
ATOM 5167 C C . SER A 1 721 ? -14.894 2.655 61.812 1.00 93.06 721 SER A C 1
ATOM 5169 O O . SER A 1 721 ? -14.153 1.664 61.744 1.00 93.06 721 SER A O 1
ATOM 5171 N N . GLY A 1 722 ? -14.542 3.766 62.461 1.00 91.44 722 GLY A N 1
ATOM 5172 C CA . GLY A 1 722 ? -13.247 3.969 63.111 1.00 91.44 722 GLY A CA 1
ATOM 5173 C C . GLY A 1 722 ? -12.029 3.968 62.171 1.00 91.44 722 GLY A C 1
ATOM 5174 O O . GLY A 1 722 ? -10.935 3.681 62.654 1.00 91.44 722 GLY A O 1
ATOM 5175 N N . LEU A 1 723 ? -12.205 4.211 60.863 1.00 93.44 723 LEU A N 1
ATOM 5176 C CA . LEU A 1 723 ? -11.128 4.444 59.877 1.00 93.44 723 LEU A CA 1
ATOM 5177 C C . LEU A 1 723 ? -11.382 5.653 58.956 1.00 93.44 723 LEU A C 1
ATOM 5179 O O . LEU A 1 723 ? -10.439 6.152 58.350 1.00 93.44 723 LEU A O 1
ATOM 5183 N N . GLY A 1 724 ? -12.628 6.115 58.818 1.00 95.00 724 GLY A N 1
ATOM 5184 C CA . GLY A 1 724 ? -12.977 7.208 57.908 1.00 95.00 724 GLY A CA 1
ATOM 5185 C C . GLY A 1 724 ? -13.072 6.770 56.439 1.00 95.00 724 GLY A C 1
ATOM 5186 O O . GLY A 1 724 ? -13.141 5.576 56.118 1.00 95.00 724 GLY A O 1
ATOM 5187 N N . TRP A 1 725 ? -13.067 7.746 55.527 1.00 97.31 725 TRP A N 1
ATOM 5188 C CA . TRP A 1 725 ? -13.038 7.504 54.082 1.00 97.31 725 TRP A CA 1
ATOM 5189 C C . TRP A 1 725 ? -11.757 6.785 53.658 1.00 97.31 725 TRP A C 1
ATOM 5191 O O . TRP A 1 725 ? -10.656 7.303 53.824 1.00 97.31 725 TRP A O 1
ATOM 5201 N N . GLN A 1 726 ? -11.918 5.601 53.073 1.00 97.19 726 GLN A N 1
ATOM 5202 C CA . GLN A 1 726 ? -10.832 4.863 52.435 1.00 97.19 726 GLN A CA 1
ATOM 5203 C C . GLN A 1 726 ? -10.534 5.438 51.040 1.00 97.19 726 GLN A C 1
ATOM 5205 O O . GLN A 1 726 ? -11.343 6.181 50.475 1.00 97.19 726 GLN A O 1
ATOM 5210 N N . ALA A 1 727 ? -9.375 5.086 50.477 1.00 96.44 727 ALA A N 1
ATOM 5211 C CA . ALA A 1 727 ? -8.985 5.496 49.128 1.00 96.44 727 ALA A CA 1
ATOM 5212 C C . ALA A 1 727 ? -9.996 5.030 48.059 1.00 96.44 727 ALA A C 1
ATOM 5214 O O . ALA A 1 727 ? -10.627 3.979 48.198 1.00 96.44 727 ALA A O 1
ATOM 5215 N N . SER A 1 728 ? -10.127 5.804 46.977 1.00 96.69 728 SER A N 1
ATOM 5216 C CA . SER A 1 728 ? -10.907 5.395 45.803 1.00 96.69 728 SER A CA 1
ATOM 5217 C C . SER A 1 728 ? -10.263 4.213 45.091 1.00 96.69 728 SER A C 1
ATOM 5219 O O . SER A 1 728 ? -9.054 4.190 44.867 1.00 96.69 728 SER A O 1
ATOM 5221 N N . VAL A 1 729 ? -11.096 3.261 44.679 1.00 97.88 729 VAL A N 1
ATOM 5222 C CA . VAL A 1 729 ? -10.711 2.109 43.862 1.00 97.88 729 VAL A CA 1
ATOM 5223 C C . VAL A 1 729 ? -11.394 2.149 42.496 1.00 97.88 729 VAL A C 1
ATOM 5225 O O . VAL A 1 729 ? -12.502 2.671 42.355 1.00 97.88 729 VAL A O 1
ATOM 5228 N N . GLY A 1 730 ? -10.703 1.594 41.497 1.00 96.31 730 GLY A N 1
ATOM 5229 C CA . GLY A 1 730 ? -11.153 1.535 40.107 1.00 96.31 730 GLY A CA 1
ATOM 5230 C C . GLY A 1 730 ? -12.184 0.437 39.815 1.00 96.31 730 GLY A C 1
ATOM 5231 O O . GLY A 1 730 ? -12.628 -0.292 40.705 1.00 96.31 730 GLY A O 1
ATOM 5232 N N . ASN A 1 731 ? -12.511 0.269 38.530 1.00 95.25 731 ASN A N 1
ATOM 5233 C CA . ASN A 1 731 ? -13.436 -0.756 38.039 1.00 95.25 731 ASN A CA 1
ATOM 5234 C C . ASN A 1 731 ? -13.020 -2.176 38.493 1.00 95.25 731 ASN A C 1
ATOM 5236 O O . ASN A 1 731 ? -11.967 -2.685 38.112 1.00 95.25 731 ASN A O 1
ATOM 5240 N N . GLY A 1 732 ? -13.845 -2.831 39.315 1.00 95.62 732 GLY A N 1
ATOM 5241 C CA . GLY A 1 732 ? -13.572 -4.142 39.912 1.00 95.62 732 GLY A CA 1
ATOM 5242 C C . GLY A 1 732 ? -12.808 -4.141 41.239 1.00 95.62 732 GLY A C 1
ATOM 5243 O O . GLY A 1 732 ? -12.637 -5.218 41.816 1.00 95.62 732 GLY A O 1
ATOM 5244 N N . GLY A 1 733 ? -12.380 -2.982 41.744 1.00 97.19 733 GLY A N 1
ATOM 5245 C CA . GLY A 1 733 ? -11.724 -2.844 43.044 1.00 97.19 733 GLY A CA 1
ATOM 5246 C C . GLY A 1 733 ? -12.667 -3.043 44.238 1.00 97.19 733 GLY A C 1
ATOM 5247 O O . GLY A 1 733 ? -13.891 -3.021 44.100 1.00 97.19 733 GLY A O 1
ATOM 5248 N N . VAL A 1 734 ? -12.084 -3.246 45.423 1.00 97.88 734 VAL A N 1
ATOM 5249 C CA . VAL A 1 734 ? -12.811 -3.449 46.688 1.00 97.88 734 VAL A CA 1
ATOM 5250 C C . VAL A 1 734 ? -12.778 -2.165 47.517 1.00 97.88 734 VAL A C 1
ATOM 5252 O O . VAL A 1 734 ? -11.723 -1.769 48.003 1.00 97.88 734 VAL A O 1
ATOM 5255 N N . ALA A 1 735 ? -13.933 -1.526 47.692 1.00 97.88 735 ALA A N 1
ATOM 5256 C CA . ALA A 1 735 ? -14.104 -0.345 48.531 1.00 97.88 735 ALA A CA 1
ATOM 5257 C C . ALA A 1 735 ? -14.554 -0.764 49.940 1.00 97.88 735 ALA A C 1
ATOM 5259 O O . ALA A 1 735 ? -15.673 -1.244 50.113 1.00 97.88 735 ALA A O 1
ATOM 5260 N N . GLY A 1 736 ? -13.701 -0.572 50.947 1.00 96.12 736 GLY A N 1
ATOM 5261 C CA . GLY A 1 736 ? -13.995 -0.874 52.354 1.00 96.12 736 GLY A CA 1
ATOM 5262 C C . GLY A 1 736 ? -13.012 -1.870 52.972 1.00 96.12 736 GLY A C 1
ATOM 5263 O O . GLY A 1 736 ? -11.858 -1.933 52.557 1.00 96.12 736 GLY A O 1
ATOM 5264 N N . THR A 1 737 ? -13.456 -2.651 53.960 1.00 93.75 737 THR A N 1
ATOM 5265 C CA . THR A 1 737 ? -12.623 -3.653 54.654 1.00 93.75 737 THR A CA 1
ATOM 5266 C C . THR A 1 737 ? -13.186 -5.069 54.517 1.00 93.75 737 THR A C 1
ATOM 5268 O O . THR A 1 737 ? -14.394 -5.280 54.504 1.00 93.75 737 THR A O 1
ATOM 5271 N N . VAL A 1 738 ? -12.309 -6.070 54.425 1.00 92.88 738 VAL A N 1
ATOM 5272 C CA . VAL A 1 738 ? -12.693 -7.487 54.311 1.00 92.88 738 VAL A CA 1
ATOM 5273 C C . VAL A 1 738 ? -12.246 -8.216 55.574 1.00 92.88 738 VAL A C 1
ATOM 5275 O O . VAL A 1 738 ? -11.057 -8.251 55.877 1.00 92.88 738 VAL A O 1
ATOM 5278 N N . GLY A 1 739 ? -13.196 -8.764 56.336 1.00 82.56 739 GLY A N 1
ATOM 5279 C CA . GLY A 1 739 ? -12.932 -9.583 57.526 1.00 82.56 739 GLY A CA 1
ATOM 5280 C C . GLY A 1 739 ? -12.469 -8.820 58.776 1.00 82.56 739 GLY A C 1
ATOM 5281 O O . GLY A 1 739 ? -12.255 -9.438 59.812 1.00 82.56 739 GLY A O 1
ATOM 5282 N N . GLN A 1 740 ? -12.340 -7.490 58.719 1.00 87.56 740 GLN A N 1
ATOM 5283 C CA . GLN A 1 740 ? -11.821 -6.671 59.828 1.00 87.56 740 GLN A CA 1
ATOM 5284 C C . GLN A 1 740 ? -12.883 -6.265 60.868 1.00 87.56 740 GLN A C 1
ATOM 5286 O O . GLN A 1 740 ? -12.583 -5.500 61.781 1.00 87.56 740 GLN A O 1
ATOM 5291 N N . ASN A 1 741 ? -14.131 -6.727 60.722 1.00 83.88 741 ASN A N 1
ATOM 5292 C CA . ASN A 1 741 ? -15.271 -6.383 61.587 1.00 83.88 741 ASN A CA 1
ATOM 5293 C C . ASN A 1 741 ? -15.568 -4.874 61.706 1.00 83.88 741 ASN A C 1
ATOM 5295 O O . ASN A 1 741 ? -16.190 -4.425 62.667 1.00 83.88 741 ASN A O 1
ATOM 5299 N N . ARG A 1 742 ? -15.183 -4.094 60.689 1.00 91.25 742 ARG A N 1
ATOM 5300 C CA . ARG A 1 742 ? -15.518 -2.672 60.551 1.00 91.25 742 ARG A CA 1
ATOM 5301 C C . ARG A 1 742 ? -16.633 -2.507 59.527 1.00 91.25 742 ARG A C 1
ATOM 5303 O O . ARG A 1 742 ? -16.495 -2.928 58.382 1.00 91.25 742 ARG A O 1
ATOM 5310 N N . ALA A 1 743 ? -17.740 -1.909 59.951 1.00 94.31 743 ALA A N 1
ATOM 5311 C CA . ALA A 1 743 ? -18.873 -1.619 59.080 1.00 94.31 743 ALA A CA 1
ATOM 5312 C C . ALA A 1 743 ? -18.569 -0.460 58.119 1.00 94.31 743 ALA A C 1
ATOM 5314 O O . ALA A 1 743 ? -17.873 0.489 58.488 1.00 94.31 743 ALA A O 1
ATOM 5315 N N . MET A 1 744 ? -19.156 -0.494 56.925 1.00 97.38 744 MET A N 1
ATOM 5316 C CA . MET A 1 744 ? -19.345 0.696 56.100 1.00 97.38 744 MET A CA 1
ATOM 5317 C C . MET A 1 744 ? -20.452 1.562 56.709 1.00 97.38 744 MET A C 1
ATOM 5319 O O . MET A 1 744 ? -21.532 1.062 57.015 1.00 97.38 744 MET A O 1
ATOM 5323 N N . GLU A 1 745 ? -20.204 2.860 56.849 1.00 97.50 745 GLU A N 1
ATOM 5324 C CA . GLU A 1 745 ? -21.205 3.851 57.274 1.00 97.50 745 GLU A CA 1
ATOM 5325 C C . GLU A 1 745 ? -21.735 4.641 56.067 1.00 97.50 745 GLU A C 1
ATOM 5327 O O . GLU A 1 745 ? -22.933 4.901 55.976 1.00 97.50 745 GLU A O 1
ATOM 5332 N N . ALA A 1 746 ? -20.861 4.952 55.100 1.00 97.88 746 ALA A N 1
ATOM 5333 C CA . ALA A 1 746 ? -21.201 5.629 53.846 1.00 97.88 746 ALA A CA 1
ATOM 5334 C C . ALA A 1 746 ? -20.405 5.102 52.642 1.00 97.88 746 ALA A C 1
ATOM 5336 O O . ALA A 1 746 ? -19.370 4.450 52.790 1.00 97.88 746 ALA A O 1
ATOM 5337 N N . MET A 1 747 ? -20.875 5.430 51.438 1.00 98.12 747 MET A N 1
ATOM 5338 C CA . MET A 1 747 ? -20.202 5.191 50.163 1.00 98.12 747 MET A CA 1
ATOM 5339 C C . MET A 1 747 ? -20.369 6.377 49.201 1.00 98.12 747 MET A C 1
ATOM 5341 O O . MET A 1 747 ? -21.357 7.111 49.264 1.00 98.12 747 MET A O 1
ATOM 5345 N N . GLN A 1 748 ? -19.394 6.550 48.312 1.00 98.44 748 GLN A N 1
ATOM 5346 C CA . GLN A 1 748 ? -19.435 7.474 47.175 1.00 98.44 748 GLN A CA 1
ATOM 5347 C C . GLN A 1 748 ? -18.965 6.717 45.931 1.00 98.44 748 GLN A C 1
ATOM 5349 O O . GLN A 1 748 ? -17.979 5.976 45.998 1.00 98.44 748 GLN A O 1
ATOM 5354 N N . LEU A 1 749 ? -19.667 6.900 44.814 1.00 98.31 749 LEU A N 1
ATOM 5355 C CA . LEU A 1 749 ? -19.315 6.355 43.508 1.00 98.31 749 LEU A CA 1
ATOM 5356 C C . LEU A 1 749 ? -19.468 7.450 42.450 1.00 98.31 749 LEU A C 1
ATOM 5358 O O . LEU A 1 749 ? -20.385 8.259 42.534 1.00 98.31 749 LEU A O 1
ATOM 5362 N N . SER A 1 750 ? -18.600 7.482 41.448 1.00 96.75 750 SER A N 1
ATOM 5363 C CA . SER A 1 750 ? -18.719 8.403 40.314 1.00 96.75 750 SER A CA 1
ATOM 5364 C C . SER A 1 750 ? -18.140 7.784 39.052 1.00 96.75 750 SER A C 1
ATOM 5366 O O . SER A 1 750 ? -17.156 7.037 39.121 1.00 96.75 750 SER A O 1
ATOM 5368 N N . LEU A 1 751 ? -18.714 8.128 37.905 1.00 95.06 751 LEU A N 1
ATOM 5369 C CA . LEU A 1 751 ? -18.111 7.853 36.610 1.00 95.06 751 LEU A CA 1
ATOM 5370 C C . LEU A 1 751 ? -17.123 8.956 36.215 1.00 95.06 751 LEU A C 1
ATOM 5372 O O . LEU A 1 751 ? -17.221 10.099 36.663 1.00 95.06 751 LEU A O 1
ATOM 5376 N N . SER A 1 752 ? -16.173 8.601 35.359 1.00 87.50 752 SER A N 1
ATOM 5377 C CA . SER A 1 752 ? -15.309 9.533 34.637 1.00 87.50 752 SER A CA 1
ATOM 5378 C C . SER A 1 752 ? -15.179 9.100 33.176 1.00 87.50 752 SER A C 1
ATOM 5380 O O . SER A 1 752 ? -15.535 7.975 32.817 1.00 87.50 752 SER A O 1
ATOM 5382 N N . ASP A 1 753 ? -14.673 9.992 32.324 1.00 72.69 753 ASP A N 1
ATOM 5383 C CA . ASP A 1 753 ? -14.241 9.666 30.955 1.00 72.69 753 ASP A CA 1
ATOM 5384 C C . ASP A 1 753 ? -15.335 9.051 30.052 1.00 72.69 753 ASP A C 1
ATOM 5386 O O . ASP A 1 753 ? -15.044 8.351 29.079 1.00 72.69 753 ASP A O 1
ATOM 5390 N N . SER A 1 754 ? -16.610 9.314 30.351 1.00 67.81 754 SER A N 1
ATOM 5391 C CA . SER A 1 754 ? -17.748 8.912 29.528 1.00 67.81 754 SER A CA 1
ATOM 5392 C C . SER A 1 754 ? -17.896 9.825 28.306 1.00 67.81 754 SER A C 1
ATOM 5394 O O . SER A 1 754 ? -18.289 10.982 28.408 1.00 67.81 754 SER A O 1
ATOM 5396 N N . SER A 1 755 ? -17.675 9.277 27.109 1.00 72.81 755 SER A N 1
ATOM 5397 C CA . SER A 1 755 ? -17.958 9.932 25.816 1.00 72.81 755 SER A CA 1
ATOM 5398 C C . SER A 1 755 ? -19.460 10.016 25.472 1.00 72.81 755 SER A C 1
ATOM 5400 O O . SER A 1 755 ? -19.829 10.163 24.309 1.00 72.81 755 SER A O 1
ATOM 5402 N N . MET A 1 756 ? -20.325 9.837 26.471 1.00 83.44 756 MET A N 1
ATOM 5403 C CA . MET A 1 756 ? -21.765 9.585 26.382 1.00 83.44 756 MET A CA 1
ATOM 5404 C C . MET A 1 756 ? -22.451 10.219 27.596 1.00 83.44 756 MET A C 1
ATOM 5406 O O . MET A 1 756 ? -21.867 10.242 28.683 1.00 83.44 756 MET A O 1
ATOM 5410 N N . ASN A 1 757 ? -23.689 10.696 27.444 1.00 86.06 757 ASN A N 1
ATOM 5411 C CA . ASN A 1 757 ? -24.410 11.319 28.555 1.00 86.06 757 ASN A CA 1
ATOM 5412 C C . ASN A 1 757 ? -24.848 10.266 29.578 1.00 86.06 757 ASN A C 1
ATOM 5414 O O . ASN A 1 757 ? -25.219 9.150 29.218 1.00 86.06 757 ASN A O 1
ATOM 5418 N N . GLY A 1 758 ? -24.870 10.630 30.857 1.00 89.38 758 GLY A N 1
ATOM 5419 C CA . GLY A 1 758 ? -25.244 9.723 31.940 1.00 89.38 758 GLY A CA 1
ATOM 5420 C C . GLY A 1 758 ? -24.197 9.663 33.043 1.00 89.38 758 GLY A C 1
ATOM 5421 O O . GLY A 1 758 ? -23.226 10.414 33.035 1.00 89.38 758 GLY A O 1
ATOM 5422 N N . GLY A 1 759 ? -24.428 8.773 34.000 1.00 94.81 759 GLY A N 1
ATOM 5423 C CA . GLY A 1 759 ? -23.663 8.681 35.239 1.00 94.81 759 GLY A CA 1
ATOM 5424 C C . GLY A 1 759 ? -24.012 7.420 36.029 1.00 94.81 759 GLY A C 1
ATOM 5425 O O . GLY A 1 759 ? -24.567 6.459 35.480 1.00 94.81 759 GLY A O 1
ATOM 5426 N N . ILE A 1 760 ? -23.721 7.427 37.328 1.00 97.25 760 ILE A N 1
ATOM 5427 C CA . ILE A 1 760 ? -24.058 6.348 38.262 1.00 97.25 760 ILE A CA 1
ATOM 5428 C C . ILE A 1 760 ? -24.990 6.866 39.361 1.00 97.25 760 ILE A C 1
ATOM 5430 O O . ILE A 1 760 ? -24.774 7.927 39.939 1.00 97.25 760 ILE A O 1
ATOM 5434 N N . SER A 1 761 ? -26.040 6.105 39.671 1.00 98.06 761 SER A N 1
ATOM 5435 C CA . SER A 1 761 ? -26.988 6.438 40.738 1.00 98.06 761 SER A CA 1
ATOM 5436 C C . SER A 1 761 ? -27.159 5.276 41.707 1.00 98.06 761 SER A C 1
ATOM 5438 O O . SER A 1 761 ? -27.245 4.120 41.296 1.00 98.06 761 SER A O 1
ATOM 5440 N N . TYR A 1 762 ? -27.170 5.560 43.006 1.00 98.56 762 TYR A N 1
ATOM 5441 C CA . TYR A 1 762 ? -27.057 4.533 44.039 1.00 98.56 762 TYR A CA 1
ATOM 5442 C C . TYR A 1 762 ? -27.743 4.919 45.347 1.00 98.56 762 TYR A C 1
ATOM 5444 O O . TYR A 1 762 ? -27.857 6.093 45.691 1.00 98.56 762 TYR A O 1
ATOM 5452 N N . SER A 1 763 ? -28.185 3.913 46.101 1.00 98.25 763 SER A N 1
ATOM 5453 C CA . SER A 1 763 ? -28.783 4.076 47.429 1.00 98.25 763 SER A CA 1
ATOM 5454 C C . SER A 1 763 ? -28.263 3.035 48.416 1.00 98.25 763 SER A C 1
ATOM 5456 O O . SER A 1 763 ? -27.901 1.915 48.041 1.00 98.25 763 SER A O 1
ATOM 5458 N N . ALA A 1 764 ? -28.240 3.411 49.694 1.00 98.06 764 ALA A N 1
ATOM 5459 C CA . ALA A 1 764 ? -27.898 2.534 50.805 1.00 98.06 764 ALA A CA 1
ATOM 5460 C C . ALA A 1 764 ? -29.139 2.221 51.655 1.00 98.06 764 ALA A C 1
ATOM 5462 O O . ALA A 1 764 ? -30.010 3.071 51.849 1.00 98.06 764 ALA A O 1
ATOM 5463 N N . HIS A 1 765 ? -29.195 1.005 52.193 1.00 98.12 765 HIS A N 1
ATOM 5464 C CA . HIS A 1 765 ? -30.051 0.650 53.318 1.00 98.12 765 HIS A CA 1
ATOM 5465 C C . HIS A 1 765 ? -29.239 0.788 54.604 1.00 98.12 765 HIS A C 1
ATOM 5467 O O . HIS A 1 765 ? -28.299 0.019 54.827 1.00 98.12 765 HIS A O 1
ATOM 5473 N N . VAL A 1 766 ? -29.597 1.752 55.445 1.00 97.38 766 VAL A N 1
ATOM 5474 C CA . VAL A 1 766 ? -28.866 2.099 56.668 1.00 97.38 766 VAL A CA 1
ATOM 5475 C C . VAL A 1 766 ? -29.608 1.583 57.902 1.00 97.38 766 VAL A C 1
ATOM 5477 O O . VAL A 1 766 ? -30.836 1.654 57.985 1.00 97.38 766 VAL A O 1
ATOM 5480 N N . SER A 1 767 ? -28.863 1.059 58.875 1.00 93.56 767 SER A N 1
ATOM 5481 C CA . SER A 1 767 ? -29.393 0.602 60.162 1.00 93.56 767 SER A CA 1
ATOM 5482 C C . SER A 1 767 ? -30.208 1.703 60.849 1.00 93.56 767 SER A C 1
ATOM 5484 O O . SER A 1 767 ? -29.753 2.839 60.943 1.00 93.56 767 SER A O 1
ATOM 5486 N N . ASN A 1 768 ? -31.406 1.365 61.329 1.00 89.44 768 ASN A N 1
ATOM 5487 C CA . ASN A 1 768 ? -32.386 2.278 61.941 1.00 89.44 768 ASN A CA 1
ATOM 5488 C C . ASN A 1 768 ? -32.955 3.399 61.034 1.00 89.44 768 ASN A C 1
ATOM 5490 O O . ASN A 1 768 ? -33.767 4.185 61.512 1.00 89.44 768 ASN A O 1
ATOM 5494 N N . ILE A 1 769 ? -32.605 3.447 59.740 1.00 93.75 769 ILE A N 1
ATOM 5495 C CA . ILE A 1 769 ? -33.212 4.354 58.739 1.00 93.75 769 ILE A CA 1
ATOM 5496 C C . ILE A 1 769 ? -33.996 3.579 57.668 1.00 93.75 769 ILE A C 1
ATOM 5498 O O . ILE A 1 769 ? -35.068 4.011 57.251 1.00 93.75 769 ILE A O 1
ATOM 5502 N N . GLY A 1 770 ? -33.479 2.437 57.211 1.00 94.81 770 GLY A N 1
ATOM 5503 C CA . GLY A 1 770 ? -33.987 1.739 56.029 1.00 94.81 770 GLY A CA 1
ATOM 5504 C C . GLY A 1 770 ? -33.335 2.231 54.732 1.00 94.81 770 GLY A C 1
ATOM 5505 O O . GLY A 1 770 ? -32.215 2.745 54.744 1.00 94.81 770 GLY A O 1
ATOM 5506 N N . TRP A 1 771 ? -34.016 2.049 53.595 1.00 97.62 771 TRP A N 1
ATOM 5507 C CA . TRP A 1 771 ? -33.551 2.540 52.290 1.00 97.62 771 TRP A CA 1
ATOM 5508 C C . TRP A 1 771 ? -33.618 4.071 52.218 1.00 97.62 771 TRP A C 1
ATOM 5510 O O . TRP A 1 771 ? -34.701 4.648 52.264 1.00 97.62 771 TRP A O 1
ATOM 5520 N N . GLN A 1 772 ? -32.466 4.717 52.043 1.00 97.56 772 GLN A N 1
ATOM 5521 C CA . GLN A 1 772 ? -32.383 6.139 51.708 1.00 97.56 772 GLN A CA 1
ATOM 5522 C C . GLN A 1 772 ? -32.742 6.386 50.230 1.00 97.56 772 GLN A C 1
ATOM 5524 O O . GLN A 1 772 ? -32.662 5.478 49.395 1.00 97.56 772 GLN A O 1
ATOM 5529 N N . SER A 1 773 ? -33.086 7.634 49.896 1.00 96.94 773 SER A N 1
ATOM 5530 C CA . SER A 1 773 ? -33.203 8.100 48.508 1.00 96.94 773 SER A CA 1
ATOM 5531 C C . SER A 1 773 ? -31.926 7.819 47.711 1.00 96.94 773 SER A C 1
ATOM 5533 O O . SER A 1 773 ? -30.822 7.843 48.258 1.00 96.94 773 SER A O 1
ATOM 5535 N N . ALA A 1 774 ? -32.069 7.565 46.409 1.00 97.50 774 ALA A N 1
ATOM 5536 C CA . ALA A 1 774 ? -30.915 7.426 45.530 1.00 97.50 774 ALA A CA 1
ATOM 5537 C C . ALA A 1 774 ? -30.219 8.778 45.320 1.00 97.50 774 ALA A C 1
ATOM 5539 O O . ALA A 1 774 ? -30.876 9.807 45.161 1.00 97.50 774 ALA A O 1
ATOM 5540 N N . VAL A 1 775 ? -28.890 8.749 45.305 1.00 98.25 775 VAL A N 1
ATOM 5541 C CA . VAL A 1 775 ? -28.020 9.880 44.965 1.00 98.25 775 VAL A CA 1
ATOM 5542 C C . VAL A 1 775 ? -27.321 9.609 43.627 1.00 98.25 775 VAL A C 1
ATOM 5544 O O . VAL A 1 775 ? -27.474 8.521 43.065 1.00 98.25 775 VAL A O 1
ATOM 5547 N N . SER A 1 776 ? -26.578 10.588 43.114 1.00 96.56 776 SER A N 1
ATOM 5548 C CA . SER A 1 776 ? -25.837 10.509 41.842 1.00 96.56 776 SER A CA 1
ATOM 5549 C C . SER A 1 776 ? -24.331 10.709 42.055 1.00 96.56 776 SER A C 1
ATOM 5551 O O . SER A 1 776 ? -23.890 10.899 43.189 1.00 96.56 776 SER A O 1
ATOM 5553 N N . ASP A 1 777 ? -23.556 10.673 40.970 1.00 95.69 777 ASP A N 1
ATOM 5554 C CA . ASP A 1 777 ? -22.093 10.780 40.918 1.00 95.69 777 ASP A CA 1
ATOM 5555 C C . ASP A 1 777 ? -21.457 11.677 41.998 1.00 95.69 777 ASP A C 1
ATOM 5557 O O . ASP A 1 777 ? -21.684 12.884 42.077 1.00 95.69 777 ASP A O 1
ATOM 5561 N N . GLY A 1 778 ? -20.626 11.060 42.839 1.00 95.69 778 GLY A N 1
ATOM 5562 C CA . GLY A 1 778 ? -19.831 11.707 43.883 1.00 95.69 778 GLY A CA 1
ATOM 5563 C C . GLY A 1 778 ? -20.581 12.027 45.180 1.00 95.69 778 GLY A C 1
ATOM 5564 O O . GLY A 1 778 ? -19.935 12.258 46.203 1.00 95.69 778 GLY A O 1
ATOM 5565 N N . ALA A 1 779 ? -21.916 12.004 45.197 1.00 97.56 779 ALA A N 1
ATOM 5566 C CA . ALA A 1 779 ? -22.704 12.335 46.384 1.00 97.56 779 ALA A CA 1
ATOM 5567 C C . ALA A 1 779 ? -22.703 11.204 47.433 1.00 97.56 779 ALA A C 1
ATOM 5569 O O . ALA A 1 779 ? -22.617 10.017 47.120 1.00 97.56 779 ALA A O 1
ATOM 5570 N N . THR A 1 780 ? -22.794 11.552 48.716 1.00 97.75 780 THR A N 1
ATOM 5571 C CA . THR A 1 780 ? -22.734 10.566 49.807 1.00 97.75 780 THR A CA 1
ATOM 5572 C C . THR A 1 780 ? -24.046 9.793 49.946 1.00 97.75 780 THR A C 1
ATOM 5574 O O . THR A 1 780 ? -25.079 10.393 50.229 1.00 97.75 780 THR A O 1
ATOM 5577 N N . ALA A 1 781 ? -23.992 8.462 49.855 1.00 97.75 781 ALA A N 1
ATOM 5578 C CA . ALA A 1 781 ? -25.040 7.572 50.363 1.00 97.75 781 ALA A CA 1
ATOM 5579 C C . ALA A 1 781 ? -24.591 6.962 51.702 1.00 97.75 781 ALA A C 1
ATOM 5581 O O . ALA A 1 781 ? -23.425 6.592 51.837 1.00 97.75 781 ALA A O 1
ATOM 5582 N N . GLY A 1 782 ? -25.491 6.828 52.677 1.00 96.25 782 GLY A N 1
ATOM 5583 C CA . GLY A 1 782 ? -25.196 6.354 54.034 1.00 96.25 782 GLY A CA 1
ATOM 5584 C C . GLY A 1 782 ? -25.212 7.463 55.097 1.00 96.25 782 GLY A C 1
ATOM 5585 O O . GLY A 1 782 ? -25.966 8.430 54.988 1.00 96.25 782 GLY A O 1
ATOM 5586 N N . THR A 1 783 ? -24.382 7.317 56.133 1.00 93.19 783 THR A N 1
ATOM 5587 C CA . THR A 1 783 ? -24.123 8.320 57.185 1.00 93.19 783 THR A CA 1
ATOM 5588 C C . THR A 1 783 ? -22.620 8.425 57.484 1.00 93.19 783 THR A C 1
ATOM 5590 O O . THR A 1 783 ? -21.828 7.575 57.079 1.00 93.19 783 THR A O 1
ATOM 5593 N N . ILE A 1 784 ? -22.190 9.481 58.177 1.00 90.94 784 ILE A N 1
ATOM 5594 C CA . ILE A 1 784 ? -20.785 9.668 58.570 1.00 90.94 784 ILE A CA 1
ATOM 5595 C C . ILE A 1 784 ? -20.743 9.960 60.069 1.00 90.94 784 ILE A C 1
ATOM 5597 O O . ILE A 1 784 ? -21.342 10.937 60.512 1.00 90.94 784 ILE A O 1
ATOM 5601 N N . GLY A 1 785 ? -20.061 9.118 60.853 1.00 82.44 785 GLY A N 1
ATOM 5602 C CA . GLY A 1 785 ? -19.828 9.356 62.284 1.00 82.44 785 GLY A CA 1
ATOM 5603 C C . GLY A 1 785 ? -21.059 9.201 63.185 1.00 82.44 785 GLY A C 1
ATOM 5604 O O . GLY A 1 785 ? -20.968 9.448 64.382 1.00 82.44 785 GLY A O 1
ATOM 5605 N N . GLN A 1 786 ? -22.201 8.769 62.641 1.00 86.56 786 GLN A N 1
ATOM 5606 C CA . GLN A 1 786 ? -23.445 8.542 63.395 1.00 86.56 786 GLN A CA 1
ATOM 5607 C C . GLN A 1 786 ? -23.551 7.113 63.964 1.00 86.56 786 GLN A C 1
ATOM 5609 O O . GLN A 1 786 ? -24.560 6.764 64.572 1.00 86.56 786 GLN A O 1
ATOM 5614 N N . GLY A 1 787 ? -22.548 6.257 63.727 1.00 82.75 787 GLY A N 1
ATOM 5615 C CA . GLY A 1 787 ? -22.551 4.841 64.123 1.00 82.75 787 GLY A CA 1
ATOM 5616 C C . GLY A 1 787 ? -23.561 3.963 63.367 1.00 82.75 787 GLY A C 1
ATOM 5617 O O . GLY A 1 787 ? -23.693 2.776 63.668 1.00 82.75 787 GLY A O 1
ATOM 5618 N N . GLN A 1 788 ? -24.281 4.521 62.388 1.00 91.25 788 GLN A N 1
ATOM 5619 C CA . GLN A 1 788 ? -25.300 3.810 61.621 1.00 91.25 788 GLN A CA 1
ATOM 5620 C C . GLN A 1 788 ? -24.695 3.139 60.385 1.00 91.25 788 GLN A C 1
ATOM 5622 O O . GLN A 1 788 ? -24.066 3.768 59.536 1.00 91.25 788 GLN A O 1
ATOM 5627 N N . GLN A 1 789 ? -24.899 1.829 60.305 1.00 94.50 789 GLN A N 1
ATOM 5628 C CA . GLN A 1 789 ? -24.201 0.933 59.386 1.00 94.50 789 GLN A CA 1
ATOM 5629 C C . GLN A 1 789 ? -24.991 0.725 58.088 1.00 94.50 789 GLN A C 1
ATOM 5631 O O . GLN A 1 789 ? -26.206 0.533 58.139 1.00 94.50 789 GLN A O 1
ATOM 5636 N N . ILE A 1 790 ? -24.315 0.660 56.941 1.00 98.06 790 ILE A N 1
ATOM 5637 C CA . ILE A 1 790 ? -24.895 0.144 55.694 1.00 98.06 790 ILE A CA 1
ATOM 5638 C C . ILE A 1 790 ? -25.088 -1.371 55.830 1.00 98.06 790 ILE A C 1
ATOM 5640 O O . ILE A 1 790 ? -24.170 -2.092 56.218 1.00 98.06 790 ILE A O 1
ATOM 5644 N N . GLN A 1 791 ? -26.278 -1.855 55.481 1.00 97.75 791 GLN A N 1
ATOM 5645 C CA . GLN A 1 791 ? -26.658 -3.274 55.517 1.00 97.75 791 GLN A CA 1
ATOM 5646 C C . GLN A 1 791 ? -26.903 -3.838 54.107 1.00 97.75 791 GLN A C 1
ATOM 5648 O O . GLN A 1 791 ? -26.583 -4.997 53.842 1.00 97.75 791 GLN A O 1
ATOM 5653 N N . ALA A 1 792 ? -27.396 -3.009 53.179 1.00 98.19 792 ALA A N 1
ATOM 5654 C CA . ALA A 1 792 ? -27.557 -3.342 51.763 1.00 98.19 792 ALA A CA 1
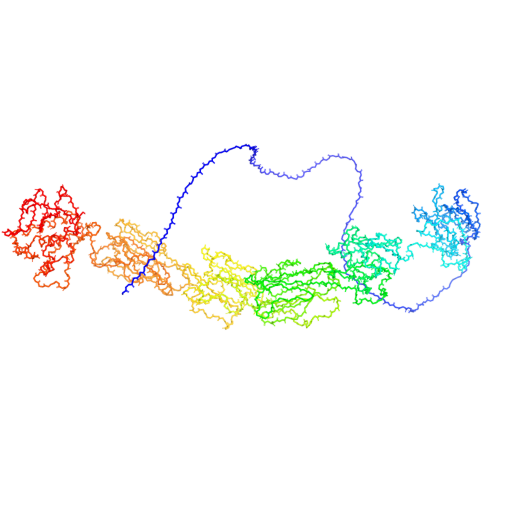ATOM 5655 C C . ALA A 1 792 ? -27.372 -2.113 50.854 1.00 98.19 792 ALA A C 1
ATOM 5657 O O . ALA A 1 792 ? -27.415 -0.973 51.319 1.00 98.19 792 ALA A O 1
ATOM 5658 N N . VAL A 1 793 ? -27.182 -2.343 49.553 1.00 98.62 793 VAL A N 1
ATOM 5659 C CA . VAL A 1 793 ? -26.978 -1.312 48.519 1.00 98.62 793 VAL A CA 1
ATOM 5660 C C . VAL A 1 793 ? -27.773 -1.610 47.242 1.00 98.62 793 VAL A C 1
ATOM 5662 O O . VAL A 1 793 ? -28.096 -2.766 46.959 1.00 98.62 793 VAL A O 1
ATOM 5665 N N . LYS A 1 794 ? -28.046 -0.571 46.447 1.00 98.69 794 LYS A N 1
ATOM 5666 C CA . LYS A 1 794 ? -28.518 -0.644 45.051 1.00 98.69 794 LYS A CA 1
ATOM 5667 C C . LYS A 1 794 ? -27.716 0.339 44.202 1.00 98.69 794 LYS A C 1
ATOM 5669 O O . LYS A 1 794 ? -27.418 1.432 44.679 1.00 98.69 794 LYS A O 1
ATOM 5674 N N . ILE A 1 795 ? -27.381 -0.033 42.967 1.00 98.69 795 ILE A N 1
ATOM 5675 C CA . ILE A 1 795 ? -26.568 0.773 42.044 1.00 98.69 795 ILE A CA 1
ATOM 5676 C C . ILE A 1 795 ? -27.121 0.622 40.618 1.00 98.69 795 ILE A C 1
ATOM 5678 O O . ILE A 1 795 ? -27.386 -0.487 40.158 1.00 98.69 795 ILE A O 1
ATOM 5682 N N . ASN A 1 796 ? -27.297 1.736 39.917 1.00 98.06 796 ASN A N 1
ATOM 5683 C CA . ASN A 1 796 ? -27.776 1.847 38.542 1.00 98.06 796 ASN A CA 1
ATOM 5684 C C . ASN A 1 796 ? -26.825 2.718 37.719 1.00 98.06 796 ASN A C 1
ATOM 5686 O O . ASN A 1 796 ? -26.165 3.604 38.257 1.00 98.06 796 ASN A O 1
ATOM 5690 N N . LEU A 1 797 ? -26.827 2.513 36.404 1.00 97.19 797 LEU A N 1
ATOM 5691 C CA . LEU A 1 797 ? -26.312 3.484 35.438 1.00 97.19 797 LEU A CA 1
ATOM 5692 C C . LEU A 1 797 ? -27.479 4.347 34.942 1.00 97.19 797 LEU A C 1
ATOM 5694 O O . LEU A 1 797 ? -28.619 3.882 34.917 1.00 97.19 797 LEU A O 1
ATOM 5698 N N . THR A 1 798 ? -27.201 5.581 34.536 1.00 94.69 798 THR A N 1
ATOM 5699 C CA . THR A 1 798 ? -28.195 6.528 34.000 1.00 94.69 798 THR A CA 1
ATOM 5700 C C . THR A 1 798 ? -27.803 7.002 32.596 1.00 94.69 798 THR A C 1
ATOM 5702 O O . THR A 1 798 ? -26.676 6.774 32.157 1.00 94.69 798 THR A O 1
ATOM 5705 N N . GLY A 1 799 ? -28.729 7.645 31.876 1.00 91.94 799 GLY A N 1
ATOM 5706 C CA . GLY A 1 799 ? -28.483 8.188 30.531 1.00 91.94 799 GLY A CA 1
ATOM 5707 C C . GLY A 1 799 ? -28.076 7.135 29.492 1.00 91.94 799 GLY A C 1
ATOM 5708 O O . GLY A 1 799 ? -28.360 5.945 29.645 1.00 91.94 799 GLY A O 1
ATOM 5709 N N . ASP A 1 800 ? -27.371 7.573 28.452 1.00 88.62 800 ASP A N 1
ATOM 5710 C CA . ASP A 1 800 ? -26.842 6.736 27.369 1.00 88.62 800 ASP A CA 1
ATOM 5711 C C . ASP A 1 800 ? -25.892 5.645 27.885 1.00 88.62 800 ASP A C 1
ATOM 5713 O O . ASP A 1 800 ? -25.890 4.528 27.368 1.00 88.62 800 ASP A O 1
ATOM 5717 N N . VAL A 1 801 ? -25.136 5.918 28.957 1.00 92.31 801 VAL A N 1
ATOM 5718 C CA . VAL A 1 801 ? -24.268 4.922 29.616 1.00 92.31 801 VAL A CA 1
ATOM 5719 C C . VAL A 1 801 ? -25.067 3.674 30.029 1.00 92.31 801 VAL A C 1
ATOM 5721 O O . VAL A 1 801 ? -24.575 2.551 29.911 1.00 92.31 801 VAL A O 1
ATOM 5724 N N . SER A 1 802 ? -26.330 3.837 30.438 1.00 93.88 802 SER A N 1
ATOM 5725 C CA . SER A 1 802 ? -27.205 2.711 30.786 1.00 93.88 802 SER A CA 1
ATOM 5726 C C . SER 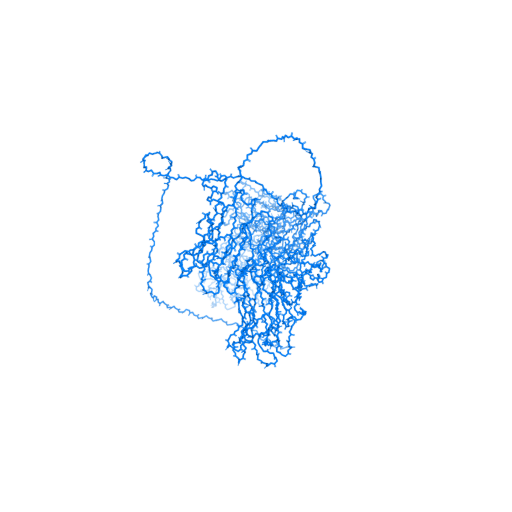A 1 802 ? -27.645 1.859 29.586 1.00 93.88 802 SER A C 1
ATOM 5728 O O . SER A 1 802 ? -27.990 0.691 29.779 1.00 93.88 802 SER A O 1
ATOM 5730 N N . ASN A 1 803 ? -27.575 2.383 28.357 1.00 91.19 803 ASN A N 1
ATOM 5731 C CA . ASN A 1 803 ? -27.897 1.644 27.132 1.00 91.19 803 ASN A CA 1
ATOM 5732 C C . ASN A 1 803 ? -26.741 0.719 26.713 1.00 91.19 803 ASN A C 1
ATOM 5734 O O . ASN A 1 803 ? -26.978 -0.421 26.316 1.00 91.19 803 ASN A O 1
ATOM 5738 N N . TYR A 1 804 ? -25.493 1.180 26.852 1.00 91.19 804 TYR A N 1
ATOM 5739 C CA . TYR A 1 804 ? -24.302 0.464 26.371 1.00 91.19 804 TYR A CA 1
ATOM 5740 C C . TYR A 1 804 ? -23.606 -0.414 27.424 1.00 91.19 804 TYR A C 1
ATOM 5742 O O . TYR A 1 804 ? -22.827 -1.298 27.053 1.00 91.19 804 TYR A O 1
ATOM 5750 N N . PHE A 1 805 ? -23.911 -0.234 28.716 1.00 94.25 805 PHE A N 1
ATOM 5751 C CA . PHE A 1 805 ? -23.268 -0.956 29.820 1.00 94.25 805 PHE A CA 1
ATOM 5752 C C . PHE A 1 805 ? -24.260 -1.498 30.861 1.00 94.25 805 PHE A C 1
ATOM 5754 O O . PHE A 1 805 ? -25.402 -1.050 30.984 1.00 94.25 805 PHE A O 1
ATOM 5761 N N . ASP A 1 806 ? -23.796 -2.479 31.634 1.00 96.69 806 ASP A N 1
ATOM 5762 C CA . ASP A 1 806 ? -24.418 -2.957 32.870 1.00 96.69 806 ASP A CA 1
ATOM 5763 C C . ASP A 1 806 ? -23.473 -2.719 34.057 1.00 96.69 806 ASP A C 1
ATOM 5765 O O . ASP A 1 806 ? -22.250 -2.796 33.913 1.00 96.69 806 ASP A O 1
ATOM 5769 N N . VAL A 1 807 ? -24.037 -2.477 35.246 1.00 98.12 807 VAL A N 1
ATOM 5770 C CA . VAL A 1 807 ? -23.274 -2.354 36.498 1.00 98.12 807 VAL A CA 1
ATOM 5771 C C . VAL A 1 807 ? -23.552 -3.549 37.405 1.00 98.12 807 VAL A C 1
ATOM 5773 O O . VAL A 1 807 ? -24.604 -3.646 38.034 1.00 98.12 807 VAL A O 1
ATOM 5776 N N . TRP A 1 808 ? -22.595 -4.476 37.469 1.00 98.56 808 TRP A N 1
ATOM 5777 C CA . TRP A 1 808 ? -22.595 -5.596 38.412 1.00 98.56 808 TRP A CA 1
ATOM 5778 C C . TRP A 1 808 ? -21.954 -5.174 39.736 1.00 98.56 808 TRP A C 1
ATOM 5780 O O . TRP A 1 808 ? -20.933 -4.493 39.751 1.00 98.56 808 TRP A O 1
ATOM 5790 N N . TYR A 1 809 ? -22.498 -5.614 40.865 1.00 98.62 809 TYR A N 1
ATOM 5791 C CA . TYR A 1 809 ? -21.933 -5.354 42.188 1.00 98.62 809 TYR A CA 1
ATOM 5792 C C . TYR A 1 809 ? -22.260 -6.463 43.185 1.00 98.62 809 TYR A C 1
ATOM 5794 O O . TYR A 1 809 ? -23.217 -7.220 43.022 1.00 98.62 809 TYR A O 1
ATOM 5802 N N . ARG A 1 810 ? -21.442 -6.551 44.233 1.00 98.50 810 ARG A N 1
ATOM 5803 C CA . ARG A 1 810 ? -21.657 -7.402 45.407 1.00 98.50 810 ARG A CA 1
ATOM 5804 C C . ARG A 1 810 ? -21.076 -6.746 46.652 1.00 98.50 810 ARG A C 1
ATOM 5806 O O . ARG A 1 810 ? -20.231 -5.857 46.557 1.00 98.50 810 ARG A O 1
ATOM 5813 N N . VAL A 1 811 ? -21.484 -7.231 47.817 1.00 98.31 811 VAL A N 1
ATOM 5814 C CA . VAL A 1 811 ? -20.995 -6.754 49.115 1.00 98.31 811 VAL A CA 1
ATOM 5815 C C . VAL A 1 811 ? -20.426 -7.891 49.956 1.00 98.31 811 VAL A C 1
ATOM 5817 O O . VAL A 1 811 ? -20.850 -9.043 49.846 1.00 98.31 811 VAL A O 1
ATOM 5820 N N . HIS A 1 812 ? -19.457 -7.551 50.799 1.00 96.44 812 HIS A N 1
ATOM 5821 C CA . HIS A 1 812 ? -18.939 -8.401 51.858 1.00 96.44 812 HIS A CA 1
ATOM 5822 C C . HIS A 1 812 ? -19.724 -8.106 53.137 1.00 96.44 812 HIS A C 1
ATOM 5824 O O . HIS A 1 812 ? -19.545 -7.045 53.736 1.00 96.44 812 HIS A O 1
ATOM 5830 N N . VAL A 1 813 ? -20.603 -9.014 53.553 1.00 93.25 813 VAL A N 1
ATOM 5831 C CA . VAL A 1 813 ? -21.423 -8.867 54.765 1.00 93.25 813 VAL A CA 1
ATOM 5832 C C . VAL A 1 813 ? -20.719 -9.540 55.941 1.00 93.25 813 VAL A C 1
ATOM 5834 O O . VAL A 1 813 ? -20.128 -10.612 55.800 1.00 93.25 813 VAL A O 1
ATOM 5837 N N . SER A 1 814 ? -20.768 -8.911 57.116 1.00 88.31 814 SER A N 1
ATOM 5838 C CA . SER A 1 814 ? -20.181 -9.463 58.338 1.00 88.31 814 SER A CA 1
ATOM 5839 C C . SER A 1 814 ? -20.705 -10.875 58.613 1.00 88.31 814 SER A C 1
ATOM 5841 O O . SER A 1 814 ? -21.890 -11.147 58.436 1.00 88.31 814 SER A O 1
ATOM 5843 N N . ASN A 1 815 ? -19.817 -11.771 59.042 1.00 80.31 815 ASN A N 1
ATOM 5844 C CA . ASN A 1 815 ? -20.071 -13.191 59.336 1.00 80.31 815 ASN A CA 1
ATOM 5845 C C . ASN A 1 815 ? -20.473 -14.081 58.135 1.00 80.31 815 ASN A C 1
ATOM 5847 O O . ASN A 1 815 ? -20.281 -15.289 58.221 1.00 80.31 815 ASN A O 1
ATOM 5851 N N . TYR A 1 816 ? -20.955 -13.522 57.018 1.00 81.25 816 TYR A N 1
ATOM 5852 C CA . TYR A 1 816 ? -21.289 -14.274 55.794 1.00 81.25 816 TYR A CA 1
ATOM 5853 C C . TYR A 1 816 ? -20.206 -14.221 54.706 1.00 81.25 816 TYR A C 1
ATOM 5855 O O . TYR A 1 816 ? -20.139 -15.113 53.862 1.00 81.25 816 TYR A O 1
ATOM 5863 N N . GLY A 1 817 ? -19.358 -13.192 54.702 1.00 89.38 817 GLY A N 1
ATOM 5864 C CA . GLY A 1 817 ? -18.353 -12.989 53.662 1.00 89.38 817 GLY A CA 1
ATOM 5865 C C . GLY A 1 817 ? -18.920 -12.327 52.402 1.00 89.38 817 GLY A C 1
ATOM 5866 O O . GLY A 1 817 ? -19.876 -11.552 52.460 1.00 89.38 817 GLY A O 1
ATOM 5867 N N . TRP A 1 818 ? -18.309 -12.599 51.245 1.00 93.94 818 TRP A N 1
ATOM 5868 C CA . TRP A 1 818 ? -18.774 -12.081 49.954 1.00 93.94 818 TRP A CA 1
ATOM 5869 C C . TRP A 1 818 ? -20.070 -12.758 49.504 1.00 93.94 818 TRP A C 1
ATOM 5871 O O . TRP A 1 818 ? -20.073 -13.951 49.208 1.00 93.94 818 TRP A O 1
ATOM 5881 N N . LEU A 1 819 ? -21.135 -11.969 49.361 1.00 94.56 819 LEU A N 1
ATOM 5882 C CA . LEU A 1 819 ? -22.384 -12.417 48.747 1.00 94.56 819 LEU A CA 1
ATOM 5883 C C . LEU A 1 819 ? -22.265 -12.525 47.215 1.00 94.56 819 LEU A C 1
ATOM 5885 O O . LEU A 1 819 ? -21.273 -12.097 46.609 1.00 94.56 819 LEU A O 1
ATOM 5889 N N . GLY A 1 820 ? -23.296 -13.094 46.584 1.00 92.69 820 GLY A N 1
ATOM 5890 C CA . GLY A 1 820 ? -23.407 -13.170 45.129 1.00 92.69 820 GLY A CA 1
ATOM 5891 C C . GLY A 1 820 ? -23.459 -11.801 44.442 1.00 92.69 820 GLY A C 1
ATOM 5892 O O . GLY A 1 820 ? -23.809 -10.782 45.039 1.00 92.69 820 GLY A O 1
ATOM 5893 N N . TRP A 1 821 ? -23.122 -11.787 43.154 1.00 98.19 821 TRP A N 1
ATOM 5894 C CA . TRP A 1 821 ? -23.244 -10.620 42.284 1.00 98.19 821 TRP A CA 1
ATOM 5895 C C . TRP A 1 821 ? -24.701 -10.347 41.903 1.00 98.19 821 TRP A C 1
ATOM 5897 O O . TRP A 1 821 ? -25.472 -11.257 41.611 1.00 98.19 821 TRP A O 1
ATOM 5907 N N . THR A 1 822 ? -25.055 -9.070 41.839 1.00 97.94 822 THR A N 1
ATOM 5908 C CA . THR A 1 822 ? -26.333 -8.564 41.330 1.00 97.94 822 THR A CA 1
ATOM 5909 C C . THR A 1 822 ? -26.077 -7.389 40.382 1.00 97.94 822 THR A C 1
ATOM 5911 O O . THR A 1 822 ? -24.947 -6.900 40.330 1.00 97.94 822 THR A O 1
ATOM 5914 N N . LYS A 1 823 ? -27.076 -6.922 39.622 1.00 97.88 823 LYS A N 1
ATOM 5915 C CA . LYS A 1 823 ? -26.912 -5.741 38.754 1.00 97.88 823 LYS A CA 1
ATOM 5916 C C . LYS A 1 823 ? -28.122 -4.816 38.707 1.00 97.88 823 LYS A C 1
ATOM 5918 O O . LYS A 1 823 ? -29.231 -5.218 39.064 1.00 97.88 823 LYS A O 1
ATOM 5923 N N . ASN A 1 824 ? -27.880 -3.604 38.205 1.00 97.69 824 ASN A N 1
ATOM 5924 C CA . ASN A 1 824 ? -28.878 -2.630 37.752 1.00 97.69 824 ASN A CA 1
ATOM 5925 C C . ASN A 1 824 ? -30.067 -2.475 38.725 1.00 97.69 824 ASN A C 1
ATOM 5927 O O . ASN A 1 824 ? -31.182 -2.913 38.448 1.00 97.69 824 ASN A O 1
ATOM 5931 N N . GLY A 1 825 ? -29.812 -1.910 39.905 1.00 97.00 825 GLY A N 1
ATOM 5932 C CA . GLY A 1 825 ? -30.842 -1.541 40.880 1.00 97.00 825 GLY A CA 1
ATOM 5933 C C . GLY A 1 825 ? -31.362 -2.686 41.752 1.00 97.00 825 GLY A C 1
ATOM 5934 O O . GLY A 1 825 ? -32.036 -2.429 42.753 1.00 97.00 825 GLY A O 1
ATOM 5935 N N . SER A 1 826 ? -31.013 -3.933 41.434 1.00 97.81 826 SER A N 1
ATOM 5936 C CA . SER A 1 826 ? -31.272 -5.100 42.286 1.00 97.81 826 SER A CA 1
ATOM 5937 C C . SER A 1 826 ? -30.518 -4.968 43.621 1.00 97.81 826 SER A C 1
ATOM 5939 O O . SER A 1 826 ? -29.385 -4.486 43.635 1.00 97.81 826 SER A O 1
ATOM 5941 N N . PRO A 1 827 ? -31.094 -5.338 44.774 1.00 97.88 827 PRO A N 1
ATOM 5942 C CA . PRO A 1 827 ? -30.410 -5.146 46.048 1.00 97.88 827 PRO A CA 1
ATOM 5943 C C . PRO A 1 827 ? -29.240 -6.130 46.226 1.00 97.88 827 PRO A C 1
ATOM 5945 O O . PRO A 1 827 ? -29.306 -7.277 45.782 1.00 97.88 827 PRO A O 1
ATOM 5948 N N . ALA A 1 828 ? -28.188 -5.689 46.919 1.00 98.00 828 ALA A N 1
ATOM 5949 C CA . ALA A 1 828 ? -27.097 -6.534 47.408 1.00 98.00 828 ALA A CA 1
ATOM 5950 C C . ALA A 1 828 ? -26.870 -6.299 48.909 1.00 98.00 828 ALA A C 1
ATOM 5952 O O . ALA A 1 828 ? -26.798 -5.146 49.328 1.00 98.00 828 ALA A O 1
ATOM 5953 N N . GLY A 1 829 ? -26.733 -7.357 49.713 1.00 96.56 829 GLY A N 1
ATOM 5954 C CA . GLY A 1 829 ? -26.533 -7.278 51.170 1.00 96.56 829 GLY A CA 1
ATOM 5955 C C . GLY A 1 829 ? -27.664 -7.913 51.976 1.00 96.56 829 GLY A C 1
ATOM 5956 O O . GLY A 1 829 ? -28.278 -8.879 51.537 1.00 96.56 829 GLY A O 1
ATOM 5957 N N . THR A 1 830 ? -27.956 -7.376 53.159 1.00 93.25 830 THR A N 1
ATOM 5958 C CA . THR A 1 830 ? -29.072 -7.840 53.997 1.00 93.25 830 THR A CA 1
ATOM 5959 C C . THR A 1 830 ? -29.945 -6.684 54.472 1.00 93.25 830 THR A C 1
ATOM 5961 O O . THR A 1 830 ? -29.493 -5.547 54.582 1.00 93.25 830 THR A O 1
ATOM 5964 N N . THR A 1 831 ? -31.205 -6.967 54.782 1.00 91.50 831 THR A N 1
ATOM 5965 C CA . THR A 1 831 ? -32.064 -6.065 55.568 1.00 91.50 831 THR A CA 1
ATOM 5966 C C . THR A 1 831 ? -32.699 -6.845 56.710 1.00 91.50 831 THR A C 1
ATOM 5968 O O . THR A 1 831 ? -32.627 -8.072 56.734 1.00 91.50 831 THR A O 1
ATOM 5971 N N . LYS A 1 832 ? -33.284 -6.147 57.692 1.00 86.56 832 LYS A N 1
ATOM 5972 C CA . LYS A 1 832 ? -33.965 -6.722 58.876 1.00 86.56 832 LYS A CA 1
ATOM 5973 C C . LYS A 1 832 ? -33.079 -7.534 59.844 1.00 86.56 832 LYS A C 1
ATOM 5975 O O . LYS A 1 832 ? -33.489 -7.740 60.979 1.00 86.56 832 LYS A O 1
ATOM 5980 N N . LEU A 1 833 ? -31.865 -7.937 59.452 1.00 84.69 833 LEU A N 1
ATOM 5981 C CA . LEU A 1 833 ? -30.956 -8.752 60.276 1.00 84.69 833 LEU A CA 1
ATOM 5982 C C . LEU A 1 833 ? -30.036 -7.958 61.214 1.00 84.69 833 LEU A C 1
ATOM 5984 O O . LEU A 1 833 ? -29.446 -8.544 62.113 1.00 84.69 833 LEU A O 1
ATOM 5988 N N . GLY A 1 834 ? -29.864 -6.649 61.006 1.00 86.31 834 GLY A N 1
ATOM 5989 C CA . GLY A 1 834 ? -28.934 -5.842 61.812 1.00 86.31 834 GLY A CA 1
ATOM 5990 C C . GLY A 1 834 ? -27.446 -6.025 61.468 1.00 86.31 834 GLY A C 1
ATOM 5991 O O . GLY A 1 834 ? -26.597 -5.544 62.211 1.00 86.31 834 GLY A O 1
ATOM 5992 N N . ILE A 1 835 ? -27.114 -6.714 60.369 1.00 89.38 835 ILE A N 1
ATOM 5993 C CA . ILE A 1 835 ? -25.740 -7.129 60.041 1.00 89.38 835 ILE A CA 1
ATOM 5994 C C . ILE A 1 835 ? -25.097 -6.149 59.037 1.00 89.38 835 ILE A C 1
ATOM 5996 O O . ILE A 1 835 ? -25.685 -5.901 57.981 1.00 89.38 835 ILE A O 1
ATOM 6000 N N . PRO A 1 836 ? -23.892 -5.610 59.313 1.00 94.00 836 PRO A N 1
ATOM 6001 C CA . PRO A 1 836 ? -23.246 -4.640 58.436 1.00 94.00 836 PRO A CA 1
ATOM 6002 C C . PRO A 1 836 ? -22.610 -5.249 57.184 1.00 94.00 836 PRO A C 1
ATOM 6004 O O . PRO A 1 836 ? -22.008 -6.327 57.213 1.00 94.00 836 PRO A O 1
ATOM 6007 N N . VAL A 1 837 ? -22.621 -4.463 56.109 1.00 97.69 837 VAL A N 1
ATOM 6008 C CA . VAL A 1 837 ? -21.637 -4.535 55.025 1.00 97.69 837 VAL A CA 1
ATOM 6009 C C . VAL A 1 837 ? -20.292 -4.020 55.547 1.00 97.69 837 VAL A C 1
ATOM 6011 O O . VAL A 1 837 ? -20.236 -2.987 56.208 1.00 97.69 837 VAL A O 1
ATOM 6014 N N . GLN A 1 838 ? -19.206 -4.724 55.232 1.00 97.44 838 GLN A N 1
ATOM 6015 C CA . GLN A 1 838 ? -17.826 -4.324 55.532 1.00 97.44 838 GLN A CA 1
ATOM 6016 C C . GLN A 1 838 ? -17.097 -3.774 54.287 1.00 97.44 838 GLN A C 1
ATOM 6018 O O . GLN A 1 838 ? -16.271 -2.869 54.413 1.00 97.44 838 GLN A O 1
ATOM 6023 N N . ALA A 1 839 ? -17.427 -4.281 53.089 1.00 97.94 839 ALA A N 1
ATOM 6024 C CA . ALA A 1 839 ? -16.896 -3.802 51.809 1.00 97.94 839 ALA A CA 1
ATOM 6025 C C . ALA A 1 839 ? -17.879 -3.977 50.638 1.00 97.94 839 ALA A C 1
ATOM 6027 O O . ALA A 1 839 ? -18.774 -4.822 50.665 1.00 97.94 839 ALA A O 1
ATOM 6028 N N . LEU A 1 840 ? -17.642 -3.215 49.572 1.00 98.44 840 LEU A N 1
ATOM 6029 C CA . LEU A 1 840 ? -18.363 -3.199 48.302 1.00 98.44 840 LEU A CA 1
ATOM 6030 C C . LEU A 1 840 ? -17.392 -3.515 47.149 1.00 98.44 840 LEU A C 1
ATOM 6032 O O . LEU A 1 840 ? -16.254 -3.053 47.151 1.00 98.44 840 LEU A O 1
ATOM 6036 N N . GLN A 1 841 ? -17.836 -4.272 46.145 1.00 98.44 841 GLN A N 1
ATOM 6037 C CA . GLN A 1 841 ? -17.112 -4.476 44.886 1.00 98.44 841 GLN A CA 1
ATOM 6038 C C . GLN A 1 841 ? -18.060 -4.216 43.712 1.00 98.44 841 GLN A C 1
ATOM 6040 O O . GLN A 1 841 ? -19.165 -4.760 43.686 1.00 98.44 841 GLN A O 1
ATOM 6045 N N . VAL A 1 842 ? -17.635 -3.401 42.743 1.00 98.44 842 VAL A N 1
ATOM 6046 C CA . VAL A 1 842 ? -18.460 -2.949 41.605 1.00 98.44 842 VAL A CA 1
ATOM 6047 C C . VAL A 1 842 ? -17.696 -3.146 40.298 1.00 98.44 842 VAL A C 1
ATOM 6049 O O . VAL A 1 842 ? -16.497 -2.884 40.244 1.00 98.44 842 VAL A O 1
ATOM 6052 N N . LYS A 1 843 ? -18.382 -3.606 39.249 1.00 97.56 843 LYS A N 1
ATOM 6053 C CA . LYS A 1 843 ? -17.867 -3.760 37.887 1.00 97.56 843 LYS A CA 1
ATOM 6054 C C . LYS A 1 843 ? -18.839 -3.192 36.854 1.00 97.56 843 LYS A C 1
ATOM 6056 O O . LYS A 1 843 ? -19.952 -3.695 36.718 1.00 97.56 843 LYS A O 1
ATOM 6061 N N . ILE A 1 844 ? -18.385 -2.209 36.082 1.00 95.88 844 ILE A N 1
ATOM 6062 C CA . ILE A 1 844 ? -19.029 -1.791 34.832 1.00 95.88 844 ILE A CA 1
ATOM 6063 C C . ILE A 1 844 ? -18.512 -2.692 33.712 1.00 95.88 844 ILE A C 1
ATOM 6065 O O . ILE A 1 844 ? -17.302 -2.913 33.595 1.00 95.88 844 ILE A O 1
ATOM 6069 N N . VAL A 1 845 ? -19.433 -3.226 32.913 1.00 94.00 845 VAL A N 1
ATOM 6070 C CA . VAL A 1 845 ? -19.170 -4.146 31.796 1.00 94.00 845 VAL A CA 1
ATOM 6071 C C . VAL A 1 845 ? -20.062 -3.798 30.595 1.00 94.00 845 VAL A C 1
ATOM 6073 O O . VAL A 1 845 ? -21.111 -3.182 30.798 1.00 94.00 845 VAL A O 1
ATOM 6076 N N . PRO A 1 846 ? -19.707 -4.192 29.355 1.00 92.38 846 PRO A N 1
ATOM 6077 C CA . PRO A 1 846 ? -20.586 -4.033 28.194 1.00 92.38 846 PRO A CA 1
ATOM 6078 C C . PRO A 1 846 ? -21.973 -4.657 28.411 1.00 92.38 846 PRO A C 1
ATOM 6080 O O . PRO A 1 846 ? -22.115 -5.636 29.152 1.00 92.38 846 PRO A O 1
ATOM 6083 N N . LYS A 1 847 ? -23.000 -4.095 27.765 1.00 92.25 847 LYS A N 1
ATOM 6084 C CA . LYS A 1 847 ? -24.399 -4.500 27.957 1.00 92.25 847 LYS A CA 1
ATOM 6085 C C . LYS A 1 847 ? -24.598 -6.007 27.778 1.00 92.25 847 LYS A C 1
ATOM 6087 O O . LYS A 1 847 ? -24.117 -6.594 26.815 1.00 92.25 847 LYS A O 1
ATOM 6092 N N . GLY A 1 848 ? -25.313 -6.637 28.710 1.00 90.50 848 GLY A N 1
ATOM 6093 C CA . GLY A 1 848 ? -25.617 -8.068 28.647 1.00 90.50 848 GLY A CA 1
ATOM 6094 C C . GLY A 1 848 ? -24.465 -9.004 29.028 1.00 90.50 848 GLY A C 1
ATOM 6095 O O . GLY A 1 848 ? -24.694 -10.209 29.106 1.00 90.50 848 GLY A O 1
ATOM 6096 N N . ALA A 1 849 ? -23.260 -8.499 29.323 1.00 91.06 849 ALA A N 1
ATOM 6097 C CA . ALA A 1 849 ? -22.140 -9.343 29.729 1.00 91.06 849 ALA A CA 1
ATOM 6098 C C . ALA A 1 849 ? -22.424 -10.118 31.034 1.00 91.06 849 ALA A C 1
ATOM 6100 O O . ALA A 1 849 ? -23.069 -9.616 31.967 1.00 91.06 849 ALA A O 1
ATOM 6101 N N . SER A 1 850 ? -21.918 -11.354 31.084 1.00 92.19 850 SER A N 1
ATOM 6102 C CA . SER A 1 850 ? -22.118 -12.307 32.182 1.00 92.19 850 SER A CA 1
ATOM 6103 C C . SER A 1 850 ? -21.678 -11.772 33.547 1.00 92.19 850 SER A C 1
ATOM 6105 O O . SER A 1 850 ? -20.782 -10.933 33.658 1.00 92.19 850 SER A O 1
ATOM 6107 N N . ALA A 1 851 ? -22.290 -12.309 34.604 1.00 93.19 851 ALA A N 1
ATOM 6108 C CA . ALA A 1 851 ? -21.928 -11.995 35.980 1.00 93.19 851 ALA A CA 1
ATOM 6109 C C . ALA A 1 851 ? -20.441 -12.314 36.257 1.00 93.19 851 ALA A C 1
ATOM 6111 O O . ALA A 1 851 ? -19.968 -13.376 35.843 1.00 93.19 851 ALA A O 1
ATOM 6112 N N . PRO A 1 852 ? -19.698 -11.480 37.013 1.00 93.50 852 PRO A N 1
ATOM 6113 C CA . PRO A 1 852 ? -18.291 -11.744 37.348 1.00 93.50 852 PRO A CA 1
ATOM 6114 C C . PRO A 1 852 ? -18.053 -12.902 38.345 1.00 93.50 852 PRO A C 1
ATOM 6116 O O . PRO A 1 852 ? -16.960 -13.020 38.900 1.00 93.50 852 PRO A O 1
ATOM 6119 N N . GLY A 1 853 ? -19.074 -13.709 38.637 1.00 92.62 853 GLY A N 1
ATOM 6120 C CA . GLY A 1 853 ? -19.087 -14.807 39.604 1.00 92.62 853 GLY A CA 1
ATOM 6121 C C . GLY A 1 853 ? -20.527 -15.251 39.892 1.00 92.62 853 GLY A C 1
ATOM 6122 O O . GLY A 1 853 ? -21.450 -14.806 39.213 1.00 92.62 853 GLY A O 1
ATOM 6123 N N . SER A 1 854 ? -20.735 -16.096 40.910 1.00 90.25 854 SER A N 1
ATOM 6124 C CA . SER A 1 854 ? -22.089 -16.544 41.286 1.00 90.25 854 SER A CA 1
ATOM 6125 C C . SER A 1 854 ? -23.016 -15.374 41.629 1.00 90.25 854 SER A C 1
ATOM 6127 O O . SER A 1 854 ? -22.589 -14.413 42.271 1.00 90.25 854 SER A O 1
ATOM 6129 N N . THR A 1 855 ? -24.291 -15.493 41.257 1.00 93.38 855 THR A N 1
ATOM 6130 C CA . THR A 1 855 ? -25.382 -14.569 41.612 1.00 93.38 855 THR A CA 1
ATOM 6131 C C . THR A 1 855 ? -26.270 -15.101 42.749 1.00 93.38 855 THR A C 1
ATOM 6133 O O . THR A 1 855 ? -27.253 -14.463 43.117 1.00 93.38 855 THR A O 1
ATOM 6136 N N . SER A 1 856 ? -25.949 -16.273 43.311 1.00 86.69 856 SER A N 1
ATOM 6137 C CA . SER A 1 856 ? -26.667 -16.885 44.441 1.00 86.69 856 SER A CA 1
ATOM 6138 C C . SER A 1 856 ? -26.583 -16.030 45.709 1.00 86.69 856 SER A C 1
ATOM 6140 O O . SER A 1 856 ? -25.494 -15.577 46.061 1.00 86.69 856 SER A O 1
ATOM 6142 N N . ASP A 1 857 ? -27.706 -15.865 46.415 1.00 89.06 857 ASP A N 1
ATOM 6143 C CA . ASP A 1 857 ? -27.787 -15.159 47.704 1.00 89.06 857 ASP A CA 1
ATOM 6144 C C . ASP A 1 857 ? -27.087 -13.784 47.713 1.00 89.06 857 ASP A C 1
ATOM 6146 O O . ASP A 1 857 ? -26.476 -13.384 48.702 1.00 89.06 857 ASP A O 1
ATOM 6150 N N . SER A 1 858 ? -27.193 -13.024 46.613 1.00 94.06 858 SER A N 1
ATOM 6151 C CA . SER A 1 858 ? -26.739 -11.625 46.569 1.00 94.06 858 SER A CA 1
ATOM 6152 C C . SER A 1 858 ? -27.466 -10.746 47.596 1.00 94.06 858 SER A C 1
ATOM 6154 O O . SER A 1 858 ? -26.922 -9.735 48.040 1.00 94.06 858 SER A O 1
ATOM 6156 N N . TYR A 1 859 ? -28.692 -11.131 47.968 1.00 95.88 859 TYR A N 1
ATOM 6157 C CA . TYR A 1 859 ? -29.545 -10.446 48.931 1.00 95.88 859 TYR A CA 1
ATOM 6158 C C . TYR A 1 859 ? -30.428 -11.415 49.722 1.00 95.88 859 TYR A C 1
ATOM 6160 O O . TYR A 1 859 ? -30.991 -12.343 49.140 1.00 95.88 859 TYR A O 1
ATOM 6168 N N . PHE A 1 860 ? -30.608 -11.168 51.023 1.00 91.25 860 PHE A N 1
ATOM 6169 C CA . PHE A 1 860 ? -31.598 -11.866 51.853 1.00 91.25 860 PHE A CA 1
ATOM 6170 C C . PHE A 1 860 ? -32.037 -11.054 53.085 1.00 91.25 860 PHE A C 1
ATOM 6172 O O . PHE A 1 860 ? -31.327 -10.175 53.571 1.00 91.25 860 PHE A O 1
ATOM 6179 N N . GLU A 1 861 ? -33.228 -11.369 53.604 1.00 91.19 861 GLU A N 1
ATOM 6180 C CA . GLU A 1 861 ? -33.872 -10.651 54.725 1.00 91.19 861 GLU A CA 1
ATOM 6181 C C . GLU A 1 861 ? -34.136 -11.538 55.957 1.00 91.19 861 GLU A C 1
ATOM 6183 O O . GLU A 1 861 ? -34.752 -11.109 56.930 1.00 91.19 861 GLU A O 1
ATOM 6188 N N . THR A 1 862 ? -33.709 -12.801 55.902 1.00 81.00 862 THR A N 1
ATOM 6189 C CA . THR A 1 862 ? -33.853 -13.810 56.963 1.00 81.00 862 THR A CA 1
ATOM 6190 C C . THR A 1 862 ? -32.494 -14.443 57.244 1.00 81.00 862 THR A C 1
ATOM 6192 O O . THR A 1 862 ? -31.660 -14.541 56.344 1.00 81.00 862 THR A O 1
ATOM 6195 N N . TYR A 1 863 ? -32.241 -14.849 58.491 1.00 70.50 863 TYR A N 1
ATOM 6196 C CA . TYR A 1 863 ? -30.975 -15.485 58.855 1.00 70.50 863 TYR A CA 1
ATOM 6197 C C . TYR A 1 863 ? -30.768 -16.765 58.036 1.00 70.50 863 TYR A C 1
ATOM 6199 O O . TYR A 1 863 ? -31.535 -17.724 58.158 1.00 70.50 863 TYR A O 1
ATOM 6207 N N . ARG A 1 864 ? -29.716 -16.778 57.211 1.00 64.94 864 ARG A N 1
ATOM 6208 C CA . ARG A 1 864 ? -29.160 -18.001 56.626 1.00 64.94 864 ARG A CA 1
ATOM 6209 C C . ARG A 1 864 ? -28.293 -18.702 57.683 1.00 64.94 864 ARG A C 1
ATOM 6211 O O . ARG A 1 864 ? -28.030 -18.142 58.746 1.00 64.94 864 ARG A O 1
ATOM 6218 N N . TYR A 1 865 ? -27.884 -19.939 57.407 1.00 63.59 865 TYR A N 1
ATOM 6219 C CA . TYR A 1 865 ? -27.137 -20.781 58.347 1.00 63.59 865 TYR A CA 1
ATOM 6220 C C . TYR A 1 865 ? -25.918 -20.051 58.945 1.00 63.59 865 TYR A C 1
ATOM 6222 O O . TYR A 1 865 ? -25.011 -19.652 58.217 1.00 63.59 865 TYR A O 1
ATOM 6230 N N . MET A 1 866 ? -25.893 -19.899 60.271 1.00 59.12 866 MET A N 1
ATOM 6231 C CA . MET A 1 866 ? -24.770 -19.356 61.041 1.00 59.12 866 MET A CA 1
ATOM 6232 C C . MET A 1 866 ? -24.568 -20.170 62.328 1.00 59.12 866 MET A C 1
ATOM 6234 O O . MET A 1 866 ? -25.446 -20.933 62.736 1.00 59.12 866 MET A O 1
ATOM 6238 N N . GLY A 1 867 ? -23.384 -20.035 62.928 1.00 64.31 867 GLY A N 1
ATOM 6239 C CA . GLY A 1 867 ? -22.867 -20.955 63.942 1.00 64.31 867 GLY A CA 1
ATOM 6240 C C . GLY A 1 867 ? -22.015 -22.064 63.317 1.00 64.31 867 GLY A C 1
ATOM 6241 O O . GLY A 1 867 ? -21.678 -22.023 62.133 1.00 64.31 867 GLY A O 1
ATOM 6242 N N . TYR A 1 868 ? -21.646 -23.050 64.128 1.00 77.94 868 TYR A N 1
ATOM 6243 C CA . TYR A 1 868 ? -20.955 -24.264 63.704 1.00 77.94 868 TYR A CA 1
ATOM 6244 C C . TYR A 1 868 ? -21.731 -24.972 62.586 1.00 77.94 868 TYR A C 1
ATOM 6246 O O . TYR A 1 868 ? -22.953 -25.070 62.639 1.00 77.94 868 TYR A O 1
ATOM 6254 N N . GLN A 1 869 ? -21.017 -25.481 61.582 1.00 86.44 869 GLN A N 1
ATOM 6255 C CA . GLN A 1 869 ? -21.587 -26.226 60.464 1.00 86.44 869 GLN A CA 1
ATOM 6256 C C . GLN A 1 869 ? -20.811 -27.513 60.230 1.00 86.44 869 GLN A C 1
ATOM 6258 O O . GLN A 1 869 ? -19.593 -27.560 60.398 1.00 86.44 869 GLN A O 1
ATOM 6263 N N . THR A 1 870 ? -21.522 -28.551 59.801 1.00 86.06 870 THR A N 1
ATOM 6264 C CA . THR A 1 870 ? -20.909 -29.824 59.428 1.00 86.06 870 THR A CA 1
ATOM 6265 C C . THR A 1 870 ? -20.084 -29.660 58.141 1.00 86.06 870 THR A C 1
ATOM 6267 O O . THR A 1 870 ? -20.537 -28.992 57.203 1.00 86.06 870 THR A O 1
ATOM 6270 N N . PRO A 1 871 ? -18.885 -30.259 58.040 1.00 79.94 871 PRO A N 1
ATOM 6271 C CA . PRO A 1 871 ? -18.072 -30.220 56.828 1.00 79.94 871 PRO A CA 1
ATOM 6272 C C . PRO A 1 871 ? -18.734 -30.952 55.648 1.00 79.94 871 PRO A C 1
ATOM 6274 O O . PRO A 1 871 ? -19.618 -31.792 55.821 1.00 79.94 871 PRO A O 1
ATOM 6277 N N . GLY A 1 872 ? -18.275 -30.651 54.429 1.00 83.12 872 GLY A N 1
ATOM 6278 C CA . GLY A 1 872 ? -18.630 -31.393 53.215 1.00 83.12 872 GLY A CA 1
ATOM 6279 C C . GLY A 1 872 ? -20.139 -31.531 52.968 1.00 83.12 872 GLY A C 1
ATOM 6280 O O . GLY A 1 872 ? -20.913 -30.597 5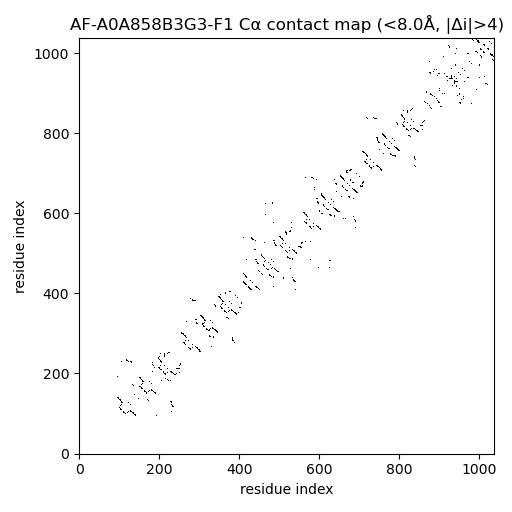3.191 1.00 83.12 872 GLY A O 1
ATOM 6281 N N . SER A 1 873 ? -20.549 -32.712 52.507 1.00 84.62 873 SER A N 1
ATOM 6282 C CA . SER A 1 873 ? -21.926 -33.058 52.124 1.00 84.62 873 SER A CA 1
ATOM 6283 C C . SER A 1 873 ? -22.839 -33.498 53.279 1.00 84.62 873 SER A C 1
ATOM 6285 O O . SER A 1 873 ? -23.998 -33.817 53.027 1.00 84.62 873 SER A O 1
ATOM 6287 N N . TYR A 1 874 ? -22.365 -33.519 54.530 1.00 91.00 874 TYR A N 1
ATOM 6288 C CA . TYR A 1 874 ? -23.195 -33.930 55.672 1.00 91.00 874 TYR A CA 1
ATOM 6289 C C . TYR A 1 874 ? -24.342 -32.928 55.946 1.00 91.00 874 TYR A C 1
ATOM 6291 O O . TYR A 1 874 ? -24.187 -31.739 55.642 1.00 91.00 874 TYR A O 1
ATOM 6299 N N . PRO A 1 875 ? -25.479 -33.358 56.532 1.00 91.62 875 PRO A N 1
ATOM 6300 C CA . PRO A 1 875 ? -26.612 -32.481 56.844 1.00 91.62 875 PRO A CA 1
ATOM 6301 C C . PRO A 1 875 ? -26.216 -31.261 57.687 1.00 91.62 875 PRO A C 1
ATOM 6303 O O . PRO A 1 875 ? -25.390 -31.359 58.596 1.00 91.62 875 PRO A O 1
ATOM 6306 N N . LYS A 1 876 ? -26.778 -30.094 57.360 1.00 90.00 876 LYS A N 1
ATOM 6307 C CA . LYS A 1 876 ? -26.415 -28.787 57.938 1.00 90.00 876 LYS A CA 1
ATOM 6308 C C . LYS A 1 876 ? -27.336 -28.435 59.107 1.00 90.00 876 LYS A C 1
ATOM 6310 O O . LYS A 1 876 ? -28.515 -28.769 59.065 1.00 90.00 876 LYS A O 1
ATOM 6315 N N . VAL A 1 877 ? -26.808 -27.769 60.134 1.00 91.00 877 VAL A N 1
ATOM 6316 C CA . VAL A 1 877 ? -27.558 -27.355 61.343 1.00 91.00 877 VAL A CA 1
ATOM 6317 C C . VAL A 1 877 ? -28.060 -25.919 61.209 1.00 91.00 877 VAL A C 1
ATOM 6319 O O . VAL A 1 877 ? -27.487 -25.134 60.457 1.00 91.00 877 VAL A O 1
ATOM 6322 N N . SER A 1 878 ? -29.110 -25.541 61.937 1.00 87.31 878 SER A N 1
ATOM 6323 C CA . SER A 1 878 ? -29.727 -24.216 61.822 1.00 87.31 878 SER A CA 1
ATOM 6324 C C . SER A 1 878 ? -30.326 -23.724 63.136 1.00 87.31 878 SER A C 1
ATOM 6326 O O . SER A 1 878 ? -30.942 -24.484 63.878 1.00 87.31 878 SER A O 1
ATOM 6328 N N . CYS A 1 879 ? -30.221 -22.424 63.408 1.00 86.00 879 CYS A N 1
ATOM 6329 C CA . CYS A 1 879 ? -31.015 -21.774 64.455 1.00 86.00 879 CYS A CA 1
ATOM 6330 C C . CYS A 1 879 ? -32.501 -21.641 64.068 1.00 86.00 879 CYS A C 1
ATOM 6332 O O . CYS A 1 879 ? -33.358 -21.506 64.939 1.00 86.00 879 CYS A O 1
ATOM 6334 N N . ASN A 1 880 ? -32.828 -21.733 62.773 1.00 85.50 880 ASN A N 1
ATOM 6335 C CA . ASN A 1 880 ? -34.210 -21.827 62.311 1.00 85.50 880 ASN A CA 1
ATOM 6336 C C . ASN A 1 880 ? -34.755 -23.243 62.571 1.00 85.50 880 ASN A C 1
ATOM 6338 O O . ASN A 1 880 ? -34.039 -24.234 62.427 1.00 85.50 880 ASN A O 1
ATOM 6342 N N . SER A 1 881 ? -36.037 -23.348 62.923 1.00 90.38 881 SER A N 1
ATOM 6343 C CA . SER A 1 881 ? -36.714 -24.650 63.022 1.00 90.38 881 SER A CA 1
ATOM 6344 C C . SER A 1 881 ? -36.964 -25.240 61.633 1.00 90.38 881 SER A C 1
ATOM 6346 O O . SER A 1 881 ? -37.257 -24.496 60.696 1.00 90.38 881 SER A O 1
ATOM 6348 N N . VAL A 1 882 ? -36.874 -26.567 61.505 1.00 92.25 882 VAL A N 1
ATOM 6349 C CA . VAL A 1 882 ? -37.132 -27.269 60.237 1.00 92.25 882 VAL A CA 1
ATOM 6350 C C . VAL A 1 882 ? -38.591 -27.069 59.812 1.00 92.25 882 VAL A C 1
ATOM 6352 O O . VAL A 1 882 ? -39.505 -27.184 60.629 1.00 92.25 882 VAL A O 1
ATOM 6355 N N . GLN A 1 883 ? -38.813 -26.777 58.531 1.00 91.44 883 GLN A N 1
ATOM 6356 C CA . GLN A 1 883 ? -40.143 -26.699 57.929 1.00 91.44 883 GLN A CA 1
ATOM 6357 C C . GLN A 1 883 ? -40.358 -27.935 57.058 1.00 91.44 883 GLN A C 1
ATOM 6359 O O . GLN A 1 883 ? -39.575 -28.193 56.148 1.00 91.44 883 GLN A O 1
ATOM 6364 N N . LEU A 1 884 ? -41.405 -28.713 57.341 1.00 91.81 884 LEU A N 1
ATOM 6365 C CA . LEU A 1 884 ? -41.704 -29.904 56.547 1.00 91.81 884 LEU A CA 1
ATOM 6366 C C . LEU A 1 884 ? -42.225 -29.530 55.146 1.00 91.81 884 LEU A C 1
ATOM 6368 O O . LEU A 1 884 ? -42.895 -28.505 54.997 1.00 91.81 884 LEU A O 1
ATOM 6372 N N . PRO A 1 885 ? -41.993 -30.382 54.128 1.00 91.69 885 PRO A N 1
ATOM 6373 C CA . PRO A 1 885 ? -42.658 -30.268 52.834 1.00 91.69 885 PRO A CA 1
ATOM 6374 C C . PRO A 1 885 ? -44.184 -30.192 52.966 1.00 91.69 885 PRO A C 1
ATOM 6376 O O . PRO A 1 885 ? -44.779 -30.864 53.807 1.00 91.69 885 PRO A O 1
ATOM 6379 N N . SER A 1 886 ? -44.838 -29.436 52.083 1.00 91.94 886 SER A N 1
ATOM 6380 C CA . SER A 1 886 ? -46.283 -29.150 52.148 1.00 91.94 886 SER A CA 1
ATOM 6381 C C . SER A 1 886 ? -47.214 -30.362 51.989 1.00 91.94 886 SER A C 1
ATOM 6383 O O . SER A 1 886 ? -48.410 -30.235 52.238 1.00 91.94 886 SER A O 1
ATOM 6385 N N . TYR A 1 887 ? -46.695 -31.534 51.603 1.00 93.25 887 TYR A N 1
ATOM 6386 C CA . TYR A 1 887 ? -47.456 -32.790 51.586 1.00 93.25 887 TYR A CA 1
ATOM 6387 C C . TYR A 1 887 ? -47.558 -33.461 52.970 1.00 93.25 887 TYR A C 1
ATOM 6389 O O . TYR A 1 887 ? -48.433 -34.304 53.180 1.00 93.25 887 TYR A O 1
ATOM 6397 N N . CYS A 1 888 ? -46.684 -33.110 53.919 1.00 93.25 888 CYS A N 1
ATOM 6398 C CA . CYS A 1 888 ? -46.698 -33.662 55.270 1.00 93.25 888 CYS A CA 1
ATOM 6399 C C . CYS A 1 888 ? -47.910 -33.113 56.032 1.00 93.25 888 CYS A C 1
ATOM 6401 O O . CYS A 1 888 ? -47.981 -31.920 56.322 1.00 93.25 888 CYS A O 1
ATOM 6403 N N . THR A 1 889 ? -48.871 -33.977 56.363 1.00 91.62 889 THR A N 1
ATOM 6404 C CA . THR A 1 889 ? -50.173 -33.572 56.920 1.00 91.62 889 THR A CA 1
ATOM 6405 C C . THR A 1 889 ? -50.621 -34.455 58.091 1.00 91.62 889 THR A C 1
ATOM 6407 O O . THR A 1 889 ? -50.108 -35.551 58.320 1.00 91.62 889 THR A O 1
ATOM 6410 N N . GLY A 1 890 ? -51.581 -33.965 58.881 1.00 91.69 890 GLY A N 1
ATOM 6411 C CA . GLY A 1 890 ? -52.140 -34.705 60.015 1.00 91.69 890 GLY A CA 1
ATOM 6412 C C . GLY A 1 890 ? -51.140 -34.957 61.152 1.00 91.69 890 GLY A C 1
ATOM 6413 O O . GLY A 1 890 ? -50.267 -34.137 61.429 1.00 91.69 890 GLY A O 1
ATOM 6414 N N . TYR A 1 891 ? -51.296 -36.091 61.840 1.00 91.19 891 TYR A N 1
ATOM 6415 C CA . TYR A 1 891 ? -50.653 -36.375 63.134 1.00 91.19 891 TYR A CA 1
ATOM 6416 C C . TYR A 1 891 ? -49.113 -36.389 63.097 1.00 91.19 891 TYR A C 1
ATOM 6418 O O . TYR A 1 891 ? -48.457 -35.924 64.025 1.00 91.19 891 TYR A O 1
ATOM 6426 N N . PHE A 1 892 ? -48.520 -36.878 62.005 1.00 94.31 892 PHE A N 1
ATOM 6427 C CA . PHE A 1 892 ? -47.070 -37.070 61.872 1.00 94.31 892 PHE A CA 1
ATOM 6428 C C . PHE A 1 892 ? -46.372 -35.850 61.248 1.00 94.31 892 PHE A C 1
ATOM 6430 O O . PHE A 1 892 ? -45.508 -35.975 60.386 1.00 94.31 892 PHE A O 1
ATOM 6437 N N . THR A 1 893 ? -46.767 -34.655 61.691 1.00 94.38 893 THR A N 1
ATOM 6438 C CA . THR A 1 893 ? -46.191 -33.359 61.284 1.00 94.38 893 THR A CA 1
ATOM 6439 C C . THR A 1 893 ? -45.375 -32.683 62.385 1.00 94.38 893 THR A C 1
ATOM 6441 O O . THR A 1 893 ? -44.797 -31.622 62.157 1.00 94.38 893 THR A O 1
ATOM 6444 N N . TYR A 1 894 ? -45.303 -33.281 63.579 1.00 95.81 894 TYR A N 1
ATOM 6445 C CA . TYR A 1 894 ? -44.576 -32.701 64.703 1.00 95.81 894 TYR A CA 1
ATOM 6446 C C . TYR A 1 894 ? -43.077 -32.571 64.406 1.00 95.81 894 TYR A C 1
ATOM 6448 O O . TYR A 1 894 ? -42.391 -33.560 64.154 1.00 95.81 894 TYR A O 1
ATOM 6456 N N . VAL A 1 895 ? -42.556 -31.351 64.514 1.00 95.31 895 VAL A N 1
ATOM 6457 C CA . VAL A 1 895 ? -41.125 -31.044 64.462 1.00 95.31 895 VAL A CA 1
ATOM 6458 C C . VAL A 1 895 ? -40.736 -30.413 65.789 1.00 95.31 895 VAL A C 1
ATOM 6460 O O . VAL A 1 895 ? -41.314 -29.407 66.198 1.00 95.31 895 VAL A O 1
ATOM 6463 N N . THR A 1 896 ? -39.736 -30.980 66.461 1.00 96.88 896 THR A N 1
ATOM 6464 C CA . THR A 1 896 ? -39.083 -30.318 67.595 1.00 96.88 896 THR A CA 1
ATOM 6465 C C . THR A 1 896 ? -38.469 -28.993 67.121 1.00 96.88 896 THR A C 1
ATOM 6467 O O . THR A 1 896 ? -37.604 -29.031 66.246 1.00 96.88 896 THR A O 1
ATOM 6470 N N . PRO A 1 897 ? -38.853 -27.830 67.686 1.00 95.00 897 PRO A N 1
ATOM 6471 C CA . PRO A 1 897 ? -38.256 -26.551 67.311 1.00 95.00 897 PRO A CA 1
ATOM 6472 C C . PRO A 1 897 ? -36.746 -26.531 67.564 1.00 95.00 897 PRO A C 1
ATOM 6474 O O . PRO A 1 897 ? -36.281 -27.122 68.544 1.00 95.00 897 PRO A O 1
ATOM 6477 N N . SER A 1 898 ? -35.994 -25.821 66.720 1.00 93.62 898 SER A N 1
ATOM 6478 C CA . SER A 1 898 ? -34.554 -25.647 66.929 1.00 93.62 898 SER A CA 1
ATOM 6479 C C . SER A 1 898 ? -34.278 -24.850 68.205 1.00 93.62 898 SER A C 1
ATOM 6481 O O . SER A 1 898 ? -35.037 -23.956 68.584 1.00 93.62 898 SER A O 1
ATOM 6483 N N . ARG A 1 899 ? -33.194 -25.214 68.892 1.00 93.62 899 ARG A N 1
ATOM 6484 C CA . ARG A 1 899 ? -32.819 -24.714 70.224 1.00 93.62 899 ARG A CA 1
ATOM 6485 C C . ARG A 1 899 ? -31.407 -24.145 70.277 1.00 93.62 899 ARG A C 1
ATOM 6487 O O . ARG A 1 899 ? -30.932 -23.796 71.355 1.00 93.62 899 ARG A O 1
ATOM 6494 N N . ILE A 1 900 ? -30.725 -24.094 69.136 1.00 88.50 900 ILE A N 1
ATOM 6495 C CA . ILE A 1 900 ? -29.366 -23.568 69.036 1.00 88.50 900 ILE A CA 1
ATOM 6496 C C . ILE A 1 900 ? -29.416 -22.077 68.654 1.00 88.50 900 ILE A C 1
ATOM 6498 O O . ILE A 1 900 ? -30.203 -21.703 67.781 1.00 88.50 900 ILE A O 1
ATOM 6502 N N . PRO A 1 901 ? -28.618 -21.197 69.287 1.00 80.12 901 PRO A N 1
ATOM 6503 C CA . PRO A 1 901 ? -28.561 -19.789 68.901 1.00 80.12 901 PRO A CA 1
ATOM 6504 C C . PRO A 1 901 ? -27.898 -19.613 67.524 1.00 80.12 901 PRO A C 1
ATOM 6506 O O . PRO A 1 901 ? -27.204 -20.500 67.031 1.00 80.12 901 PRO A O 1
ATOM 6509 N N . TYR A 1 902 ? -28.059 -18.442 66.900 1.00 72.44 902 TYR A N 1
ATOM 6510 C CA . TYR A 1 902 ? -27.503 -18.152 65.563 1.00 72.44 902 TYR A CA 1
ATOM 6511 C C . TYR A 1 902 ? -25.962 -18.191 65.485 1.00 72.44 902 TYR A C 1
ATOM 6513 O O . TYR A 1 902 ? -25.398 -18.128 64.399 1.00 72.44 902 TYR A O 1
ATOM 6521 N N . ASN A 1 903 ? -25.276 -18.252 66.627 1.00 72.44 903 ASN A N 1
ATOM 6522 C CA . ASN A 1 903 ? -23.823 -18.328 66.768 1.00 72.44 903 ASN A CA 1
ATOM 6523 C C . ASN A 1 903 ? -23.364 -19.621 67.476 1.00 72.44 903 ASN A C 1
ATOM 6525 O O . ASN A 1 903 ? -22.250 -19.667 67.994 1.00 72.44 903 ASN A O 1
ATOM 6529 N N . ALA A 1 904 ? -24.220 -20.648 67.527 1.00 83.94 904 ALA A N 1
ATOM 6530 C CA . ALA A 1 904 ? -23.994 -21.887 68.268 1.00 83.94 904 ALA A CA 1
ATOM 6531 C C . ALA A 1 904 ? -22.647 -22.555 67.964 1.00 83.94 904 ALA A C 1
ATOM 6533 O O . ALA A 1 904 ? -22.260 -22.707 66.807 1.00 83.94 904 ALA A O 1
ATOM 6534 N N . SER A 1 905 ? -21.964 -23.038 68.998 1.00 89.44 905 SER A N 1
ATOM 6535 C CA . SER A 1 905 ? -20.796 -23.902 68.846 1.00 89.44 905 SER A CA 1
ATOM 6536 C C . SER A 1 905 ? -21.196 -25.352 68.529 1.00 89.44 905 SER A C 1
ATOM 6538 O O . SER A 1 905 ? -22.354 -25.760 68.678 1.00 89.44 905 SER A O 1
ATOM 6540 N N . ARG A 1 906 ? -20.205 -26.185 68.177 1.00 92.44 906 ARG A N 1
ATOM 6541 C CA . ARG A 1 906 ? -20.370 -27.649 68.107 1.00 92.44 906 ARG A CA 1
ATOM 6542 C C . ARG A 1 906 ? -20.933 -28.215 69.416 1.00 92.44 906 ARG A C 1
ATOM 6544 O O . ARG A 1 906 ? -21.771 -29.115 69.388 1.00 92.44 906 ARG A O 1
ATOM 6551 N N . GLN A 1 907 ? -20.498 -27.670 70.555 1.00 94.12 907 GLN A N 1
ATOM 6552 C CA . GLN A 1 907 ? -20.942 -28.122 71.869 1.00 94.12 907 GLN A CA 1
ATOM 6553 C C . GLN A 1 907 ? -22.403 -27.747 72.139 1.00 94.12 907 GLN A C 1
ATOM 6555 O O . GLN A 1 907 ? -23.115 -28.547 72.734 1.00 94.12 907 GLN A O 1
ATOM 6560 N N . ASP A 1 908 ? -22.882 -26.599 71.656 1.00 94.25 908 ASP A N 1
ATOM 6561 C CA . ASP A 1 908 ? -24.286 -26.190 71.812 1.00 94.25 908 ASP A CA 1
ATOM 6562 C C . ASP A 1 908 ? -25.229 -27.077 70.993 1.00 94.25 908 ASP A C 1
ATOM 6564 O O . ASP A 1 908 ? -26.277 -27.489 71.490 1.00 94.25 908 ASP A O 1
ATOM 6568 N N . CYS A 1 909 ? -24.811 -27.474 69.787 1.00 95.31 909 CYS A N 1
ATOM 6569 C CA . CYS A 1 909 ? -25.524 -28.464 68.975 1.00 95.31 909 CYS A CA 1
ATOM 6570 C C . CYS A 1 909 ? -25.603 -29.822 69.696 1.00 95.31 909 CYS A C 1
ATOM 6572 O O . CYS A 1 909 ? -26.683 -30.381 69.883 1.00 95.31 909 CYS A O 1
ATOM 6574 N N . ILE A 1 910 ? -24.463 -30.309 70.196 1.00 97.62 910 ILE A N 1
ATOM 6575 C CA . ILE A 1 910 ? -24.352 -31.546 70.985 1.00 97.62 910 ILE A CA 1
ATOM 6576 C C . ILE A 1 910 ? -25.141 -31.464 72.309 1.00 97.62 910 ILE A C 1
ATOM 6578 O O . ILE A 1 910 ? -25.671 -32.473 72.792 1.00 97.62 910 ILE A O 1
ATOM 6582 N N . ASN A 1 911 ? -25.256 -30.280 72.911 1.00 97.06 911 ASN A N 1
ATOM 6583 C CA . ASN A 1 911 ? -26.058 -30.039 74.106 1.00 97.06 911 ASN A CA 1
ATOM 6584 C C . ASN A 1 911 ? -27.552 -30.112 73.782 1.00 97.06 911 ASN A C 1
ATOM 6586 O O . ASN A 1 911 ? -28.242 -30.911 74.411 1.00 97.06 911 ASN A O 1
ATOM 6590 N N . ALA A 1 912 ? -28.034 -29.365 72.784 1.00 97.38 912 ALA A N 1
ATOM 6591 C CA . ALA A 1 912 ? -29.434 -29.367 72.358 1.00 97.38 912 ALA A CA 1
ATOM 6592 C C . ALA A 1 912 ? -29.914 -30.765 71.923 1.00 97.38 912 ALA A C 1
ATOM 6594 O O . ALA A 1 912 ? -30.971 -31.210 72.370 1.00 97.38 912 ALA A O 1
ATOM 6595 N N . PHE A 1 913 ? -29.103 -31.485 71.140 1.00 98.25 913 PHE A N 1
ATOM 6596 C CA . PHE A 1 913 ? -29.371 -32.852 70.680 1.00 98.25 913 PHE A CA 1
ATOM 6597 C C . PHE A 1 913 ? -29.601 -33.833 71.844 1.00 98.25 913 PHE A C 1
ATOM 6599 O O . PHE A 1 913 ? -30.641 -34.486 71.929 1.00 98.25 913 PHE A O 1
ATOM 6606 N N . VAL A 1 914 ? -28.659 -33.907 72.793 1.00 98.12 914 VAL A N 1
ATOM 6607 C CA . VAL A 1 914 ? -28.746 -34.845 73.930 1.00 98.12 914 VAL A CA 1
ATOM 6608 C C . VAL A 1 914 ? -29.737 -34.375 75.000 1.00 98.12 914 VAL A C 1
ATOM 6610 O O . VAL A 1 914 ? -30.391 -35.204 75.630 1.00 98.12 914 VAL A O 1
ATOM 6613 N N . GLN A 1 915 ? -29.892 -33.065 75.207 1.00 98.00 915 GLN A N 1
ATOM 6614 C CA . GLN A 1 915 ? -30.916 -32.536 76.109 1.00 98.00 915 GLN A CA 1
ATOM 6615 C C . GLN A 1 915 ? -32.316 -32.885 75.596 1.00 98.00 915 GLN A C 1
ATOM 6617 O O . GLN A 1 915 ? -33.168 -33.294 76.382 1.00 98.00 915 GLN A O 1
ATOM 6622 N N . ARG A 1 916 ? -32.534 -32.829 74.275 1.00 98.19 916 ARG A N 1
ATOM 6623 C CA . ARG A 1 916 ? -33.785 -33.298 73.685 1.00 98.19 916 ARG A CA 1
ATOM 6624 C C . ARG A 1 916 ? -33.997 -34.794 73.907 1.00 98.19 916 ARG A C 1
ATOM 6626 O O . ARG A 1 916 ? -35.084 -35.175 74.324 1.00 98.19 916 ARG A O 1
ATOM 6633 N N . ALA A 1 917 ? -32.969 -35.623 73.721 1.00 98.06 917 ALA A N 1
ATOM 6634 C CA . ALA A 1 917 ? -33.060 -37.062 73.985 1.00 98.06 917 ALA A CA 1
ATOM 6635 C C . ALA A 1 917 ? -33.472 -37.375 75.438 1.00 98.06 917 ALA A C 1
ATOM 6637 O O . ALA A 1 917 ? -34.258 -38.290 75.676 1.00 98.06 917 ALA A O 1
ATOM 6638 N N . ARG A 1 918 ? -32.994 -36.583 76.408 1.00 98.06 918 ARG A N 1
ATOM 6639 C CA . ARG A 1 918 ? -33.365 -36.711 77.828 1.00 98.06 918 ARG A CA 1
ATOM 6640 C C . ARG A 1 918 ? -34.822 -36.372 78.115 1.00 98.06 918 ARG A C 1
ATOM 6642 O O . ARG A 1 918 ? -35.439 -37.050 78.926 1.00 98.06 918 ARG A O 1
ATOM 6649 N N . GLU A 1 919 ? -35.385 -35.374 77.441 1.00 97.94 919 GLU A N 1
ATOM 6650 C CA . GLU A 1 919 ? -36.807 -35.020 77.580 1.00 97.94 919 GLU A CA 1
ATOM 6651 C C . GLU A 1 919 ? -37.751 -36.119 77.087 1.00 97.94 919 GLU A C 1
ATOM 6653 O O . GLU A 1 919 ? -38.889 -36.181 77.538 1.00 97.94 919 GLU A O 1
ATOM 6658 N N . TYR A 1 920 ? -37.288 -36.992 76.189 1.00 98.31 920 TYR A N 1
ATOM 6659 C CA . TYR A 1 920 ? -38.057 -38.149 75.743 1.00 98.31 920 TYR A CA 1
ATOM 6660 C C . TYR A 1 920 ? -38.038 -39.328 76.731 1.00 98.31 920 TYR A C 1
ATOM 6662 O O . TYR A 1 920 ? -38.827 -40.247 76.527 1.00 98.31 920 TYR A O 1
ATOM 6670 N N . ILE A 1 921 ? -37.205 -39.351 77.782 1.00 97.56 921 ILE A N 1
ATOM 6671 C CA . ILE A 1 921 ? -37.117 -40.500 78.707 1.00 97.56 921 ILE A CA 1
ATOM 6672 C C . ILE A 1 921 ? -38.491 -40.820 79.323 1.00 97.56 921 ILE A C 1
ATOM 6674 O O . ILE A 1 921 ? -39.184 -39.939 79.824 1.00 97.56 921 ILE A O 1
ATOM 6678 N N . GLY A 1 922 ? -38.890 -42.094 79.263 1.00 95.19 922 GLY A N 1
ATOM 6679 C CA . GLY A 1 922 ? -40.226 -42.565 79.653 1.00 95.19 922 GLY A CA 1
ATOM 6680 C C . GLY A 1 922 ? -41.281 -42.523 78.536 1.00 95.19 922 GLY A C 1
ATOM 6681 O O . GLY A 1 922 ? -42.364 -43.079 78.708 1.00 95.19 922 GLY A O 1
ATOM 6682 N N . THR A 1 923 ? -40.981 -41.940 77.370 1.00 98.06 923 THR A N 1
ATOM 6683 C CA . THR A 1 923 ? -41.843 -42.048 76.178 1.00 98.06 923 THR A CA 1
ATOM 6684 C C . THR A 1 923 ? -41.863 -43.500 75.696 1.00 98.06 923 THR A C 1
ATOM 6686 O O . THR A 1 923 ? -40.810 -44.117 75.532 1.00 98.06 923 THR A O 1
ATOM 6689 N N . ARG A 1 924 ? -43.054 -44.058 75.453 1.00 97.50 924 ARG A N 1
ATOM 6690 C CA . ARG A 1 924 ? -43.228 -45.435 74.955 1.00 97.50 924 ARG A CA 1
ATOM 6691 C C . ARG A 1 924 ? -42.643 -45.612 73.546 1.00 97.50 924 ARG A C 1
ATOM 6693 O O . ARG A 1 924 ? -42.694 -44.706 72.714 1.00 97.50 924 ARG A O 1
ATOM 6700 N N . TYR A 1 925 ? -42.142 -46.812 73.271 1.00 97.06 925 TYR A N 1
ATOM 6701 C CA . TYR A 1 925 ? -41.742 -47.224 71.927 1.00 97.06 925 TYR A CA 1
ATOM 6702 C C . TYR A 1 925 ? -42.971 -47.709 71.154 1.00 97.06 925 TYR A C 1
ATOM 6704 O O . TYR A 1 925 ? -43.691 -48.586 71.637 1.00 97.06 925 TYR A O 1
ATOM 6712 N N . ILE A 1 926 ? -43.184 -47.176 69.951 1.00 95.88 926 ILE A N 1
ATOM 6713 C CA . ILE A 1 926 ? -44.071 -47.759 68.938 1.00 95.88 926 ILE A CA 1
ATOM 6714 C C . ILE A 1 926 ? -43.425 -47.518 67.572 1.00 95.88 926 ILE A C 1
ATOM 6716 O O . ILE A 1 926 ? -43.002 -46.403 67.282 1.00 95.88 926 ILE A O 1
ATOM 6720 N N . GLU A 1 927 ? -43.378 -48.542 66.728 1.00 92.44 927 GLU A N 1
ATOM 6721 C CA . GLU A 1 927 ? -42.817 -48.466 65.378 1.00 92.44 927 GLU A CA 1
ATOM 6722 C C . GLU A 1 927 ? -43.931 -48.316 64.316 1.00 92.44 927 GLU A C 1
ATOM 6724 O O . GLU A 1 927 ? -44.986 -48.943 64.461 1.00 92.44 927 GLU A O 1
ATOM 6729 N N . PRO A 1 928 ? -43.751 -47.513 63.249 1.00 92.44 928 PRO A N 1
ATOM 6730 C CA . PRO A 1 928 ? -42.843 -46.375 63.134 1.00 92.44 928 PRO A CA 1
ATOM 6731 C C . PRO A 1 928 ? -43.512 -45.084 63.641 1.00 92.44 928 PRO A C 1
ATOM 6733 O O . PRO A 1 928 ? -44.586 -44.693 63.160 1.00 92.44 928 PRO A O 1
ATOM 6736 N N . TRP A 1 929 ? -42.915 -44.428 64.641 1.00 95.69 929 TRP A N 1
ATOM 6737 C CA . TRP A 1 929 ? -43.411 -43.166 65.217 1.00 95.69 929 TRP A CA 1
ATOM 6738 C C . TRP A 1 929 ? -42.269 -42.186 65.501 1.00 95.69 929 TRP A C 1
ATOM 6740 O O . TRP A 1 929 ? -41.197 -42.557 65.975 1.00 95.69 929 TRP A O 1
ATOM 6750 N N . SER A 1 930 ? -42.553 -40.899 65.291 1.00 96.50 930 SER A N 1
ATOM 6751 C CA . SER A 1 930 ? -41.664 -39.776 65.605 1.00 96.50 930 SER A CA 1
ATOM 6752 C C . SER A 1 930 ? -42.491 -38.556 66.044 1.00 96.50 930 SER A C 1
ATOM 6754 O O . SER A 1 930 ? -42.533 -37.540 65.351 1.00 96.50 930 SER A O 1
ATOM 6756 N N . SER A 1 931 ? -43.222 -38.674 67.159 1.00 95.75 931 SER A N 1
ATOM 6757 C CA . SER A 1 931 ? -44.037 -37.585 67.724 1.00 95.75 931 SER A CA 1
ATOM 6758 C C . SER A 1 931 ? -43.318 -36.858 68.880 1.00 95.75 931 SER A C 1
ATOM 6760 O O . SER A 1 931 ? -42.084 -36.824 68.948 1.00 95.75 931 SER A O 1
ATOM 6762 N N . TRP A 1 932 ? -44.065 -36.177 69.752 1.00 96.75 932 TRP A N 1
ATOM 6763 C CA . TRP A 1 932 ? -43.540 -35.373 70.863 1.00 96.75 932 TRP A CA 1
ATOM 6764 C C . TRP A 1 932 ? -43.289 -36.213 72.138 1.00 96.75 932 TRP A C 1
ATOM 6766 O O . TRP A 1 932 ? -43.792 -37.334 72.250 1.00 96.75 932 TRP A O 1
ATOM 6776 N N . PRO A 1 933 ? -42.512 -35.706 73.119 1.00 97.00 933 PRO A N 1
ATOM 6777 C CA . PRO A 1 933 ? -42.236 -36.440 74.352 1.00 97.00 933 PRO A CA 1
ATOM 6778 C C . PRO A 1 933 ? -43.501 -36.786 75.135 1.00 97.00 933 PRO A C 1
ATOM 6780 O O . PRO A 1 933 ? -44.421 -35.975 75.235 1.00 97.00 933 PRO A O 1
ATOM 6783 N N . GLY A 1 934 ? -43.528 -37.986 75.707 1.00 94.62 934 GLY A N 1
ATOM 6784 C CA . GLY A 1 934 ? -44.682 -38.535 76.416 1.00 94.62 934 GLY A CA 1
ATOM 6785 C C . GLY A 1 934 ? -45.721 -39.214 75.518 1.00 94.62 934 GLY A C 1
ATOM 6786 O O . GLY A 1 934 ? -46.529 -39.973 76.046 1.00 94.62 934 GLY A O 1
ATOM 6787 N N . ASP A 1 935 ? -45.687 -39.015 74.191 1.00 96.25 935 ASP A N 1
ATOM 6788 C CA . ASP A 1 935 ? -46.519 -39.779 73.252 1.00 96.25 935 ASP A CA 1
ATOM 6789 C C . ASP A 1 935 ? -45.819 -41.058 72.759 1.00 96.25 935 ASP A C 1
ATOM 6791 O O . ASP A 1 935 ? -45.893 -42.054 73.473 1.00 96.25 935 ASP A O 1
ATOM 6795 N N . ALA A 1 936 ? -45.154 -41.099 71.594 1.00 96.94 936 ALA A N 1
ATOM 6796 C CA . ALA A 1 936 ? -44.427 -42.296 71.148 1.00 96.94 936 ALA A CA 1
ATOM 6797 C C . ALA A 1 936 ? -43.313 -42.015 70.123 1.00 96.94 936 ALA A C 1
ATOM 6799 O O . ALA A 1 936 ? -43.476 -41.233 69.185 1.00 96.94 936 ALA A O 1
ATOM 6800 N N . VAL A 1 937 ? -42.189 -42.725 70.259 1.00 97.50 937 VAL A N 1
ATOM 6801 C CA . VAL A 1 937 ? -41.078 -42.693 69.291 1.00 97.50 937 VAL A CA 1
ATOM 6802 C C . VAL A 1 937 ? -40.413 -44.062 69.149 1.00 97.50 937 VAL A C 1
ATOM 6804 O O . VAL A 1 937 ? -40.181 -44.729 70.158 1.00 97.50 937 VAL A O 1
ATOM 6807 N N . ASP A 1 938 ? -40.039 -44.473 67.935 1.00 96.81 938 ASP A N 1
ATOM 6808 C CA . ASP A 1 938 ? -39.062 -45.561 67.759 1.00 96.81 938 ASP A CA 1
ATOM 6809 C C . ASP A 1 938 ? -37.613 -45.058 67.867 1.00 96.81 938 ASP A C 1
ATOM 6811 O O . ASP A 1 938 ? -37.351 -43.897 68.192 1.00 96.81 938 ASP A O 1
ATOM 6815 N N . CYS A 1 939 ? -36.648 -45.952 67.652 1.00 96.44 939 CYS A N 1
ATOM 6816 C CA . CYS A 1 939 ? -35.226 -45.645 67.759 1.00 96.44 939 CYS A CA 1
ATOM 6817 C C . CYS A 1 939 ? -34.761 -44.532 66.801 1.00 96.44 939 CYS A C 1
ATOM 6819 O O . CYS A 1 939 ? -34.016 -43.633 67.194 1.00 96.44 939 CYS A O 1
ATOM 6821 N N . SER A 1 940 ? -35.236 -44.556 65.557 1.00 96.62 940 SER A N 1
ATOM 6822 C CA . SER A 1 940 ? -34.907 -43.587 64.516 1.00 96.62 940 SER A CA 1
ATOM 6823 C C . SER A 1 940 ? -35.784 -42.341 64.613 1.00 96.62 940 SER A C 1
ATOM 6825 O O . SER A 1 940 ? -35.278 -41.226 64.464 1.00 96.62 940 SER A O 1
ATOM 6827 N N . GLY A 1 941 ? -37.057 -42.506 64.982 1.00 97.06 941 GLY A N 1
ATOM 6828 C CA . GLY A 1 941 ? -37.977 -41.409 65.256 1.00 97.06 941 GLY A CA 1
ATOM 6829 C C . GLY A 1 941 ? -37.556 -40.534 66.441 1.00 97.06 941 GLY A C 1
ATOM 6830 O O . GLY A 1 941 ? -37.732 -39.316 66.377 1.00 97.06 941 GLY A O 1
ATOM 6831 N N . LEU A 1 942 ? -36.934 -41.119 67.474 1.00 98.06 942 LEU A N 1
ATOM 6832 C CA . LEU A 1 942 ? -36.282 -40.399 68.576 1.00 98.06 942 LEU A CA 1
ATOM 6833 C C . LEU A 1 942 ? -35.105 -39.557 68.069 1.00 98.06 942 LEU A C 1
ATOM 6835 O O . LEU A 1 942 ? -35.037 -38.356 68.337 1.00 98.06 942 LEU A O 1
ATOM 6839 N N . VAL A 1 943 ? -34.177 -40.181 67.332 1.00 98.12 943 VAL A N 1
ATOM 6840 C CA . VAL A 1 943 ? -32.981 -39.505 66.806 1.00 98.12 943 VAL A CA 1
ATOM 6841 C C . VAL A 1 943 ? -33.377 -38.339 65.902 1.00 98.12 943 VAL A C 1
ATOM 6843 O O . VAL A 1 943 ? -32.857 -37.243 66.084 1.00 98.12 943 VAL A O 1
ATOM 6846 N N . LEU A 1 944 ? -34.354 -38.529 65.011 1.00 97.62 944 LEU A N 1
ATOM 6847 C CA . LEU A 1 944 ? -34.867 -37.491 64.113 1.00 97.62 944 LEU A CA 1
ATOM 6848 C C . LEU A 1 944 ? -35.350 -36.239 64.868 1.00 97.62 944 LEU A C 1
ATOM 6850 O O . LEU A 1 944 ? -34.945 -35.124 64.542 1.00 97.62 944 LEU A O 1
ATOM 6854 N N . GLN A 1 945 ? -36.138 -36.414 65.933 1.00 98.12 945 GLN A N 1
ATOM 6855 C CA . GLN A 1 945 ? -36.608 -35.298 66.766 1.00 98.12 945 GLN A CA 1
ATOM 6856 C C . GLN A 1 945 ? -35.477 -34.616 67.547 1.00 98.12 945 GLN A C 1
ATOM 6858 O O . GLN A 1 945 ? -35.537 -33.413 67.809 1.00 98.12 945 GLN A O 1
ATOM 6863 N N . CYS A 1 946 ? -34.422 -35.354 67.894 1.00 98.31 946 CYS A N 1
ATOM 6864 C CA . CYS A 1 946 ? -33.230 -34.774 68.503 1.00 98.31 946 CYS A CA 1
ATOM 6865 C C . CYS A 1 946 ? -32.420 -33.954 67.482 1.00 98.31 946 CYS A C 1
ATOM 6867 O O . CYS A 1 946 ? -31.953 -32.869 67.825 1.00 98.31 946 CYS A O 1
ATOM 6869 N N . LEU A 1 947 ? -32.292 -34.408 66.227 1.00 97.94 947 LEU A N 1
ATOM 6870 C CA . LEU A 1 947 ? -31.628 -33.657 65.147 1.00 97.94 947 LEU A CA 1
ATOM 6871 C C . LEU A 1 947 ? -32.366 -32.340 64.849 1.00 97.94 947 LEU A C 1
ATOM 6873 O O . LEU A 1 947 ? -31.735 -31.283 64.751 1.00 97.94 947 LEU A O 1
ATOM 6877 N N . TYR A 1 948 ? -33.701 -32.365 64.816 1.00 97.75 948 TYR A N 1
ATOM 6878 C CA . TYR A 1 948 ? -34.532 -31.167 64.649 1.00 97.75 948 TYR A CA 1
ATOM 6879 C C . TYR A 1 948 ? -34.355 -30.125 65.770 1.00 97.75 948 TYR A C 1
ATOM 6881 O O . TYR A 1 948 ? -34.420 -28.928 65.492 1.00 97.75 948 TYR A O 1
ATOM 6889 N N . ALA A 1 949 ? -33.980 -30.529 66.993 1.00 97.31 949 ALA A N 1
ATOM 6890 C CA . ALA A 1 949 ? -33.590 -29.595 68.062 1.00 97.31 949 ALA A CA 1
ATOM 6891 C C . ALA A 1 949 ? -32.323 -28.767 67.744 1.00 97.31 949 ALA A C 1
ATOM 6893 O O . ALA A 1 949 ? -32.029 -27.799 68.446 1.00 97.31 949 ALA A O 1
ATOM 6894 N N . THR A 1 950 ? -31.585 -29.124 66.689 1.00 95.19 950 THR A N 1
ATOM 6895 C CA . THR A 1 950 ? -30.449 -28.365 66.131 1.00 95.19 950 THR A CA 1
ATOM 6896 C C . THR A 1 950 ? -30.760 -27.744 64.764 1.00 95.19 950 THR A C 1
ATOM 6898 O O . THR A 1 950 ? -29.850 -27.332 64.050 1.00 95.19 950 THR A O 1
ATOM 6901 N N . GLY A 1 951 ? -32.037 -27.731 64.358 1.00 92.62 951 GLY A N 1
ATOM 6902 C CA . GLY A 1 951 ? -32.483 -27.273 63.040 1.00 92.62 951 GLY A CA 1
ATOM 6903 C C . GLY A 1 951 ? -31.860 -28.046 61.878 1.00 92.62 951 GLY A C 1
ATOM 6904 O O . GLY A 1 951 ? -31.767 -27.511 60.775 1.00 92.62 951 GLY A O 1
ATOM 6905 N N . MET A 1 952 ? -31.389 -29.275 62.128 1.00 94.12 952 MET A N 1
ATOM 6906 C CA . MET A 1 952 ? -30.799 -30.125 61.103 1.00 94.12 952 MET A CA 1
ATOM 6907 C C . MET A 1 952 ? -31.905 -30.714 60.236 1.00 94.12 952 MET A C 1
ATOM 6909 O O . MET A 1 952 ? -32.579 -31.664 60.636 1.00 94.12 952 MET A O 1
ATOM 6913 N N . ASP A 1 953 ? -32.105 -30.130 59.057 1.00 92.62 953 ASP A N 1
ATOM 6914 C CA . ASP A 1 953 ? -33.082 -30.638 58.105 1.00 92.62 953 ASP A CA 1
ATOM 6915 C C . ASP A 1 953 ? -32.560 -31.914 57.431 1.00 92.62 953 ASP A C 1
ATOM 6917 O O . ASP A 1 953 ? -31.490 -31.942 56.820 1.00 92.62 953 ASP A O 1
ATOM 6921 N N . MET A 1 954 ? -33.344 -32.979 57.571 1.00 93.25 954 MET A N 1
ATOM 6922 C CA . MET A 1 954 ? -33.092 -34.308 57.016 1.00 93.25 954 MET A CA 1
ATOM 6923 C C . MET A 1 954 ? -33.937 -34.571 55.749 1.00 93.25 954 MET A C 1
ATOM 6925 O O . MET A 1 954 ? -33.825 -35.635 55.131 1.00 93.25 954 MET A O 1
ATOM 6929 N N . GLY A 1 955 ? -34.758 -33.593 55.337 1.00 92.00 955 GLY A N 1
ATOM 6930 C CA . GLY A 1 955 ? -35.461 -33.505 54.059 1.00 92.00 955 GLY A CA 1
ATOM 6931 C C . GLY A 1 955 ? -36.409 -34.670 53.787 1.00 92.00 955 GLY A C 1
ATOM 6932 O O . GLY A 1 955 ? -37.550 -34.703 54.254 1.00 92.00 955 GLY A O 1
ATOM 6933 N N . TRP A 1 956 ? -35.937 -35.634 52.992 1.00 91.56 956 TRP A N 1
ATOM 6934 C CA . TRP A 1 956 ? -36.692 -36.846 52.670 1.00 91.56 956 TRP A CA 1
ATOM 6935 C C . TRP A 1 956 ? -36.985 -37.691 53.914 1.00 91.56 956 TRP A C 1
ATOM 6937 O O . TRP A 1 956 ? -38.075 -38.257 54.017 1.00 91.56 956 TRP A O 1
ATOM 6947 N N . TYR A 1 957 ? -36.051 -37.736 54.869 1.00 94.31 957 TYR A N 1
ATOM 6948 C CA . TYR A 1 957 ? -36.251 -38.382 56.162 1.00 94.31 957 TYR A CA 1
ATOM 6949 C C . TYR A 1 957 ? -36.976 -37.415 57.103 1.00 94.31 957 TYR A C 1
ATOM 6951 O O . TYR A 1 957 ? -36.375 -36.502 57.667 1.00 94.31 957 TYR A O 1
ATOM 6959 N N . ASN A 1 958 ? -38.284 -37.603 57.252 1.00 95.44 958 ASN A N 1
ATOM 6960 C CA . ASN A 1 958 ? -39.141 -36.767 58.091 1.00 95.44 958 ASN A CA 1
ATOM 6961 C C . ASN A 1 958 ? -40.240 -37.612 58.772 1.00 95.44 958 ASN A C 1
ATOM 6963 O O . ASN A 1 958 ? -40.493 -38.729 58.316 1.00 95.44 958 ASN A O 1
ATOM 6967 N N . PRO A 1 959 ? -40.899 -37.126 59.845 1.00 96.00 959 PRO A N 1
ATOM 6968 C CA . PRO A 1 959 ? -41.840 -37.924 60.639 1.00 96.00 959 PRO A CA 1
ATOM 6969 C C . PRO A 1 959 ? -43.012 -38.503 59.838 1.00 96.00 959 PRO A C 1
ATOM 6971 O O . PRO A 1 959 ? -43.459 -39.612 60.125 1.00 96.00 959 PRO A O 1
ATOM 6974 N N . TYR A 1 960 ? -43.474 -37.785 58.810 1.00 96.44 960 TYR A N 1
ATOM 6975 C CA . TYR A 1 960 ? -44.561 -38.220 57.935 1.00 96.44 960 TYR A CA 1
ATOM 6976 C C . TYR A 1 960 ? -44.119 -39.377 57.029 1.00 96.44 960 TYR A C 1
ATOM 6978 O O . TYR A 1 960 ? -44.751 -40.431 57.012 1.00 96.44 960 TYR A O 1
ATOM 6986 N N . ASN A 1 961 ? -42.995 -39.226 56.326 1.00 96.12 961 ASN A N 1
ATOM 6987 C CA . ASN A 1 961 ? -42.458 -40.273 55.455 1.00 96.12 961 ASN A CA 1
ATOM 6988 C C . ASN A 1 961 ? -42.010 -41.506 56.244 1.00 96.12 961 ASN A C 1
ATOM 6990 O O . ASN A 1 961 ? -42.289 -42.628 55.836 1.00 96.12 961 ASN A O 1
ATOM 6994 N N . HIS A 1 962 ? -41.381 -41.301 57.399 1.00 94.44 962 HIS A N 1
ATOM 6995 C CA . HIS A 1 962 ? -41.001 -42.356 58.333 1.00 94.44 962 HIS A CA 1
ATOM 6996 C C . HIS A 1 962 ? -42.202 -43.187 58.806 1.00 94.44 962 HIS A C 1
ATOM 6998 O O . HIS A 1 962 ? -42.097 -44.407 58.920 1.00 94.44 962 HIS A O 1
ATOM 7004 N N . ARG A 1 963 ? -43.364 -42.548 59.000 1.00 94.69 963 ARG A N 1
ATOM 7005 C CA . ARG A 1 963 ? -44.618 -43.239 59.310 1.00 94.69 963 ARG A CA 1
ATOM 7006 C C . ARG A 1 963 ? -45.196 -44.013 58.120 1.00 94.69 963 ARG A C 1
ATOM 7008 O O . ARG A 1 963 ? -45.664 -45.135 58.305 1.00 94.69 963 ARG A O 1
ATOM 7015 N N . TRP A 1 964 ? -45.274 -43.385 56.947 1.00 94.44 964 TRP A N 1
ATOM 7016 C CA . TRP A 1 964 ? -46.139 -43.854 55.853 1.00 94.44 964 TRP A CA 1
ATOM 7017 C C . TRP A 1 964 ? -45.416 -44.588 54.716 1.00 94.44 964 TRP A C 1
ATOM 7019 O O . TRP A 1 964 ? -46.080 -45.258 53.928 1.00 94.44 964 TRP A O 1
ATOM 7029 N N . LEU A 1 965 ? -44.086 -44.500 54.621 1.00 93.75 965 LEU A N 1
ATOM 7030 C CA . LEU A 1 965 ? -43.289 -45.203 53.612 1.00 93.75 965 LEU A CA 1
ATOM 7031 C C . LEU A 1 965 ? -42.584 -46.417 54.248 1.00 93.75 965 LEU A C 1
ATOM 7033 O O . LEU A 1 965 ? -41.720 -46.218 55.104 1.00 93.75 965 LEU A O 1
ATOM 7037 N N . PRO A 1 966 ? -42.863 -47.665 53.814 1.00 91.12 966 PRO A N 1
ATOM 7038 C CA . PRO A 1 966 ? -42.220 -48.868 54.366 1.00 91.12 966 PRO A CA 1
ATOM 7039 C C . PRO A 1 966 ? -40.685 -48.854 54.284 1.00 91.12 966 PRO A C 1
ATOM 7041 O O . PRO A 1 966 ? -39.996 -49.404 55.139 1.00 91.12 966 PRO A O 1
ATOM 7044 N N . GLU A 1 967 ? -40.133 -48.174 53.277 1.00 90.19 967 GLU A N 1
ATOM 7045 C CA . GLU A 1 967 ? -38.689 -47.974 53.097 1.00 90.19 967 GLU A CA 1
ATOM 7046 C C . GLU A 1 967 ? -38.042 -47.148 54.224 1.00 90.19 967 GLU A C 1
ATOM 7048 O O . GLU A 1 967 ? -36.837 -47.260 54.458 1.00 90.19 967 GLU A O 1
ATOM 7053 N N . GLN A 1 968 ? -38.826 -46.332 54.938 1.00 91.19 968 GLN A N 1
ATOM 7054 C CA . GLN A 1 968 ? -38.361 -45.455 56.015 1.00 91.19 968 GLN A CA 1
ATOM 7055 C C . GLN A 1 968 ? -38.688 -45.950 57.432 1.00 91.19 968 GLN A C 1
ATOM 7057 O O . GLN A 1 968 ? -38.289 -45.305 58.406 1.00 91.19 968 GLN A O 1
ATOM 7062 N N . THR A 1 969 ? -39.346 -47.105 57.582 1.00 85.75 969 THR A N 1
ATOM 7063 C CA . THR A 1 969 ? -39.588 -47.726 58.898 1.00 85.75 969 THR A CA 1
ATOM 7064 C C . THR A 1 969 ? -38.276 -47.940 59.665 1.00 85.75 969 THR A C 1
ATOM 7066 O O . THR A 1 969 ? -38.208 -47.653 60.853 1.00 85.75 969 THR A O 1
ATOM 7069 N N . TYR A 1 970 ? -37.195 -48.317 58.970 1.00 86.12 970 TYR A N 1
ATOM 7070 C CA . TYR A 1 970 ? -35.864 -48.537 59.559 1.00 86.12 970 TYR A CA 1
ATOM 7071 C C . TYR A 1 970 ? -34.842 -47.480 59.119 1.00 86.12 970 TYR A C 1
ATOM 7073 O O . TYR A 1 970 ? -33.750 -47.799 58.636 1.00 86.12 970 TYR A O 1
ATOM 7081 N N . ASN A 1 971 ? -35.181 -46.198 59.293 1.00 93.19 971 ASN A N 1
ATOM 7082 C CA . ASN A 1 971 ? -34.312 -45.074 58.920 1.00 93.19 971 ASN A CA 1
ATOM 7083 C C . ASN A 1 971 ? -32.917 -45.124 59.574 1.00 93.19 971 ASN A C 1
ATOM 7085 O O . ASN A 1 971 ? -31.941 -44.702 58.955 1.00 93.19 971 ASN A O 1
ATOM 7089 N N . SER A 1 972 ? -32.794 -45.750 60.750 1.00 93.25 972 SER A N 1
ATOM 7090 C CA . SER A 1 972 ? -31.521 -46.124 61.386 1.00 93.25 972 SER A CA 1
ATOM 7091 C C . SER A 1 972 ? -30.547 -46.821 60.420 1.00 93.25 972 SER A C 1
ATOM 7093 O O . SER A 1 972 ? -29.381 -46.442 60.310 1.00 93.25 972 SER A O 1
ATOM 7095 N N . MET A 1 973 ? -31.021 -47.823 59.679 1.00 95.12 973 MET A N 1
ATOM 7096 C CA . MET A 1 973 ? -30.206 -48.620 58.757 1.00 95.12 973 MET A CA 1
ATOM 7097 C C . MET A 1 973 ? -29.971 -47.912 57.423 1.00 95.12 973 MET A C 1
ATOM 7099 O O . MET A 1 973 ? -28.943 -48.144 56.785 1.00 95.12 973 MET A O 1
ATOM 7103 N N . ASN A 1 974 ? -30.872 -47.012 57.025 1.00 95.56 974 ASN A N 1
ATOM 7104 C CA . ASN A 1 974 ? -30.676 -46.150 55.862 1.00 95.56 974 ASN A CA 1
ATOM 7105 C C . ASN A 1 974 ? -29.546 -45.138 56.119 1.00 95.56 974 ASN A C 1
ATOM 7107 O O . ASN A 1 974 ? -28.654 -45.001 55.284 1.00 95.56 974 ASN A O 1
ATOM 7111 N N . TRP A 1 975 ? -29.516 -44.492 57.290 1.00 96.38 975 TRP A N 1
ATOM 7112 C CA . TRP A 1 975 ? -28.454 -43.544 57.653 1.00 96.38 975 TRP A CA 1
ATOM 7113 C C . TRP A 1 975 ? -27.081 -44.208 57.817 1.00 96.38 975 TRP A C 1
ATOM 7115 O O . TRP A 1 975 ? -26.076 -43.629 57.403 1.00 96.38 975 TRP A O 1
ATOM 7125 N N . TYR A 1 976 ? -27.043 -45.433 58.358 1.00 96.25 976 TYR A N 1
ATOM 7126 C CA . TYR A 1 976 ? -25.823 -46.241 58.456 1.00 96.25 976 TYR A CA 1
ATOM 7127 C C . TYR A 1 976 ? -25.256 -46.598 57.073 1.00 96.25 976 TYR A C 1
ATOM 7129 O O . TYR A 1 976 ? -24.114 -46.263 56.773 1.00 96.25 976 TYR A O 1
ATOM 7137 N N . ARG A 1 977 ? -26.060 -47.225 56.199 1.00 95.69 977 ARG A N 1
ATOM 7138 C CA . ARG A 1 977 ? -25.614 -47.674 54.862 1.00 95.69 977 ARG A CA 1
ATOM 7139 C C . ARG A 1 977 ? -25.169 -46.521 53.962 1.00 95.69 977 ARG A C 1
ATOM 7141 O O . ARG A 1 977 ? -24.228 -46.680 53.195 1.00 95.69 977 ARG A O 1
ATOM 7148 N N . ASN A 1 978 ? -25.844 -45.377 54.061 1.00 94.69 978 ASN A N 1
ATOM 7149 C CA . ASN A 1 978 ? -25.586 -44.208 53.222 1.00 94.69 978 ASN A CA 1
ATOM 7150 C C . ASN A 1 978 ? -24.521 -43.256 53.800 1.00 94.69 978 ASN A C 1
ATOM 7152 O O . ASN A 1 978 ? -24.302 -42.195 53.219 1.00 94.69 978 ASN A O 1
ATOM 7156 N N . ASN A 1 979 ? -23.890 -43.586 54.939 1.00 94.62 979 ASN A N 1
ATOM 7157 C CA . ASN A 1 979 ? -22.960 -42.705 55.663 1.00 94.62 979 ASN A CA 1
ATOM 7158 C C . ASN A 1 979 ? -23.519 -41.278 55.863 1.00 94.62 979 ASN A C 1
ATOM 7160 O O . ASN A 1 979 ? -22.814 -40.286 55.682 1.00 94.62 979 ASN A O 1
ATOM 7164 N N . THR A 1 980 ? -24.810 -41.160 56.203 1.00 95.06 980 THR A N 1
ATOM 7165 C CA . THR A 1 980 ? -25.525 -39.866 56.266 1.00 95.06 980 THR A CA 1
ATOM 7166 C C . THR A 1 980 ? -24.943 -38.913 57.317 1.00 95.06 980 THR A C 1
ATOM 7168 O O . THR A 1 980 ? -25.046 -37.697 57.175 1.00 95.06 980 THR A O 1
ATOM 7171 N N . PHE A 1 981 ? -24.265 -39.457 58.326 1.00 96.50 981 PHE A N 1
ATOM 7172 C CA . PHE A 1 981 ? -23.407 -38.724 59.255 1.00 96.50 981 PHE A CA 1
ATOM 7173 C C . PHE A 1 981 ? -21.984 -39.281 59.160 1.00 96.50 981 PHE A C 1
ATOM 7175 O O . PHE A 1 981 ? -21.814 -40.449 58.806 1.00 96.50 981 PHE A O 1
ATOM 7182 N N . MET A 1 982 ? -20.971 -38.484 59.510 1.00 95.62 982 MET A N 1
ATOM 7183 C CA . MET A 1 982 ? -19.566 -38.876 59.353 1.00 95.62 982 MET A CA 1
ATOM 7184 C C . MET A 1 982 ? -19.250 -40.160 60.140 1.00 95.62 982 MET A C 1
ATOM 7186 O O . MET A 1 982 ? -19.360 -40.133 61.369 1.00 95.62 982 MET A O 1
ATOM 7190 N N . PRO A 1 983 ? -18.847 -41.270 59.495 1.00 95.81 983 PRO A N 1
ATOM 7191 C CA . PRO A 1 983 ? -18.518 -42.504 60.203 1.00 95.81 983 PRO A CA 1
ATOM 7192 C C . PRO A 1 983 ? -17.334 -42.313 61.154 1.00 95.81 983 PRO A C 1
ATOM 7194 O O . PRO A 1 983 ? -16.358 -41.640 60.819 1.00 95.81 983 PRO A O 1
ATOM 7197 N N . VAL A 1 984 ? -17.400 -42.926 62.336 1.00 94.88 984 VAL A N 1
ATOM 7198 C CA . VAL A 1 984 ? -16.312 -42.919 63.325 1.00 94.88 984 VAL A CA 1
ATOM 7199 C C . VAL A 1 984 ? -16.073 -44.324 63.872 1.00 94.88 984 VAL A C 1
ATOM 7201 O O . VAL A 1 984 ? -16.989 -45.143 63.953 1.00 94.88 984 VAL A O 1
ATOM 7204 N N . SER A 1 985 ? -14.831 -44.613 64.271 1.00 93.81 985 SER A N 1
ATOM 7205 C CA . SER A 1 985 ? -14.526 -45.862 64.975 1.00 93.81 985 SER A CA 1
ATOM 7206 C C . SER A 1 985 ? -15.345 -45.962 66.264 1.00 93.81 985 SER A C 1
ATOM 7208 O O . SER A 1 985 ? -15.500 -44.976 66.987 1.00 93.81 985 SER A O 1
ATOM 7210 N N . THR A 1 986 ? -15.791 -47.168 66.613 1.00 90.62 986 THR A N 1
ATOM 7211 C CA . THR A 1 986 ? -16.444 -47.442 67.903 1.00 90.62 986 THR A CA 1
ATOM 7212 C C . THR A 1 986 ? -15.517 -47.160 69.093 1.00 90.62 986 THR A C 1
ATOM 7214 O O . THR A 1 986 ? -15.991 -46.808 70.169 1.00 90.62 986 THR A O 1
ATOM 7217 N N . SER A 1 987 ? -14.193 -47.213 68.900 1.00 91.81 987 SER A N 1
ATOM 7218 C CA . SER A 1 987 ? -13.198 -46.776 69.894 1.00 91.81 987 SER A CA 1
ATOM 7219 C C . SER A 1 987 ? -13.031 -45.251 70.007 1.00 91.81 987 SER A C 1
ATOM 7221 O O . SER A 1 987 ? -12.364 -44.786 70.926 1.00 91.81 987 SER A O 1
ATOM 7223 N N . ALA A 1 988 ? -13.625 -44.469 69.098 1.00 94.31 988 ALA A N 1
ATOM 7224 C CA . ALA A 1 988 ? -13.483 -43.011 68.999 1.00 94.31 988 ALA A CA 1
ATOM 7225 C C . ALA A 1 988 ? -14.811 -42.246 69.206 1.00 94.31 988 ALA A C 1
ATOM 7227 O O . ALA A 1 988 ? -14.905 -41.061 68.861 1.00 94.31 988 ALA A O 1
ATOM 7228 N N . MET A 1 989 ? -15.833 -42.918 69.753 1.00 94.50 989 MET A N 1
ATOM 7229 C CA . MET A 1 989 ? -17.150 -42.333 70.023 1.00 94.50 989 MET A CA 1
ATOM 7230 C C . MET A 1 989 ? -17.082 -41.233 71.093 1.00 94.50 989 MET A C 1
ATOM 7232 O O . MET A 1 989 ? -16.497 -41.410 72.162 1.00 94.50 989 MET A O 1
ATOM 7236 N N . GLN A 1 990 ? -17.743 -40.111 70.825 1.00 96.81 990 GLN A N 1
ATOM 7237 C CA . GLN A 1 990 ? -17.872 -38.942 71.697 1.00 96.81 990 GLN A CA 1
ATOM 7238 C C . GLN A 1 990 ? -19.346 -38.662 72.011 1.00 96.81 990 GLN A C 1
ATOM 7240 O O . GLN A 1 990 ? -20.236 -39.009 71.236 1.00 96.81 990 GLN A O 1
ATOM 7245 N N . ARG A 1 991 ? -19.622 -38.002 73.143 1.00 97.62 991 ARG A N 1
ATOM 7246 C CA . ARG A 1 991 ? -20.979 -37.556 73.503 1.00 97.62 991 ARG A CA 1
ATOM 7247 C C . ARG A 1 991 ? -21.588 -36.742 72.350 1.00 97.62 991 ARG A C 1
ATOM 7249 O O . ARG A 1 991 ? -21.052 -35.694 72.004 1.00 97.62 991 ARG A O 1
ATOM 7256 N N . GLY A 1 992 ? -22.731 -37.182 71.828 1.00 96.06 992 GLY A N 1
ATOM 7257 C CA . GLY A 1 992 ? -23.408 -36.590 70.669 1.00 96.06 992 GLY A CA 1
ATOM 7258 C C . GLY A 1 992 ? -23.262 -37.389 69.368 1.00 96.06 992 GLY A C 1
ATOM 7259 O O . GLY A 1 992 ? -23.980 -37.097 68.416 1.00 96.06 992 GLY A O 1
ATOM 7260 N N . ASP A 1 993 ? -22.397 -38.405 69.328 1.00 98.25 993 ASP A N 1
ATOM 7261 C CA . ASP A 1 993 ? -22.370 -39.399 68.249 1.00 98.25 993 ASP A CA 1
ATOM 7262 C C . ASP A 1 993 ? -23.587 -40.343 68.344 1.00 98.25 993 ASP A C 1
ATOM 7264 O O . ASP A 1 993 ? -24.177 -40.526 69.412 1.00 98.25 993 ASP A O 1
ATOM 7268 N N . VAL A 1 994 ? -23.953 -40.978 67.230 1.00 98.00 994 VAL A N 1
ATOM 7269 C CA . VAL A 1 994 ? -24.970 -42.038 67.163 1.00 98.00 994 VAL A CA 1
ATOM 7270 C C . VAL A 1 994 ? -24.319 -43.412 67.008 1.00 98.00 994 VAL A C 1
ATOM 7272 O O . VAL A 1 994 ? -23.334 -43.574 66.286 1.00 98.00 994 VAL A O 1
ATOM 7275 N N . VAL A 1 995 ? -24.884 -44.408 67.689 1.00 97.81 995 VAL A N 1
ATOM 7276 C CA . VAL A 1 995 ? -24.408 -45.797 67.740 1.00 97.81 995 VAL A CA 1
ATOM 7277 C C . VAL A 1 995 ? -25.410 -46.693 67.029 1.00 97.81 995 VAL A C 1
ATOM 7279 O O . VAL A 1 995 ? -26.603 -46.637 67.329 1.00 97.81 995 VAL A O 1
ATOM 7282 N N . TYR A 1 996 ? -24.932 -47.529 66.111 1.00 97.88 996 TYR A N 1
ATOM 7283 C CA . TYR A 1 996 ? -25.762 -48.431 65.318 1.00 97.88 996 TYR A CA 1
ATOM 7284 C C . TYR A 1 996 ? -25.620 -49.883 65.772 1.00 97.88 996 TYR A C 1
ATOM 7286 O O . TYR A 1 996 ? -24.528 -50.355 66.101 1.00 97.88 996 TYR A O 1
ATOM 7294 N N . TYR A 1 997 ? -26.729 -50.607 65.691 1.00 96.25 997 TYR A N 1
ATOM 7295 C CA . TYR A 1 997 ? -26.873 -52.039 65.949 1.00 96.25 997 TYR A CA 1
ATOM 7296 C C . TYR A 1 997 ? -27.679 -52.647 64.795 1.00 96.25 997 TYR A C 1
ATOM 7298 O O . TYR A 1 997 ? -28.260 -51.914 63.996 1.00 96.25 997 TYR A O 1
ATOM 7306 N N . GLN A 1 998 ? -27.766 -53.972 64.695 1.00 92.50 998 GLN A N 1
ATOM 7307 C CA . GLN A 1 998 ? -28.561 -54.612 63.641 1.00 92.50 998 GLN A CA 1
ATOM 7308 C C . GLN A 1 998 ? -30.052 -54.223 63.764 1.00 92.50 998 GLN A C 1
ATOM 7310 O O . GLN A 1 998 ? -30.750 -54.719 64.642 1.00 92.50 998 GLN A O 1
ATOM 7315 N N . GLY A 1 999 ? -30.526 -53.321 62.895 1.00 91.62 999 GLY A N 1
ATOM 7316 C CA . GLY A 1 999 ? -31.895 -52.780 62.891 1.00 91.62 999 GLY A CA 1
ATOM 7317 C C . GLY A 1 999 ? -32.141 -51.549 63.781 1.00 91.62 999 GLY A C 1
ATOM 7318 O O . GLY A 1 999 ? -33.177 -50.908 63.644 1.00 91.62 999 GLY A O 1
ATOM 7319 N N . HIS A 1 1000 ? -31.201 -51.165 64.651 1.00 95.69 1000 HIS A N 1
ATOM 7320 C CA . HIS A 1 1000 ? -31.454 -50.229 65.761 1.00 95.69 1000 HIS A CA 1
ATOM 7321 C C . HIS A 1 1000 ? -30.402 -49.110 65.878 1.00 95.69 1000 HIS A C 1
ATOM 7323 O O . HIS A 1 1000 ? -29.282 -49.241 65.378 1.00 95.69 1000 HIS A O 1
ATOM 7329 N N . ILE A 1 1001 ? -30.755 -48.002 66.541 1.00 97.50 1001 ILE A N 1
ATOM 7330 C CA . ILE A 1 1001 ? -29.884 -46.833 66.762 1.00 97.50 1001 ILE A CA 1
ATOM 7331 C C . ILE A 1 1001 ? -30.072 -46.238 68.169 1.00 97.50 1001 ILE A C 1
ATOM 7333 O O . ILE A 1 1001 ? -31.181 -46.205 68.700 1.00 97.50 1001 ILE A O 1
ATOM 7337 N N . GLY A 1 1002 ? -28.989 -45.735 68.764 1.00 97.50 1002 GLY A N 1
ATOM 7338 C CA . GLY A 1 1002 ? -29.004 -44.994 70.030 1.00 97.50 1002 GLY A CA 1
ATOM 7339 C C . GLY A 1 1002 ? -28.087 -43.770 70.004 1.00 97.50 1002 GLY A C 1
ATOM 7340 O O . GLY A 1 1002 ? -27.155 -43.693 69.206 1.00 97.50 1002 GLY A O 1
ATOM 7341 N N . ILE A 1 1003 ? -28.337 -42.803 70.887 1.00 98.56 1003 ILE A N 1
ATOM 7342 C CA . ILE A 1 1003 ? -27.534 -41.579 71.031 1.00 98.56 1003 ILE A CA 1
ATOM 7343 C C . ILE A 1 1003 ? -26.470 -41.809 72.104 1.00 98.56 1003 ILE A C 1
ATOM 7345 O O . ILE A 1 1003 ? -26.820 -42.037 73.261 1.00 98.56 1003 ILE A O 1
ATOM 7349 N N . TYR A 1 1004 ? -25.182 -41.727 71.761 1.00 98.31 1004 TYR A N 1
ATOM 7350 C CA . TYR A 1 1004 ? -24.098 -41.869 72.733 1.00 98.31 1004 TYR A CA 1
ATOM 7351 C C . TYR A 1 1004 ? -23.981 -40.617 73.600 1.00 98.31 1004 TYR A C 1
ATOM 7353 O O . TYR A 1 1004 ? -23.792 -39.504 73.105 1.00 98.31 1004 TYR A O 1
ATOM 7361 N N . ILE A 1 1005 ? -24.051 -40.796 74.919 1.00 97.44 1005 ILE A N 1
ATOM 7362 C CA . ILE A 1 1005 ? -23.994 -39.690 75.886 1.00 97.44 1005 ILE A CA 1
ATOM 7363 C C . ILE A 1 1005 ? -22.661 -39.615 76.648 1.00 97.44 1005 ILE A C 1
ATOM 7365 O O . ILE A 1 1005 ? -22.489 -38.748 77.504 1.00 97.44 1005 ILE A O 1
ATOM 7369 N N . GLY A 1 1006 ? -21.703 -40.480 76.303 1.00 93.62 1006 GLY A N 1
ATOM 7370 C CA . GLY A 1 1006 ? -20.428 -40.639 77.003 1.00 93.62 1006 GLY A CA 1
ATOM 7371 C C . GLY A 1 1006 ? -20.450 -41.774 78.032 1.00 93.62 1006 GLY A C 1
ATOM 7372 O O . GLY A 1 1006 ? -21.478 -42.410 78.261 1.00 93.62 1006 GLY A O 1
ATOM 7373 N N . ASN A 1 1007 ? -19.293 -42.039 78.645 1.00 93.75 1007 ASN A N 1
ATOM 7374 C CA . ASN A 1 1007 ? -19.105 -42.997 79.746 1.00 93.75 1007 ASN A CA 1
ATOM 7375 C C . ASN A 1 1007 ? -19.728 -44.394 79.512 1.00 93.75 1007 ASN A C 1
ATOM 7377 O O . ASN A 1 1007 ? -20.254 -45.007 80.437 1.00 93.75 1007 ASN A O 1
ATOM 7381 N N . GLY A 1 1008 ? -19.707 -44.895 78.270 1.00 94.00 1008 GLY A N 1
ATOM 7382 C CA . GLY A 1 1008 ? -20.275 -46.204 77.926 1.00 94.00 1008 GLY A CA 1
ATOM 7383 C C . GLY A 1 1008 ? -21.810 -46.278 77.966 1.00 94.00 1008 GLY A C 1
ATOM 7384 O O . GLY A 1 1008 ? -22.356 -47.383 77.999 1.00 94.00 1008 GLY A O 1
ATOM 7385 N N . ARG A 1 1009 ? -22.518 -45.138 77.968 1.00 97.38 1009 ARG A N 1
ATOM 7386 C CA . ARG A 1 1009 ? -23.989 -45.066 78.002 1.00 97.38 1009 ARG A CA 1
ATOM 7387 C C . ARG A 1 1009 ? -24.594 -44.446 76.745 1.00 97.38 1009 ARG A C 1
ATOM 7389 O O . ARG A 1 1009 ? -23.993 -43.596 76.088 1.00 97.38 1009 ARG A O 1
ATOM 7396 N N . ILE A 1 1010 ? -25.825 -44.856 76.461 1.00 98.25 1010 ILE A N 1
ATOM 7397 C CA . ILE A 1 1010 ? -26.681 -44.341 75.391 1.00 98.25 1010 ILE A CA 1
ATOM 7398 C C . ILE A 1 1010 ? -28.035 -43.887 75.947 1.00 98.25 1010 ILE A C 1
ATOM 7400 O O . ILE A 1 1010 ? -28.442 -44.327 77.023 1.00 98.25 1010 ILE A O 1
ATOM 7404 N N . ILE A 1 1011 ? -28.744 -43.063 75.176 1.00 98.56 1011 ILE A N 1
ATOM 7405 C CA . ILE A 1 1011 ? -30.203 -42.925 75.254 1.00 98.56 1011 ILE A CA 1
ATOM 7406 C C . ILE A 1 1011 ? -30.795 -43.507 73.969 1.00 98.56 1011 ILE A C 1
ATOM 7408 O O . ILE A 1 1011 ? -30.390 -43.115 72.872 1.00 98.56 1011 ILE A O 1
ATOM 7412 N N . ASP A 1 1012 ? -31.736 -44.439 74.094 1.00 97.81 1012 ASP A N 1
ATOM 7413 C CA . ASP A 1 1012 ? -32.397 -45.093 72.962 1.00 97.81 1012 ASP A CA 1
ATOM 7414 C C . ASP A 1 1012 ? -33.848 -45.491 73.282 1.00 97.81 1012 ASP A C 1
ATOM 7416 O O . ASP A 1 1012 ? -34.196 -45.684 74.447 1.00 97.81 1012 ASP A O 1
ATOM 7420 N N . SER A 1 1013 ? -34.695 -45.595 72.248 1.00 97.50 1013 SER A N 1
ATOM 7421 C CA . SER A 1 1013 ? -36.077 -46.092 72.360 1.00 97.50 1013 SER A CA 1
ATOM 7422 C C . SER A 1 1013 ? -36.136 -47.563 71.968 1.00 97.50 1013 SER A C 1
ATOM 7424 O O . SER A 1 1013 ? -35.779 -47.894 70.838 1.00 97.50 1013 SER A O 1
ATOM 7426 N N . TRP A 1 1014 ? -36.580 -48.443 72.870 1.00 95.31 1014 TRP A N 1
ATOM 7427 C CA . TRP A 1 1014 ? -36.517 -49.896 72.669 1.00 95.31 1014 TRP A CA 1
ATOM 7428 C C . TRP A 1 1014 ? -37.880 -50.599 72.835 1.00 95.31 1014 TRP A C 1
ATOM 7430 O O . TRP A 1 1014 ? -38.633 -50.237 73.749 1.00 95.31 1014 TRP A O 1
ATOM 7440 N N . PRO A 1 1015 ? -38.195 -51.636 72.026 1.00 93.50 1015 PRO A N 1
ATOM 7441 C CA . PRO A 1 1015 ? -39.404 -52.450 72.166 1.00 93.50 1015 PRO A CA 1
ATOM 7442 C C . PRO A 1 1015 ? -39.696 -52.890 73.606 1.00 93.50 1015 PRO A C 1
ATOM 7444 O O . PRO A 1 1015 ? -38.841 -53.450 74.289 1.00 93.50 1015 PRO A O 1
ATOM 7447 N N . GLY A 1 1016 ? -40.917 -52.624 74.078 1.00 90.88 1016 GLY A N 1
ATOM 7448 C CA . GLY A 1 1016 ? -41.374 -52.993 75.426 1.00 90.88 1016 GLY A CA 1
ATOM 7449 C C . GLY A 1 1016 ? -40.766 -52.195 76.590 1.00 90.88 1016 GLY A C 1
ATOM 7450 O O . GLY A 1 1016 ? -41.185 -52.401 77.724 1.00 90.88 1016 GLY A O 1
ATOM 7451 N N . ILE A 1 1017 ? -39.818 -51.284 76.335 1.00 93.50 1017 ILE A N 1
ATOM 7452 C CA . ILE A 1 1017 ? -39.155 -50.455 77.361 1.00 93.50 1017 ILE A CA 1
ATOM 7453 C C . ILE A 1 1017 ? -39.424 -48.957 77.135 1.00 93.50 1017 ILE A C 1
ATOM 7455 O O . ILE A 1 1017 ? -39.580 -48.208 78.097 1.00 93.50 1017 ILE A O 1
ATOM 7459 N N . GLY A 1 1018 ? -39.503 -48.512 75.878 1.00 95.50 1018 GLY A N 1
ATOM 7460 C CA . GLY A 1 1018 ? -39.527 -47.089 75.540 1.00 95.50 1018 GLY A CA 1
ATOM 7461 C C . GLY A 1 1018 ? -38.149 -46.436 75.640 1.00 95.50 1018 GLY A C 1
ATOM 7462 O O . GLY A 1 1018 ? -37.119 -47.113 75.582 1.00 95.50 1018 GLY A O 1
ATOM 7463 N N . VAL A 1 1019 ? -38.135 -45.109 75.750 1.00 98.38 1019 VAL A N 1
ATOM 7464 C CA . VAL A 1 1019 ? -36.915 -44.293 75.785 1.00 98.38 1019 VAL A CA 1
ATOM 7465 C C . VAL A 1 1019 ? -36.271 -44.347 77.167 1.00 98.38 1019 VAL A C 1
ATOM 7467 O O . VAL A 1 1019 ? -36.859 -43.892 78.150 1.00 98.38 1019 VAL A O 1
ATOM 7470 N N . THR A 1 1020 ? -35.042 -44.862 77.249 1.00 97.31 1020 THR A N 1
ATOM 7471 C CA . THR A 1 1020 ? -34.293 -45.002 78.512 1.00 97.31 1020 THR A CA 1
ATOM 7472 C C . THR A 1 1020 ? -32.803 -44.688 78.351 1.00 97.31 1020 THR A C 1
ATOM 7474 O O . THR A 1 1020 ? -32.265 -44.729 77.248 1.00 97.31 1020 THR A O 1
ATOM 7477 N N . GLU A 1 1021 ? -32.123 -44.361 79.459 1.00 97.44 1021 GLU A N 1
ATOM 7478 C CA . GLU A 1 1021 ? -30.665 -44.167 79.497 1.00 97.44 1021 GLU A CA 1
ATOM 7479 C C . GLU A 1 1021 ? -29.979 -45.453 80.000 1.00 97.44 1021 GLU A C 1
ATOM 7481 O O . GLU A 1 1021 ? -30.061 -45.784 81.185 1.00 97.44 1021 GLU A O 1
ATOM 7486 N N . ARG A 1 1022 ? -29.273 -46.191 79.135 1.00 95.19 1022 ARG A N 1
ATOM 7487 C CA . ARG A 1 1022 ? -28.720 -47.527 79.452 1.00 95.19 1022 ARG A CA 1
ATOM 7488 C C . ARG A 1 1022 ? -27.302 -47.744 78.909 1.00 95.19 1022 ARG A C 1
ATOM 7490 O O . ARG A 1 1022 ? -26.698 -46.833 78.352 1.00 95.19 1022 ARG A O 1
ATOM 7497 N N . SER A 1 1023 ? -26.716 -48.917 79.162 1.00 96.38 1023 SER A N 1
ATOM 7498 C CA . SER A 1 1023 ? -25.375 -49.265 78.661 1.00 96.38 1023 SER A CA 1
ATOM 7499 C C . SER A 1 1023 ? -25.363 -49.348 77.133 1.00 96.38 1023 SER A C 1
ATOM 7501 O O . SER A 1 1023 ? -26.299 -49.878 76.539 1.00 96.38 1023 SER A O 1
ATOM 7503 N N . VAL A 1 1024 ? -24.271 -48.911 76.500 1.00 95.19 1024 VAL A N 1
ATOM 7504 C CA . VAL A 1 1024 ? -24.050 -49.017 75.046 1.00 95.19 1024 VAL A CA 1
ATOM 7505 C C . VAL A 1 1024 ? -24.082 -50.464 74.526 1.00 95.19 1024 VAL A C 1
ATOM 7507 O O . VAL A 1 1024 ? -24.333 -50.673 73.346 1.00 95.19 1024 VAL A O 1
ATOM 7510 N N . ASN A 1 1025 ? -23.901 -51.466 75.392 1.00 94.19 1025 ASN A N 1
ATOM 7511 C CA . ASN A 1 1025 ? -23.997 -52.884 75.025 1.00 94.19 1025 ASN A CA 1
ATOM 7512 C C . ASN A 1 1025 ? -25.399 -53.487 75.263 1.00 94.19 1025 ASN A C 1
ATOM 7514 O O . ASN A 1 1025 ? -25.642 -54.632 74.889 1.00 94.19 1025 ASN A O 1
ATOM 7518 N N . ALA A 1 1026 ? -26.333 -52.748 75.878 1.00 93.44 1026 ALA A N 1
ATOM 7519 C CA . ALA A 1 1026 ? -27.673 -53.245 76.209 1.00 93.44 1026 ALA A CA 1
ATOM 7520 C C . ALA A 1 1026 ? -28.589 -53.536 74.995 1.00 93.44 1026 ALA A C 1
ATOM 7522 O O . ALA A 1 1026 ? -29.400 -54.454 75.106 1.00 93.44 1026 ALA A O 1
ATOM 7523 N N . PRO A 1 1027 ? -28.483 -52.838 73.842 1.00 91.69 1027 PRO A N 1
ATOM 7524 C CA . PRO A 1 1027 ? -29.208 -53.218 72.624 1.00 91.69 1027 PRO A CA 1
ATOM 7525 C C . PRO A 1 1027 ? -28.580 -54.403 71.866 1.00 91.69 1027 PRO A C 1
ATOM 7527 O O . PRO A 1 1027 ? -29.133 -54.850 70.864 1.00 91.69 1027 PRO A O 1
ATOM 7530 N N . GLY A 1 1028 ? -27.416 -54.901 72.305 1.00 92.81 1028 GLY A N 1
ATOM 7531 C CA . GLY A 1 1028 ? -26.654 -55.961 71.644 1.00 92.81 1028 GLY A CA 1
ATOM 7532 C C . GLY A 1 1028 ? -25.336 -55.471 71.034 1.00 92.81 1028 GLY A C 1
ATOM 7533 O O . GLY A 1 1028 ? -24.735 -54.496 71.489 1.00 92.81 1028 GLY A O 1
ATOM 7534 N N . ARG A 1 1029 ? -24.852 -56.172 70.000 1.00 94.38 1029 ARG A N 1
ATOM 7535 C CA . ARG A 1 1029 ? -23.566 -55.875 69.349 1.00 94.38 1029 ARG A CA 1
ATOM 7536 C C . ARG A 1 1029 ? -23.646 -54.594 68.512 1.00 94.38 1029 ARG A C 1
ATOM 7538 O O . ARG A 1 1029 ? -24.390 -54.540 67.535 1.00 94.38 1029 ARG A O 1
ATOM 7545 N N . VAL A 1 1030 ? -22.807 -53.613 68.847 1.00 96.06 1030 VAL A N 1
ATOM 7546 C CA . VAL A 1 1030 ? -22.564 -52.419 68.020 1.00 96.06 1030 VAL A CA 1
ATOM 7547 C C . VAL A 1 1030 ? -21.983 -52.833 66.660 1.00 96.06 1030 VAL A C 1
ATOM 7549 O O . VAL A 1 1030 ? -20.990 -53.564 66.609 1.00 96.06 1030 VAL A O 1
ATOM 7552 N N . ILE A 1 1031 ? -22.577 -52.349 65.565 1.00 95.44 1031 ILE A N 1
ATOM 7553 C CA . ILE A 1 1031 ? -22.102 -52.555 64.180 1.00 95.44 1031 ILE A CA 1
ATOM 7554 C C . ILE A 1 1031 ? -21.372 -51.329 63.607 1.00 95.44 1031 ILE A C 1
ATOM 7556 O O . ILE A 1 1031 ? -20.713 -51.421 62.573 1.00 95.44 1031 ILE A O 1
ATOM 7560 N N . GLY A 1 1032 ? -21.449 -50.182 64.281 1.00 95.88 1032 GLY A N 1
ATOM 7561 C CA . GLY A 1 1032 ? -20.665 -48.991 63.965 1.00 95.88 1032 GLY A CA 1
ATOM 7562 C C . GLY A 1 1032 ? -21.170 -47.754 64.697 1.00 95.88 1032 GLY A C 1
ATOM 7563 O O . GLY A 1 1032 ? -22.128 -47.820 65.467 1.00 95.88 1032 GLY A O 1
ATOM 7564 N N . ALA A 1 1033 ? -20.530 -46.620 64.438 1.00 97.31 1033 ALA A N 1
ATOM 7565 C CA . ALA A 1 1033 ? -20.923 -45.325 64.971 1.00 97.31 1033 ALA A CA 1
ATOM 7566 C C . ALA A 1 1033 ? -20.723 -44.229 63.920 1.00 97.31 1033 ALA A C 1
ATOM 7568 O O . ALA A 1 1033 ? -19.896 -44.360 63.015 1.00 97.31 1033 ALA A O 1
ATOM 7569 N N . ALA A 1 1034 ? -21.479 -43.143 64.040 1.00 97.56 1034 ALA A N 1
ATOM 7570 C CA . ALA A 1 1034 ? -21.305 -41.960 63.210 1.00 97.56 1034 ALA A CA 1
ATOM 7571 C C . ALA A 1 1034 ? -21.561 -40.684 64.011 1.00 97.56 1034 ALA A C 1
ATOM 7573 O O . ALA A 1 1034 ? -22.190 -40.699 65.066 1.00 97.56 1034 ALA A O 1
ATOM 7574 N N . ARG A 1 1035 ? -21.072 -39.567 63.491 1.00 96.88 1035 ARG A N 1
ATOM 7575 C CA . ARG A 1 1035 ? -21.017 -38.279 64.166 1.00 96.88 1035 ARG A CA 1
ATOM 7576 C C . ARG A 1 1035 ? -21.862 -37.255 63.399 1.00 96.88 1035 ARG A C 1
ATOM 7578 O O . ARG A 1 1035 ? -21.409 -36.775 62.359 1.00 96.88 1035 ARG A O 1
ATOM 7585 N N . PRO A 1 1036 ? -23.079 -36.916 63.876 1.00 95.88 1036 PRO A N 1
ATOM 7586 C CA . PRO A 1 1036 ? -23.926 -35.900 63.241 1.00 95.88 1036 PRO A CA 1
ATOM 7587 C C . PRO A 1 1036 ? -23.280 -34.512 63.268 1.00 95.88 1036 PRO A C 1
ATOM 7589 O O . PRO A 1 1036 ? -23.402 -33.746 62.321 1.00 95.88 1036 PRO A O 1
ATOM 7592 N N . PHE A 1 1037 ? -22.535 -34.220 64.335 1.00 94.56 1037 PHE A N 1
ATOM 7593 C CA . PHE A 1 1037 ? -21.782 -32.982 64.525 1.00 94.56 1037 PHE A CA 1
ATOM 7594 C C . PHE A 1 1037 ? -20.289 -33.290 64.347 1.00 94.56 1037 PHE A C 1
ATOM 7596 O O . PHE A 1 1037 ? -19.568 -33.482 65.330 1.00 94.56 1037 PHE A O 1
ATOM 7603 N N . ALA A 1 1038 ? -19.871 -33.452 63.086 1.00 81.50 1038 ALA A N 1
ATOM 7604 C CA . ALA A 1 1038 ? -18.511 -33.811 62.658 1.00 81.50 1038 ALA A CA 1
ATOM 7605 C C . ALA A 1 1038 ? -17.447 -32.770 63.042 1.00 81.50 1038 ALA A C 1
ATOM 7607 O O . ALA A 1 1038 ? -17.516 -31.627 62.534 1.00 81.50 1038 ALA A O 1
#

Foldseek 3Di:
DDDDDDDDDDDDDDDDDDDDDDDDDDDDYDDDDDDYDDDDDDDDDDDDDDDDYDDDDDDDDDDDDDDDDDDDDDDDDDDDDDDDDDDDDDDDDQAKDFPWKWKWFQKPPPGIDGTDTAQDKHFDDPPPIFTQKMAIATDIPNDPDPVCRFAQKWKWFQKVPPGIDHIGTHRDIHGDHPPPIATFKMFMAGDDNLNVFKKKWKEFQWAPVGIFAIDIHGDMAGEEPPSIGTRIMHIHIGTPPDDHPDGHPGRYYYQLPDDKWKWKEFQWPPPGIDDIDTAQDKHFDAQPPIATQKMFMFIDHPPFDKFKWKWFQKPPPGIDDIDTGMYGDHPPPIGTQKMFIAIDDVLNVFKKKWKWFQKHPPGIWAIDIHGFMAGEHPPPIGTRIMGMHIDTPVDDGPGDPPGRYHYAAKKKKKWFAALQRHIQDIFMHLKGKGFFAPFHFTFKMFMWIDCNRFDWKKKKWFQDQQAGIDDIDIHGPIHGHLLSAGTFKMFMAIDGVLNVFWWKKKWFQKHPPGIFAIDTHGDIFGERDDLIHTGMMMIHTHTPPDDHPDGRPRRYHYDDDKWKKKWWQKAPRGIDRIDIAQDKHFDAPPPIAGAKMAMAIPNDFKWKWKWFQKPPPGIDDTDTGSDIHGDDPPSIHTFKMFIAIDGDCSVFKKKWKAFQKPPPGTFFIDIHRDMAGEAPQPIGTRIMTMHIGTPPDPVDDDRPGQRYHYQWWKWKEFQWPPPGIDGTDIAQDKHFDFPPPIFTQKMAMWTHDGSFDWIKKKWFQKAPPGIDDIDTHGDIHGDHPPPIGTFKMFMAIDGPLRVFKKKKKAFQKPQPGIFAIDTHGDMAGEPQPNIGTRIMTMHIHTPPDDGPDGRPCRYDHDDDQAAAFDPDPAFTFHQAFADAPPVQDDDQRDAQAADADSHGYLVSLLVQLVVQLVQQAPAAEDFPAQHHRNDYHAFVSSNRNSRSNRNGDPHCQGRRCCRPPPVNRQVLVVCVVVVNFPWDAPVPDDRQKWWDDDSHIFGDHDPQWTFGQDPPRGTDIGGVCVVHDTPGIGHSSD